Protein 7KDF (pdb70)

Organism: Saccharomyces cerevisiae (strain ATCC 204508 / S288c) (NCBI:txid559292)

InterPro domains:
  IPR005550 Kinetochore protein Ndc80 [PTHR10643] (1-689)
  IPR038273 Ndc80 domain superfamily [G3DSA:1.10.418.30] (112-231)
  IPR040967 Domain of unknown function DUF5595 [PF18077] (269-334)
  IPR055260 Kinetochore protein Ndc80, CH domain [PF03801] (106-229)

CATH classification: 1.10.418.30

Structure (mmCIF, N/CA/C/O backbone):
data_7KDF
#
_entry.id   7KDF
#
_cell.length_a   170.886
_cell.length_b   183.175
_cell.length_c   124.317
_cell.angle_alpha   90.000
_cell.angle_beta   90.000
_cell.angle_gamma   90.000
#
_symmetry.space_group_name_H-M   'C 2 2 21'
#
loop_
_entity.id
_entity.type
_entity.pdbx_description
1 polymer 'NDC80 isoform 1,NDC80 isoform 1'
2 polymer 'NUF2 isoform 1,NUF2 isoform 1'
3 polymer Spc24
4 polymer 'SPC25 isoform 1,SPC25 isoform 1'
5 polymer STU2
6 non-polymer 'SULFATE ION'
7 water water
#
loop_
_atom_site.group_PDB
_atom_site.id
_atom_site.type_symbol
_atom_site.label_atom_id
_atom_site.label_alt_id
_atom_site.label_comp_id
_atom_site.label_asym_id
_atom_site.label_entity_id
_atom_site.label_seq_id
_atom_site.pdbx_PDB_ins_code
_atom_site.Cartn_x
_atom_site.Cartn_y
_atom_site.Cartn_z
_atom_site.occupancy
_atom_site.B_iso_or_equiv
_atom_site.auth_seq_id
_atom_site.auth_comp_id
_atom_site.auth_asym_id
_atom_site.auth_atom_id
_atom_site.pdbx_PDB_model_num
ATOM 1 N N . ALA A 1 3 ? 2.59457 -46.61488 -74.50854 1.000 115.49661 113 ALA A N 1
ATOM 2 C CA . ALA A 1 3 ? 2.60382 -46.97123 -75.92226 1.000 136.04882 113 ALA A CA 1
ATOM 3 C C . ALA A 1 3 ? 4.01220 -47.33065 -76.38301 1.000 140.27321 113 ALA A C 1
ATOM 4 O O . ALA A 1 3 ? 4.18994 -48.14007 -77.29541 1.000 122.43718 113 ALA A O 1
ATOM 6 N N . ARG A 1 4 ? 5.01075 -46.72524 -75.74164 1.000 143.27001 114 ARG A N 1
ATOM 7 C CA . ARG A 1 4 ? 6.40940 -46.94622 -76.07527 1.000 136.43952 114 ARG A CA 1
ATOM 8 C C . ARG A 1 4 ? 7.17473 -47.37408 -74.83135 1.000 125.48152 114 ARG A C 1
ATOM 9 O O . ARG A 1 4 ? 6.82503 -47.00236 -73.70725 1.000 113.75013 114 ARG A O 1
ATOM 17 N N . ASP A 1 5 ? 8.22541 -48.15931 -75.04683 1.000 118.08122 115 ASP A N 1
ATOM 18 C CA . ASP A 1 5 ? 9.04172 -48.65369 -73.94455 1.000 105.32588 115 ASP A CA 1
ATOM 19 C C . ASP A 1 5 ? 9.96669 -47.54886 -73.45064 1.000 100.43882 115 ASP A C 1
ATOM 20 O O . ASP A 1 5 ? 10.83247 -47.09516 -74.20882 1.000 97.22559 115 ASP A O 1
ATOM 25 N N . PRO A 1 6 ? 9.83854 -47.10088 -72.19767 1.000 91.62410 116 PRO A N 1
ATOM 26 C CA . PRO A 1 6 ? 10.70468 -46.01290 -71.71574 1.000 87.67169 116 PRO A CA 1
ATOM 27 C C . PRO A 1 6 ? 12.13932 -46.43899 -71.46432 1.000 87.74278 116 PRO A C 1
ATOM 28 O O . PRO A 1 6 ? 13.01118 -45.57079 -71.33821 1.000 84.67831 116 PRO A O 1
ATOM 32 N N . ARG A 1 7 ? 12.41170 -47.73511 -71.38018 1.000 92.19415 117 ARG A N 1
ATOM 33 C CA . ARG A 1 7 ? 13.76720 -48.18894 -71.11650 1.000 87.99199 117 ARG A CA 1
ATOM 34 C C . ARG A 1 7 ? 14.66665 -47.89991 -72.31798 1.000 87.42028 117 ARG A C 1
ATOM 35 O O . ARG A 1 7 ? 14.23439 -48.02623 -73.46788 1.000 91.34553 117 ARG A O 1
ATOM 43 N N . PRO A 1 8 ? 15.91229 -47.50388 -72.08907 1.000 86.87193 118 PRO A N 1
ATOM 44 C CA . PRO A 1 8 ? 16.84996 -47.26196 -73.20580 1.000 80.33046 118 PRO A CA 1
ATOM 45 C C . PRO A 1 8 ? 17.41369 -48.56949 -73.75569 1.000 88.66058 118 PRO A C 1
ATOM 46 O O . PRO A 1 8 ? 18.56432 -48.95035 -73.52113 1.000 90.08707 118 PRO A O 1
ATOM 50 N N . LEU A 1 9 ? 16.58503 -49.28451 -74.52620 1.000 89.66541 119 LEU A N 1
ATOM 51 C CA . LEU A 1 9 ? 16.96637 -50.62814 -74.94930 1.000 91.87538 119 LEU A CA 1
ATOM 52 C C . LEU A 1 9 ? 18.16049 -50.59263 -75.89593 1.000 91.96695 119 LEU A C 1
ATOM 53 O O . LEU A 1 9 ? 18.97378 -51.52091 -75.89810 1.000 88.29804 119 LEU A O 1
ATOM 58 N N . ARG A 1 10 ? 18.27495 -49.54103 -76.71436 1.000 99.06902 120 ARG A N 1
ATOM 59 C CA . ARG A 1 10 ? 19.35836 -49.46979 -77.69222 1.000 106.65392 120 ARG A CA 1
ATOM 60 C C . ARG A 1 10 ? 20.69745 -49.14775 -77.03886 1.000 105.15679 120 ARG A C 1
ATOM 61 O O . ARG A 1 10 ? 21.74810 -49.50722 -77.58369 1.000 91.77648 120 ARG A O 1
ATOM 69 N N . ASP A 1 11 ? 20.68115 -48.46883 -75.89079 1.000 97.25485 121 ASP A N 1
ATOM 70 C CA . ASP A 1 11 ? 21.90630 -48.11726 -75.18055 1.000 91.66659 121 ASP A CA 1
ATOM 71 C C . ASP A 1 11 ? 22.75950 -49.35205 -74.92371 1.000 96.39325 121 ASP A C 1
ATOM 72 O O . ASP A 1 11 ? 22.29726 -50.32566 -74.32317 1.000 99.78425 121 ASP A O 1
ATOM 77 N N . LYS A 1 12 ? 24.01477 -49.30433 -75.37795 1.000 106.00262 122 LYS A N 1
ATOM 78 C CA . LYS A 1 12 ? 24.88515 -50.47136 -75.26739 1.000 111.28463 122 LYS A CA 1
ATOM 79 C C . LYS A 1 12 ? 25.35161 -50.70144 -73.83527 1.000 98.24808 122 LYS A C 1
ATOM 80 O O . LYS A 1 12 ? 25.60066 -51.84852 -73.44616 1.000 97.30481 122 LYS A O 1
ATOM 86 N N . ASN A 1 13 ? 25.49031 -49.63497 -73.04409 1.000 84.82839 123 ASN A N 1
ATOM 87 C CA . ASN A 1 13 ? 25.79976 -49.80968 -71.62877 1.000 98.62931 123 ASN A CA 1
ATOM 88 C C . ASN A 1 13 ? 24.65294 -50.50616 -70.90986 1.000 101.28213 123 ASN A C 1
ATOM 89 O O . ASN A 1 13 ? 24.87249 -51.43476 -70.12225 1.000 91.94220 123 ASN A O 1
ATOM 94 N N . PHE A 1 14 ? 23.42022 -50.07588 -71.18773 1.000 92.79994 124 PHE A N 1
ATOM 95 C CA . PHE A 1 14 ? 22.24731 -50.72431 -70.61556 1.000 73.56913 124 PHE A CA 1
ATOM 96 C C . PHE A 1 14 ? 22.17756 -52.19027 -71.02297 1.000 82.96156 124 PHE A C 1
ATOM 97 O O . PHE A 1 14 ? 21.88439 -53.05963 -70.19424 1.000 87.38392 124 PHE A O 1
ATOM 105 N N . GLN A 1 15 ? 22.44450 -52.48429 -72.29686 1.000 77.22286 125 GLN A N 1
ATOM 106 C CA . GLN A 1 15 ? 22.45266 -53.87176 -72.74471 1.000 81.02608 125 GLN A CA 1
ATOM 107 C C . GLN A 1 15 ? 23.54759 -54.66401 -72.04591 1.000 84.19245 125 GLN A C 1
ATOM 108 O O . GLN A 1 15 ? 23.34593 -55.82554 -71.67594 1.000 93.64675 125 GLN A O 1
ATOM 114 N N . SER A 1 16 ? 24.71682 -54.05310 -71.85739 1.000 95.34014 126 SER A N 1
ATOM 115 C CA . SER A 1 16 ? 25.78575 -54.73051 -71.13382 1.000 105.34630 126 SER A CA 1
ATOM 116 C C . SER A 1 16 ? 25.37328 -55.01579 -69.69549 1.000 92.62359 126 SER A C 1
ATOM 117 O O . SER A 1 16 ? 25.66858 -56.09047 -69.15843 1.000 80.89644 126 SER A O 1
ATOM 120 N N . ALA A 1 17 ? 24.68882 -54.06326 -69.05603 1.000 78.82189 127 ALA A N 1
ATOM 121 C CA . ALA A 1 17 ? 24.26966 -54.25480 -67.67243 1.000 73.66750 127 ALA A CA 1
ATOM 122 C C . ALA A 1 17 ? 23.25688 -55.38679 -67.55073 1.000 86.11246 127 ALA A C 1
ATOM 123 O O . ALA A 1 17 ? 23.45582 -56.33234 -66.77916 1.000 85.69836 127 ALA A O 1
ATOM 125 N N . ILE A 1 18 ? 22.17103 -55.32255 -68.32557 1.000 75.31430 128 ILE A N 1
ATOM 126 C CA . ILE A 1 18 ? 21.10338 -56.30049 -68.14434 1.000 75.80661 128 ILE A CA 1
ATOM 127 C C . ILE A 1 18 ? 21.54847 -57.67941 -68.60427 1.000 73.50790 128 ILE A C 1
ATOM 128 O O . ILE A 1 18 ? 21.03637 -58.69260 -68.11579 1.000 73.03659 128 ILE A O 1
ATOM 133 N N . GLN A 1 19 ? 22.50678 -57.75253 -69.53284 1.000 77.61668 129 GLN A N 1
ATOM 134 C CA . GLN A 1 19 ? 23.08432 -59.04737 -69.88096 1.000 71.18196 129 GLN A CA 1
ATOM 135 C C . GLN A 1 19 ? 23.74773 -59.68805 -68.66793 1.000 78.10191 129 GLN A C 1
ATOM 136 O O . GLN A 1 19 ? 23.57766 -60.88766 -68.41759 1.000 76.75083 129 GLN A O 1
ATOM 142 N N . GLU A 1 20 ? 24.50103 -58.89913 -67.89696 1.000 67.94647 130 GLU A N 1
ATOM 143 C CA . GLU A 1 20 ? 25.11585 -59.41757 -66.67895 1.000 82.68244 130 GLU A CA 1
ATOM 144 C C . GLU A 1 20 ? 24.05745 -59.85375 -65.67220 1.000 80.89851 130 GLU A C 1
ATOM 145 O O . GLU A 1 20 ? 24.15526 -60.93407 -65.07754 1.000 72.28562 130 GLU A O 1
ATOM 151 N N . GLU A 1 21 ? 23.03051 -59.02285 -65.47400 1.000 68.26381 131 GLU A N 1
ATOM 152 C CA . GLU A 1 21 ? 22.01225 -59.32750 -64.47440 1.000 76.30025 131 GLU A CA 1
ATOM 153 C C . GLU A 1 21 ? 21.21633 -60.57363 -64.84848 1.000 72.63283 131 GLU A C 1
ATOM 154 O O . GLU A 1 21 ? 20.90238 -61.39905 -63.98288 1.000 72.40254 131 GLU A O 1
ATOM 160 N N . ILE A 1 22 ? 20.87629 -60.72769 -66.13009 1.000 66.54978 132 ILE A N 1
ATOM 161 C CA . ILE A 1 22 ? 20.22152 -61.95536 -66.57552 1.000 70.41735 132 ILE A CA 1
ATOM 162 C C . ILE A 1 22 ? 21.15605 -63.14513 -66.39801 1.000 68.37737 132 ILE A C 1
ATOM 163 O O . ILE A 1 22 ? 20.76341 -64.19644 -65.87885 1.000 78.89442 132 ILE A O 1
ATOM 168 N N . TYR A 1 23 ? 22.41032 -62.99460 -66.82708 1.000 77.62741 133 TYR A N 1
ATOM 169 C CA . TYR A 1 23 ? 23.37460 -64.08258 -66.69902 1.000 82.24833 133 TYR A CA 1
ATOM 170 C C . TYR A 1 23 ? 23.57605 -64.46823 -65.23896 1.000 74.32268 133 TYR A C 1
ATOM 171 O O . TYR A 1 23 ? 23.59832 -65.65617 -64.89714 1.000 72.37549 133 TYR A O 1
ATOM 180 N N . ASP A 1 24 ? 23.72366 -63.47138 -64.36145 1.000 70.93704 134 ASP A N 1
ATOM 181 C CA . ASP A 1 24 ? 23.99659 -63.75429 -62.95599 1.000 74.73541 134 ASP A CA 1
ATOM 182 C C . ASP A 1 24 ? 22.86992 -64.56362 -62.33164 1.000 76.52250 134 ASP A C 1
ATOM 183 O O . ASP A 1 24 ? 23.11390 -65.57325 -61.66055 1.000 83.07466 134 ASP A O 1
ATOM 188 N N . TYR A 1 25 ? 21.62309 -64.14259 -62.55919 1.000 75.95708 135 TYR A N 1
ATOM 189 C CA . TYR A 1 25 ? 20.48727 -64.84040 -61.96634 1.000 61.68832 135 TYR A CA 1
ATOM 190 C C . TYR A 1 25 ? 20.36861 -66.26200 -62.49795 1.000 66.93920 135 TYR A C 1
ATOM 191 O O . TYR A 1 25 ? 20.12551 -67.19958 -61.72995 1.000 70.94430 135 TYR A O 1
ATOM 200 N N . LEU A 1 26 ? 20.53850 -66.44184 -63.80972 1.000 63.26530 136 LEU A N 1
ATOM 201 C CA . LEU A 1 26 ? 20.40433 -67.76942 -64.40008 1.000 68.79169 136 LEU A CA 1
ATOM 202 C C . LEU A 1 26 ? 21.48589 -68.71110 -63.88499 1.000 80.23379 136 LEU A C 1
ATOM 203 O O . LEU A 1 26 ? 21.20236 -69.85288 -63.50217 1.000 83.50599 136 LEU A O 1
ATOM 208 N N . LYS A 1 27 ? 22.73633 -68.24352 -63.86337 1.000 73.44529 137 LYS A N 1
ATOM 209 C CA . LYS A 1 27 ? 23.83107 -69.07323 -63.37073 1.000 77.83136 137 LYS A CA 1
ATOM 210 C C . LYS A 1 27 ? 23.63778 -69.41782 -61.90039 1.000 74.38530 137 LYS A C 1
ATOM 211 O O . LYS A 1 27 ? 23.82987 -70.56937 -61.49292 1.000 88.44084 137 LYS A O 1
ATOM 217 N N . LYS A 1 28 ? 23.24080 -68.43202 -61.09330 1.000 72.37906 138 LYS A N 1
ATOM 218 C CA . LYS A 1 28 ? 23.08542 -68.65231 -59.65889 1.000 73.33026 138 LYS A CA 1
ATOM 219 C C . LYS A 1 28 ? 21.99155 -69.67224 -59.36733 1.000 79.09725 138 LYS A C 1
ATOM 220 O O . LYS A 1 28 ? 22.10610 -70.46882 -58.42973 1.000 86.53575 138 LYS A O 1
ATOM 226 N N . ASN A 1 29 ? 20.92075 -69.66177 -60.15645 1.000 80.29101 139 ASN A N 1
ATOM 227 C CA . ASN A 1 29 ? 19.77012 -70.51882 -59.91953 1.000 76.86685 139 ASN A CA 1
ATOM 228 C C . ASN A 1 29 ? 19.80125 -71.78907 -60.75736 1.000 85.10896 139 ASN A C 1
ATOM 229 O O . ASN A 1 29 ? 18.74730 -72.38524 -61.00807 1.000 80.91080 139 ASN A O 1
ATOM 234 N N . LYS A 1 30 ? 20.98876 -72.20374 -61.20133 1.000 81.09886 140 LYS A N 1
ATOM 235 C CA . LYS A 1 30 ? 21.21462 -73.53176 -61.76499 1.000 88.55549 140 LYS A CA 1
ATOM 236 C C . LYS A 1 30 ? 20.49866 -73.72489 -63.09692 1.000 72.79499 140 LYS A C 1
ATOM 237 O O . LYS A 1 30 ? 20.12317 -74.84491 -63.44633 1.000 76.87479 140 LYS A O 1
ATOM 243 N N . PHE A 1 31 ? 20.30865 -72.63990 -63.85139 1.000 76.22019 141 PHE A N 1
ATOM 244 C CA . PHE A 1 31 ? 19.65050 -72.74791 -65.14998 1.000 76.75575 141 PHE A CA 1
ATOM 245 C C . PHE A 1 31 ? 20.42228 -73.67634 -66.07741 1.000 86.01116 141 PHE A C 1
ATOM 246 O O . PHE A 1 31 ? 19.85183 -74.59531 -66.67550 1.000 76.69162 141 PHE A O 1
ATOM 254 N N . ASP A 1 32 ? 21.73174 -73.45663 -66.19729 1.000 97.68342 142 ASP A N 1
ATOM 255 C CA . ASP A 1 32 ? 22.56138 -74.25602 -67.08792 1.000 93.53276 142 ASP A CA 1
ATOM 256 C C . ASP A 1 32 ? 22.70562 -75.69585 -66.61825 1.000 90.43749 142 ASP A C 1
ATOM 257 O O . ASP A 1 32 ? 23.31648 -76.50239 -67.33249 1.000 120.74877 142 ASP A O 1
ATOM 262 N N . ILE A 1 33 ? 22.16940 -76.02925 -65.44572 1.000 83.75651 143 ILE A N 1
ATOM 263 C CA . ILE A 1 33 ? 22.21530 -77.37892 -64.90849 1.000 85.38112 143 ILE A CA 1
ATOM 264 C C . ILE A 1 33 ? 20.86426 -78.07056 -65.00425 1.000 91.41381 143 ILE A C 1
ATOM 265 O O . ILE A 1 33 ? 20.77913 -79.23786 -65.39930 1.000 88.22308 143 ILE A O 1
ATOM 270 N N . GLU A 1 34 ? 19.78407 -77.36183 -64.63796 1.000 94.27723 144 GLU A N 1
ATOM 271 C CA . GLU A 1 34 ? 18.43524 -77.91368 -64.74427 1.000 78.47391 144 GLU A CA 1
ATOM 272 C C . GLU A 1 34 ? 18.08148 -78.22919 -66.19157 1.000 74.52122 144 GLU A C 1
ATOM 273 O O . GLU A 1 34 ? 17.47789 -79.26891 -66.48339 1.000 99.08538 144 GLU A O 1
ATOM 279 N N . THR A 1 35 ? 18.42914 -77.33622 -67.10725 1.000 66.65829 145 THR A N 1
ATOM 280 C CA . THR A 1 35 ? 18.45235 -77.64648 -68.52582 1.000 91.17702 145 THR A CA 1
ATOM 281 C C . THR A 1 35 ? 19.90144 -77.66218 -68.98924 1.000 109.66095 145 THR A C 1
ATOM 282 O O . THR A 1 35 ? 20.72853 -76.88758 -68.49743 1.000 116.54798 145 THR A O 1
ATOM 286 N N . ASN A 1 36 ? 20.21236 -78.56029 -69.92311 1.000 93.56706 146 ASN A N 1
ATOM 287 C CA . ASN A 1 36 ? 21.60048 -78.74963 -70.32262 1.000 112.43511 146 ASN A CA 1
ATOM 288 C C . ASN A 1 36 ? 22.17660 -77.54928 -71.06293 1.000 116.41106 146 ASN A C 1
ATOM 289 O O . ASN A 1 36 ? 23.39400 -77.50065 -71.27084 1.000 128.04422 146 ASN A O 1
ATOM 294 N N . HIS A 1 37 ? 21.34647 -76.59294 -71.45511 1.000 109.90499 147 HIS A N 1
ATOM 295 C CA . HIS A 1 37 ? 21.80809 -75.44050 -72.22117 1.000 110.36871 147 HIS A CA 1
ATOM 296 C C . HIS A 1 37 ? 22.68335 -74.54464 -71.35160 1.000 96.54862 147 HIS A C 1
ATOM 297 O O . HIS A 1 37 ? 22.21340 -74.04867 -70.32026 1.000 101.37373 147 HIS A O 1
ATOM 304 N N . PRO A 1 38 ? 23.94083 -74.30794 -71.71718 1.000 112.63931 148 PRO A N 1
ATOM 305 C CA . PRO A 1 38 ? 24.77731 -73.39537 -70.93268 1.000 108.53633 148 PRO A CA 1
ATOM 306 C C . PRO A 1 38 ? 24.38650 -71.94608 -71.17428 1.000 102.26400 148 PRO A C 1
ATOM 307 O O . PRO A 1 38 ? 23.83780 -71.58333 -72.21684 1.000 106.00064 148 PRO A O 1
ATOM 311 N N . ILE A 1 39 ? 24.68886 -71.10575 -70.18924 1.000 92.71284 149 ILE A N 1
ATOM 312 C CA . ILE A 1 39 ? 24.37832 -69.68432 -70.25603 1.000 83.19181 149 ILE A CA 1
ATOM 313 C C . ILE A 1 39 ? 25.67982 -68.89507 -70.21864 1.000 95.80475 149 ILE A C 1
ATOM 314 O O . ILE A 1 39 ? 26.62801 -69.26508 -69.51609 1.000 93.35511 149 ILE A O 1
ATOM 319 N N . SER A 1 40 ? 25.72909 -67.82030 -71.00138 1.000 85.60642 150 SER A N 1
ATOM 320 C CA . SER A 1 40 ? 26.93865 -67.02581 -71.14178 1.000 87.96238 150 SER A CA 1
ATOM 321 C C . SER A 1 40 ? 26.55847 -65.61187 -71.54960 1.000 94.46597 150 SER A C 1
ATOM 322 O O . SER A 1 40 ? 25.50409 -65.38961 -72.15144 1.000 93.15922 150 SER A O 1
ATOM 325 N N . ILE A 1 41 ? 27.43866 -64.66096 -71.22426 1.000 93.99813 151 ILE A N 1
ATOM 326 C CA . ILE A 1 41 ? 27.23642 -63.28330 -71.66309 1.000 86.42749 151 ILE A CA 1
ATOM 327 C C . ILE A 1 41 ? 27.21953 -63.21554 -73.18328 1.000 93.13608 151 ILE A C 1
ATOM 328 O O . ILE A 1 41 ? 26.44988 -62.45187 -73.77942 1.000 91.15770 151 ILE A O 1
ATOM 333 N N . LYS A 1 42 ? 28.06401 -64.01886 -73.83491 1.000 95.11443 152 LYS A N 1
ATOM 334 C CA . LYS A 1 42 ? 28.09215 -64.02844 -75.29252 1.000 91.12760 152 LYS A CA 1
ATOM 335 C C . LYS A 1 42 ? 26.75944 -64.49056 -75.86763 1.000 92.63375 152 LYS A C 1
ATOM 336 O O . LYS A 1 42 ? 26.27298 -63.92288 -76.85204 1.000 83.85499 152 LYS A O 1
ATOM 342 N N . PHE A 1 43 ? 26.15079 -65.52116 -75.27211 1.000 96.07782 153 PHE A N 1
ATOM 343 C CA . PHE A 1 43 ? 24.87804 -66.00591 -75.79920 1.000 95.25718 153 PHE A CA 1
ATOM 344 C C . PHE A 1 43 ? 23.80156 -64.93365 -75.70960 1.000 91.58438 153 PHE A C 1
ATOM 345 O O . PHE A 1 43 ? 23.03349 -64.73331 -76.65751 1.000 90.13554 153 PHE A O 1
ATOM 353 N N . LEU A 1 44 ? 23.72477 -64.23443 -74.57895 1.000 85.37451 154 LEU A N 1
ATOM 354 C CA . LEU A 1 44 ? 22.78514 -63.12833 -74.48848 1.000 84.87170 154 LEU A CA 1
ATOM 355 C C . LEU A 1 44 ? 23.19478 -61.96092 -75.37471 1.000 95.61248 154 LEU A C 1
ATOM 356 O O . LEU A 1 44 ? 22.36334 -61.08775 -75.64778 1.000 90.25968 154 LEU A O 1
ATOM 361 N N . LYS A 1 45 ? 24.45122 -61.92324 -75.82982 1.000 87.47712 155 LYS A N 1
ATOM 362 C CA . LYS A 1 45 ? 24.84980 -60.88666 -76.77616 1.000 98.11237 155 LYS A CA 1
ATOM 363 C C . LYS A 1 45 ? 24.12872 -61.07357 -78.10379 1.000 99.36629 155 LYS A C 1
ATOM 364 O O . LYS A 1 45 ? 23.43981 -60.16663 -78.58076 1.000 111.57745 155 LYS A O 1
ATOM 370 N N . GLN A 1 46 ? 24.24184 -62.25481 -78.69607 1.000 94.78820 156 GLN A N 1
ATOM 371 C CA . GLN A 1 46 ? 23.40088 -62.62383 -79.84171 1.000 112.92899 156 GLN A CA 1
ATOM 372 C C . GLN A 1 46 ? 22.98512 -64.08735 -79.71215 1.000 112.62985 156 GLN A C 1
ATOM 373 O O . GLN A 1 46 ? 23.82292 -64.99176 -79.81403 1.000 98.71841 156 GLN A O 1
ATOM 379 N N . PRO A 1 47 ? 21.70287 -64.36133 -79.45853 1.000 106.09657 157 PRO A N 1
ATOM 380 C CA . PRO A 1 47 ? 21.28259 -65.73571 -79.14169 1.000 106.13683 157 PRO A CA 1
ATOM 381 C C . PRO A 1 47 ? 20.76163 -66.53382 -80.32886 1.000 97.73549 157 PRO A C 1
ATOM 382 O O . PRO A 1 47 ? 20.55160 -66.00845 -81.42743 1.000 98.04827 157 PRO A O 1
ATOM 386 N N . THR A 1 48 ? 20.51999 -67.81640 -80.08169 1.000 96.82051 158 THR A N 1
ATOM 387 C CA . THR A 1 48 ? 19.76485 -68.67710 -80.97652 1.000 92.38106 158 THR A CA 1
ATOM 388 C C . THR A 1 48 ? 18.29850 -68.68719 -80.56147 1.000 96.55070 158 THR A C 1
ATOM 389 O O . THR A 1 48 ? 17.96859 -68.51132 -79.38592 1.000 96.82228 158 THR A O 1
ATOM 393 N N . GLN A 1 49 ? 17.41373 -68.89681 -81.53936 1.000 102.79479 159 GLN A N 1
ATOM 394 C CA . GLN A 1 49 ? 15.98844 -68.96310 -81.22667 1.000 88.62003 159 GLN A CA 1
ATOM 395 C C . GLN A 1 49 ? 15.68271 -70.11491 -80.27898 1.000 84.13801 159 GLN A C 1
ATOM 396 O O . GLN A 1 49 ? 14.87428 -69.96897 -79.35545 1.000 88.47218 159 GLN A O 1
ATOM 402 N N . LYS A 1 50 ? 16.31571 -71.27022 -80.49502 1.000 91.65490 160 LYS A N 1
ATOM 403 C CA . LYS A 1 50 ? 16.08845 -72.41691 -79.62094 1.000 86.73516 160 LYS A CA 1
ATOM 404 C C . LYS A 1 50 ? 16.45220 -72.08300 -78.17933 1.000 92.19369 160 LYS A C 1
ATOM 405 O O . LYS A 1 50 ? 15.69187 -72.37790 -77.24877 1.000 85.05919 160 LYS A O 1
ATOM 411 N N . GLY A 1 51 ? 17.61146 -71.45056 -77.97885 1.000 87.35652 161 GLY A N 1
ATOM 412 C CA . GLY A 1 51 ? 18.05169 -71.12837 -76.63291 1.000 81.72085 161 GLY A CA 1
ATOM 413 C C . GLY A 1 51 ? 17.24182 -70.03069 -75.97353 1.000 79.63667 161 GLY A C 1
ATOM 414 O O . GLY A 1 51 ? 17.12259 -69.99922 -74.74517 1.000 82.46253 161 GLY A O 1
ATOM 415 N N . PHE A 1 52 ? 16.68991 -69.10875 -76.76578 1.000 76.90724 162 PHE A N 1
ATOM 416 C CA . PHE A 1 52 ? 15.83624 -68.07367 -76.19369 1.000 75.58610 162 PHE A CA 1
ATOM 417 C C . PHE A 1 52 ? 14.57476 -68.68166 -75.59988 1.000 82.69595 162 PHE A C 1
ATOM 418 O O . PHE A 1 52 ? 14.17433 -68.34329 -74.47932 1.000 79.42282 162 PHE A O 1
ATOM 426 N N . ILE A 1 53 ? 13.93200 -69.58034 -76.34730 1.000 80.42419 163 ILE A N 1
ATOM 427 C CA . ILE A 1 53 ? 12.70825 -70.21162 -75.86853 1.000 69.48813 163 ILE A CA 1
ATOM 428 C C . ILE A 1 53 ? 12.98976 -71.02445 -74.61304 1.000 67.35191 163 ILE A C 1
ATOM 429 O O . ILE A 1 53 ? 12.17427 -71.06212 -73.68396 1.000 72.92252 163 ILE A O 1
ATOM 434 N N . ILE A 1 54 ? 14.15502 -71.67259 -74.55623 1.000 63.57416 164 ILE A N 1
ATOM 435 C CA . ILE A 1 54 ? 14.54951 -72.37923 -73.34117 1.000 63.43385 164 ILE A CA 1
ATOM 436 C C . ILE A 1 54 ? 14.61679 -71.41477 -72.16343 1.000 81.96089 164 ILE A C 1
ATOM 437 O O . ILE A 1 54 ? 14.11979 -71.71204 -71.06940 1.000 75.55751 164 ILE A O 1
ATOM 442 N N . ILE A 1 55 ? 15.22261 -70.24243 -72.36706 1.000 69.99574 165 ILE A N 1
ATOM 443 C CA . ILE A 1 55 ? 15.33298 -69.27307 -71.28119 1.000 70.12014 165 ILE A CA 1
ATOM 444 C C . ILE A 1 55 ? 13.95799 -68.73439 -70.90152 1.000 71.85909 165 ILE A C 1
ATOM 445 O O . ILE A 1 55 ? 13.61881 -68.64289 -69.71549 1.000 66.54719 165 ILE A O 1
ATOM 450 N N . PHE A 1 56 ? 13.14257 -68.37521 -71.89787 1.000 63.50728 166 PHE A N 1
ATOM 451 C CA . PHE A 1 56 ? 11.81207 -67.85310 -71.59825 1.000 61.88295 166 PHE A CA 1
ATOM 452 C C . PHE A 1 56 ? 10.97568 -68.88559 -70.85618 1.000 67.93873 166 PHE A C 1
ATOM 453 O O . PHE A 1 56 ? 10.34006 -68.57704 -69.84120 1.000 61.80551 166 PHE A O 1
ATOM 461 N N . LYS A 1 57 ? 10.95669 -70.12009 -71.35730 1.000 70.43604 167 LYS A N 1
ATOM 462 C CA . LYS A 1 57 ? 10.18766 -71.16508 -70.69548 1.000 63.74688 167 LYS A CA 1
ATOM 463 C C . LYS A 1 57 ? 10.69603 -71.39450 -69.28005 1.000 57.04437 167 LYS A C 1
ATOM 464 O O . LYS A 1 57 ? 9.90253 -71.52124 -68.34035 1.000 72.17648 167 LYS A O 1
ATOM 470 N N . TRP A 1 58 ? 12.01845 -71.41553 -69.10323 1.000 62.76385 168 TRP A N 1
ATOM 471 C CA . TRP A 1 58 ? 12.58226 -71.66003 -67.78016 1.000 66.34076 168 TRP A CA 1
ATOM 472 C C . TRP A 1 58 ? 12.19992 -70.55694 -66.80056 1.000 60.26086 168 TRP A C 1
ATOM 473 O O . TRP A 1 58 ? 11.90718 -70.82953 -65.63064 1.000 63.34025 168 TRP A O 1
ATOM 484 N N . LEU A 1 59 ? 12.20331 -69.30423 -67.25438 1.000 54.25202 169 LEU A N 1
ATOM 485 C CA . LEU A 1 59 ? 11.83857 -68.20590 -66.36592 1.000 60.65937 169 LEU A CA 1
ATOM 486 C C . LEU A 1 59 ? 10.35155 -68.23484 -66.04175 1.000 63.05595 169 LEU A C 1
ATOM 487 O O . LEU A 1 59 ? 9.95888 -68.10957 -64.87450 1.000 53.41028 169 LEU A O 1
ATOM 492 N N . TYR A 1 60 ? 9.50459 -68.41223 -67.06026 1.000 55.27090 170 TYR A N 1
ATOM 493 C CA . TYR A 1 60 ? 8.06908 -68.34601 -66.81306 1.000 55.74829 170 TYR A CA 1
ATOM 494 C C . TYR A 1 60 ? 7.61116 -69.46531 -65.89181 1.000 57.69276 170 TYR A C 1
ATOM 495 O O . TYR A 1 60 ? 6.71329 -69.26646 -65.06505 1.000 63.06039 170 TYR A O 1
ATOM 504 N N . LEU A 1 61 ? 8.20140 -70.65419 -66.02765 1.000 51.77737 171 LEU A N 1
ATOM 505 C CA . LEU A 1 61 ? 7.84504 -71.74372 -65.12652 1.000 58.56455 171 LEU A CA 1
ATOM 506 C C . LEU A 1 61 ? 8.20437 -71.41701 -63.68305 1.000 52.26728 171 LEU A C 1
ATOM 507 O O . LEU A 1 61 ? 7.55580 -71.91387 -62.75584 1.000 58.94731 171 LEU A O 1
ATOM 512 N N . ARG A 1 62 ? 9.22690 -70.58806 -63.46541 1.000 47.37966 172 ARG A N 1
ATOM 513 C CA . ARG A 1 62 ? 9.49784 -70.13196 -62.10873 1.000 59.51894 172 ARG A CA 1
ATOM 514 C C . ARG A 1 62 ? 8.43523 -69.15662 -61.61865 1.000 53.90497 172 ARG A C 1
ATOM 515 O O . ARG A 1 62 ? 8.24965 -69.01958 -60.40653 1.000 57.84182 172 ARG A O 1
ATOM 523 N N . LEU A 1 63 ? 7.72884 -68.49023 -62.53047 1.000 48.90628 173 LEU A N 1
ATOM 524 C CA . LEU A 1 63 ? 6.61992 -67.62111 -62.16135 1.000 56.62244 173 LEU A CA 1
ATOM 525 C C . LEU A 1 63 ? 5.29731 -68.36545 -62.05138 1.000 52.93640 173 LEU A C 1
ATOM 526 O O . LEU A 1 63 ? 4.42202 -67.94879 -61.28340 1.000 49.62225 173 LEU A O 1
ATOM 531 N N . ASP A 1 64 ? 5.13392 -69.45459 -62.80458 1.000 48.28960 174 ASP A N 1
ATOM 532 C CA . ASP A 1 64 ? 3.83353 -70.10508 -62.98037 1.000 41.86040 174 ASP A CA 1
ATOM 533 C C . ASP A 1 64 ? 4.06145 -71.59157 -63.20241 1.000 44.68372 174 ASP A C 1
ATOM 534 O O . ASP A 1 64 ? 3.84229 -72.12263 -64.30006 1.000 43.04662 174 ASP A O 1
ATOM 539 N N . PRO A 1 65 ? 4.49292 -72.31042 -62.16459 1.000 40.90934 175 PRO A N 1
ATOM 540 C CA . PRO A 1 65 ? 4.99944 -73.67823 -62.37220 1.000 41.96098 175 PRO A CA 1
ATOM 541 C C . PRO A 1 65 ? 3.99267 -74.64647 -62.97366 1.000 39.01906 175 PRO A C 1
ATOM 542 O O . PRO A 1 65 ? 4.40075 -75.59789 -63.65169 1.000 62.61682 175 PRO A O 1
ATOM 546 N N . GLY A 1 66 ? 2.69897 -74.44038 -62.76362 1.000 38.93748 176 GLY A N 1
ATOM 547 C CA . GLY A 1 66 ? 1.71686 -75.35192 -63.31459 1.000 45.17827 176 GLY A CA 1
ATOM 548 C C . GLY A 1 66 ? 1.36789 -75.14383 -64.77076 1.000 49.00625 176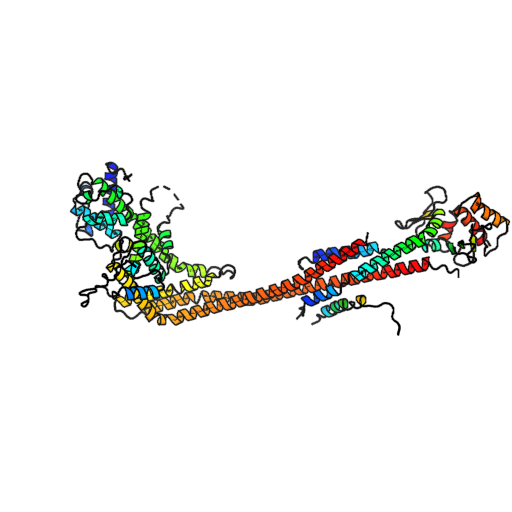 GLY A C 1
ATOM 549 O O . GLY A 1 66 ? 0.54318 -75.88627 -65.31160 1.000 49.68035 176 GLY A O 1
ATOM 550 N N . TYR A 1 67 ? 1.97047 -74.15813 -65.42864 1.000 41.07424 177 TYR A N 1
ATOM 551 C CA . TYR A 1 67 ? 1.60001 -73.84120 -66.80017 1.000 50.94909 177 TYR A CA 1
ATOM 552 C C . TYR A 1 67 ? 2.01189 -74.95491 -67.75467 1.000 60.34875 177 TYR A C 1
ATOM 553 O O . TYR A 1 67 ? 3.11641 -75.50044 -67.66756 1.000 57.22161 177 TYR A O 1
ATOM 562 N N . GLY A 1 68 ? 1.11251 -75.28209 -68.67773 1.000 59.60611 178 GLY A N 1
ATOM 563 C CA . GLY A 1 68 ? 1.38051 -76.29370 -69.67750 1.000 54.25786 178 GLY A CA 1
ATOM 564 C C . GLY A 1 68 ? 1.69946 -75.67837 -71.02063 1.000 55.71007 178 GLY A C 1
ATOM 565 O O . GLY A 1 68 ? 0.80502 -75.17597 -71.71051 1.000 61.35376 178 GLY A O 1
ATOM 566 N N . PHE A 1 69 ? 2.97436 -75.70809 -71.39965 1.000 64.87273 179 PHE A N 1
ATOM 567 C CA . PHE A 1 69 ? 3.40100 -75.06560 -72.63474 1.000 73.22360 179 PHE A CA 1
ATOM 568 C C . PHE A 1 69 ? 2.90447 -75.84056 -73.84538 1.000 71.75350 179 PHE A C 1
ATOM 569 O O . PHE A 1 69 ? 2.88588 -77.07449 -73.85058 1.000 61.42840 179 PHE A O 1
ATOM 577 N N . THR A 1 70 ? 2.50205 -75.10760 -74.87968 1.000 92.48945 180 THR A N 1
ATOM 578 C CA . THR A 1 70 ? 1.98646 -75.75216 -76.07331 1.000 80.04535 180 THR A CA 1
ATOM 579 C C . THR A 1 70 ? 3.14349 -76.31092 -76.89625 1.000 86.27217 180 THR A C 1
ATOM 580 O O . THR A 1 70 ? 4.31952 -76.20762 -76.53375 1.000 82.32645 180 THR A O 1
ATOM 584 N N . LYS A 1 71 ? 2.79221 -76.90678 -78.03208 1.000 102.62677 181 LYS A N 1
ATOM 585 C CA . LYS A 1 71 ? 3.76536 -77.55795 -78.89420 1.000 100.79246 181 LYS A CA 1
ATOM 586 C C . LYS A 1 71 ? 4.68552 -76.55351 -79.58103 1.000 97.03844 181 LYS A C 1
ATOM 587 O O . LYS A 1 71 ? 5.78789 -76.92197 -79.99928 1.000 85.57646 181 LYS A O 1
ATOM 593 N N . SER A 1 72 ? 4.26869 -75.28958 -79.68635 1.000 99.45464 182 SER A N 1
ATOM 594 C CA . SER A 1 72 ? 5.01781 -74.26383 -80.41841 1.000 88.54809 182 SER A CA 1
ATOM 595 C C . SER A 1 72 ? 4.98942 -72.98688 -79.57799 1.000 94.47770 182 SER A C 1
ATOM 596 O O . SER A 1 72 ? 4.10078 -72.14407 -79.74473 1.000 72.04352 182 SER A O 1
ATOM 599 N N . ILE A 1 73 ? 5.99775 -72.83248 -78.71255 1.000 80.88686 183 ILE A N 1
ATOM 600 C CA . ILE A 1 73 ? 5.95465 -71.81219 -77.66556 1.000 77.88489 183 ILE A CA 1
ATOM 601 C C . ILE A 1 73 ? 5.82153 -70.41231 -78.25384 1.000 79.70894 183 ILE A C 1
ATOM 602 O O . ILE A 1 73 ? 5.24184 -69.51716 -77.62397 1.000 78.53866 183 ILE A O 1
ATOM 607 N N . GLU A 1 74 ? 6.31463 -70.20834 -79.47753 1.000 78.99695 184 GLU A N 1
ATOM 608 C CA . GLU A 1 74 ? 6.24563 -68.89263 -80.10716 1.000 75.03570 184 GLU A CA 1
ATOM 609 C C . GLU A 1 74 ? 4.81715 -68.36437 -80.19597 1.000 71.54422 184 GLU A C 1
ATOM 610 O O . GLU A 1 74 ? 4.60478 -67.14744 -80.14952 1.000 82.53336 184 GLU A O 1
ATOM 616 N N . ASN A 1 75 ? 3.82711 -69.24709 -80.30930 1.000 85.23125 185 ASN A N 1
ATOM 617 C CA . ASN A 1 75 ? 2.45424 -68.79523 -80.50760 1.000 98.94353 185 ASN A CA 1
ATOM 618 C C . ASN A 1 75 ? 1.74709 -68.40244 -79.21849 1.000 91.08856 185 ASN A C 1
ATOM 619 O O . ASN A 1 75 ? 0.60796 -67.92658 -79.28548 1.000 89.61236 185 ASN A O 1
ATOM 624 N N . GLU A 1 76 ? 2.37121 -68.58360 -78.05526 1.000 74.38551 186 GLU A N 1
ATOM 625 C CA . GLU A 1 76 ? 1.73032 -68.22513 -76.79900 1.000 74.33856 186 GLU A CA 1
ATOM 626 C C . GLU A 1 76 ? 2.51633 -67.22300 -75.96705 1.000 74.51018 186 GLU A C 1
ATOM 627 O O . GLU A 1 76 ? 2.02374 -66.80525 -74.91361 1.000 77.76352 186 GLU A O 1
ATOM 633 N N . ILE A 1 77 ? 3.70574 -66.80810 -76.40884 1.000 74.81588 187 ILE A N 1
ATOM 634 C CA . ILE A 1 77 ? 4.47822 -65.83438 -75.64066 1.000 62.29097 187 ILE A CA 1
ATOM 635 C C . ILE A 1 77 ? 3.69425 -64.53707 -75.46872 1.000 63.98502 187 ILE A C 1
ATOM 636 O O . ILE A 1 77 ? 3.65991 -63.95808 -74.37509 1.000 64.01660 187 ILE A O 1
ATOM 641 N N . TYR A 1 78 ? 3.04172 -64.06493 -76.53361 1.000 60.37266 188 TYR A N 1
ATOM 642 C CA . TYR A 1 78 ? 2.27583 -62.82649 -76.42524 1.000 65.19224 188 TYR A CA 1
ATOM 643 C C . TYR A 1 78 ? 1.14875 -62.96442 -75.40812 1.000 67.01305 188 TYR A C 1
ATOM 644 O O . TYR A 1 78 ? 0.94293 -62.07947 -74.56962 1.000 69.19859 188 TYR A O 1
ATOM 653 N N . GLN A 1 79 ? 0.40670 -64.07302 -75.46315 1.000 70.16193 189 GLN A N 1
ATOM 654 C CA . GLN A 1 79 ? -0.69494 -64.25517 -74.52394 1.000 66.53542 189 GLN A CA 1
ATOM 655 C C . GLN A 1 79 ? -0.18062 -64.36705 -73.09525 1.000 70.17751 189 GLN A C 1
ATOM 656 O O . GLN A 1 79 ? -0.79825 -63.84071 -72.16002 1.000 58.46608 189 GLN A O 1
ATOM 662 N N . ILE A 1 80 ? 0.95420 -65.04528 -72.91080 1.000 62.48666 190 ILE A N 1
ATOM 663 C CA . ILE A 1 80 ? 1.54890 -65.16504 -71.58321 1.000 51.72588 190 ILE A CA 1
ATOM 664 C C . ILE A 1 80 ? 1.88479 -63.78730 -71.02868 1.000 60.87890 190 ILE A C 1
ATOM 665 O O . ILE A 1 80 ? 1.59356 -63.47625 -69.86727 1.000 55.54379 190 ILE A O 1
ATOM 670 N N . LEU A 1 81 ? 2.49420 -62.93457 -71.85587 1.000 61.15439 191 LEU A N 1
ATOM 671 C CA . LEU A 1 81 ? 2.82765 -61.59197 -71.39477 1.000 60.62563 191 LEU A CA 1
ATOM 672 C C . LEU A 1 81 ? 1.58050 -60.75857 -71.14249 1.000 58.94925 191 LEU A C 1
ATOM 673 O O . LEU A 1 81 ? 1.57545 -59.92017 -70.23484 1.000 63.27006 191 LEU A O 1
ATOM 678 N N . LYS A 1 82 ? 0.52180 -60.96648 -71.92948 1.000 68.49473 192 LYS A N 1
ATOM 679 C CA . LYS A 1 82 ? -0.72665 -60.24929 -71.68863 1.000 63.69032 192 LYS A CA 1
ATOM 680 C C . LYS A 1 82 ? -1.30514 -60.61085 -70.32646 1.000 63.44725 192 LYS A C 1
ATOM 681 O O . LYS A 1 82 ? -1.72749 -59.73324 -69.56476 1.000 55.04193 192 LYS A O 1
ATOM 687 N N . ASN A 1 83 ? -1.32418 -61.90719 -70.00117 1.000 60.13425 193 ASN A N 1
ATOM 688 C CA . ASN A 1 83 ? -1.78269 -62.34164 -68.68527 1.000 51.36259 193 ASN A CA 1
ATOM 689 C C . ASN A 1 83 ? -0.85166 -61.85010 -67.58695 1.000 60.49977 193 ASN A C 1
ATOM 690 O O . ASN A 1 83 ? -1.30989 -61.44081 -66.51424 1.000 64.53484 193 ASN A O 1
ATOM 695 N N . LEU A 1 84 ? 0.45994 -61.88499 -67.83675 1.000 57.78779 194 LEU A N 1
ATOM 696 C CA . LEU A 1 84 ? 1.41991 -61.33404 -66.88853 1.000 54.27855 194 LEU A CA 1
ATOM 697 C C . LEU A 1 84 ? 1.23686 -59.83545 -66.71526 1.000 58.16197 194 LEU A C 1
ATOM 698 O O . LEU A 1 84 ? 1.76606 -59.25823 -65.75827 1.000 60.41583 194 LEU A O 1
ATOM 703 N N . ARG A 1 85 ? 0.49751 -59.20296 -67.62419 1.000 51.80925 195 ARG A N 1
ATOM 704 C CA . ARG A 1 85 ? 0.31819 -57.75403 -67.64928 1.000 64.52206 195 ARG A CA 1
ATOM 705 C C . ARG A 1 85 ? 1.65905 -57.03751 -67.79357 1.000 52.99169 195 ARG A C 1
ATOM 706 O O . ARG A 1 85 ? 1.93348 -56.03508 -67.13094 1.000 58.44162 195 ARG A O 1
ATOM 714 N N . TYR A 1 86 ? 2.49281 -57.57261 -68.68195 1.000 55.87081 196 TYR A N 1
ATOM 715 C CA . TYR A 1 86 ? 3.73412 -56.95938 -69.11810 1.000 61.86266 196 TYR A CA 1
ATOM 716 C C . TYR A 1 86 ? 3.50253 -55.48771 -69.46173 1.000 65.88177 196 TYR A C 1
ATOM 717 O O . TYR A 1 86 ? 2.73001 -55.18861 -70.38441 1.000 64.09663 196 TYR A O 1
ATOM 726 N N . PRO A 1 87 ? 4.13247 -54.55469 -68.74566 1.000 68.21435 197 PRO A N 1
ATOM 727 C CA . PRO A 1 87 ? 3.84414 -53.13021 -68.98555 1.000 74.30990 197 PRO A CA 1
ATOM 728 C C . PRO A 1 87 ? 4.27521 -52.63647 -70.35750 1.000 70.54616 197 PRO A C 1
ATOM 729 O O . PRO A 1 87 ? 3.77128 -51.60186 -70.80892 1.000 77.37511 197 PRO A O 1
ATOM 733 N N . PHE A 1 88 ? 5.17658 -53.33786 -71.03650 1.000 74.72761 198 PHE A N 1
ATOM 734 C CA . PHE A 1 88 ? 5.67680 -52.93559 -72.34610 1.000 77.07144 198 PHE A CA 1
ATOM 735 C C . PHE A 1 88 ? 5.15615 -53.85507 -73.44553 1.000 83.91813 198 PHE A C 1
ATOM 736 O O . PHE A 1 88 ? 5.86585 -54.16414 -74.40395 1.000 84.74185 198 PHE A O 1
ATOM 744 N N . LEU A 1 89 ? 3.90898 -54.31284 -73.30684 1.000 90.10023 199 LEU A N 1
ATOM 745 C CA . LEU A 1 89 ? 3.34083 -55.23123 -74.28965 1.000 80.91710 199 LEU A CA 1
ATOM 746 C C . LEU A 1 89 ? 3.11450 -54.54583 -75.63299 1.000 86.57982 199 LEU A C 1
ATOM 747 O O . LEU A 1 89 ? 3.44387 -55.10883 -76.68466 1.000 80.85822 199 LEU A O 1
ATOM 752 N N . GLU A 1 90 ? 2.56319 -53.32763 -75.61851 1.000 86.75433 200 GLU A N 1
ATOM 753 C CA . GLU A 1 90 ? 2.22731 -52.65136 -76.86825 1.000 89.78156 200 GLU A CA 1
ATOM 754 C C . GLU A 1 90 ? 3.45034 -52.45779 -77.75411 1.000 87.60256 200 GLU A C 1
ATOM 755 O O . GLU A 1 90 ? 3.33427 -52.48698 -78.98385 1.000 93.22038 200 GLU A O 1
ATOM 761 N N . SER A 1 91 ? 4.62860 -52.29379 -77.15527 1.000 97.94704 201 SER A N 1
ATOM 762 C CA . SER A 1 91 ? 5.84770 -52.02326 -77.90898 1.000 91.40625 201 SER A CA 1
ATOM 763 C C . SER A 1 91 ? 6.38917 -53.24202 -78.64305 1.000 81.55152 201 SER A C 1
ATOM 764 O O . SER A 1 91 ? 7.38797 -53.10934 -79.36343 1.000 101.01920 201 SER A O 1
ATOM 767 N N . ILE A 1 92 ? 5.77550 -54.41203 -78.48940 1.000 78.72764 202 ILE A N 1
ATOM 768 C CA . ILE A 1 92 ? 6.27438 -55.64088 -79.09843 1.000 103.98200 202 ILE A CA 1
ATOM 769 C C . ILE A 1 92 ? 5.21125 -56.17133 -80.04245 1.000 100.47882 202 ILE A C 1
ATOM 770 O O . ILE A 1 92 ? 4.07854 -56.43140 -79.62084 1.000 104.22310 202 ILE A O 1
ATOM 775 N N . ASN A 1 93 ? 5.58144 -56.35913 -81.30707 1.000 107.02260 203 ASN A N 1
ATOM 776 C CA . ASN A 1 93 ? 4.65667 -56.85287 -82.31908 1.000 115.98954 203 ASN A CA 1
ATOM 777 C C . ASN A 1 93 ? 4.74043 -58.37065 -82.42372 1.000 110.61384 203 ASN A C 1
ATOM 778 O O . ASN A 1 93 ? 5.82900 -58.95013 -82.38727 1.000 107.63586 203 ASN A O 1
ATOM 783 N N . LYS A 1 94 ? 3.57726 -59.00725 -82.57727 1.000 113.66941 204 LYS A N 1
ATOM 784 C CA . LYS A 1 94 ? 3.49092 -60.46310 -82.53617 1.000 101.48008 204 LYS A CA 1
ATOM 785 C C . LYS A 1 94 ? 4.27308 -61.13101 -83.66147 1.000 111.21326 204 LYS A C 1
ATOM 786 O O . LYS A 1 94 ? 4.61841 -62.31229 -83.54431 1.000 101.72737 204 LYS A O 1
ATOM 792 N N . SER A 1 95 ? 4.56520 -60.40605 -84.74483 1.000 119.08462 205 SER A N 1
ATOM 793 C CA . SER A 1 95 ? 5.25399 -61.02179 -85.87329 1.000 114.01427 205 SER A CA 1
ATOM 794 C C . SER A 1 95 ? 6.72353 -61.29139 -85.57030 1.000 121.81690 205 SER A C 1
ATOM 795 O O . SER A 1 95 ? 7.28189 -62.27127 -86.07385 1.000 123.06150 205 SER A O 1
ATOM 798 N N . GLN A 1 96 ? 7.36906 -60.44833 -84.76115 1.000 116.03576 206 GLN A N 1
ATOM 799 C CA . GLN A 1 96 ? 8.79885 -60.60788 -84.52113 1.000 112.74766 206 GLN A CA 1
ATOM 800 C C . GLN A 1 96 ? 9.14178 -61.64810 -83.46418 1.000 107.23767 206 GLN A C 1
ATOM 801 O O . GLN A 1 96 ? 10.32810 -61.94975 -83.29261 1.000 102.94412 206 GLN A O 1
ATOM 807 N N . ILE A 1 97 ? 8.15665 -62.21247 -82.76157 1.000 104.23258 207 ILE A N 1
ATOM 808 C CA . ILE A 1 97 ? 8.47188 -63.27831 -81.81780 1.000 99.95075 207 ILE A CA 1
ATOM 809 C C . ILE A 1 97 ? 8.97665 -64.52224 -82.53865 1.000 104.68792 207 ILE A C 1
ATOM 810 O O . ILE A 1 97 ? 9.66619 -65.35147 -81.93243 1.000 94.24193 207 ILE A O 1
ATOM 815 N N . SER A 1 98 ? 8.67274 -64.65816 -83.83262 1.000 116.00416 208 SER A N 1
ATOM 816 C CA . SER A 1 98 ? 9.06554 -65.85359 -84.57374 1.000 115.05991 208 SER A CA 1
ATOM 817 C C . SER A 1 98 ? 10.58263 -65.99183 -84.65388 1.000 111.85634 208 SER A C 1
ATOM 818 O O . SER A 1 98 ? 11.12229 -67.09139 -84.48219 1.000 106.63259 208 SER A O 1
ATOM 821 N N . ALA A 1 99 ? 11.28755 -64.88998 -84.91610 1.000 111.53657 209 ALA A N 1
ATOM 822 C CA . ALA A 1 99 ? 12.75030 -64.87175 -85.00327 1.000 109.76902 209 ALA A CA 1
ATOM 823 C C . ALA A 1 99 ? 13.24324 -63.66979 -84.20281 1.000 112.93332 209 ALA A C 1
ATOM 824 O O . ALA A 1 99 ? 13.37245 -62.56338 -84.73481 1.000 106.46835 209 ALA A O 1
ATOM 826 N N . VAL A 1 100 ? 13.52285 -63.89221 -82.91783 1.000 112.18046 210 VAL A N 1
ATOM 827 C CA . VAL A 1 100 ? 13.87545 -62.78376 -82.03851 1.000 111.22130 210 VAL A CA 1
ATOM 828 C C . VAL A 1 100 ? 15.32690 -62.35278 -82.20185 1.000 103.01269 210 VAL A C 1
ATOM 829 O O . VAL A 1 100 ? 15.68203 -61.23757 -81.80027 1.000 98.31859 210 VAL A O 1
ATOM 833 N N . GLY A 1 101 ? 16.17227 -63.19056 -82.79950 1.000 99.24554 211 GLY A N 1
ATOM 834 C CA . GLY A 1 101 ? 17.58337 -62.87559 -82.91498 1.000 98.12958 211 GLY A CA 1
ATOM 835 C C . GLY A 1 101 ? 17.92286 -61.79609 -83.91779 1.000 109.76369 211 GLY A C 1
ATOM 836 O O . GLY A 1 101 ? 19.10060 -61.45314 -84.05822 1.000 97.69284 211 GLY A O 1
ATOM 837 N N . GLY A 1 102 ? 16.92951 -61.24793 -84.61353 1.000 108.38108 212 GLY A N 1
ATOM 838 C CA . GLY A 1 102 ? 17.17506 -60.25204 -85.63594 1.000 117.31366 212 GLY A CA 1
ATOM 839 C C . GLY A 1 102 ? 17.43611 -58.86115 -85.09792 1.000 103.92255 212 GLY A C 1
ATOM 840 O O . GLY A 1 102 ? 18.06223 -58.69729 -84.04640 1.000 90.72211 212 GLY A O 1
ATOM 841 N N . SER A 1 103 ? 16.95991 -57.84697 -85.82506 1.000 111.70529 213 SER A N 1
ATOM 842 C CA . SER A 1 103 ? 17.20257 -56.46443 -85.42719 1.000 115.86569 213 SER A CA 1
ATOM 843 C C . SER A 1 103 ? 16.44426 -56.09483 -84.15917 1.000 107.30764 213 SER A C 1
ATOM 844 O O . SER A 1 103 ? 16.87776 -55.20335 -83.42062 1.000 104.99716 213 SER A O 1
ATOM 847 N N . ASN A 1 104 ? 15.32073 -56.76163 -83.88850 1.000 117.73157 214 ASN A N 1
ATOM 848 C CA . ASN A 1 104 ? 14.46196 -56.43257 -82.75878 1.000 114.89126 214 ASN A CA 1
ATOM 849 C C . ASN A 1 104 ? 14.84621 -57.17124 -81.48027 1.000 100.38046 214 ASN A C 1
ATOM 850 O O . ASN A 1 104 ? 14.03810 -57.22845 -80.54629 1.000 106.37594 214 ASN A O 1
ATOM 855 N N . TRP A 1 105 ? 16.06014 -57.72493 -81.41258 1.000 96.33151 215 TRP A N 1
ATOM 856 C CA . TRP A 1 105 ? 16.45944 -58.49950 -80.24093 1.000 87.44522 215 TRP A CA 1
ATOM 857 C C . TRP A 1 105 ? 16.45853 -57.65928 -78.96955 1.000 96.17728 215 TRP A C 1
ATOM 858 O O . TRP A 1 105 ? 16.24910 -58.19524 -77.87475 1.000 94.71738 215 TRP A O 1
ATOM 869 N N . HIS A 1 106 ? 16.68051 -56.34781 -79.08833 1.000 94.17917 216 HIS A N 1
ATOM 870 C CA . HIS A 1 106 ? 16.74558 -55.50413 -77.89862 1.000 92.25600 216 HIS A CA 1
ATOM 871 C C . HIS A 1 106 ? 15.42771 -55.51982 -77.13179 1.000 89.66993 216 HIS A C 1
ATOM 872 O O . HIS A 1 106 ? 15.42228 -55.49128 -75.89642 1.000 84.99564 216 HIS A O 1
ATOM 879 N N . LYS A 1 107 ? 14.29985 -55.57439 -77.84522 1.000 98.06887 217 LYS A N 1
ATOM 880 C CA . LYS A 1 107 ? 13.00310 -55.63128 -77.17671 1.000 90.75517 217 LYS A CA 1
ATOM 881 C C . LYS A 1 107 ? 12.83976 -56.91556 -76.37544 1.000 82.27569 217 LYS A C 1
ATOM 882 O O . LYS A 1 107 ? 12.16342 -56.92094 -75.33914 1.000 74.99341 217 LYS A O 1
ATOM 888 N N . PHE A 1 108 ? 13.44312 -58.00707 -76.83519 1.000 69.21375 218 PHE A N 1
ATOM 889 C CA . PHE A 1 108 ? 13.31030 -59.28270 -76.14743 1.000 85.83366 218 PHE A CA 1
ATOM 890 C C . PHE A 1 108 ? 14.37351 -59.48170 -75.07831 1.000 83.84238 218 PHE A C 1
ATOM 891 O O . PHE A 1 108 ? 14.11697 -60.17060 -74.08355 1.000 89.10512 218 PHE A O 1
ATOM 899 N N . LEU A 1 109 ? 15.55841 -58.89257 -75.25321 1.000 84.35361 219 LEU A N 1
ATOM 900 C CA . LEU A 1 109 ? 16.50372 -58.82087 -74.14501 1.000 78.09186 219 LEU A CA 1
ATOM 901 C C . LEU A 1 109 ? 15.90851 -58.04604 -72.97954 1.000 68.43990 219 LEU A C 1
ATOM 902 O O . LEU A 1 109 ? 16.03073 -58.45913 -71.82037 1.000 65.88085 219 LEU A O 1
ATOM 907 N N . GLY A 1 110 ? 15.25783 -56.91780 -73.26845 1.000 69.38772 220 GLY A N 1
ATOM 908 C CA . GLY A 1 110 ? 14.60076 -56.16543 -72.21631 1.000 66.95048 220 GLY A CA 1
ATOM 909 C C . GLY A 1 110 ? 13.45003 -56.92341 -71.59463 1.000 75.63264 220 GLY A C 1
ATOM 910 O O . GLY A 1 110 ? 13.19362 -56.79563 -70.39372 1.000 72.49707 220 GLY A O 1
ATOM 911 N N . MET A 1 111 ? 12.73820 -57.71392 -72.39967 1.000 74.45713 221 MET A N 1
ATOM 912 C CA . MET A 1 111 ? 11.67834 -58.55873 -71.86403 1.000 71.36324 221 MET A CA 1
ATOM 913 C C . MET A 1 111 ? 12.23735 -59.61552 -70.91939 1.000 67.85368 221 MET A C 1
ATOM 914 O O . MET A 1 111 ? 11.67096 -59.86236 -69.84759 1.000 67.49550 221 MET A O 1
ATOM 919 N N . LEU A 1 112 ? 13.35345 -60.24554 -71.29555 1.000 65.47264 222 LEU A N 1
ATOM 920 C CA . LEU A 1 112 ? 13.96709 -61.24501 -70.42537 1.000 65.42260 222 LEU A CA 1
ATOM 921 C C . LEU A 1 112 ? 14.43230 -60.62671 -69.11155 1.000 66.87292 222 LEU A C 1
ATOM 922 O O . LEU A 1 112 ? 14.26700 -61.22421 -68.04174 1.000 68.72415 222 LEU A O 1
ATOM 927 N N . HIS A 1 113 ? 15.02221 -59.43201 -69.16891 1.000 66.60520 223 HIS A N 1
ATOM 928 C CA . HIS A 1 113 ? 15.46651 -58.78509 -67.94015 1.000 64.42747 223 HIS A CA 1
ATOM 929 C C . HIS A 1 113 ? 14.28964 -58.47151 -67.02626 1.000 63.31350 223 HIS A C 1
ATOM 930 O O . HIS A 1 113 ? 14.37773 -58.64286 -65.80424 1.000 65.90866 223 HIS A O 1
ATOM 937 N N . TRP A 1 114 ? 13.18211 -57.99896 -67.60071 1.000 55.72129 224 TRP A N 1
ATOM 938 C CA . TRP A 1 114 ? 11.99068 -57.73226 -66.80256 1.000 65.21970 224 TRP A CA 1
ATOM 939 C C . TRP A 1 114 ? 11.47750 -59.00350 -66.13376 1.000 64.17305 224 TRP A C 1
ATOM 940 O O . TRP A 1 114 ? 11.02716 -58.96787 -64.98257 1.000 60.62802 224 TRP A O 1
ATOM 951 N N . MET A 1 115 ? 11.52959 -60.13665 -66.84106 1.000 52.68446 225 MET A N 1
ATOM 952 C CA . MET A 1 115 ? 11.11738 -61.39858 -66.23334 1.000 64.21688 225 MET A CA 1
ATOM 953 C C . MET A 1 115 ? 12.02439 -61.77243 -65.06933 1.000 62.35903 225 MET A C 1
ATOM 954 O O . MET A 1 115 ? 11.54807 -62.23382 -64.02546 1.000 63.35316 225 MET A O 1
ATOM 959 N N . VAL A 1 116 ? 13.33395 -61.57365 -65.22535 1.000 62.53705 226 VAL A N 1
ATOM 960 C CA . VAL A 1 116 ? 14.25941 -61.85551 -64.13174 1.000 53.15911 226 VAL A CA 1
ATOM 961 C C . VAL A 1 116 ? 13.91194 -61.00006 -62.92070 1.000 52.17014 226 VAL A C 1
ATOM 962 O O . VAL A 1 116 ? 13.85978 -61.48866 -61.78664 1.000 64.82019 226 VAL A O 1
ATOM 966 N N . ARG A 1 117 ? 13.64949 -59.71136 -63.14608 1.000 57.83452 227 ARG A N 1
ATOM 967 C CA . ARG A 1 117 ? 13.29722 -58.83070 -62.03714 1.000 50.66181 227 ARG A CA 1
ATOM 968 C C . ARG A 1 117 ? 11.95812 -59.22061 -61.42400 1.000 58.20184 227 ARG A C 1
ATOM 969 O O . ARG A 1 117 ? 11.78615 -59.14755 -60.20167 1.000 57.03475 227 ARG A O 1
ATOM 977 N N . THR A 1 118 ? 10.99189 -59.62406 -62.25383 1.000 56.85802 228 THR A N 1
ATOM 978 C CA . THR A 1 118 ? 9.71873 -60.08814 -61.71455 1.000 46.81400 228 THR A CA 1
ATOM 979 C C . THR A 1 118 ? 9.91708 -61.33984 -60.87212 1.000 59.94117 228 THR A C 1
ATOM 980 O O . THR A 1 118 ? 9.34717 -61.46483 -59.77939 1.000 48.62337 228 THR A O 1
ATOM 984 N N . ASN A 1 119 ? 10.74317 -62.26749 -61.35980 1.000 59.39034 229 ASN A N 1
ATOM 985 C CA . ASN A 1 119 ? 11.03509 -63.48339 -60.61175 1.000 45.30535 229 ASN A CA 1
ATOM 986 C C . ASN A 1 119 ? 11.65455 -63.15236 -59.26080 1.000 55.31341 229 ASN A C 1
ATOM 987 O O . ASN A 1 119 ? 11.22762 -63.67309 -58.22252 1.000 54.48931 229 ASN A O 1
ATOM 992 N N . ILE A 1 120 ? 12.63893 -62.25122 -59.25396 1.000 52.07246 230 ILE A N 1
ATOM 993 C CA . ILE A 1 120 ? 13.28604 -61.85300 -58.00684 1.000 49.70661 230 ILE A CA 1
ATOM 994 C C . ILE A 1 120 ? 12.26542 -61.25726 -57.04840 1.000 59.97049 230 ILE A C 1
ATOM 995 O O . ILE A 1 120 ? 12.24481 -61.57840 -55.85329 1.000 56.95861 230 ILE A O 1
ATOM 1000 N N . LYS A 1 121 ? 11.39760 -60.38214 -57.56072 1.000 52.92309 231 LYS A N 1
ATOM 1001 C CA . LYS A 1 121 ? 10.43660 -59.71770 -56.68946 1.000 55.90928 231 LYS A CA 1
ATOM 1002 C C . LYS A 1 121 ? 9.31666 -60.65663 -56.26025 1.000 56.13873 231 LYS A C 1
ATOM 1003 O O . LYS A 1 121 ? 8.80827 -60.53358 -55.13939 1.000 55.50050 231 LYS A O 1
ATOM 1009 N N . LEU A 1 122 ? 8.91800 -61.59420 -57.12710 1.000 55.90751 232 LEU A N 1
ATOM 1010 C CA . LEU A 1 122 ? 7.85380 -62.52370 -56.75795 1.000 50.32393 232 LEU A CA 1
ATOM 1011 C C . LEU A 1 122 ? 8.26947 -63.38570 -55.57421 1.000 47.81730 232 LEU A C 1
ATOM 1012 O O . LEU A 1 122 ? 7.48414 -63.58980 -54.64180 1.000 52.41638 232 LEU A O 1
ATOM 1017 N N . ASP A 1 123 ? 9.51407 -63.87069 -55.57775 1.000 48.80846 233 ASP A N 1
ATOM 1018 C CA . ASP A 1 123 ? 9.99933 -64.67325 -54.46022 1.000 43.91955 233 ASP A CA 1
ATOM 1019 C C . ASP A 1 123 ? 9.89811 -63.91243 -53.14290 1.000 50.91367 233 ASP A C 1
ATOM 1020 O O . ASP A 1 123 ? 9.51685 -64.48641 -52.11620 1.000 62.72438 233 ASP A O 1
ATOM 1025 N N . MET A 1 124 ? 10.23444 -62.62112 -53.14404 1.000 46.80527 234 MET A N 1
ATOM 1026 C CA . MET A 1 124 ? 10.08723 -61.84602 -51.91603 1.000 51.93062 234 MET A CA 1
ATOM 1027 C C . MET A 1 124 ? 8.61982 -61.69658 -51.52995 1.000 54.54700 234 MET A C 1
ATOM 1028 O O . MET A 1 124 ? 8.27646 -61.76638 -50.34380 1.000 52.82593 234 MET A O 1
ATOM 1033 N N . CYS A 1 125 ? 7.73863 -61.49200 -52.51233 1.000 48.95541 235 CYS A N 1
ATOM 1034 C CA . CYS A 1 125 ? 6.31443 -61.38169 -52.20929 1.000 59.59242 235 CYS A CA 1
ATOM 1035 C C . CYS A 1 125 ? 5.80092 -62.64859 -51.54372 1.000 54.51744 235 CYS A C 1
ATOM 1036 O O . CYS A 1 125 ? 5.17774 -62.60021 -50.47664 1.000 43.18854 235 CYS A O 1
ATOM 1039 N N . LEU A 1 126 ? 6.07764 -63.79875 -52.15879 1.000 53.57921 236 LEU A N 1
ATOM 1040 C CA . LEU A 1 126 ? 5.59380 -65.06721 -51.63069 1.000 51.18241 236 LEU A CA 1
ATOM 1041 C C . LEU A 1 126 ? 6.16506 -65.34740 -50.24706 1.000 52.47151 236 LEU A C 1
ATOM 1042 O O . LEU A 1 126 ? 5.47731 -65.91008 -49.38828 1.000 62.64008 236 LEU A O 1
ATOM 1047 N N . ASN A 1 127 ? 7.41815 -64.95597 -50.00750 1.000 55.09592 237 ASN A N 1
ATOM 1048 C CA . ASN A 1 127 ? 7.98033 -65.09021 -48.66827 1.000 53.69057 237 ASN A CA 1
ATOM 1049 C C . ASN A 1 127 ? 7.18391 -64.27900 -47.65328 1.000 52.59995 237 ASN A C 1
ATOM 1050 O O . ASN A 1 127 ? 6.89410 -64.76294 -46.55389 1.000 51.16965 237 ASN A O 1
ATOM 1055 N N . LYS A 1 128 ? 6.81972 -63.04202 -48.00154 1.000 47.20034 238 LYS A N 1
ATOM 1056 C CA . LYS A 1 128 ? 6.00550 -62.23992 -47.09411 1.000 56.40634 238 LYS A CA 1
ATOM 1057 C C . LYS A 1 128 ? 4.62022 -62.84625 -46.91875 1.000 60.62147 238 LYS A C 1
ATOM 1058 O O . LYS A 1 128 ? 4.04019 -62.77870 -45.82770 1.000 59.21476 238 LYS A O 1
ATOM 1064 N N . VAL A 1 129 ? 4.06954 -63.43078 -47.98579 1.000 56.05726 239 VAL A N 1
ATOM 1065 C CA . VAL A 1 129 ? 2.77593 -64.10080 -47.88210 1.000 54.16133 239 VAL A CA 1
ATOM 1066 C C . VAL A 1 129 ? 2.87314 -65.28348 -46.92745 1.000 57.44041 239 VAL A C 1
ATOM 1067 O O . VAL A 1 129 ? 2.01810 -65.46961 -46.05355 1.000 60.80793 239 VAL A O 1
ATOM 1071 N N . ASP A 1 130 ? 3.93004 -66.09001 -47.07172 1.000 54.76604 240 ASP A N 1
ATOM 1072 C CA . ASP A 1 130 ? 4.14270 -67.22283 -46.17531 1.000 55.55146 240 ASP A CA 1
ATOM 1073 C C . ASP A 1 130 ? 4.15778 -66.77191 -44.72162 1.000 59.68220 240 ASP A C 1
ATOM 1074 O O . ASP A 1 130 ? 3.45717 -67.33346 -43.87094 1.000 67.58299 240 ASP A O 1
ATOM 1079 N N . ARG A 1 131 ? 4.94182 -65.73842 -44.42660 1.000 52.63002 241 ARG A N 1
ATOM 1080 C CA . ARG A 1 131 ? 5.01728 -65.23342 -43.06407 1.000 48.19263 241 ARG A CA 1
ATOM 1081 C C . ARG A 1 131 ? 3.66217 -64.72258 -42.58894 1.000 54.13112 241 ARG A C 1
ATOM 1082 O O . ARG A 1 131 ? 3.29994 -64.89998 -41.41977 1.000 60.73833 241 ARG A O 1
ATOM 1090 N N . SER A 1 132 ? 2.89166 -64.09604 -43.48126 1.000 52.86164 242 SER A N 1
ATOM 1091 C CA . SER A 1 132 ? 1.56619 -63.62320 -43.09255 1.000 55.08671 242 SER A CA 1
ATOM 1092 C C . SER A 1 132 ? 0.65528 -64.78288 -42.69893 1.000 68.05216 242 SER A C 1
ATOM 1093 O O . SER A 1 132 ? -0.11541 -64.67721 -41.73668 1.000 51.58653 242 SER A O 1
ATOM 1096 N N . LEU A 1 133 ? 0.72405 -65.89673 -43.43352 1.000 58.87434 243 LEU A N 1
ATOM 1097 C CA . LEU A 1 133 ? -0.09541 -67.05639 -43.09422 1.000 55.24943 243 LEU A CA 1
ATOM 1098 C C . LEU A 1 133 ? 0.21396 -67.55124 -41.68819 1.000 51.71855 243 LEU A C 1
ATOM 1099 O O . LEU A 1 133 ? -0.69731 -67.81527 -40.89574 1.000 67.69933 243 LEU A O 1
ATOM 1104 N N . ILE A 1 134 ? 1.50150 -67.66668 -41.35768 1.000 49.71680 244 ILE A N 1
ATOM 1105 C CA . ILE A 1 134 ? 1.89667 -68.05270 -40.00672 1.000 57.18063 244 ILE A CA 1
ATOM 1106 C C . ILE A 1 134 ? 1.34548 -67.06328 -38.99045 1.000 60.61097 244 ILE A C 1
ATOM 1107 O O . ILE A 1 134 ? 0.81350 -67.45178 -37.94398 1.000 71.20431 244 ILE A O 1
ATOM 1112 N N . ASN A 1 135 ? 1.46107 -65.76936 -39.28588 1.000 58.84042 245 ASN A N 1
ATOM 1113 C CA . ASN A 1 135 ? 0.98624 -64.74964 -38.36084 1.000 55.28537 245 ASN A CA 1
ATOM 1114 C C . ASN A 1 135 ? -0.52519 -64.82213 -38.17964 1.000 68.18905 245 ASN A C 1
ATOM 1115 O O . ASN A 1 135 ? -1.03040 -64.68761 -37.05816 1.000 82.66450 245 ASN A O 1
ATOM 1120 N N . GLN A 1 136 ? -1.26506 -65.02429 -39.27420 1.000 72.51750 246 GLN A N 1
ATOM 1121 C CA . GLN A 1 136 ? -2.72068 -65.08193 -39.19344 1.000 76.80270 246 GLN A CA 1
ATOM 1122 C C . GLN A 1 136 ? -3.21224 -66.30981 -38.44239 1.000 77.00888 246 GLN A C 1
ATOM 1123 O O . GLN A 1 136 ? -4.33648 -66.29944 -37.93512 1.000 61.83903 246 GLN A O 1
ATOM 1129 N N . ASN A 1 137 ? -2.39427 -67.35661 -38.34370 1.000 77.78039 247 ASN A N 1
ATOM 1130 C CA . ASN A 1 137 ? -2.80756 -68.55210 -37.62680 1.000 78.62167 247 ASN A CA 1
ATOM 1131 C C . ASN A 1 137 ? -2.88197 -68.32330 -36.12487 1.000 79.75836 247 ASN A C 1
ATOM 1132 O O . ASN A 1 137 ? -3.42173 -69.16497 -35.40900 1.000 65.16155 247 ASN A O 1
ATOM 1137 N N . THR A 1 138 ? -2.35856 -67.21091 -35.61754 1.000 81.97002 248 THR A N 1
ATOM 1138 C CA . THR A 1 138 ? -2.30707 -66.97662 -34.17060 1.000 78.87361 248 THR A CA 1
ATOM 1139 C C . THR A 1 138 ? -3.04290 -65.73007 -33.71095 1.000 81.45706 248 THR A C 1
ATOM 1140 O O . THR A 1 138 ? -2.95721 -65.36703 -32.50868 1.000 93.22224 248 THR A O 1
ATOM 1144 N N . GLN A 1 139 ? -3.71958 -65.03961 -34.63329 1.000 84.71142 249 GLN A N 1
ATOM 1145 C CA . GLN A 1 139 ? -4.21334 -63.70531 -34.31225 1.000 90.84127 249 GLN A CA 1
ATOM 1146 C C . GLN A 1 139 ? -5.25857 -63.78572 -33.18747 1.000 76.71573 249 GLN A C 1
ATOM 1147 O O . GLN A 1 139 ? -5.22029 -63.04869 -32.18377 1.000 92.05674 249 GLN A O 1
ATOM 1153 N N . GLU A 1 140 ? -6.15894 -64.75731 -33.33252 1.000 68.73886 250 GLU A N 1
ATOM 1154 C CA . GLU A 1 140 ? -7.30069 -64.91872 -32.45360 1.000 82.90500 250 GLU A CA 1
ATOM 1155 C C . GLU A 1 140 ? -6.86905 -65.22253 -31.03520 1.000 81.62137 250 GLU A C 1
ATOM 1156 O O . GLU A 1 140 ? -7.28143 -64.53560 -30.09577 1.000 76.79228 250 GLU A O 1
ATOM 1162 N N . ILE A 1 141 ? -6.02687 -66.24262 -30.85630 1.000 73.96492 251 ILE A N 1
ATOM 1163 C CA . ILE A 1 141 ? -5.62120 -66.56604 -29.49812 1.000 66.87634 251 ILE A CA 1
ATOM 1164 C C . ILE A 1 141 ? -4.84119 -65.40750 -28.91334 1.000 73.70068 251 ILE A C 1
ATOM 1165 O O . ILE A 1 141 ? -4.88035 -65.17624 -27.70150 1.000 73.83326 251 ILE A O 1
ATOM 1170 N N . THR A 1 142 ? -4.15231 -64.63754 -29.75947 1.000 71.12251 252 THR A N 1
ATOM 1171 C CA . THR A 1 142 ? -3.43210 -63.47177 -29.26311 1.000 71.08203 252 THR A CA 1
ATOM 1172 C C . THR A 1 142 ? -4.39611 -62.35733 -28.86789 1.000 73.52746 252 THR A C 1
ATOM 1173 O O . THR A 1 142 ? -4.23975 -61.74489 -27.80686 1.000 79.54584 252 THR A O 1
ATOM 1177 N N . ILE A 1 143 ? -5.40484 -62.08727 -29.69970 1.000 65.58986 253 ILE A N 1
ATOM 1178 C CA . ILE A 1 143 ? -6.39698 -61.07324 -29.35511 1.000 71.09671 253 ILE A CA 1
ATOM 1179 C C . ILE A 1 143 ? -7.28232 -61.54642 -28.20774 1.000 82.76173 253 ILE A C 1
ATOM 1180 O O . ILE A 1 143 ? -7.58192 -60.78211 -27.28226 1.000 88.36323 253 ILE A O 1
ATOM 1185 N N . LEU A 1 144 ? -7.73753 -62.80047 -28.25486 1.000 74.50668 254 LEU A N 1
ATOM 1186 C CA . LEU A 1 144 ? -8.65677 -63.27129 -27.22657 1.000 62.44334 254 LEU A CA 1
ATOM 1187 C C . LEU A 1 144 ? -7.99415 -63.38468 -25.85803 1.000 71.97889 254 LEU A C 1
ATOM 1188 O O . LEU A 1 144 ? -8.69605 -63.33254 -24.84172 1.000 65.83152 254 LEU A O 1
ATOM 1193 N N . SER A 1 145 ? -6.66984 -63.52101 -25.80172 1.000 58.33814 255 SER A N 1
ATOM 1194 C CA . SER A 1 145 ? -5.96088 -63.59168 -24.53163 1.000 63.40263 255 SER A CA 1
ATOM 1195 C C . SER A 1 145 ? -5.44411 -62.23429 -24.06571 1.000 67.20081 255 SER A C 1
ATOM 1196 O O . SER A 1 145 ? -4.71061 -62.17173 -23.07372 1.000 61.63658 255 SER A O 1
ATOM 1199 N N . GLN A 1 146 ? -5.79503 -61.15338 -24.75901 1.000 70.71462 256 GLN A N 1
ATOM 1200 C CA . GLN A 1 146 ? -5.50482 -59.82339 -24.25335 1.000 67.89938 256 GLN A CA 1
ATOM 1201 C C . GLN A 1 146 ? -6.36702 -59.55164 -23.02434 1.000 67.88554 256 GLN A C 1
ATOM 1202 O O . GLN A 1 146 ? -7.38512 -60.21723 -22.81582 1.000 64.88281 256 GLN A O 1
ATOM 1208 N N . PRO A 1 147 ? -5.96363 -58.58598 -22.17635 1.000 73.26940 257 PRO A N 1
ATOM 1209 C CA . PRO A 1 147 ? -6.82955 -58.16494 -21.06316 1.000 72.72681 257 PRO A CA 1
ATOM 1210 C C . PRO A 1 147 ? -8.26424 -57.90013 -21.49677 1.000 81.76280 257 PRO A C 1
ATOM 1211 O O . PRO A 1 147 ? -8.51121 -57.10310 -22.40741 1.000 87.92016 257 PRO A O 1
ATOM 1215 N N . LEU A 1 148 ? -9.21098 -58.57090 -20.84092 1.000 91.29357 258 LEU A N 1
ATOM 1216 C CA . LEU A 1 148 ? -10.58997 -58.61145 -21.31162 1.000 89.62341 258 LEU A CA 1
ATOM 1217 C C . LEU A 1 148 ? -11.30533 -57.29716 -21.01274 1.000 107.64648 258 LEU A C 1
ATOM 1218 O O . LEU A 1 148 ? -11.14793 -56.71318 -19.93629 1.000 111.50090 258 LEU A O 1
ATOM 1223 N N . LYS A 1 149 ? -12.09361 -56.83353 -21.97878 1.000 123.80535 259 LYS A N 1
ATOM 1224 C CA . LYS A 1 149 ? -12.89518 -55.62564 -21.85729 1.000 125.38856 259 LYS A CA 1
ATOM 1225 C C . LYS A 1 149 ? -14.36833 -55.99323 -21.71857 1.000 118.48731 259 LYS A C 1
ATOM 1226 O O . LYS A 1 149 ? -14.78144 -57.11554 -22.02160 1.000 112.97877 259 LYS A O 1
ATOM 1232 N N . THR A 1 150 ? -15.16484 -55.02918 -21.26166 1.000 136.91633 260 THR A N 1
ATOM 1233 C CA . THR A 1 150 ? -16.59125 -55.26681 -21.08702 1.000 142.49256 260 THR A CA 1
ATOM 1234 C C . THR A 1 150 ? -17.28334 -55.42184 -22.44199 1.000 131.42696 260 THR A C 1
ATOM 1235 O O . THR A 1 150 ? -16.78597 -54.97748 -23.48125 1.000 129.06115 260 THR A O 1
ATOM 1239 N N . LEU A 1 151 ? -18.45699 -56.06393 -22.41518 1.000 119.50971 261 LEU A N 1
ATOM 1240 C CA . LEU A 1 151 ? -19.16828 -56.39984 -23.64646 1.000 129.58285 261 LEU A CA 1
ATOM 1241 C C . LEU A 1 151 ? -19.50889 -55.17187 -24.47997 1.000 142.87327 261 LEU A C 1
ATOM 1242 O O . LEU A 1 151 ? -19.70317 -55.29358 -25.69504 1.000 139.68796 261 LEU A O 1
ATOM 1247 N N . ASP A 1 152 ? -19.57240 -53.99264 -23.86056 1.000 156.50394 262 ASP A N 1
ATOM 1248 C CA . ASP A 1 152 ? -19.91380 -52.78171 -24.59478 1.000 163.97874 262 ASP A CA 1
ATOM 1249 C C . ASP A 1 152 ? -18.86795 -52.42201 -25.64346 1.000 154.55283 262 ASP A C 1
ATOM 1250 O O . ASP A 1 152 ? -19.16734 -51.64370 -26.55530 1.000 159.36734 262 ASP A O 1
ATOM 1255 N N . GLU A 1 153 ? -17.65135 -52.96637 -25.54182 1.000 147.84810 263 GLU A N 1
ATOM 1256 C CA . GLU A 1 153 ? -16.61607 -52.69985 -26.53010 1.000 155.21804 263 GLU A CA 1
ATOM 1257 C C . GLU A 1 153 ? -16.00361 -53.95266 -27.14745 1.000 152.35073 263 GLU A C 1
ATOM 1258 O O . GLU A 1 153 ? -15.04738 -53.83008 -27.92168 1.000 136.73049 263 GLU A O 1
ATOM 1264 N N . GLN A 1 154 ? -16.50656 -55.14755 -26.82451 1.000 142.43649 264 GLN A N 1
ATOM 1265 C CA . GLN A 1 154 ? -16.12467 -56.35487 -27.55974 1.000 130.92541 264 GLN A CA 1
ATOM 1266 C C . GLN A 1 154 ? -17.27993 -57.35096 -27.47885 1.000 137.14316 264 GLN A C 1
ATOM 1267 O O . GLN A 1 154 ? -17.38859 -58.10532 -26.50639 1.000 121.17846 264 GLN A O 1
ATOM 1273 N N . ASP A 1 155 ? -18.12533 -57.35364 -28.50994 1.000 145.48235 265 ASP A N 1
ATOM 1274 C CA . ASP A 1 155 ? -19.16210 -58.36290 -28.68540 1.000 142.90973 265 ASP A CA 1
ATOM 1275 C C . ASP A 1 155 ? -18.88284 -59.30485 -29.84562 1.000 135.00116 265 ASP A C 1
ATOM 1276 O O . ASP A 1 155 ? -19.34841 -60.44791 -29.82699 1.000 102.87491 265 ASP A O 1
ATOM 1281 N N . GLN A 1 156 ? -18.12244 -58.84844 -30.84679 1.000 132.18784 266 GLN A N 1
ATOM 1282 C CA . GLN A 1 156 ? -17.60472 -59.67889 -31.92841 1.000 97.70275 266 GLN A CA 1
ATOM 1283 C C . GLN A 1 156 ? -16.61992 -60.72558 -31.43298 1.000 92.29543 266 GLN A C 1
ATOM 1284 O O . GLN A 1 156 ? -16.07548 -61.48357 -32.24347 1.000 94.01410 266 GLN A O 1
ATOM 1290 N N . ARG A 1 157 ? -16.37217 -60.75706 -30.12323 1.000 98.59938 267 ARG A N 1
ATOM 1291 C CA . ARG A 1 157 ? -15.53830 -61.78678 -29.52019 1.000 63.42101 267 ARG A CA 1
ATOM 1292 C C . ARG A 1 157 ? -16.02629 -63.18478 -29.88669 1.000 68.35220 267 ARG A C 1
ATOM 1293 O O . ARG A 1 157 ? -15.21898 -64.08943 -30.13024 1.000 75.76025 267 ARG A O 1
ATOM 1301 N N . GLN A 1 158 ? -17.34647 -63.37963 -29.94263 1.000 59.36758 268 GLN A N 1
ATOM 1302 C CA . GLN A 1 158 ? -17.87923 -64.70118 -30.25747 1.000 61.19640 268 GLN A CA 1
ATOM 1303 C C . GLN A 1 158 ? -17.46307 -65.15112 -31.65031 1.000 63.84365 268 GLN A C 1
ATOM 1304 O O . GLN A 1 158 ? -17.07563 -66.30769 -31.84781 1.000 76.02639 268 GLN A O 1
ATOM 1310 N N . GLU A 1 159 ? -17.53867 -64.25501 -32.63112 1.000 67.02712 269 GLU A N 1
ATOM 1311 C CA . GLU A 1 159 ? -17.13129 -64.62547 -33.97985 1.000 70.64910 269 GLU A CA 1
ATOM 1312 C C . GLU A 1 159 ? -15.63991 -64.92505 -34.04395 1.000 66.50809 269 GLU A C 1
ATOM 1313 O O . GLU A 1 159 ? -15.20930 -65.75656 -34.85203 1.000 61.59242 269 GLU A O 1
ATOM 1319 N N . ARG A 1 160 ? -14.84288 -64.27859 -33.19162 1.000 56.73476 270 ARG A N 1
ATOM 1320 C CA . ARG A 1 160 ? -13.42300 -64.60090 -33.13046 1.000 63.48885 270 ARG A CA 1
ATOM 1321 C C . ARG A 1 160 ? -13.20283 -66.01198 -32.59930 1.000 68.45863 270 ARG A C 1
ATOM 1322 O O . ARG A 1 160 ? -12.35425 -66.75079 -33.11272 1.000 58.27076 270 ARG A O 1
ATOM 1330 N N . TYR A 1 161 ? -13.95515 -66.40396 -31.57029 1.000 59.39246 271 TYR A N 1
ATOM 1331 C CA . TYR A 1 161 ? -13.85655 -67.77063 -31.07399 1.000 49.70772 271 TYR A CA 1
ATOM 1332 C C . TYR A 1 161 ? -14.25811 -68.76953 -32.14718 1.000 60.69713 271 TYR A C 1
ATOM 1333 O O . TYR A 1 161 ? -13.57855 -69.78361 -32.35155 1.000 55.17057 271 TYR A O 1
ATOM 1342 N N . GLU A 1 162 ? -15.36173 -68.49457 -32.84634 1.000 63.05026 272 GLU A N 1
ATOM 1343 C CA . GLU A 1 162 ? -15.84912 -69.42419 -33.85755 1.000 59.20334 272 GLU A CA 1
ATOM 1344 C C . GLU A 1 162 ? -14.85961 -69.54888 -35.00546 1.000 52.18635 272 GLU A C 1
ATOM 1345 O O . GLU A 1 162 ? -14.67680 -70.63886 -35.55983 1.000 52.17670 272 GLU A O 1
ATOM 1351 N N . LEU A 1 163 ? -14.20028 -68.44600 -35.36837 1.000 53.13766 273 LEU A N 1
ATOM 1352 C CA . LEU A 1 163 ? -13.18459 -68.51617 -36.41255 1.000 50.46822 273 LEU A CA 1
ATOM 1353 C C . LEU A 1 163 ? -12.01263 -69.38520 -35.97181 1.000 55.31495 273 LEU A C 1
ATOM 1354 O O . LEU A 1 163 ? -11.47874 -70.16738 -36.76643 1.000 64.06419 273 LEU A O 1
ATOM 1359 N N . MET A 1 164 ? -11.60180 -69.26819 -34.70619 1.000 52.90910 274 MET A N 1
ATOM 1360 C CA . MET A 1 164 ? -10.49838 -70.08848 -34.21301 1.000 58.25013 274 MET A CA 1
ATOM 1361 C C . MET A 1 164 ? -10.83426 -71.57343 -34.27469 1.000 55.01937 274 MET A C 1
ATOM 1362 O O . MET A 1 164 ? -10.00661 -72.38206 -34.70871 1.000 55.42815 274 MET A O 1
ATOM 1367 N N . VAL A 1 165 ? -12.05784 -71.94617 -33.89672 1.000 52.68793 275 VAL A N 1
ATOM 1368 C CA . VAL A 1 165 ? -12.45753 -73.34727 -33.97231 1.000 49.17709 275 VAL A CA 1
ATOM 1369 C C . VAL A 1 165 ? -12.59301 -73.78415 -35.42723 1.000 52.62698 275 VAL A C 1
ATOM 1370 O O . VAL A 1 165 ? -12.24559 -74.91628 -35.78364 1.000 58.97005 275 VAL A O 1
ATOM 1374 N N . GLU A 1 166 ? -13.08400 -72.89597 -36.29454 1.000 46.78658 276 GLU A N 1
ATOM 1375 C CA A GLU A 1 166 ? -13.20057 -73.22282 -37.71321 0.463 49.34543 276 GLU A CA 1
ATOM 1376 C CA B GLU A 1 166 ? -13.20218 -73.25903 -37.70113 0.537 49.22215 276 GLU A CA 1
ATOM 1377 C C . GLU A 1 166 ? -11.83258 -73.48461 -38.33147 1.000 53.56179 276 GLU A C 1
ATOM 1378 O O . GLU A 1 166 ? -11.67455 -74.38523 -39.16365 1.000 51.06742 276 GLU A O 1
ATOM 1389 N N . LYS A 1 167 ? -10.82922 -72.69214 -37.94562 1.000 46.27290 277 LYS A N 1
ATOM 1390 C CA . LYS A 1 167 ? -9.48459 -72.91235 -38.47330 1.000 60.03510 277 LYS A CA 1
ATOM 1391 C C . LYS A 1 167 ? -8.90633 -74.24419 -38.01006 1.000 56.10326 277 LYS A C 1
ATOM 1392 O O . LYS A 1 167 ? -8.08126 -74.83872 -38.71377 1.000 39.12290 277 LYS A O 1
ATOM 1398 N N . LEU A 1 168 ? -9.30394 -74.71710 -36.82838 1.000 42.31150 278 LEU A N 1
ATOM 1399 C CA . LEU A 1 168 ? -8.84331 -76.02297 -36.37431 1.000 46.89194 278 LEU A CA 1
ATOM 1400 C C . LEU A 1 168 ? -9.43701 -77.12906 -37.23355 1.000 58.87829 278 LEU A C 1
ATOM 1401 O O . LEU A 1 168 ? -8.73049 -78.05394 -37.65452 1.000 57.33563 278 LEU A O 1
ATOM 1406 N N . LEU A 1 169 ? -10.74079 -77.04286 -37.50777 1.000 50.31521 279 LEU A N 1
ATOM 1407 C CA . LEU A 1 169 ? -11.38621 -78.03216 -38.36065 1.000 42.63503 279 LEU A CA 1
ATOM 1408 C C . LEU A 1 169 ? -10.84083 -77.97173 -39.78265 1.000 54.77199 279 LEU A C 1
ATOM 1409 O O . LEU A 1 169 ? -10.64203 -79.01137 -40.42395 1.000 48.49897 279 LEU A O 1
ATOM 1414 N N . ILE A 1 170 ? -10.57831 -76.76288 -40.28734 1.000 49.51144 280 ILE A N 1
ATOM 1415 C CA . ILE A 1 170 ? -9.98911 -76.62719 -41.61640 1.000 45.27183 280 ILE A CA 1
ATOM 1416 C C . ILE A 1 170 ? -8.65046 -77.35092 -41.67724 1.000 52.62504 280 ILE A C 1
ATOM 1417 O O . ILE A 1 170 ? -8.33406 -78.02120 -42.66686 1.000 47.98399 280 ILE A O 1
ATOM 1422 N N . ASP A 1 171 ? -7.84749 -77.23776 -40.61765 1.000 51.42303 281 ASP A N 1
ATOM 1423 C CA . ASP A 1 171 ? -6.59197 -77.97746 -40.56831 1.000 47.35576 281 ASP A CA 1
ATOM 1424 C C . ASP A 1 171 ? -6.83679 -79.47658 -40.60184 1.000 47.95220 281 ASP A C 1
ATOM 1425 O O . ASP A 1 171 ? -6.14934 -80.21081 -41.32126 1.000 42.37508 281 ASP A O 1
ATOM 1430 N N . TYR A 1 172 ? -7.80932 -79.94909 -39.82250 1.000 44.50999 282 TYR A N 1
ATOM 1431 C CA . TYR A 1 172 ? -8.05480 -81.38187 -39.73823 1.000 48.87792 282 TYR A CA 1
ATOM 1432 C C . TYR A 1 172 ? -8.44424 -81.95252 -41.09380 1.000 51.25381 282 TYR A C 1
ATOM 1433 O O . TYR A 1 172 ? -7.83500 -82.91114 -41.57851 1.000 49.99095 282 TYR A O 1
ATOM 1442 N N . PHE A 1 173 ? -9.44264 -81.35437 -41.73476 1.000 45.16965 283 PHE A N 1
ATOM 1443 C CA . PHE A 1 173 ? -9.97850 -81.91654 -42.96721 1.000 57.02813 283 PHE A CA 1
ATOM 1444 C C . PHE A 1 173 ? -9.04310 -81.69781 -44.14461 1.000 49.06113 283 PHE A C 1
ATOM 1445 O O . PHE A 1 173 ? -8.98825 -82.54390 -45.04455 1.000 57.86997 283 PHE A O 1
ATOM 1453 N N . THR A 1 174 ? -8.27096 -80.60948 -44.13753 1.000 50.40350 284 THR A N 1
ATOM 1454 C CA . THR A 1 174 ? -7.28828 -80.40395 -45.19798 1.000 49.73841 284 THR A CA 1
ATOM 1455 C C . THR A 1 174 ? -6.24576 -81.51654 -45.19703 1.000 48.13449 284 THR A C 1
ATOM 1456 O O . THR A 1 174 ? -5.91061 -82.07535 -46.24863 1.000 41.87919 284 THR A O 1
ATOM 1460 N N . GLU A 1 175 ? -5.73174 -81.86325 -44.01784 1.000 46.69436 285 GLU A N 1
ATOM 1461 C CA . GLU A 1 175 ? -4.74079 -82.92977 -43.93009 1.000 50.43221 285 GLU A CA 1
ATOM 1462 C C . GLU A 1 175 ? -5.36906 -84.29295 -44.21214 1.000 52.47164 285 GLU A C 1
ATOM 1463 O O . GLU A 1 175 ? -4.82725 -85.08343 -44.99512 1.000 52.23887 285 GLU A O 1
ATOM 1469 N N . SER A 1 176 ? -6.51804 -84.58363 -43.58713 1.000 40.89526 286 SER A N 1
ATOM 1470 C CA . SER A 1 176 ? -7.20535 -85.84974 -43.83865 1.000 45.53913 286 SER A CA 1
ATOM 1471 C C . SER A 1 176 ? -7.47692 -86.05857 -45.32154 1.000 48.76560 286 SER A C 1
ATOM 1472 O O . SER A 1 176 ? -7.36305 -87.18046 -45.82980 1.000 41.91297 286 SER A O 1
ATOM 1475 N N . TYR A 1 177 ? -7.85658 -84.99396 -46.03067 1.000 43.16999 287 TYR A N 1
ATOM 1476 C CA . TYR A 1 177 ? -8.16118 -85.14721 -47.44722 1.000 47.67096 287 TYR A CA 1
ATOM 1477 C C . TYR A 1 177 ? -6.91156 -85.49559 -48.24568 1.000 47.00897 287 TYR A C 1
ATOM 1478 O O . TYR A 1 177 ? -6.97634 -86.29366 -49.18853 1.000 56.20363 287 TYR A O 1
ATOM 1487 N N . LYS A 1 178 ? -5.76910 -84.90136 -47.89192 1.000 44.49306 288 LYS A N 1
ATOM 1488 C CA . LYS A 1 178 ? -4.50973 -85.29234 -48.51715 1.000 43.88895 288 LYS A CA 1
ATOM 1489 C C . LYS A 1 178 ? -4.27603 -86.78706 -48.35921 1.000 47.54780 288 LYS A C 1
ATOM 1490 O O . LYS A 1 178 ? -3.91361 -87.47931 -49.31823 1.000 42.54468 288 LYS A O 1
ATOM 1496 N N . SER A 1 179 ? -4.47631 -87.29996 -47.14382 1.000 36.30232 289 SER A N 1
ATOM 1497 C CA . SER A 1 179 ? -4.31746 -88.72911 -46.90802 1.000 55.24522 289 SER A CA 1
ATOM 1498 C C . SER A 1 179 ? -5.35479 -89.52791 -47.68211 1.000 54.18959 289 SER A C 1
ATOM 1499 O O . SER A 1 179 ? -5.05229 -90.60404 -48.21035 1.000 54.40290 289 SER A O 1
ATOM 1502 N N . PHE A 1 180 ? -6.58255 -89.01145 -47.76080 1.000 49.95321 290 PHE A N 1
ATOM 1503 C CA . PHE A 1 180 ? -7.64308 -89.71472 -48.47052 1.000 48.52582 290 PHE A CA 1
ATOM 1504 C C . PHE A 1 180 ? -7.28839 -89.90161 -49.93946 1.000 51.70367 290 PHE A C 1
ATOM 1505 O O . PHE A 1 180 ? -7.48305 -90.98636 -50.49849 1.000 51.27366 290 PHE A O 1
ATOM 1513 N N . LEU A 1 181 ? -6.74091 -88.86548 -50.57630 1.000 42.34952 291 LEU A N 1
ATOM 1514 C CA . LEU A 1 181 ? -6.34224 -88.99339 -51.97318 1.000 42.32413 291 LEU A CA 1
ATOM 1515 C C . LEU A 1 181 ? -5.12998 -89.89830 -52.14934 1.000 52.56791 291 LEU A C 1
ATOM 1516 O O . LEU A 1 181 ? -4.86336 -90.33691 -53.27297 1.000 64.67948 291 LEU A O 1
ATOM 1521 N N . LYS A 1 182 ? -4.38594 -90.17527 -51.07595 1.000 51.13419 292 LYS A N 1
ATOM 1522 C CA . LYS A 1 182 ? -3.29751 -91.14453 -51.09376 1.000 51.78085 292 LYS A CA 1
ATOM 1523 C C . LYS A 1 182 ? -3.76094 -92.54604 -50.71259 1.000 58.12076 292 LYS A C 1
ATOM 1524 O O . LYS A 1 182 ? -2.92984 -93.38311 -50.34408 1.000 63.21219 292 LYS A O 1
ATOM 1530 N N . LEU A 1 183 ? -5.06508 -92.80717 -50.76132 1.000 56.29578 293 LEU A N 1
ATOM 1531 C CA . LEU A 1 183 ? -5.66698 -94.08576 -50.38902 1.000 65.04222 293 LEU A CA 1
ATOM 1532 C C . LEU A 1 183 ? -5.47420 -94.43117 -48.91539 1.000 62.52155 293 LEU A C 1
ATOM 1533 O O . LEU A 1 183 ? -5.72910 -95.57320 -48.51631 1.000 70.81526 293 LEU A O 1
ATOM 1538 N N . GLU A 1 184 ? -5.04185 -93.47684 -48.09410 1.000 65.36493 294 GLU A N 1
ATOM 1539 C CA . GLU A 1 184 ? -4.91049 -93.68048 -46.65847 1.000 55.17712 294 GLU A CA 1
ATOM 1540 C C . GLU A 1 184 ? -6.22773 -93.38179 -45.94677 1.000 64.24320 294 GLU A C 1
ATOM 1541 O O . GLU A 1 184 ? -7.03812 -92.56997 -46.40292 1.000 70.09044 294 GLU A O 1
ATOM 1547 N N . ASP A 1 185 ? -6.43535 -94.04730 -44.81168 1.000 62.58005 295 ASP A N 1
ATOM 1548 C CA . ASP A 1 185 ? -7.68602 -93.92225 -44.07840 1.000 62.84265 295 ASP A CA 1
ATOM 1549 C C . ASP A 1 185 ? -7.52554 -93.56484 -42.60737 1.000 65.48067 295 ASP A C 1
ATOM 1550 O O . ASP A 1 185 ? -8.52730 -93.21758 -41.96952 1.000 60.22088 295 ASP A O 1
ATOM 1555 N N . ASN A 1 186 ? -6.32059 -93.63776 -42.04778 1.000 67.74986 296 ASN A N 1
ATOM 1556 C CA . ASN A 1 186 ? -6.10368 -93.32643 -40.64091 1.000 66.32297 296 ASN A CA 1
ATOM 1557 C C . ASN A 1 186 ? -5.81296 -91.83789 -40.49956 1.000 66.29347 296 ASN A C 1
ATOM 1558 O O . ASN A 1 186 ? -4.84564 -91.32859 -41.07725 1.000 59.25297 296 ASN A O 1
ATOM 1563 N N . TYR A 1 187 ? -6.65811 -91.14243 -39.74232 1.000 54.97564 297 TYR A N 1
ATOM 1564 C CA . TYR A 1 187 ? -6.50438 -89.71300 -39.51360 1.000 54.01467 297 TYR A CA 1
ATOM 1565 C C . TYR A 1 187 ? -6.24441 -89.40236 -38.04636 1.000 67.50452 297 TYR A C 1
ATOM 1566 O O . TYR A 1 187 ? -6.31445 -88.23468 -37.64552 1.000 60.91032 297 TYR A O 1
ATOM 1575 N N . GLU A 1 188 ? -5.96768 -90.42208 -37.23860 1.000 67.87571 298 GLU A N 1
ATOM 1576 C CA . GLU A 1 188 ? -5.68954 -90.21060 -35.81346 1.000 72.35325 298 GLU A CA 1
ATOM 1577 C C . GLU A 1 188 ? -4.60736 -89.18033 -35.56475 1.000 61.17887 298 GLU A C 1
ATOM 1578 O O . GLU A 1 188 ? -4.80212 -88.32848 -34.66522 1.000 67.91145 298 GLU A O 1
ATOM 1584 N N . PRO A 1 189 ? -3.46855 -89.15666 -36.26452 1.000 62.16691 299 PRO A N 1
ATOM 1585 C CA . PRO A 1 189 ? -2.54160 -88.02394 -36.12446 1.000 62.90714 299 PRO A CA 1
ATOM 1586 C C . PRO A 1 189 ? -3.22713 -86.66857 -36.22913 1.000 52.05260 299 PRO A C 1
ATOM 1587 O O . PRO A 1 189 ? -3.08570 -85.83836 -35.32366 1.000 65.39017 299 PRO A O 1
ATOM 1591 N N . SER A 1 190 ? -3.98170 -86.42756 -37.30539 1.000 57.69451 300 SER A N 1
ATOM 1592 C CA . SER A 1 190 ? -4.67061 -85.14653 -37.44729 1.000 50.05122 300 SER A CA 1
ATOM 1593 C C . SER A 1 190 ? -5.69772 -84.94330 -36.34250 1.000 50.24246 300 SER A C 1
ATOM 1594 O O . SER A 1 190 ? -5.85795 -83.82720 -35.83476 1.000 48.54411 300 SER A O 1
ATOM 1597 N N . MET A 1 191 ? -6.41097 -86.00719 -35.96114 1.000 48.98887 301 MET A N 1
ATOM 1598 C CA . MET A 1 191 ? -7.41745 -85.87446 -34.91255 1.000 40.07314 301 MET A CA 1
ATOM 1599 C C . MET A 1 191 ? -6.77124 -85.53830 -33.57671 1.000 54.93022 301 MET A C 1
ATOM 1600 O O . MET A 1 191 ? -7.29890 -84.72149 -32.81262 1.000 58.42847 301 MET A O 1
ATOM 1605 N N . GLN A 1 192 ? -5.63159 -86.16383 -33.27354 1.000 58.10799 302 GLN A N 1
ATOM 1606 C CA . GLN A 1 192 ? -4.92702 -85.83932 -32.03887 1.000 64.27393 302 GLN A CA 1
ATOM 1607 C C . GLN A 1 192 ? -4.43543 -84.40074 -32.06444 1.000 57.33419 302 GLN A C 1
ATOM 1608 O O . GLN A 1 192 ? -4.46812 -83.70325 -31.04328 1.000 58.61369 302 GLN A O 1
ATOM 1614 N N . GLU A 1 193 ? -3.98425 -83.94266 -33.22987 1.000 47.23837 303 GLU A N 1
ATOM 1615 C CA . GLU A 1 193 ? -3.58461 -82.55064 -33.38160 1.000 48.45451 303 GLU A CA 1
ATOM 1616 C C . GLU A 1 193 ? -4.76662 -81.61395 -33.16087 1.000 56.42337 303 GLU A C 1
ATOM 1617 O O . GLU A 1 193 ? -4.62844 -80.56789 -32.51641 1.000 58.04742 303 GLU A O 1
ATOM 1623 N N . LEU A 1 194 ? -5.94097 -81.97852 -33.68336 1.000 58.72696 304 LEU A N 1
ATOM 1624 C CA . LEU A 1 194 ? -7.13559 -81.16370 -33.48181 1.000 42.54274 304 LEU A CA 1
ATOM 1625 C C . LEU A 1 194 ? -7.56085 -81.15092 -32.01923 1.000 54.30368 304 LEU A C 1
ATOM 1626 O O . LEU A 1 194 ? -7.98888 -80.11207 -31.50219 1.000 51.58644 304 LEU A O 1
ATOM 1631 N N . LYS A 1 195 ? -7.45723 -82.29507 -31.33711 1.000 57.98391 305 LYS A N 1
ATOM 1632 C CA . LYS A 1 195 ? -7.82355 -82.34522 -29.92473 1.000 50.47019 305 LYS A CA 1
ATOM 1633 C C . LYS A 1 195 ? -6.95001 -81.41212 -29.09708 1.000 62.29067 305 LYS A C 1
ATOM 1634 O O . LYS A 1 195 ? -7.44176 -80.72633 -28.19298 1.000 58.78361 305 LYS A O 1
ATOM 1640 N N . LEU A 1 196 ? -5.64831 -81.38011 -29.38923 1.000 54.58794 306 LEU A N 1
ATOM 1641 C CA . LEU A 1 196 ? -4.73113 -80.53915 -28.62905 1.000 57.24193 306 LEU A CA 1
ATOM 1642 C C . LEU A 1 196 ? -5.02199 -79.06059 -28.85362 1.000 57.70799 306 LEU A C 1
ATOM 1643 O O . LEU A 1 196 ? -5.09008 -78.27891 -27.89833 1.000 55.54349 306 LEU A O 1
ATOM 1648 N N . GLY A 1 197 ? -5.20267 -78.65850 -30.11061 1.000 53.18445 307 GLY A N 1
ATOM 1649 C CA . GLY A 1 197 ? -5.55242 -77.27525 -30.38310 1.000 52.42039 307 GLY A CA 1
ATOM 1650 C C . GLY A 1 197 ? -6.87510 -76.87781 -29.75776 1.000 58.74233 307 GLY A C 1
ATOM 1651 O O . GLY A 1 197 ? -7.02724 -75.75990 -29.25711 1.000 54.98186 307 GLY A O 1
ATOM 1652 N N . PHE A 1 198 ? -7.84973 -77.78893 -29.77348 1.000 51.10629 308 PHE A N 1
ATOM 1653 C CA . PHE A 1 198 ? -9.14340 -77.48155 -29.17862 1.000 52.87976 308 PHE A CA 1
ATOM 1654 C C . PHE A 1 198 ? -9.03899 -77.30942 -27.67028 1.000 49.31306 308 PHE A C 1
ATOM 1655 O O . PHE A 1 198 ? -9.80037 -76.53378 -27.08391 1.000 50.57894 308 PHE A O 1
ATOM 1663 N N . GLU A 1 199 ? -8.11276 -78.02176 -27.02569 1.000 65.79168 309 GLU A N 1
ATOM 1664 C CA . GLU A 1 199 ? -7.90172 -77.82944 -25.59465 1.000 51.96289 309 GLU A CA 1
ATOM 1665 C C . GLU A 1 199 ? -7.43064 -76.41040 -25.29866 1.000 62.06375 309 GLU A C 1
ATOM 1666 O O . GLU A 1 199 ? -7.81774 -75.81963 -24.28246 1.000 58.82773 309 GLU A O 1
ATOM 1672 N N . LYS A 1 200 ? -6.58784 -75.84990 -26.17292 1.000 47.34948 310 LYS A N 1
ATOM 1673 C CA . LYS A 1 200 ? -6.23491 -74.43860 -26.06122 1.000 42.91765 310 LYS A CA 1
ATOM 1674 C C . LYS A 1 200 ? -7.48588 -73.56284 -26.07686 1.000 55.01570 310 LYS A C 1
ATOM 1675 O O . LYS A 1 200 ? -7.64121 -72.66606 -25.23964 1.000 46.97648 310 LYS A O 1
ATOM 1681 N N . PHE A 1 201 ? -8.39707 -73.81664 -27.02165 1.000 48.33850 311 PHE A N 1
ATOM 1682 C CA . PHE A 1 201 ? -9.62987 -73.03875 -27.08910 1.000 47.15654 311 PHE A CA 1
ATOM 1683 C C . PHE A 1 201 ? -10.40741 -73.13530 -25.78508 1.000 49.99123 311 PHE A C 1
ATOM 1684 O O . PHE A 1 201 ? -10.84491 -72.12116 -25.22976 1.000 55.63189 311 PHE A O 1
ATOM 1692 N N . VAL A 1 202 ? -10.59090 -74.35466 -25.28110 1.000 52.61705 312 VAL A N 1
ATOM 1693 C CA . VAL A 1 202 ? -11.36473 -74.53446 -24.05918 1.000 49.92219 312 VAL A CA 1
ATOM 1694 C C . VAL A 1 202 ? -10.74544 -73.73557 -22.92422 1.000 51.54372 312 VAL A C 1
ATOM 1695 O O . VAL A 1 202 ? -11.45112 -73.04815 -22.17681 1.000 59.89246 312 VAL A O 1
ATOM 1699 N N . HIS A 1 203 ? -9.41461 -73.77803 -22.80162 1.000 50.83689 313 HIS A N 1
ATOM 1700 C CA A HIS A 1 203 ? -8.74036 -73.05830 -21.72648 0.497 51.10970 313 HIS A CA 1
ATOM 1701 C CA B HIS A 1 203 ? -8.75127 -73.05850 -21.71996 0.503 48.34174 313 HIS A CA 1
ATOM 1702 C C . HIS A 1 203 ? -9.03260 -71.56056 -21.79106 1.000 59.32415 313 HIS A C 1
ATOM 1703 O O . HIS A 1 203 ? -9.42907 -70.94895 -20.79336 0.782 52.94564 313 HIS A O 1
ATOM 1716 N N . ILE A 1 204 ? -8.84066 -70.95258 -22.96332 1.000 48.96438 314 ILE A N 1
ATOM 1717 C CA . ILE A 1 204 ? -8.95836 -69.49882 -23.03494 1.000 51.01139 314 ILE A CA 1
ATOM 1718 C C . ILE A 1 204 ? -10.40031 -69.05357 -22.80047 1.000 55.28414 314 ILE A C 1
ATOM 1719 O O . ILE A 1 204 ? -10.64839 -68.08930 -22.06870 1.000 60.38755 314 ILE A O 1
ATOM 1724 N N . ILE A 1 205 ? -11.37566 -69.74405 -23.39293 1.000 49.73398 315 ILE A N 1
ATOM 1725 C CA . ILE A 1 205 ? -12.75823 -69.34019 -23.15631 1.000 54.03521 315 ILE A CA 1
ATOM 1726 C C . ILE A 1 205 ? -13.16995 -69.64692 -21.72092 1.000 60.58086 315 ILE A C 1
ATOM 1727 O O . ILE A 1 205 ? -14.03419 -68.96409 -21.15775 1.000 54.86102 315 ILE A O 1
ATOM 1732 N N . ASN A 1 206 ? -12.56535 -70.66547 -21.10130 1.000 56.45539 316 ASN A N 1
ATOM 1733 C CA . ASN A 1 206 ? -12.82830 -70.92146 -19.68916 1.000 54.53634 316 ASN A CA 1
ATOM 1734 C C . ASN A 1 206 ? -12.43467 -69.71680 -18.84518 1.000 59.66649 316 ASN A C 1
ATOM 1735 O O . ASN A 1 206 ? -13.08488 -69.40312 -17.84001 1.000 63.10666 316 ASN A O 1
ATOM 1740 N N . THR A 1 207 ? -11.36652 -69.03103 -19.24956 1.000 56.34026 317 THR A N 1
ATOM 1741 C CA . THR A 1 207 ? -10.96061 -67.79782 -18.59143 1.000 56.14392 317 THR A CA 1
ATOM 1742 C C . THR A 1 207 ? -12.02632 -66.71462 -18.73685 1.000 58.91173 317 THR A C 1
ATOM 1743 O O . THR A 1 207 ? -12.27018 -65.94737 -17.79831 1.000 51.91194 317 THR A O 1
ATOM 1747 N N . ASP A 1 208 ? -12.67362 -66.63638 -19.90503 1.000 53.19363 318 ASP A N 1
ATOM 1748 C CA . ASP A 1 208 ? -13.76690 -65.68155 -20.08151 1.000 57.72060 318 ASP A CA 1
ATOM 1749 C C . ASP A 1 208 ? -14.96442 -66.02758 -19.20477 1.000 57.28250 318 ASP A C 1
ATOM 1750 O O . ASP A 1 208 ? -15.60441 -65.12856 -18.64699 1.000 62.28070 318 ASP A O 1
ATOM 1755 N N . VAL A 1 209 ? -15.30457 -67.31633 -19.09037 1.000 56.80055 621 VAL A N 1
ATOM 1756 C CA . VAL A 1 209 ? -16.44191 -67.69897 -18.25427 1.000 63.48919 621 VAL A CA 1
ATOM 1757 C C . VAL A 1 209 ? -16.18425 -67.28679 -16.81371 1.000 60.69062 621 VAL A C 1
ATOM 1758 O O . VAL A 1 209 ? -17.02907 -66.65976 -16.16500 1.000 60.62803 621 VAL A O 1
ATOM 1762 N N . THR A 1 210 ? -14.99722 -67.61687 -16.30139 1.000 63.28365 622 THR A N 1
ATOM 1763 C CA . THR A 1 210 ? -14.66517 -67.27619 -14.92402 1.000 64.26752 622 THR A CA 1
ATOM 1764 C C . THR A 1 210 ? -14.63496 -65.76789 -14.72903 1.000 61.40322 622 THR A C 1
ATOM 1765 O O . THR A 1 210 ? -15.15341 -65.25223 -13.73248 1.000 57.03581 622 THR A O 1
ATOM 1769 N N . SER A 1 211 ? -14.04464 -65.04400 -15.68047 1.000 55.09473 623 SER A N 1
ATOM 1770 C CA . SER A 1 211 ? -14.02283 -63.58969 -15.59800 1.000 47.08729 623 SER A CA 1
ATOM 1771 C C . SER A 1 211 ? -15.43725 -63.02803 -15.55666 1.000 61.26202 623 SER A C 1
ATOM 1772 O O . SER A 1 211 ? -15.76712 -62.20997 -14.68924 1.000 63.31458 623 SER A O 1
ATOM 1775 N N . THR A 1 212 ? -16.29562 -63.47823 -16.47882 1.000 53.79051 624 THR A N 1
ATOM 1776 C CA . THR A 1 212 ? -17.66155 -62.96698 -16.53669 1.000 55.45278 624 THR A CA 1
ATOM 1777 C C . THR A 1 212 ? -18.44391 -63.33655 -15.28254 1.000 61.02112 624 THR A C 1
ATOM 1778 O O . THR A 1 212 ? -19.20865 -62.51888 -14.75853 1.000 59.24923 624 THR A O 1
ATOM 1782 N N . GLU A 1 213 ? -18.26125 -64.56225 -14.78279 1.000 57.16253 625 GLU A N 1
ATOM 1783 C CA . GLU A 1 213 ? -18.92701 -64.96884 -13.54863 1.000 50.06366 625 GLU A CA 1
ATOM 1784 C C . GLU A 1 213 ? -18.53729 -64.05575 -12.39411 1.000 58.22798 625 GLU A C 1
ATOM 1785 O O . GLU A 1 213 ? -19.39673 -63.59030 -11.63605 1.000 65.51529 625 GLU A O 1
ATOM 1791 N N . LEU A 1 214 ? -17.23709 -63.78382 -12.25258 1.000 61.08513 626 LEU A N 1
ATOM 1792 C CA . LEU A 1 214 ? -16.76361 -62.92933 -11.16869 1.000 56.95457 626 LEU A CA 1
ATOM 1793 C C . LEU A 1 214 ? -17.31645 -61.51738 -11.30360 1.000 63.11622 626 LEU A C 1
ATOM 1794 O O . LEU A 1 214 ? -17.67931 -60.88410 -10.30528 1.000 54.81502 626 LEU A O 1
ATOM 1799 N N . LYS A 1 215 ? -17.38201 -61.00880 -12.53505 1.000 51.73047 627 LYS A N 1
ATOM 1800 C CA . LYS A 1 215 ? -17.94373 -59.68465 -12.77311 1.000 62.16867 627 LYS A CA 1
ATOM 1801 C C . LYS A 1 215 ? -19.41615 -59.63266 -12.38126 1.000 72.05337 627 LYS A C 1
ATOM 1802 O O . LYS A 1 215 ? -19.88577 -58.62994 -11.82894 1.000 56.50503 627 LYS A O 1
ATOM 1808 N N . LEU A 1 216 ? -20.15900 -60.70781 -12.65869 1.000 71.14460 628 LEU A N 1
ATOM 1809 C CA . LEU A 1 216 ? -21.58596 -60.72771 -12.35705 1.000 59.54497 628 LEU A CA 1
ATOM 1810 C C . LEU A 1 216 ? -21.83328 -60.73068 -10.85490 1.000 65.21659 628 LEU A C 1
ATOM 1811 O O . LEU A 1 216 ? -22.67078 -59.97215 -10.35305 1.000 68.38004 628 LEU A O 1
ATOM 1816 N N . GLU A 1 217 ? -21.11259 -61.57516 -10.11538 1.000 58.06633 629 GLU A N 1
ATOM 1817 C CA . GLU A 1 217 ? -21.29872 -61.59617 -8.66850 1.000 70.80521 629 GLU A CA 1
ATOM 1818 C C . GLU A 1 217 ? -20.84404 -60.29194 -8.03352 1.000 69.65388 629 GLU A C 1
ATOM 1819 O O . GLU A 1 217 ? -21.34160 -59.91706 -6.96525 1.000 74.22113 629 GLU A O 1
ATOM 1825 N N . GLU A 1 218 ? -19.91410 -59.58472 -8.67607 1.000 60.65836 630 GLU A N 1
ATOM 1826 C CA . GLU A 1 218 ? -19.44273 -58.32374 -8.12331 1.000 56.05495 630 GLU A CA 1
ATOM 1827 C C . GLU A 1 218 ? -20.37291 -57.16753 -8.46610 1.000 66.19504 630 GLU A C 1
ATOM 1828 O O . GLU A 1 218 ? -20.50811 -56.23025 -7.67087 1.000 65.09076 630 GLU A O 1
ATOM 1834 N N . LEU A 1 219 ? -21.02890 -57.21431 -9.62630 1.000 66.07717 631 LEU A N 1
ATOM 1835 C CA . LEU A 1 219 ? -22.01716 -56.18820 -9.93655 1.000 63.79813 631 LEU A CA 1
ATOM 1836 C C . LEU A 1 219 ? -23.19765 -56.25902 -8.97878 1.000 71.58227 631 LEU A C 1
ATOM 1837 O O . LEU A 1 219 ? -23.77968 -55.22470 -8.63287 1.000 61.84375 631 LEU A O 1
ATOM 1842 N N . LYS A 1 220 ? -23.55557 -57.46403 -8.52822 1.000 72.95521 632 LYS A N 1
ATOM 1843 C CA . LYS A 1 220 ? -24.62159 -57.59192 -7.54144 1.000 58.90603 632 LYS A CA 1
ATOM 1844 C C . LYS A 1 220 ? -24.28652 -56.81019 -6.27857 1.000 62.79823 632 LYS A C 1
ATOM 1845 O O . LYS A 1 220 ? -25.12074 -56.05785 -5.76139 1.000 70.06264 632 LYS A O 1
ATOM 1851 N N . VAL A 1 221 ? -23.05883 -56.96528 -5.77576 1.000 59.71917 633 VAL A N 1
ATOM 1852 C CA . VAL A 1 221 ? -22.64578 -56.23288 -4.58124 1.000 61.93833 633 VAL A CA 1
ATOM 1853 C C . VAL A 1 221 ? -22.69363 -54.73209 -4.83874 1.000 66.33283 633 VAL A C 1
ATOM 1854 O O . VAL A 1 221 ? -23.20544 -53.95740 -4.02045 1.000 67.61043 633 VAL A O 1
ATOM 1858 N N . ASP A 1 222 ? -22.16924 -54.30215 -5.98939 1.000 57.51324 634 ASP A N 1
ATOM 1859 C CA . ASP A 1 222 ? -22.09604 -52.87460 -6.28413 1.000 61.25426 634 ASP A CA 1
ATOM 1860 C C . ASP A 1 222 ? -23.48536 -52.25787 -6.40715 1.000 72.88581 634 ASP A C 1
ATOM 1861 O O . ASP A 1 222 ? -23.72906 -51.15772 -5.89963 1.000 67.14951 634 ASP A O 1
ATOM 1866 N N . LEU A 1 223 ? -24.41107 -52.95305 -7.07358 1.000 73.50363 635 LEU A N 1
ATOM 1867 C CA . LEU A 1 223 ? -25.77885 -52.45219 -7.17983 1.000 62.20936 635 LEU A CA 1
ATOM 1868 C C . LEU A 1 223 ? -26.44051 -52.35781 -5.81117 1.000 71.34074 635 LEU A C 1
ATOM 1869 O O . LEU A 1 223 ? -27.18205 -51.40545 -5.53788 1.000 73.24827 635 LEU A O 1
ATOM 1874 N N . ASN A 1 224 ? -26.18924 -53.33975 -4.93863 1.000 62.03331 636 ASN A N 1
ATOM 1875 C CA . ASN A 1 224 ? -26.75977 -53.29540 -3.59558 1.000 56.10108 636 ASN A CA 1
ATOM 1876 C C . ASN A 1 224 ? -26.29296 -52.05658 -2.84523 1.000 65.60900 636 ASN A C 1
ATOM 1877 O O . ASN A 1 224 ? -27.08973 -51.38799 -2.17706 1.000 80.71301 636 ASN A O 1
ATOM 1882 N N . ARG A 1 225 ? -25.00273 -51.73361 -2.94685 1.000 66.30288 637 ARG A N 1
ATOM 1883 C CA . ARG A 1 225 ? -24.48017 -50.55334 -2.26931 1.000 62.59603 637 ARG A CA 1
ATOM 1884 C C . ARG A 1 225 ? -25.04891 -49.27272 -2.86763 1.000 65.10788 637 ARG A C 1
ATOM 1885 O O . ARG A 1 225 ? -25.43004 -48.35419 -2.13238 1.000 74.03828 637 ARG A O 1
ATOM 1893 N N . LYS A 1 226 ? -25.10997 -49.19337 -4.19959 1.000 54.81461 638 LYS A N 1
ATOM 1894 C CA . LYS A 1 226 ? -25.62267 -47.99241 -4.84905 1.000 67.58879 638 LYS A CA 1
ATOM 1895 C C . LYS A 1 226 ? -27.07934 -47.74904 -4.47666 1.000 76.18198 638 LYS A C 1
ATOM 1896 O O . LYS A 1 226 ? -27.47555 -46.61031 -4.19979 1.000 65.54243 638 LYS A O 1
ATOM 1902 N N . ARG A 1 227 ? -27.89113 -48.81062 -4.46595 1.000 70.20950 639 ARG A N 1
ATOM 1903 C CA . ARG A 1 227 ? -29.30150 -48.66486 -4.12145 1.000 65.89377 639 ARG A CA 1
ATOM 1904 C C . ARG A 1 227 ? -29.47373 -48.19121 -2.68598 1.000 67.00657 639 ARG A C 1
ATOM 1905 O O . ARG A 1 227 ? -30.30037 -47.31495 -2.40851 1.000 75.63814 639 ARG A O 1
ATOM 1913 N N . TYR A 1 228 ? -28.70374 -48.76054 -1.75802 1.000 68.27427 640 TYR A N 1
ATOM 1914 C CA . TYR A 1 228 ? -28.78460 -48.31986 -0.37119 1.000 69.14092 640 TYR A CA 1
ATOM 1915 C C . TYR A 1 228 ? -28.43073 -46.84481 -0.24976 1.000 69.26113 640 TYR A C 1
ATOM 1916 O O . TYR A 1 228 ? -29.11467 -46.09127 0.45230 1.000 80.30719 640 TYR A O 1
ATOM 1925 N N . LYS A 1 229 ? -27.37242 -46.41180 -0.93750 1.000 65.59992 641 LYS A N 1
ATOM 1926 C CA . LYS A 1 229 ? -26.99229 -45.00524 -0.89142 1.000 70.45575 641 LYS A CA 1
ATOM 1927 C C . LYS A 1 229 ? -28.10005 -44.12551 -1.45196 1.000 72.22872 641 LYS A C 1
ATOM 1928 O O . LYS A 1 229 ? -28.40508 -43.06552 -0.89311 1.000 74.18749 641 LYS A O 1
ATOM 1934 N N . LEU A 1 230 ? -28.71904 -44.55757 -2.55320 1.000 72.22685 642 LEU A N 1
ATOM 1935 C CA . LEU A 1 230 ? -29.80230 -43.78794 -3.15525 1.000 64.89379 642 LEU A CA 1
ATOM 1936 C C . LEU A 1 230 ? -30.99299 -43.67530 -2.21289 1.000 71.94501 642 LEU A C 1
ATOM 1937 O O . LEU A 1 230 ? -31.59027 -42.60116 -2.08344 1.000 73.21888 642 LEU A O 1
ATOM 1942 N N . HIS A 1 231 ? -31.35664 -44.77382 -1.54740 1.000 70.55719 643 HIS A N 1
ATOM 1943 C CA . HIS A 1 231 ? -32.47096 -44.72148 -0.60687 1.000 76.35704 643 HIS A CA 1
ATOM 1944 C C . HIS A 1 231 ? -32.18034 -43.76124 0.54057 1.000 72.16959 643 HIS A C 1
ATOM 1945 O O . HIS A 1 231 ? -33.04976 -42.97701 0.93345 1.000 76.62567 643 HIS A O 1
ATOM 1952 N N . GLN A 1 232 ? -30.95896 -43.79805 1.08099 1.000 73.61913 644 GLN A N 1
ATOM 1953 C CA . GLN A 1 232 ? -30.57501 -42.83500 2.10965 1.000 73.74853 644 GLN A CA 1
ATOM 1954 C C . GLN A 1 232 ? -30.71431 -41.40572 1.60228 1.000 68.98799 644 GLN A C 1
ATOM 1955 O O . GLN A 1 232 ? -31.11816 -40.50830 2.35144 1.000 75.53539 644 GLN A O 1
ATOM 1961 N N . GLN A 1 233 ? -30.37835 -41.17575 0.33073 1.000 57.07585 645 GLN A N 1
ATOM 1962 C CA . GLN A 1 233 ? -30.57773 -39.85919 -0.26298 1.000 71.40184 645 GLN A CA 1
ATOM 1963 C C . GLN A 1 233 ? -32.05252 -39.47917 -0.24878 1.000 73.98507 645 GLN A C 1
ATOM 1964 O O . GLN A 1 233 ? -32.41055 -38.34222 0.08616 1.000 65.60812 645 GLN A O 1
ATOM 1970 N N . VAL A 1 234 ? -32.92373 -40.42942 -0.60006 1.000 64.24232 646 VAL A N 1
ATOM 1971 C CA . VAL A 1 234 ? -34.36270 -40.18519 -0.55282 1.000 68.84506 646 VAL A CA 1
ATOM 1972 C C . VAL A 1 234 ? -34.80488 -39.89329 0.87570 1.000 71.48333 646 VAL A C 1
ATOM 1973 O O . VAL A 1 234 ? -35.62120 -38.99686 1.11598 1.000 67.67969 646 VAL A O 1
ATOM 1977 N N . ILE A 1 235 ? -34.26691 -40.63405 1.84830 1.000 64.94375 647 ILE A N 1
ATOM 1978 C CA . ILE A 1 235 ? -34.62346 -40.39194 3.24438 1.000 59.77283 647 ILE A CA 1
ATOM 1979 C C . ILE A 1 235 ? -34.29217 -38.95592 3.62154 1.000 71.27260 647 ILE A C 1
ATOM 1980 O O . ILE A 1 235 ? -35.09670 -38.25611 4.24952 1.000 71.93878 647 ILE A O 1
ATOM 1985 N N . HIS A 1 236 ? -33.10193 -38.49617 3.22689 1.000 73.46147 648 HIS A N 1
ATOM 1986 C CA . HIS A 1 236 ? -32.65611 -37.14574 3.55119 1.000 71.31263 648 HIS A CA 1
ATOM 1987 C C . HIS A 1 236 ? -33.57401 -36.09016 2.94355 1.000 62.77485 648 HIS A C 1
ATOM 1988 O O . HIS A 1 236 ? -33.89850 -35.08655 3.59218 1.000 69.35899 648 HIS A O 1
ATOM 1995 N N . VAL A 1 237 ? -33.98745 -36.29246 1.69095 1.000 63.92771 649 VAL A N 1
ATOM 1996 C CA . VAL A 1 237 ? -34.87985 -35.34264 1.03357 1.00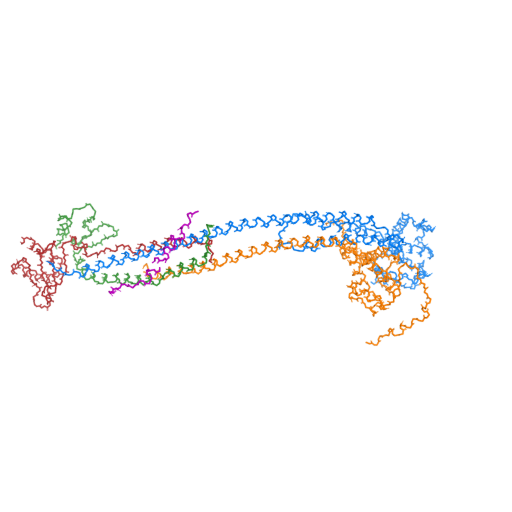0 64.73381 649 VAL A CA 1
ATOM 1997 C C . VAL A 1 237 ? -36.20162 -35.26454 1.78303 1.000 70.86133 649 VAL A C 1
ATOM 1998 O O . VAL A 1 237 ? -36.70326 -34.17894 2.09160 1.000 60.83987 649 VAL A O 1
ATOM 2002 N N . ILE A 1 238 ? -36.77025 -36.42368 2.10781 1.000 73.91528 650 ILE A N 1
ATOM 2003 C CA . ILE A 1 238 ? -38.04720 -36.46660 2.80684 1.000 68.48620 650 ILE A CA 1
ATOM 2004 C C . ILE A 1 238 ? -37.90972 -35.93160 4.22438 1.000 75.97481 650 ILE A C 1
ATOM 2005 O O . ILE A 1 238 ? -38.81509 -35.26426 4.73907 1.000 78.71289 650 ILE A O 1
ATOM 2010 N N . ASP A 1 239 ? -36.78156 -36.21197 4.87950 1.000 75.71060 651 ASP A N 1
ATOM 2011 C CA . ASP A 1 239 ? -36.61304 -35.77429 6.26057 1.000 73.36827 651 ASP A CA 1
ATOM 2012 C C . ASP A 1 239 ? -36.61651 -34.25750 6.37204 1.000 81.52633 651 ASP A C 1
ATOM 2013 O O . ASP A 1 239 ? -37.26321 -33.69897 7.26714 1.000 84.14600 651 ASP A O 1
ATOM 2018 N N . ILE A 1 240 ? -35.90919 -33.56371 5.48067 1.000 65.90246 652 ILE A N 1
ATOM 2019 C CA . ILE A 1 240 ? -35.79012 -32.12369 5.65293 1.000 79.23088 652 ILE A CA 1
ATOM 2020 C C . ILE A 1 240 ? -36.84246 -31.35264 4.86270 1.000 79.68802 652 ILE A C 1
ATOM 2021 O O . ILE A 1 240 ? -37.11472 -30.19207 5.19718 1.000 74.89372 652 ILE A O 1
ATOM 2026 N N . THR A 1 241 ? -37.42927 -31.95063 3.82181 1.000 74.32988 653 THR A N 1
ATOM 2027 C CA . THR A 1 241 ? -38.57887 -31.31504 3.18468 1.000 63.66504 653 THR A CA 1
ATOM 2028 C C . THR A 1 241 ? -39.74037 -31.21812 4.16217 1.000 68.83735 653 THR A C 1
ATOM 2029 O O . THR A 1 241 ? -40.36612 -30.16072 4.30238 1.000 75.42794 653 THR A O 1
ATOM 2033 N N . SER A 1 242 ? -40.03187 -32.31533 4.86237 1.000 65.77436 654 SER A N 1
ATOM 2034 C CA . SER A 1 242 ? -41.10007 -32.29385 5.85355 1.000 70.31924 654 SER A CA 1
ATOM 2035 C C . SER A 1 242 ? -40.76310 -31.35721 7.00668 1.000 71.61979 654 SER A C 1
ATOM 2036 O O . SER A 1 242 ? -41.62110 -30.59297 7.46463 1.000 72.84409 654 SER A O 1
ATOM 2039 N N . LYS A 1 243 ? -39.51772 -31.39958 7.49024 1.000 65.85389 655 LYS A N 1
ATOM 2040 C CA . LYS A 1 243 ? -39.12388 -30.49906 8.56970 1.000 79.68678 655 LYS A CA 1
ATOM 2041 C C . LYS A 1 243 ? -39.21540 -29.04620 8.12259 1.000 68.57941 655 LYS A C 1
ATOM 2042 O O . LYS A 1 243 ? -39.62772 -28.17367 8.89464 1.000 71.68258 655 LYS A O 1
ATOM 2048 N N . PHE A 1 244 ? -38.83552 -28.77445 6.87434 1.000 67.22368 656 PHE A N 1
ATOM 2049 C CA . PHE A 1 244 ? -38.97966 -27.43864 6.30488 1.000 71.81589 656 PHE A CA 1
ATOM 2050 C C . PHE A 1 244 ? -40.43037 -26.96703 6.36018 1.000 75.58752 656 PHE A C 1
ATOM 2051 O O . PHE A 1 244 ? -40.72517 -25.88944 6.89158 1.000 67.49608 656 PHE A O 1
ATOM 2059 N N . LYS A 1 245 ? -41.35657 -27.78213 5.84621 1.000 61.99237 657 LYS A N 1
ATOM 2060 C CA . LYS A 1 245 ? -42.74488 -27.34839 5.72693 1.000 57.93914 657 LYS A CA 1
ATOM 2061 C C . LYS A 1 245 ? -43.38583 -27.14657 7.09118 1.000 68.17645 657 LYS A C 1
ATOM 2062 O O . LYS A 1 245 ? -44.08379 -26.14694 7.31660 1.000 72.02439 657 LYS A O 1
ATOM 2068 N N . ILE A 1 246 ? -43.14754 -28.07883 8.01593 1.000 66.60268 658 ILE A N 1
ATOM 2069 C CA . ILE A 1 246 ? -43.73521 -27.96782 9.34588 1.000 66.31354 658 ILE A CA 1
ATOM 2070 C C . ILE A 1 246 ? -43.17358 -26.76089 10.08651 1.000 70.21545 658 ILE A C 1
ATOM 2071 O O . ILE A 1 246 ? -43.88947 -26.09173 10.84272 1.000 67.76864 658 ILE A O 1
ATOM 2076 N N . ASN A 1 247 ? -41.88691 -26.46532 9.89409 1.000 67.16767 659 ASN A N 1
ATOM 2077 C CA . ASN A 1 247 ? -41.27936 -25.35249 10.61794 1.000 62.16818 659 ASN A CA 1
ATOM 2078 C C . ASN A 1 247 ? -41.86295 -24.01620 10.17746 1.000 72.04851 659 ASN A C 1
ATOM 2079 O O . ASN A 1 247 ? -42.15963 -23.15599 11.01788 1.000 69.90599 659 ASN A O 1
ATOM 2084 N N . ILE A 1 248 ? -42.03944 -23.82497 8.86632 1.000 69.88937 660 ILE A N 1
ATOM 2085 C CA . ILE A 1 248 ? -42.65151 -22.59232 8.37940 1.000 66.91781 660 ILE A CA 1
ATOM 2086 C C . ILE A 1 248 ? -44.12515 -22.53948 8.74602 1.000 68.41370 660 ILE A C 1
ATOM 2087 O O . ILE A 1 248 ? -44.67066 -21.46228 9.01617 1.000 62.54780 660 ILE A O 1
ATOM 2092 N N . GLN A 1 249 ? -44.80151 -23.68974 8.73957 1.000 63.91434 661 GLN A N 1
ATOM 2093 C CA . GLN A 1 249 ? -46.17635 -23.71348 9.22215 1.000 59.84877 661 GLN A CA 1
ATOM 2094 C C . GLN A 1 249 ? -46.25420 -23.19947 10.65190 1.000 69.72526 661 GLN A C 1
ATOM 2095 O O . GLN A 1 249 ? -47.18465 -22.46612 11.00700 1.000 81.89028 661 GLN A O 1
ATOM 2101 N N . SER A 1 250 ? -45.27248 -23.56036 11.48078 1.000 72.78326 662 SER A N 1
ATOM 2102 C CA . SER A 1 250 ? -45.20657 -23.02755 12.83667 1.000 75.74598 662 SER A CA 1
ATOM 2103 C C . SER A 1 250 ? -44.99505 -21.51703 12.83187 1.000 70.93336 662 SER A C 1
ATOM 2104 O O . SER A 1 250 ? -45.63406 -20.79029 13.60332 1.000 65.03255 662 SER A O 1
ATOM 2107 N N . SER A 1 251 ? -44.10037 -21.02389 11.97281 1.000 58.87934 663 SER A N 1
ATOM 2108 C CA . SER A 1 251 ? -43.85038 -19.58675 11.92561 1.000 68.17722 663 SER A CA 1
ATOM 2109 C C . SER A 1 251 ? -45.10165 -18.82600 11.51207 1.000 77.77342 663 SER A C 1
ATOM 2110 O O . SER A 1 251 ? -45.43426 -17.79128 12.10375 1.000 81.28760 663 SER A O 1
ATOM 2113 N N . LEU A 1 252 ? -45.81104 -19.33301 10.50059 1.000 78.40661 664 LEU A N 1
ATOM 2114 C CA . LEU A 1 252 ? -47.03782 -18.69031 10.04695 1.000 59.96210 664 LEU A CA 1
ATOM 2115 C C . LEU A 1 252 ? -48.09315 -18.68557 11.14546 1.000 71.94163 664 LEU A C 1
ATOM 2116 O O . LEU A 1 252 ? -48.78497 -17.68077 11.35153 1.000 64.09501 664 LEU A O 1
ATOM 2121 N N . GLU A 1 253 ? -48.22864 -19.80518 11.85966 1.000 68.52477 665 GLU A N 1
ATOM 2122 C CA . GLU A 1 253 ? -49.22519 -19.91151 12.92119 1.000 62.60980 665 GLU A CA 1
ATOM 2123 C C . GLU A 1 253 ? -48.92479 -18.95797 14.07146 1.000 73.06970 665 GLU A C 1
ATOM 2124 O O . GLU A 1 253 ? -49.83457 -18.30988 14.60031 1.000 84.28878 665 GLU A O 1
ATOM 2130 N N . ASN A 1 254 ? -47.65711 -18.86124 14.47618 1.000 74.92890 666 ASN A N 1
ATOM 2131 C CA . ASN A 1 254 ? -47.30467 -17.98289 15.58615 1.000 73.60946 666 ASN A CA 1
ATOM 2132 C C . ASN A 1 254 ? -47.54900 -16.52075 15.23753 1.000 75.65161 666 ASN A C 1
ATOM 2133 O O . ASN A 1 254 ? -48.05720 -15.75643 16.06558 1.000 73.25504 666 ASN A O 1
ATOM 2138 N N . SER A 1 255 ? -47.19842 -16.11423 14.01625 1.000 81.33070 667 SER A N 1
ATOM 2139 C CA . SER A 1 255 ? -47.36915 -14.71840 13.62710 1.000 74.97648 667 SER A CA 1
ATOM 2140 C C . SER A 1 255 ? -48.83927 -14.31703 13.63797 1.000 76.58524 667 SER A C 1
ATOM 2141 O O . SER A 1 255 ? -49.18883 -13.21762 14.08562 1.000 73.74336 667 SER A O 1
ATOM 2144 N N . GLU A 1 256 ? -49.71326 -15.19883 13.14498 1.000 73.13112 668 GLU A N 1
ATOM 2145 C CA . GLU A 1 256 ? -51.12855 -14.86640 13.02491 1.000 65.17085 668 GLU A CA 1
ATOM 2146 C C . GLU A 1 256 ? -51.78997 -14.68768 14.38952 1.000 70.05014 668 GLU A C 1
ATOM 2147 O O . GLU A 1 256 ? -52.53853 -13.71761 14.59022 1.000 69.87625 668 GLU A O 1
ATOM 2153 N N . ASN A 1 257 ? -51.52274 -15.60639 15.33883 1.000 61.43315 669 ASN A N 1
ATOM 2154 C CA . ASN A 1 257 ? -51.94971 -15.38657 16.71907 1.000 81.66709 669 ASN A CA 1
ATOM 2155 C C . ASN A 1 257 ? -51.30900 -14.14942 17.33485 1.000 83.56272 669 ASN A C 1
ATOM 2156 O O . ASN A 1 257 ? -51.96857 -13.44518 18.10772 1.000 78.92944 669 ASN A O 1
ATOM 2161 N N . GLU A 1 258 ? -50.03746 -13.86614 17.03264 1.000 71.43375 670 GLU A N 1
ATOM 2162 C CA . GLU A 1 258 ? -49.44024 -12.64467 17.55353 1.000 71.14516 670 GLU A CA 1
ATOM 2163 C C . GLU A 1 258 ? -50.24788 -11.43489 17.11890 1.000 69.66537 670 GLU A C 1
ATOM 2164 O O . GLU A 1 258 ? -50.65911 -10.61761 17.94906 1.000 71.68961 670 GLU A O 1
ATOM 2170 N N . LEU A 1 259 ? -50.50434 -11.31847 15.81591 1.000 68.43924 671 LEU A N 1
ATOM 2171 C CA . LEU A 1 259 ? -51.13964 -10.11543 15.29767 1.000 74.73481 671 LEU A CA 1
ATOM 2172 C C . LEU A 1 259 ? -52.61537 -10.05611 15.66346 1.000 74.92780 671 LEU A C 1
ATOM 2173 O O . LEU A 1 259 ? -53.16894 -8.96169 15.81356 1.000 64.22853 671 LEU A O 1
ATOM 2178 N N . GLY A 1 260 ? -53.26279 -11.21206 15.82245 1.000 72.97506 672 GLY A N 1
ATOM 2179 C CA . GLY A 1 260 ? -54.63114 -11.21490 16.30953 1.000 63.37205 672 GLY A CA 1
ATOM 2180 C C . GLY A 1 260 ? -54.75278 -10.59801 17.68879 1.000 71.65626 672 GLY A C 1
ATOM 2181 O O . GLY A 1 260 ? -55.69152 -9.84639 17.96412 1.000 87.97608 672 GLY A O 1
ATOM 2182 N N . ASN A 1 261 ? -53.80367 -10.90701 18.57552 1.000 72.54793 673 ASN A N 1
ATOM 2183 C CA . ASN A 1 261 ? -53.82407 -10.32872 19.91456 1.000 69.87613 673 ASN A CA 1
ATOM 2184 C C . ASN A 1 261 ? -53.58559 -8.82467 19.87161 1.000 78.15923 673 ASN A C 1
ATOM 2185 O O . ASN A 1 261 ? -54.15656 -8.07668 20.67546 1.000 68.84856 673 ASN A O 1
ATOM 2190 N N . VAL A 1 262 ? -52.74294 -8.36225 18.94544 1.000 65.71049 674 VAL A N 1
ATOM 2191 C CA . VAL A 1 262 ? -52.54649 -6.92494 18.78554 1.000 80.40569 674 VAL A CA 1
ATOM 2192 C C . VAL A 1 262 ? -53.85181 -6.26010 18.37068 1.000 75.94115 674 VAL A C 1
ATOM 2193 O O . VAL A 1 262 ? -54.22919 -5.20823 18.89955 1.000 79.44630 674 VAL A O 1
ATOM 2197 N N . ILE A 1 263 ? -54.57264 -6.87814 17.43493 1.000 72.99359 675 ILE A N 1
ATOM 2198 C CA . ILE A 1 263 ? -55.80208 -6.28645 16.92064 1.000 66.80648 675 ILE A CA 1
ATOM 2199 C C . ILE A 1 263 ? -56.87727 -6.23945 18.00374 1.000 72.76993 675 ILE A C 1
ATOM 2200 O O . ILE A 1 263 ? -57.67105 -5.29195 18.06216 1.000 76.45946 675 ILE A O 1
ATOM 2205 N N . GLU A 1 264 ? -56.91914 -7.24459 18.88559 1.000 65.95397 676 GLU A N 1
ATOM 2206 C CA . GLU A 1 264 ? -57.84941 -7.18030 20.01156 1.000 67.72224 676 GLU A CA 1
ATOM 2207 C C . GLU A 1 264 ? -57.55972 -5.97852 20.90217 1.000 73.14826 676 GLU A C 1
ATOM 2208 O O . GLU A 1 264 ? -58.48456 -5.27210 21.32351 1.000 84.54115 676 GLU A O 1
ATOM 2214 N N . GLU A 1 265 ? -56.28107 -5.73375 21.20409 1.000 69.71299 677 GLU A N 1
ATOM 2215 C CA . GLU A 1 265 ? -55.92327 -4.59200 22.04191 1.000 78.72807 677 GLU A CA 1
ATOM 2216 C C . GLU A 1 265 ? -56.29640 -3.27405 21.37297 1.000 76.79489 677 GLU A C 1
ATOM 2217 O O . GLU A 1 265 ? -56.84726 -2.37594 22.02174 1.000 84.76684 677 GLU A O 1
ATOM 2223 N N . LEU A 1 266 ? -56.01498 -3.14419 20.07273 1.000 68.37674 678 LEU A N 1
ATOM 2224 C CA . LEU A 1 266 ? -56.42932 -1.95373 19.33572 1.000 87.89719 678 LEU A CA 1
ATOM 2225 C C . LEU A 1 266 ? -57.93571 -1.74445 19.37749 1.000 76.86149 678 LEU A C 1
ATOM 2226 O O . LEU A 1 266 ? -58.40100 -0.60064 19.32045 1.000 77.99418 678 LEU A O 1
ATOM 2231 N N . ARG A 1 267 ? -58.71106 -2.82216 19.46431 1.000 68.24172 679 ARG A N 1
ATOM 2232 C CA . ARG A 1 267 ? -60.16238 -2.72333 19.44662 1.000 72.96385 679 ARG A CA 1
ATOM 2233 C C . ARG A 1 267 ? -60.79797 -2.83239 20.82662 1.000 76.89626 679 ARG A C 1
ATOM 2234 O O . ARG A 1 267 ? -62.02587 -2.75164 20.93181 1.000 85.34449 679 ARG A O 1
ATOM 2242 N N . ASN A 1 268 ? -60.00681 -3.00895 21.88335 1.000 77.54702 680 ASN A N 1
ATOM 2243 C CA . ASN A 1 268 ? -60.55191 -3.11805 23.23582 1.000 69.39199 680 ASN A CA 1
ATOM 2244 C C . ASN A 1 268 ? -60.69044 -1.70945 23.79820 1.000 77.21999 680 ASN A C 1
ATOM 2245 O O . ASN A 1 268 ? -59.75334 -1.13842 24.35863 1.000 70.76260 680 ASN A O 1
ATOM 2250 N N . LEU A 1 269 ? -61.88700 -1.14619 23.65004 1.000 86.98894 681 LEU A N 1
ATOM 2251 C CA . LEU A 1 269 ? -62.17758 0.21562 24.07246 1.000 81.75280 681 LEU A CA 1
ATOM 2252 C C . LEU A 1 269 ? -62.94587 0.27255 25.38735 1.000 84.51043 681 LEU A C 1
ATOM 2253 O O . LEU A 1 269 ? -63.46410 1.33541 25.74387 1.000 82.62803 681 LEU A O 1
ATOM 2258 N N . GLU A 1 270 ? -63.03391 -0.84365 26.10962 1.000 90.83609 682 GLU A N 1
ATOM 2259 C CA . GLU A 1 270 ? -63.71224 -0.85649 27.39914 1.000 88.14961 682 GLU A CA 1
ATOM 2260 C C . GLU A 1 270 ? -63.04440 0.10881 28.37025 1.000 98.26788 682 GLU A C 1
ATOM 2261 O O . GLU A 1 270 ? -61.82146 0.09783 28.53883 1.000 90.80013 682 GLU A O 1
ATOM 2267 N N . PHE A 1 271 ? -63.85884 0.94860 29.01109 1.000 106.88491 683 PHE A N 1
ATOM 2268 C CA . PHE A 1 271 ? -63.32695 1.88518 29.99373 1.000 97.82842 683 PHE A CA 1
ATOM 2269 C C . PHE A 1 271 ? -62.96589 1.17840 31.29623 1.000 118.14042 683 PHE A C 1
ATOM 2270 O O . PHE A 1 271 ? -61.92898 1.47590 31.90244 1.000 117.78403 683 PHE A O 1
ATOM 2278 N N . GLU A 1 272 ? -63.80628 0.24196 31.73473 1.000 117.52113 684 GLU A N 1
ATOM 2279 C CA . GLU A 1 272 ? -63.61167 -0.50136 32.98191 1.000 120.99528 684 GLU A CA 1
ATOM 2280 C C . GLU A 1 272 ? -63.52647 0.42185 34.19505 1.000 127.71919 684 GLU A C 1
ATOM 2281 O O . GLU A 1 272 ? -64.05983 0.11151 35.26209 1.000 120.68961 684 GLU A O 1
ATOM 2287 N N . ALA B 2 3 ? -33.01237 -65.82874 -73.02292 1.000 160.93438 -15 ALA B N 1
ATOM 2288 C CA . ALA B 2 3 ? -33.01987 -66.80444 -74.10690 1.000 164.65304 -15 ALA B CA 1
ATOM 2289 C C . ALA B 2 3 ? -31.89207 -66.52900 -75.09922 1.000 175.50131 -15 ALA B C 1
ATOM 2290 O O . ALA B 2 3 ? -30.90820 -65.86665 -74.76387 1.000 172.65515 -15 ALA B O 1
ATOM 2292 N N . SER B 2 4 ? -32.03824 -67.05811 -76.31451 1.000 172.68291 -14 SER B N 1
ATOM 2293 C CA . SER B 2 4 ? -31.10267 -66.88422 -77.42422 1.000 166.49012 -14 SER B CA 1
ATOM 2294 C C . SER B 2 4 ? -29.71577 -67.45076 -77.13307 1.000 159.08760 -14 SER B C 1
ATOM 2295 O O . SER B 2 4 ? -28.79007 -67.24951 -77.92977 1.000 143.77826 -14 SER B O 1
ATOM 2298 N N . ILE B 2 5 ? -29.54685 -68.15711 -76.01760 1.000 161.26981 -13 ILE B N 1
ATOM 2299 C CA . ILE B 2 5 ? -28.29057 -68.80495 -75.65733 1.000 152.36583 -13 ILE B CA 1
ATOM 2300 C C . ILE B 2 5 ? -28.45460 -70.29767 -75.89517 1.000 153.90386 -13 ILE B C 1
ATOM 2301 O O . ILE B 2 5 ? -29.48118 -70.88187 -75.52527 1.000 141.10789 -13 ILE B O 1
ATOM 2306 N N . PHE B 2 6 ? -27.45708 -70.91117 -76.52697 1.000 159.85987 -12 PHE B N 1
ATOM 2307 C CA . PHE B 2 6 ? -27.55083 -72.30204 -76.96095 1.000 144.03440 -12 PHE B CA 1
ATOM 2308 C C . PHE B 2 6 ? -26.51371 -73.14621 -76.22893 1.000 140.62918 -12 PHE B C 1
ATOM 2309 O O . PHE B 2 6 ? -25.39529 -73.35001 -76.70921 1.000 114.16249 -12 PHE B O 1
ATOM 2317 N N . LYS B 2 7 ? -26.89637 -73.61683 -75.04343 1.000 141.64272 -11 LYS B N 1
ATOM 2318 C CA . LYS B 2 7 ? -26.32166 -74.82889 -74.48462 1.000 129.37934 -11 LYS B CA 1
ATOM 2319 C C . LYS B 2 7 ? -27.01431 -76.06931 -75.02614 1.000 122.50447 -11 LYS B C 1
ATOM 2320 O O . LYS B 2 7 ? -26.58430 -77.18654 -74.72076 1.000 125.92873 -11 LYS B O 1
ATOM 2326 N N . ASP B 2 8 ? -28.07424 -75.88519 -75.82122 1.000 113.58984 -10 ASP B N 1
ATOM 2327 C CA . ASP B 2 8 ? -28.80427 -77.01375 -76.38804 1.000 123.56456 -10 ASP B CA 1
ATOM 2328 C C . ASP B 2 8 ? -27.90516 -77.86282 -77.27570 1.000 115.54570 -10 ASP B C 1
ATOM 2329 O O . ASP B 2 8 ? -27.93666 -79.09726 -77.20637 1.000 114.89610 -10 ASP B O 1
ATOM 2334 N N . LEU B 2 9 ? -27.10712 -77.22258 -78.12643 1.000 109.12554 -9 LEU B N 1
ATOM 2335 C CA . LEU B 2 9 ? -26.13643 -77.94563 -78.93189 1.000 109.15618 -9 LEU B CA 1
ATOM 2336 C C . LEU B 2 9 ? -24.81453 -78.15218 -78.20753 1.000 94.87637 -9 LEU B C 1
ATOM 2337 O O . LEU B 2 9 ? -23.97362 -78.91795 -78.68908 1.000 106.83119 -9 LEU B O 1
ATOM 2342 N N . GLU B 2 10 ? -24.61584 -77.49924 -77.06187 1.000 99.14968 -8 GLU B N 1
ATOM 2343 C CA . GLU B 2 10 ? -23.52547 -77.89367 -76.17869 1.000 108.00627 -8 GLU B CA 1
ATOM 2344 C C . GLU B 2 10 ? -23.84638 -79.20126 -75.46772 1.000 111.84389 -8 GLU B C 1
ATOM 2345 O O . GLU B 2 10 ? -22.93654 -79.97478 -75.14514 1.000 112.10742 -8 GLU B O 1
ATOM 2351 N N . ALA B 2 11 ? -25.13364 -79.46729 -75.23161 1.000 117.16351 -7 ALA B N 1
ATOM 2352 C CA . ALA B 2 11 ? -25.57521 -80.69099 -74.57531 1.000 109.24654 -7 ALA B CA 1
ATOM 2353 C C . ALA B 2 11 ? -25.45824 -81.91555 -75.47078 1.000 113.42827 -7 ALA B C 1
ATOM 2354 O O . ALA B 2 11 ? -25.67736 -83.03354 -74.99197 1.000 120.94095 -7 ALA B O 1
ATOM 2356 N N . LEU B 2 12 ? -25.13057 -81.73678 -76.74952 1.000 114.54343 -6 LEU B N 1
ATOM 2357 C CA . LEU B 2 12 ? -24.88031 -82.86915 -77.63039 1.000 121.02918 -6 LEU B CA 1
ATOM 2358 C C . LEU B 2 12 ? -23.53193 -83.49044 -77.29281 1.000 127.68692 -6 LEU B C 1
ATOM 2359 O O . LEU B 2 12 ? -22.55932 -83.33010 -78.03848 1.000 136.63224 -6 LEU B O 1
ATOM 2364 N N . SER B 2 13 ? -23.46403 -84.19128 -76.16121 1.000 116.51298 -5 SER B N 1
ATOM 2365 C CA . SER B 2 13 ? -22.22542 -84.83043 -75.71881 1.000 132.99903 -5 SER B CA 1
ATOM 2366 C C . SER B 2 13 ? -22.12299 -86.21339 -76.36417 1.000 125.97992 -5 SER B C 1
ATOM 2367 O O . SER B 2 13 ? -22.32036 -87.25827 -75.74090 1.000 109.71824 -5 SER B O 1
ATOM 2370 N N . PHE B 2 14 ? -21.81743 -86.19268 -77.65752 1.000 122.22465 -4 PHE B N 1
ATOM 2371 C CA . PHE B 2 14 ? -21.69684 -87.42059 -78.42595 1.000 111.43383 -4 PHE B CA 1
ATOM 2372 C C . PHE B 2 14 ? -20.49548 -88.23352 -77.96035 1.000 102.49654 -4 PHE B C 1
ATOM 2373 O O . PHE B 2 14 ? -19.50691 -87.69116 -77.45611 1.000 91.67030 -4 PHE B O 1
ATOM 2381 N N . GLN B 2 15 ? -20.60650 -89.55450 -78.12116 1.000 101.55839 -3 GLN B N 1
ATOM 2382 C CA . GLN B 2 15 ? -19.51219 -90.49112 -77.85734 1.000 89.09038 -3 GLN B CA 1
ATOM 2383 C C . GLN B 2 15 ? -18.93526 -90.30193 -76.45615 1.000 75.22797 -3 GLN B C 1
ATOM 2384 O O . GLN B 2 15 ? -17.72227 -90.34289 -76.24601 1.000 59.39594 -3 GLN B O 1
ATOM 2390 N N . SER B 2 16 ? -19.81628 -90.09360 -75.48554 1.000 75.02572 -2 SER B N 1
ATOM 2391 C CA . SER B 2 16 ? -19.40319 -89.86498 -74.10959 1.000 80.83414 -2 SER B CA 1
ATOM 2392 C C . SER B 2 16 ? -19.40361 -91.12812 -73.25806 1.000 63.05078 -2 SER B C 1
ATOM 2393 O O . SER B 2 16 ? -19.02157 -91.05660 -72.08493 1.000 60.32179 -2 SER B O 1
ATOM 2396 N N . ASN B 2 17 ? -19.82524 -92.27374 -73.80607 1.000 64.52760 -1 ASN B N 1
ATOM 2397 C CA . ASN B 2 17 ? -20.12082 -93.42754 -72.95788 1.000 56.74177 -1 ASN B CA 1
ATOM 2398 C C . ASN B 2 17 ? -18.85539 -94.00705 -72.33605 1.000 56.55342 -1 ASN B C 1
ATOM 2399 O O . ASN B 2 17 ? -18.80066 -94.23386 -71.12244 1.000 55.92319 -1 ASN B O 1
ATOM 2404 N N . ALA B 2 18 ? -17.82425 -94.24795 -73.14107 1.000 57.12973 0 ALA B N 1
ATOM 2405 C CA . ALA B 2 18 ? -16.53985 -94.61917 -72.56662 1.000 50.93819 0 ALA B CA 1
ATOM 2406 C C . ALA B 2 18 ? -15.91525 -93.39848 -71.90777 1.000 50.16105 0 ALA B C 1
ATOM 2407 O O . ALA B 2 18 ? -16.04552 -92.27211 -72.39362 1.000 58.03241 0 ALA B O 1
ATOM 2409 N N . SER B 2 19 ? -15.23909 -93.61778 -70.79320 1.000 51.83430 1 SER B N 1
ATOM 2410 C CA . SER B 2 19 ? -14.75096 -92.51564 -69.98739 1.000 42.86217 1 SER B CA 1
ATOM 2411 C C . SER B 2 19 ? -13.26508 -92.69160 -69.73158 1.000 41.05785 1 SER B C 1
ATOM 2412 O O . SER B 2 19 ? -12.74761 -93.80932 -69.71690 1.000 42.57267 1 SER B O 1
ATOM 2415 N N . ARG B 2 20 ? -12.58256 -91.56646 -69.55296 1.000 43.82518 2 ARG B N 1
ATOM 2416 C CA . ARG B 2 20 ? -11.18368 -91.55118 -69.15879 1.000 37.79540 2 ARG B CA 1
ATOM 2417 C C . ARG B 2 20 ? -11.00054 -90.35486 -68.24756 1.000 50.89707 2 ARG B C 1
ATOM 2418 O O . ARG B 2 20 ? -11.57236 -89.28967 -68.49443 1.000 62.29528 2 ARG B O 1
ATOM 2426 N N . ASN B 2 21 ? -10.23195 -90.54336 -67.18121 1.000 44.40726 3 ASN B N 1
ATOM 2427 C CA . ASN B 2 21 ? -10.03971 -89.47726 -66.20770 1.000 35.66165 3 ASN B CA 1
ATOM 2428 C C . ASN B 2 21 ? -8.78411 -89.81480 -65.42125 1.000 43.69825 3 ASN B C 1
ATOM 2429 O O . ASN B 2 21 ? -8.77916 -90.77896 -64.64961 1.000 42.48597 3 ASN B O 1
ATOM 2434 N N . GLN B 2 22 ? -7.73030 -89.02586 -65.61807 1.000 47.83545 4 GLN B N 1
ATOM 2435 C CA . GLN B 2 22 ? -6.47564 -89.27942 -64.92803 1.000 49.66886 4 GLN B CA 1
ATOM 2436 C C . GLN B 2 22 ? -6.43265 -88.66547 -63.53820 1.000 44.78256 4 GLN B C 1
ATOM 2437 O O . GLN B 2 22 ? -5.53870 -89.00715 -62.75736 1.000 52.90669 4 GLN B O 1
ATOM 2443 N N . ASP B 2 23 ? -7.38592 -87.80364 -63.20235 1.000 35.40048 5 ASP B N 1
ATOM 2444 C CA . ASP B 2 23 ? -7.47967 -87.26757 -61.85657 1.000 39.66172 5 ASP B CA 1
ATOM 2445 C C . ASP B 2 23 ? -8.13824 -88.27488 -60.91512 1.000 41.34905 5 ASP B C 1
ATOM 2446 O O . ASP B 2 23 ? -8.93729 -89.11861 -61.33020 1.000 44.23452 5 ASP B O 1
ATOM 2451 N N . VAL B 2 24 ? -7.78004 -88.18226 -59.63198 1.000 39.74452 6 VAL B N 1
ATOM 2452 C CA . VAL B 2 24 ? -8.31408 -89.09567 -58.62555 1.000 36.21211 6 VAL B CA 1
ATOM 2453 C C . VAL B 2 24 ? -9.77191 -88.77919 -58.31673 1.000 36.78739 6 VAL B C 1
ATOM 2454 O O . VAL B 2 24 ? -10.55510 -89.67951 -57.98513 1.000 48.72239 6 VAL B O 1
ATOM 2458 N N . PHE B 2 25 ? -10.15883 -87.50816 -58.39718 1.000 38.94587 7 PHE B N 1
ATOM 2459 C CA . PHE B 2 25 ? -11.52493 -87.08709 -58.13058 1.000 38.63449 7 PHE B CA 1
ATOM 2460 C C . PHE B 2 25 ? -12.36219 -87.21558 -59.39521 1.000 38.82963 7 PHE B C 1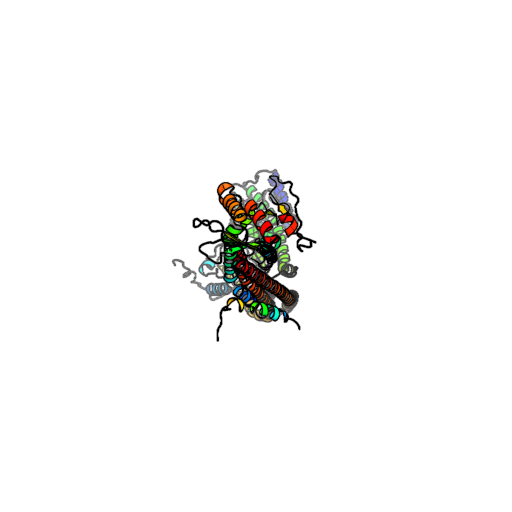
ATOM 2461 O O . PHE B 2 25 ? -11.83049 -87.17137 -60.50745 1.000 38.11801 7 PHE B O 1
ATOM 2469 N N . PRO B 2 26 ? -13.67780 -87.37857 -59.26532 1.000 35.58366 8 PRO B N 1
ATOM 2470 C CA . PRO B 2 26 ? -14.52152 -87.53050 -60.45608 1.000 37.54774 8 PRO B CA 1
ATOM 2471 C C . PRO B 2 26 ? -14.81923 -86.19534 -61.11658 1.000 35.93326 8 PRO B C 1
ATOM 2472 O O . PRO B 2 26 ? -15.01325 -85.17783 -60.44861 1.000 43.60706 8 PRO B O 1
ATOM 2476 N N . ILE B 2 27 ? -14.85991 -86.20997 -62.44440 1.000 38.76321 9 ILE B N 1
ATOM 2477 C CA . ILE B 2 27 ? -15.31991 -85.05583 -63.20944 1.000 41.31657 9 ILE B CA 1
ATOM 2478 C C . ILE B 2 27 ? -16.84039 -85.06458 -63.22388 1.000 44.76507 9 ILE B C 1
ATOM 2479 O O . ILE B 2 27 ? -17.46165 -86.05914 -63.61648 1.000 56.57299 9 ILE B O 1
ATOM 2484 N N . LEU B 2 28 ? -17.44614 -83.96249 -62.79738 1.000 44.80999 10 LEU B N 1
ATOM 2485 C CA . LEU B 2 28 ? -18.89217 -83.89193 -62.64609 1.000 47.76309 10 LEU B CA 1
ATOM 2486 C C . LEU B 2 28 ? -19.52861 -83.21238 -63.84918 1.000 43.64053 10 LEU B C 1
ATOM 2487 O O . LEU B 2 28 ? -18.96566 -82.27517 -64.42264 1.000 53.18241 10 LEU B O 1
ATOM 2492 N N . ASP B 2 29 ? -20.70224 -83.69986 -64.23171 1.000 43.20361 11 ASP B N 1
ATOM 2493 C CA . ASP B 2 29 ? -21.47174 -83.04300 -65.27385 1.000 43.76312 11 ASP B CA 1
ATOM 2494 C C . ASP B 2 29 ? -21.91212 -81.66618 -64.79532 1.000 45.87359 11 ASP B C 1
ATOM 2495 O O . ASP B 2 29 ? -22.11426 -81.43357 -63.59938 1.000 49.79188 11 ASP B O 1
ATOM 2500 N N . LEU B 2 30 ? -22.07256 -80.75193 -65.75228 1.000 47.86276 12 LEU B N 1
ATOM 2501 C CA . LEU B 2 30 ? -22.21158 -79.33798 -65.42278 1.000 42.18736 12 LEU B CA 1
ATOM 2502 C C . LEU B 2 30 ? -23.35668 -79.08365 -64.45022 1.000 48.24153 12 LEU B C 1
ATOM 2503 O O . LEU B 2 30 ? -23.20233 -78.33792 -63.47505 1.000 52.30322 12 LEU B O 1
ATOM 2508 N N . GLN B 2 31 ? -24.51655 -79.69682 -64.69186 1.000 51.16106 13 GLN B N 1
ATOM 2509 C CA . GLN B 2 31 ? -25.66779 -79.39540 -63.84773 1.000 49.65058 13 GLN B CA 1
ATOM 2510 C C . GLN B 2 31 ? -25.45051 -79.86899 -62.41472 1.000 53.84946 13 GLN B C 1
ATOM 2511 O O . GLN B 2 31 ? -25.72548 -79.12980 -61.46048 1.000 51.47391 13 GLN B O 1
ATOM 2517 N N . GLU B 2 32 ? -24.95262 -81.09670 -62.23772 1.000 48.20764 14 GLU B N 1
ATOM 2518 C CA . GLU B 2 32 ? -24.64858 -81.55765 -60.88649 1.000 41.80630 14 GLU B CA 1
ATOM 2519 C C . GLU B 2 32 ? -23.52923 -80.72842 -60.26583 1.000 45.29412 14 GLU B C 1
ATOM 2520 O O . GLU B 2 32 ? -23.56579 -80.41283 -59.07056 1.000 39.69557 14 GLU B O 1
ATOM 2526 N N . LEU B 2 33 ? -22.53611 -80.34698 -61.06772 1.000 38.26707 15 LEU B N 1
ATOM 2527 C CA . LEU B 2 33 ? -21.45346 -79.52213 -60.54730 1.000 43.08990 15 LEU B CA 1
ATOM 2528 C C . LEU B 2 33 ? -21.98830 -78.21154 -59.98795 1.000 50.12424 15 LEU B C 1
ATOM 2529 O O . LEU B 2 33 ? -21.58271 -77.77760 -58.90143 1.000 47.00369 15 LEU B O 1
ATOM 2534 N N . VAL B 2 34 ? -22.91811 -77.57899 -60.70853 1.000 58.50494 16 VAL B N 1
ATOM 2535 C CA . VAL B 2 34 ? -23.46212 -76.29795 -60.27080 1.000 43.36632 16 VAL B CA 1
ATOM 2536 C C . VAL B 2 34 ? -24.35348 -76.47923 -59.04900 1.000 47.50760 16 VAL B C 1
ATOM 2537 O O . VAL B 2 34 ? -24.31825 -75.67020 -58.11266 1.000 39.22207 16 VAL B O 1
ATOM 2541 N N . ILE B 2 35 ? -25.16368 -77.54040 -59.03336 1.000 42.14194 17 ILE B N 1
ATOM 2542 C CA . ILE B 2 35 ? -26.01893 -77.79803 -57.87795 1.000 49.56197 17 ILE B CA 1
ATOM 2543 C C . ILE B 2 35 ? -25.17315 -77.92128 -56.61595 1.000 54.18410 17 ILE B C 1
ATOM 2544 O O . ILE B 2 35 ? -25.47706 -77.31484 -55.57980 1.000 45.58614 17 ILE B O 1
ATOM 2549 N N . CYS B 2 36 ? -24.08201 -78.69162 -56.69392 1.000 51.25930 18 CYS B N 1
ATOM 2550 C CA . CYS B 2 36 ? -23.20311 -78.85616 -55.53933 1.000 43.69014 18 CYS B CA 1
ATOM 2551 C C . CYS B 2 36 ? -22.52346 -77.54481 -55.15927 1.000 48.21388 18 CYS B C 1
ATOM 2552 O O . CYS B 2 36 ? -22.43822 -77.20491 -53.97293 1.000 42.89874 18 CYS B O 1
ATOM 2555 N N . LEU B 2 37 ? -22.03363 -76.79384 -56.14788 1.000 42.01146 19 LEU B N 1
ATOM 2556 C CA . LEU B 2 37 ? -21.39436 -75.51714 -55.84646 1.000 42.97086 19 LEU B CA 1
ATOM 2557 C C . LEU B 2 37 ? -22.37515 -74.54822 -55.19566 1.000 48.73588 19 LEU B C 1
ATOM 2558 O O . LEU B 2 37 ? -22.02521 -73.84330 -54.24040 1.000 47.59500 19 LEU B O 1
ATOM 2563 N N . GLN B 2 38 ? -23.60818 -74.49240 -55.70074 1.000 45.32700 20 GLN B N 1
ATOM 2564 C CA . GLN B 2 38 ? -24.60366 -73.62149 -55.08533 1.000 50.81237 20 GLN B CA 1
ATOM 2565 C C . GLN B 2 38 ? -24.92045 -74.07837 -53.66820 1.000 48.70551 20 GLN B C 1
ATOM 2566 O O . GLN B 2 38 ? -25.01317 -73.25799 -52.74798 1.000 51.64013 20 GLN B O 1
ATOM 2572 N N . SER B 2 39 ? -25.06213 -75.39055 -53.46794 1.000 48.27593 21 SER B N 1
ATOM 2573 C CA . SER B 2 39 ? -25.37126 -75.91341 -52.14290 1.000 45.76175 21 SER B CA 1
ATOM 2574 C C . SER B 2 39 ? -24.23010 -75.70806 -51.15719 1.000 45.38305 21 SER B C 1
ATOM 2575 O O . SER B 2 39 ? -24.46153 -75.75926 -49.94503 1.000 50.24352 21 SER B O 1
ATOM 2578 N N . CYS B 2 40 ? -23.00966 -75.48000 -51.64506 1.000 45.95872 22 CYS B N 1
ATOM 2579 C CA . CYS B 2 40 ? -21.89252 -75.07070 -50.80110 1.000 41.20452 22 CYS B CA 1
ATOM 2580 C C . CYS B 2 40 ? -21.92303 -73.58591 -50.49426 1.000 58.07535 22 CYS B C 1
ATOM 2581 O O . CYS B 2 40 ? -20.94502 -73.06045 -49.95166 1.000 55.38578 22 CYS B O 1
ATOM 2584 N N . ASP B 2 41 ? -23.01822 -72.91406 -50.86257 1.000 57.51034 23 ASP B N 1
ATOM 2585 C CA . ASP B 2 41 ? -23.23401 -71.48848 -50.63886 1.000 55.82186 23 ASP B CA 1
ATOM 2586 C C . ASP B 2 41 ? -22.30516 -70.62029 -51.48534 1.000 60.92406 23 ASP B C 1
ATOM 2587 O O . ASP B 2 41 ? -21.88802 -69.54002 -51.06362 1.000 62.31232 23 ASP B O 1
ATOM 2592 N N . PHE B 2 42 ? -21.96899 -71.08226 -52.68614 1.000 56.58710 24 PHE B N 1
ATOM 2593 C CA . PHE B 2 42 ? -21.40507 -70.21297 -53.71381 1.000 53.57648 24 PHE B CA 1
ATOM 2594 C C . PHE B 2 42 ? -22.54326 -69.87239 -54.67137 1.000 52.69524 24 PHE B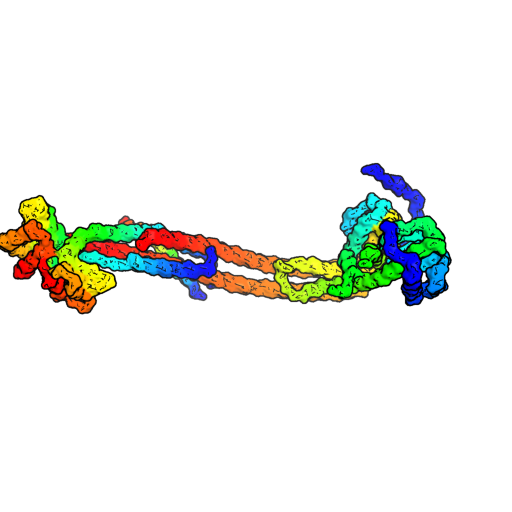 C 1
ATOM 2595 O O . PHE B 2 42 ? -22.63392 -70.38602 -55.78645 1.000 45.20598 24 PHE B O 1
ATOM 2603 N N . ALA B 2 43 ? -23.42637 -68.97563 -54.21487 1.000 71.27857 25 ALA B N 1
ATOM 2604 C CA . ALA B 2 43 ? -24.63642 -68.66122 -54.97349 1.000 54.35921 25 ALA B CA 1
ATOM 2605 C C . ALA B 2 43 ? -24.30223 -68.18158 -56.37168 1.000 51.53334 25 ALA B C 1
ATOM 2606 O O . ALA B 2 43 ? -25.11451 -68.32202 -57.29368 1.000 47.23133 25 ALA B O 1
ATOM 2608 N N . LEU B 2 44 ? -23.10073 -67.63407 -56.53989 1.000 66.18801 26 LEU B N 1
ATOM 2609 C CA . LEU B 2 44 ? -22.70018 -66.98636 -57.77453 1.000 58.85507 26 LEU B CA 1
ATOM 2610 C C . LEU B 2 44 ? -22.49580 -68.00826 -58.89546 1.000 66.92317 26 LEU B C 1
ATOM 2611 O O . LEU B 2 44 ? -22.54810 -67.64885 -60.07565 1.000 61.91504 26 LEU B O 1
ATOM 2616 N N . ALA B 2 45 ? -22.27225 -69.27552 -58.54319 1.000 56.94461 27 ALA B N 1
ATOM 2617 C CA . ALA B 2 45 ? -22.02873 -70.32759 -59.52389 1.000 46.36605 27 ALA B CA 1
ATOM 2618 C C . ALA B 2 45 ? -23.29155 -70.64851 -60.31374 1.000 51.21130 27 ALA B C 1
ATOM 2619 O O . ALA B 2 45 ? -24.34587 -70.92690 -59.73305 1.000 58.70319 27 ALA B O 1
ATOM 2621 N N . THR B 2 46 ? -23.18769 -70.61639 -61.64282 1.000 49.63338 28 THR B N 1
ATOM 2622 C CA . THR B 2 46 ? -24.31036 -70.94991 -62.51055 1.000 59.16537 28 THR B CA 1
ATOM 2623 C C . THR B 2 46 ? -23.81108 -71.74170 -63.70755 1.000 49.96576 28 THR B C 1
ATOM 2624 O O . THR B 2 46 ? -22.64820 -71.63675 -64.10407 1.000 57.73491 28 THR B O 1
ATOM 2628 N N . GLN B 2 47 ? -24.72037 -72.52201 -64.29022 1.000 50.73440 29 GLN B N 1
ATOM 2629 C CA . GLN B 2 47 ? -24.40099 -73.27820 -65.49530 1.000 46.95238 29 GLN B CA 1
ATOM 2630 C C . GLN B 2 47 ? -23.97070 -72.35630 -66.63417 1.000 61.35774 29 GLN B C 1
ATOM 2631 O O . GLN B 2 47 ? -23.02400 -72.66136 -67.36887 1.000 64.41287 29 GLN B O 1
ATOM 2637 N N . GLU B 2 48 ? -24.65059 -71.22044 -66.79444 1.000 61.08543 30 GLU B N 1
ATOM 2638 C CA . GLU B 2 48 ? -24.36511 -70.33976 -67.92392 1.000 67.99890 30 GLU B CA 1
ATOM 2639 C C . GLU B 2 48 ? -22.95028 -69.77770 -67.84346 1.000 64.05139 30 GLU B C 1
ATOM 2640 O O . GLU B 2 48 ? -22.18743 -69.83948 -68.81402 1.000 71.19434 30 GLU B O 1
ATOM 2646 N N . ASN B 2 49 ? -22.57563 -69.24055 -66.68303 1.000 59.39387 31 ASN B N 1
ATOM 2647 C CA . ASN B 2 49 ? -21.25205 -68.64472 -66.53747 1.000 56.98632 31 ASN B CA 1
ATOM 2648 C C . ASN B 2 49 ? -20.14899 -69.69594 -66.56908 1.000 64.33585 31 ASN B C 1
ATOM 2649 O O . ASN B 2 49 ? -19.06787 -69.44931 -67.11459 1.000 65.41871 31 ASN B O 1
ATOM 2654 N N . ILE B 2 50 ? -20.39251 -70.86638 -65.97866 1.000 63.88032 32 ILE B N 1
ATOM 2655 C CA . ILE B 2 50 ? -19.34522 -71.88085 -65.89317 1.000 60.99594 32 ILE B CA 1
ATOM 2656 C C . ILE B 2 50 ? -19.14198 -72.59064 -67.23851 1.000 58.20978 32 ILE B C 1
ATOM 2657 O O . ILE B 2 50 ? -18.05114 -73.10209 -67.51434 1.000 54.97558 32 ILE B O 1
ATOM 2662 N N . SER B 2 51 ? -20.16033 -72.62075 -68.10476 1.000 56.14013 33 SER B N 1
ATOM 2663 C CA . SER B 2 51 ? -19.98861 -73.24896 -69.41531 1.000 58.22127 33 SER B CA 1
ATOM 2664 C C . SER B 2 51 ? -19.16998 -72.36980 -70.35553 1.000 68.01301 33 SER B C 1
ATOM 2665 O O . SER B 2 51 ? -18.34949 -72.87506 -71.13387 1.000 65.58162 33 SER B O 1
ATOM 2668 N N . ARG B 2 52 ? -19.37803 -71.05226 -70.30261 1.000 58.32675 34 ARG B N 1
ATOM 2669 C CA . ARG B 2 52 ? -18.51686 -70.08521 -70.97951 1.000 58.47876 34 ARG B CA 1
ATOM 2670 C C . ARG B 2 52 ? -17.78736 -69.26627 -69.92609 1.000 55.38171 34 ARG B C 1
ATOM 2671 O O . ARG B 2 52 ? -18.13749 -68.10362 -69.67439 1.000 67.78321 34 ARG B O 1
ATOM 2679 N N . PRO B 2 53 ? -16.76216 -69.83376 -69.30467 1.000 53.89658 35 PRO B N 1
ATOM 2680 C CA . PRO B 2 53 ? -16.06030 -69.10105 -68.24941 1.000 52.90356 35 PRO B CA 1
ATOM 2681 C C . PRO B 2 53 ? -15.38309 -67.86685 -68.81939 1.000 53.07870 35 PRO B C 1
ATOM 2682 O O . PRO B 2 53 ? -14.72494 -67.91928 -69.86004 1.000 62.33718 35 PRO B O 1
ATOM 2686 N N . THR B 2 54 ? -15.55517 -66.74990 -68.13298 1.000 43.79596 36 THR B N 1
ATOM 2687 C CA . THR B 2 54 ? -14.78571 -65.55314 -68.41382 1.000 51.13413 36 THR B CA 1
ATOM 2688 C C . THR B 2 54 ? -13.89892 -65.24992 -67.22033 1.000 50.48974 36 THR B C 1
ATOM 2689 O O . THR B 2 54 ? -14.23252 -65.57892 -66.07753 1.000 56.33932 36 THR B O 1
ATOM 2693 N N . SER B 2 55 ? -12.75976 -64.62533 -67.49401 1.000 54.86445 37 SER B N 1
ATOM 2694 C CA . SER B 2 55 ? -11.98987 -64.06048 -66.40377 1.000 48.70267 37 SER B CA 1
ATOM 2695 C C . SER B 2 55 ? -12.83874 -63.00811 -65.69417 1.000 69.11551 37 SER B C 1
ATOM 2696 O O . SER B 2 55 ? -13.81843 -62.48915 -66.24069 1.000 89.91647 37 SER B O 1
ATOM 2699 N N . ASP B 2 56 ? -12.46938 -62.72907 -64.44744 1.000 59.07214 38 ASP B N 1
ATOM 2700 C CA . ASP B 2 56 ? -13.17153 -61.83573 -63.52188 1.000 79.84531 38 ASP B CA 1
ATOM 2701 C C . ASP B 2 56 ? -14.43190 -62.48659 -62.97876 1.000 60.47346 38 ASP B C 1
ATOM 2702 O O . ASP B 2 56 ? -14.90248 -62.11954 -61.89843 1.000 70.72420 38 ASP B O 1
ATOM 2707 N N . TYR B 2 57 ? -14.92887 -63.51531 -63.65813 1.000 65.66866 39 TYR B N 1
ATOM 2708 C CA . TYR B 2 57 ? -15.94031 -64.35713 -63.04335 1.000 47.27357 39 TYR B CA 1
ATOM 2709 C C . TYR B 2 57 ? -15.25565 -65.49069 -62.30523 1.000 61.69923 39 TYR B C 1
ATOM 2710 O O . TYR B 2 57 ? -15.57360 -65.76899 -61.14448 1.000 61.44151 39 TYR B O 1
ATOM 2719 N N . MET B 2 58 ? -14.29112 -66.12673 -62.97346 1.000 43.17123 40 MET B N 1
ATOM 2720 C CA . MET B 2 58 ? -13.51416 -67.17536 -62.33380 1.000 48.12821 40 MET B CA 1
ATOM 2721 C C . MET B 2 58 ? -12.63949 -66.60694 -61.22484 1.000 49.81193 40 MET B C 1
ATOM 2722 O O . MET B 2 58 ? -12.47385 -67.23599 -60.17070 1.000 45.27262 40 MET B O 1
ATOM 2727 N N . VAL B 2 59 ? -12.08863 -65.40943 -61.43928 1.000 49.42001 41 VAL B N 1
ATOM 2728 C CA . VAL B 2 59 ? -11.29454 -64.75635 -60.40367 1.000 47.78770 41 VAL B CA 1
ATOM 2729 C C . VAL B 2 59 ? -12.13330 -64.55079 -59.15153 1.000 48.53221 41 VAL B C 1
ATOM 2730 O O . VAL B 2 59 ? -11.70864 -64.87080 -58.03565 1.000 53.94269 41 VAL B O 1
ATOM 2734 N N . THR B 2 60 ? -13.34783 -64.02912 -59.32402 1.000 50.09878 42 THR B N 1
ATOM 2735 C CA . THR B 2 60 ? -14.24328 -63.83863 -58.19010 1.000 53.24406 42 THR B CA 1
ATOM 2736 C C . THR B 2 60 ? -14.60542 -65.17352 -57.55346 1.000 47.83428 42 THR B C 1
ATOM 2737 O O . THR B 2 60 ? -14.49126 -65.34586 -56.33267 1.000 48.49103 42 THR B O 1
ATOM 2741 N N . LEU B 2 61 ? -15.02867 -66.13882 -58.37542 1.000 45.35070 43 LEU B N 1
ATOM 2742 C CA . LEU B 2 61 ? -15.48414 -67.42098 -57.84727 1.000 49.01804 43 LEU B CA 1
ATOM 2743 C C . LEU B 2 61 ? -14.35875 -68.16593 -57.13815 1.000 53.79125 43 LEU B C 1
ATOM 2744 O O . LEU B 2 61 ? -14.55901 -68.69967 -56.04003 1.000 45.57134 43 LEU B O 1
ATOM 2749 N N . TYR B 2 62 ? -13.16316 -68.20227 -57.73857 1.000 39.85177 44 TYR B N 1
ATOM 2750 C CA . TYR B 2 62 ? -12.04015 -68.86493 -57.07887 1.000 45.61850 44 TYR B CA 1
ATOM 2751 C C . TYR B 2 62 ? -11.69664 -68.18721 -55.76172 1.000 53.70796 44 TYR B C 1
ATOM 2752 O O . TYR B 2 62 ? -11.40275 -68.86526 -54.76897 1.000 48.49155 44 TYR B O 1
ATOM 2761 N N . LYS B 2 63 ? -11.72343 -66.84861 -55.73278 1.000 45.48069 45 LYS B N 1
ATOM 2762 C CA . LYS B 2 63 ? -11.45754 -66.13923 -54.48518 1.000 39.99431 45 LYS B CA 1
ATOM 2763 C C . LYS B 2 63 ? -12.48288 -66.50833 -53.42326 1.000 43.46304 45 LYS B C 1
ATOM 2764 O O . LYS B 2 63 ? -12.13620 -66.71209 -52.25310 1.000 44.88781 45 LYS B O 1
ATOM 2770 N N . GLN B 2 64 ? -13.75004 -66.61914 -53.81398 1.000 39.71138 46 GLN B N 1
ATOM 2771 C CA . GLN B 2 64 ? -14.77013 -67.00249 -52.84683 1.000 53.72216 46 GLN B CA 1
ATOM 2772 C C . GLN B 2 64 ? -14.54332 -68.42118 -52.33187 1.000 52.00347 46 GLN B C 1
ATOM 2773 O O . GLN B 2 64 ? -14.67167 -68.67699 -51.12898 1.000 53.07323 46 GLN B O 1
ATOM 2779 N N . ILE B 2 65 ? -14.19343 -69.35211 -53.22326 1.000 51.39086 47 ILE B N 1
ATOM 2780 C CA . ILE B 2 65 ? -13.98830 -70.74129 -52.81679 1.000 46.78230 47 ILE B CA 1
ATOM 2781 C C . ILE B 2 65 ? -12.80030 -70.85055 -51.87069 1.000 53.40493 47 ILE B C 1
ATOM 2782 O O . ILE B 2 65 ? -12.88251 -71.47950 -50.80837 1.000 40.73678 47 ILE B O 1
ATOM 2787 N N . ILE B 2 66 ? -11.67694 -70.23816 -52.24494 1.000 39.93030 48 ILE B N 1
ATOM 2788 C CA . ILE B 2 66 ? -10.46938 -70.33536 -51.43218 1.000 55.68663 48 ILE B CA 1
ATOM 2789 C C . ILE B 2 66 ? -10.68368 -69.69352 -50.06713 1.000 44.11746 48 ILE B C 1
ATOM 2790 O O . ILE B 2 66 ? -10.26203 -70.23489 -49.03784 1.000 47.43430 48 ILE B O 1
ATOM 2795 N N . GLU B 2 67 ? -11.34759 -68.53849 -50.02810 1.000 52.63258 49 GLU B N 1
ATOM 2796 C CA . GLU B 2 67 ? -11.56609 -67.89234 -48.73973 1.000 52.28050 49 GLU B CA 1
ATOM 2797 C C . GLU B 2 67 ? -12.47067 -68.72519 -47.84131 1.000 48.01253 49 GLU B C 1
ATOM 2798 O O . GLU B 2 67 ? -12.30249 -68.71150 -46.61818 1.000 54.35107 49 GLU B O 1
ATOM 2804 N N . ASN B 2 68 ? -13.40938 -69.47527 -48.42152 1.000 50.01920 50 ASN B N 1
ATOM 2805 C CA . ASN B 2 68 ? -14.29925 -70.29749 -47.60815 1.000 48.47402 50 ASN B CA 1
ATOM 2806 C C . ASN B 2 68 ? -13.57696 -71.51816 -47.05075 1.000 52.30266 50 ASN B C 1
ATOM 2807 O O . ASN B 2 68 ? -13.62941 -71.78559 -45.84496 1.000 62.44073 50 ASN B O 1
ATOM 2812 N N . PHE B 2 69 ? -12.89894 -72.27425 -47.91495 1.000 43.94801 51 PHE B N 1
ATOM 2813 C CA . PHE B 2 69 ? -12.34541 -73.55832 -47.50851 1.000 53.17369 51 PHE B CA 1
ATOM 2814 C C . PHE B 2 69 ? -11.05476 -73.41901 -46.71696 1.000 52.59487 51 PHE B C 1
ATOM 2815 O O . PHE B 2 69 ? -10.71902 -74.32025 -45.94225 1.000 63.02228 51 PHE B O 1
ATOM 2823 N N . MET B 2 70 ? -10.33388 -72.31359 -46.87824 1.000 55.57765 52 MET B N 1
ATOM 2824 C CA . MET B 2 70 ? -9.11885 -72.07661 -46.11345 1.000 47.50742 52 MET B CA 1
ATOM 2825 C C . MET B 2 70 ? -9.30035 -71.10325 -44.96269 1.000 56.73679 52 MET B C 1
ATOM 2826 O O . MET B 2 70 ? -8.41865 -71.01808 -44.10272 1.000 51.86239 52 MET B O 1
ATOM 2831 N N . GLY B 2 71 ? -10.39602 -70.35600 -44.93754 1.000 62.76901 53 GLY B N 1
ATOM 2832 C CA . GLY B 2 71 ? -10.62632 -69.44315 -43.83806 1.000 54.95135 53 GLY B CA 1
ATOM 2833 C C . GLY B 2 71 ? -9.63411 -68.30486 -43.74051 1.000 59.31074 53 GLY B C 1
ATOM 2834 O O . GLY B 2 71 ? -9.29374 -67.88278 -42.63088 1.000 58.78426 53 GLY B O 1
ATOM 2835 N N . ILE B 2 72 ? -9.16532 -67.78684 -44.87421 1.000 48.76001 54 ILE B N 1
ATOM 2836 C CA . ILE B 2 72 ? -8.25055 -66.65554 -44.88123 1.000 63.94582 54 ILE B CA 1
ATOM 2837 C C . ILE B 2 72 ? -8.80269 -65.60261 -45.82698 1.000 62.23718 54 ILE B C 1
ATOM 2838 O O . ILE B 2 72 ? -9.64944 -65.87623 -46.68018 1.000 72.00960 54 ILE B O 1
ATOM 2843 N N . SER B 2 73 ? -8.28020 -64.39167 -45.68617 1.000 69.04602 55 SER B N 1
ATOM 2844 C CA . SER B 2 73 ? -8.59677 -63.30330 -46.59629 1.000 68.23778 55 SER B CA 1
ATOM 2845 C C . SER B 2 73 ? -7.54146 -63.25279 -47.69086 1.000 67.12436 55 SER B C 1
ATOM 2846 O O . SER B 2 73 ? -6.35427 -63.04645 -47.40935 1.000 57.07732 55 SER B O 1
ATOM 2849 N N . VAL B 2 74 ? -7.97420 -63.43527 -48.93701 1.000 55.61049 56 VAL B N 1
ATOM 2850 C CA . VAL B 2 74 ? -7.06132 -63.24730 -50.05763 1.000 60.51707 56 VAL B CA 1
ATOM 2851 C C . VAL B 2 74 ? -6.54179 -61.81433 -50.07213 1.000 65.19293 56 VAL B C 1
ATOM 2852 O O . VAL B 2 74 ? -5.34378 -61.57471 -50.26756 1.000 60.93623 56 VAL B O 1
ATOM 2856 N N . GLU B 2 75 ? -7.42337 -60.84471 -49.80803 1.000 70.76317 57 GLU B N 1
ATOM 2857 C CA . GLU B 2 75 ? -7.01525 -59.44228 -49.80401 1.000 65.51657 57 GLU B CA 1
ATOM 2858 C C . GLU B 2 75 ? -5.89633 -59.19170 -48.79907 1.000 66.50878 57 GLU B C 1
ATOM 2859 O O . GLU B 2 75 ? -4.90724 -58.51794 -49.11086 1.000 70.93115 57 GLU B O 1
ATOM 2865 N N . SER B 2 76 ? -6.02901 -59.73346 -47.58605 1.000 48.46188 58 SER B N 1
ATOM 2866 C CA . SER B 2 76 ? -4.98149 -59.53861 -46.58863 1.000 64.69985 58 SER B CA 1
ATOM 2867 C C . SER B 2 76 ? -3.65685 -60.12424 -47.05327 1.000 60.92013 58 SER B C 1
ATOM 2868 O O . SER B 2 76 ? -2.59020 -59.59357 -46.72167 1.000 64.00685 58 SER B O 1
ATOM 2871 N N . LEU B 2 77 ? -3.70098 -61.21392 -47.81834 1.000 62.85329 59 LEU B N 1
ATOM 2872 C CA . LEU B 2 77 ? -2.46650 -61.80279 -48.31939 1.000 51.35428 59 LEU B CA 1
ATOM 2873 C C . LEU B 2 77 ? -1.81033 -60.90062 -49.35425 1.000 61.08747 59 LEU B C 1
ATOM 2874 O O . LEU B 2 77 ? -0.59238 -60.68062 -49.31513 1.000 54.80397 59 LEU B O 1
ATOM 2879 N N . LEU B 2 78 ? -2.60162 -60.35950 -50.28814 1.000 56.06659 60 LEU B N 1
ATOM 2880 C CA . LEU B 2 78 ? -2.03331 -59.43009 -51.26045 1.000 62.41490 60 LEU B CA 1
ATOM 2881 C C . LEU B 2 78 ? -1.43882 -58.21610 -50.55728 1.000 68.63729 60 LEU B C 1
ATOM 2882 O O . LEU B 2 78 ? -0.40520 -57.68592 -50.98062 1.000 70.14581 60 LEU B O 1
ATOM 2887 N N . ASN B 2 79 ? -2.07958 -57.76590 -49.47529 1.000 55.85032 61 ASN B N 1
ATOM 2888 C CA . ASN B 2 79 ? -1.59511 -56.59360 -48.75820 1.000 54.91605 61 ASN B CA 1
ATOM 2889 C C . ASN B 2 79 ? -0.21235 -56.84256 -48.17512 1.000 64.69178 61 ASN B C 1
ATOM 2890 O O . ASN B 2 79 ? 0.72194 -56.06697 -48.40768 1.000 82.01343 61 ASN B O 1
ATOM 2895 N N . SER B 2 80 ? -0.05754 -57.93391 -47.42516 1.000 62.51979 62 SER B N 1
ATOM 2896 C CA . SER B 2 80 ? 1.24940 -58.26567 -46.87367 1.000 73.41318 62 SER B CA 1
ATOM 2897 C C . SER B 2 80 ? 2.26454 -58.55785 -47.96839 1.000 66.14929 62 SER B C 1
ATOM 2898 O O . SER B 2 80 ? 3.47291 -58.47086 -47.72416 1.000 64.63843 62 SER B O 1
ATOM 2901 N N . SER B 2 81 ? 1.79527 -58.90070 -49.16889 1.000 75.10186 63 SER B N 1
ATOM 2902 C CA . SER B 2 81 ? 2.69477 -59.11673 -50.29287 1.000 60.27489 63 SER B CA 1
ATOM 2903 C C . SER B 2 81 ? 3.37065 -57.82359 -50.73073 1.000 72.89592 63 SER B C 1
ATOM 2904 O O . SER B 2 81 ? 4.48592 -57.85834 -51.26366 1.000 79.02243 63 SER B O 1
ATOM 2907 N N . ASN B 2 82 ? 2.72388 -56.67852 -50.50668 1.000 74.25469 64 ASN B N 1
ATOM 2908 C CA . ASN B 2 82 ? 3.22076 -55.40229 -51.00373 1.000 73.37492 64 ASN B CA 1
ATOM 2909 C C . ASN B 2 82 ? 3.89044 -54.54515 -49.94007 1.000 83.79794 64 ASN B C 1
ATOM 2910 O O . ASN B 2 82 ? 4.65279 -53.63995 -50.29559 1.000 107.47147 64 ASN B O 1
ATOM 2915 N N . GLN B 2 83 ? 3.62352 -54.79462 -48.65889 1.000 87.21555 65 GLN B N 1
ATOM 2916 C CA . GLN B 2 83 ? 4.24629 -54.01040 -47.59990 1.000 100.30220 65 GLN B CA 1
ATOM 2917 C C . GLN B 2 83 ? 5.75750 -54.19767 -47.62396 1.000 105.97752 65 GLN B C 1
ATOM 2918 O O . GLN B 2 83 ? 6.25324 -55.32145 -47.75080 1.000 93.71406 65 GLN B O 1
ATOM 2924 N N . GLU B 2 84 ? 6.48969 -53.09400 -47.50286 1.000 110.67015 66 GLU B N 1
ATOM 2925 C CA . GLU B 2 84 ? 7.94036 -53.10866 -47.61896 1.000 134.90022 66 GLU B CA 1
ATOM 2926 C C . GLU B 2 84 ? 8.59721 -52.86173 -46.26543 1.000 152.92376 66 GLU B C 1
ATOM 2927 O O . GLU B 2 84 ? 7.95862 -52.44153 -45.29592 1.000 146.00403 66 GLU B O 1
ATOM 2933 N N . THR B 2 85 ? 9.90417 -53.13917 -46.22093 1.000 163.69032 67 THR B N 1
ATOM 2934 C CA . THR B 2 85 ? 10.64606 -53.09400 -44.96374 1.000 172.59337 67 THR B CA 1
ATOM 2935 C C . THR B 2 85 ? 10.73641 -51.67647 -44.40805 1.000 175.45367 67 THR B C 1
ATOM 2936 O O . THR B 2 85 ? 10.58560 -51.46941 -43.19809 1.000 167.77564 67 THR B O 1
ATOM 2940 N N . GLY B 2 86 ? 10.98274 -50.69124 -45.26984 1.000 180.43090 68 GLY B N 1
ATOM 2941 C CA . GLY B 2 86 ? 11.19692 -49.33837 -44.80093 1.000 181.68671 68 GLY B CA 1
ATOM 2942 C C . GLY B 2 86 ? 9.93388 -48.68904 -44.26790 1.000 190.37916 68 GLY B C 1
ATOM 2943 O O . GLY B 2 86 ? 8.80882 -49.06344 -44.60142 1.000 185.83800 68 GLY B O 1
ATOM 2944 N N . ASP B 2 87 ? 10.13729 -47.68861 -43.41408 1.000 199.35419 69 ASP B N 1
ATOM 2945 C CA . ASP B 2 87 ? 9.03601 -46.92483 -42.83352 1.000 197.37118 69 ASP B CA 1
ATOM 2946 C C . ASP B 2 87 ? 9.25746 -45.42513 -43.00947 1.000 182.69579 69 ASP B C 1
ATOM 2947 O O . ASP B 2 87 ? 9.25450 -44.91266 -44.12863 1.000 175.66172 69 ASP B O 1
ATOM 2952 N N . ASN B 2 94 ? 8.83732 -45.88146 -59.40142 1.000 168.35652 76 ASN B N 1
ATOM 2953 C CA . ASN B 2 94 ? 9.16988 -46.77812 -60.50177 1.000 170.53959 76 ASN B CA 1
ATOM 2954 C C . ASN B 2 94 ? 8.84601 -48.22939 -60.15922 1.000 158.86317 76 ASN B C 1
ATOM 2955 O O . ASN B 2 94 ? 9.51865 -49.14783 -60.63784 1.000 130.96886 76 ASN B O 1
ATOM 2960 N N . GLU B 2 95 ? 7.82309 -48.44862 -59.32919 1.000 158.44923 77 GLU B N 1
ATOM 2961 C CA . GLU B 2 95 ? 7.51147 -49.80065 -58.90016 1.000 151.05842 77 GLU B CA 1
ATOM 2962 C C . GLU B 2 95 ? 6.18079 -50.28489 -59.46416 1.000 134.22053 77 GLU B C 1
ATOM 2963 O O . GLU B 2 95 ? 5.89411 -51.48373 -59.39422 1.000 133.28891 77 GLU B O 1
ATOM 2969 N N . ASN B 2 96 ? 5.37618 -49.38916 -60.04501 1.000 134.53240 78 ASN B N 1
ATOM 2970 C CA . ASN B 2 96 ? 4.15790 -49.77436 -60.75035 1.000 130.52773 78 ASN B CA 1
ATOM 2971 C C . ASN B 2 96 ? 4.45016 -50.56260 -62.02012 1.000 128.58693 78 ASN B C 1
ATOM 2972 O O . ASN B 2 96 ? 3.51647 -51.08321 -62.64157 1.000 129.74647 78 ASN B O 1
ATOM 2977 N N . ILE B 2 97 ? 5.71815 -50.62723 -62.43003 1.000 100.52195 79 ILE B N 1
ATOM 2978 C CA . ILE B 2 97 ? 6.14274 -51.52520 -63.49726 1.000 78.11140 79 ILE B CA 1
ATOM 2979 C C . ILE B 2 97 ? 5.84582 -52.97765 -63.14008 1.000 77.68732 79 ILE B C 1
ATOM 2980 O O . ILE B 2 97 ? 5.58966 -53.80538 -64.02437 1.000 76.14780 79 ILE B O 1
ATOM 2985 N N . TYR B 2 98 ? 5.86797 -53.31411 -61.84754 1.000 57.48280 80 TYR B N 1
ATOM 2986 C CA . TYR B 2 98 ? 5.75441 -54.69536 -61.40717 1.000 74.30005 80 TYR B CA 1
ATOM 2987 C C . TYR B 2 98 ? 4.51692 -54.99582 -60.57400 1.000 70.87423 80 TYR B C 1
ATOM 2988 O O . TYR B 2 98 ? 4.15963 -56.17189 -60.44882 1.000 66.05125 80 TYR B O 1
ATOM 2997 N N . LEU B 2 99 ? 3.84958 -53.98126 -60.01996 1.000 63.58623 81 LEU B N 1
ATOM 2998 C CA . LEU B 2 99 ? 2.81046 -54.22175 -59.02222 1.000 60.49063 81 LEU B CA 1
ATOM 2999 C C . LEU B 2 99 ? 1.66270 -55.04995 -59.59219 1.000 64.96781 81 LEU B C 1
ATOM 3000 O O . LEU B 2 99 ? 1.19467 -56.00541 -58.96036 1.000 56.23874 81 LEU B O 1
ATOM 3005 N N . ASP B 2 100 ? 1.19659 -54.69788 -60.78962 1.000 63.66922 82 ASP B N 1
ATOM 3006 C CA . ASP B 2 100 ? 0.09394 -55.43242 -61.39711 1.000 45.79403 82 ASP B CA 1
ATOM 3007 C C . ASP B 2 100 ? 0.49550 -56.86794 -61.70466 1.000 57.02124 82 ASP B C 1
ATOM 3008 O O . ASP B 2 100 ? -0.29858 -57.79602 -61.51483 1.000 58.00738 82 ASP B O 1
ATOM 3013 N N . THR B 2 101 ? 1.72242 -57.06580 -62.19000 1.000 58.44167 83 THR B N 1
ATOM 3014 C CA . THR B 2 101 ? 2.21786 -58.41288 -62.44803 1.000 48.24085 83 THR B CA 1
ATOM 3015 C C . THR B 2 101 ? 2.37014 -59.20875 -61.15639 1.000 60.01689 83 THR B C 1
ATOM 3016 O O . THR B 2 101 ? 2.04267 -60.40014 -61.10795 1.000 52.28210 83 THR B O 1
ATOM 3020 N N . LEU B 2 102 ? 2.88706 -58.58015 -60.10299 1.000 55.85225 84 LEU B N 1
ATOM 3021 C CA . LEU B 2 102 ? 3.06589 -59.30774 -58.85369 1.000 48.77783 84 LEU B CA 1
ATOM 3022 C C . LEU B 2 102 ? 1.72675 -59.68682 -58.23036 1.000 55.03910 84 LEU B C 1
ATOM 3023 O O . LEU B 2 102 ? 1.56177 -60.81056 -57.73887 1.000 52.04194 84 LEU B O 1
ATOM 3028 N N . ASN B 2 103 ? 0.75232 -58.77620 -58.25368 1.000 49.98796 85 ASN B N 1
ATOM 3029 C CA . ASN B 2 103 ? -0.54426 -59.08884 -57.65977 1.000 56.86765 85 ASN B CA 1
ATOM 3030 C C . ASN B 2 103 ? -1.21526 -60.23569 -58.39983 1.000 52.65987 85 ASN B C 1
ATOM 3031 O O . ASN B 2 103 ? -1.85312 -61.10175 -57.78872 1.000 48.89395 85 ASN B O 1
ATOM 3036 N N . VAL B 2 104 ? -1.08462 -60.25268 -59.72251 1.000 56.10414 86 VAL B N 1
ATOM 3037 C CA . VAL B 2 104 ? -1.72771 -61.28951 -60.51378 1.000 41.61347 86 VAL B CA 1
ATOM 3038 C C . VAL B 2 104 ? -1.03848 -62.63341 -60.26867 1.000 52.67116 86 VAL B C 1
ATOM 3039 O O . VAL B 2 104 ? -1.69129 -63.67926 -60.17399 1.000 54.37915 86 VAL B O 1
ATOM 3043 N N . LEU B 2 105 ? 0.28766 -62.61999 -60.11123 1.000 53.74470 87 LEU B N 1
ATOM 3044 C CA . LEU B 2 105 ? 1.03763 -63.84687 -59.87185 1.000 47.27869 87 LEU B CA 1
ATOM 3045 C C . LEU B 2 105 ? 0.89316 -64.34757 -58.43808 1.000 51.05791 87 LEU B C 1
ATOM 3046 O O . LEU B 2 105 ? 0.99624 -65.55626 -58.19666 1.000 44.28333 87 LEU B O 1
ATOM 3051 N N . VAL B 2 106 ? 0.68607 -63.44613 -57.47520 1.000 49.51381 88 VAL B N 1
ATOM 3052 C CA . VAL B 2 106 ? 0.49670 -63.87585 -56.09293 1.000 40.26808 88 VAL B CA 1
ATOM 3053 C C . VAL B 2 106 ? -0.85256 -64.56079 -55.93319 1.000 47.00063 88 VAL B C 1
ATOM 3054 O O . VAL B 2 106 ? -0.96825 -65.58871 -55.25342 1.000 46.83873 88 VAL B O 1
ATOM 3058 N N . LEU B 2 107 ? -1.89569 -64.01033 -56.55978 1.000 47.90392 89 LEU B N 1
ATOM 3059 C CA . LEU B 2 107 ? -3.18326 -64.69165 -56.54946 1.000 48.53753 89 LEU B CA 1
ATOM 3060 C C . LEU B 2 107 ? -3.06633 -66.06445 -57.19685 1.000 46.81130 89 LEU B C 1
ATOM 3061 O O . LEU B 2 107 ? -3.62572 -67.04650 -56.69384 1.000 50.53920 89 LEU B O 1
ATOM 3066 N N . ASN B 2 108 ? -2.31619 -66.15408 -58.29873 1.000 43.00602 90 ASN B N 1
ATOM 3067 C CA . ASN B 2 108 ? -2.11038 -67.43844 -58.96058 1.000 52.47944 90 ASN B CA 1
ATOM 3068 C C . ASN B 2 108 ? -1.47292 -68.45028 -58.01639 1.000 53.51642 90 ASN B C 1
ATOM 3069 O O . ASN B 2 108 ? -1.90279 -69.61065 -57.95483 1.000 44.09813 90 ASN B O 1
ATOM 3074 N N . LYS B 2 109 ? -0.45579 -68.02492 -57.26098 1.000 44.98790 91 LYS B N 1
ATOM 3075 C CA . LYS B 2 109 ? 0.20379 -68.93748 -56.33159 1.000 42.71729 91 LYS B CA 1
ATOM 3076 C C . LYS B 2 109 ? -0.74987 -69.40676 -55.24054 1.000 46.82021 91 LYS B C 1
ATOM 3077 O O . LYS B 2 109 ? -0.75369 -70.58983 -54.87768 1.000 48.31080 91 LYS B O 1
ATOM 3083 N N . ILE B 2 110 ? -1.56499 -68.49667 -54.70312 1.000 43.23389 92 ILE B N 1
ATOM 3084 C CA . ILE B 2 110 ? -2.52121 -68.88345 -53.66785 1.000 46.47447 92 ILE B CA 1
ATOM 3085 C C . ILE B 2 110 ? -3.44345 -69.97954 -54.18604 1.000 52.98951 92 ILE B C 1
ATOM 3086 O O . ILE B 2 110 ? -3.65120 -71.00606 -53.52552 1.000 43.56177 92 ILE B O 1
ATOM 3091 N N . CYS B 2 111 ? -4.00074 -69.78272 -55.38545 1.000 41.38975 93 CYS B N 1
ATOM 3092 C CA . CYS B 2 111 ? -4.82968 -70.82118 -55.98700 1.000 43.68128 93 CYS B CA 1
ATOM 3093 C C . CYS B 2 111 ? -4.02225 -72.08633 -56.22490 1.000 49.71161 93 CYS B C 1
ATOM 3094 O O . CYS B 2 111 ? -4.49758 -73.19490 -55.95604 1.000 53.43787 93 CYS B O 1
ATOM 3097 N N . PHE B 2 112 ? -2.79272 -71.93405 -56.72183 1.000 45.67886 94 PHE B N 1
ATOM 3098 C CA . PHE B 2 112 ? -1.93405 -73.08223 -56.99158 1.000 39.83542 94 PHE B CA 1
ATOM 3099 C C . PHE B 2 112 ? -1.73874 -73.94399 -55.74749 1.000 46.24090 94 PHE B C 1
ATOM 3100 O O . PHE B 2 112 ? -1.91933 -75.16593 -55.79152 1.000 45.82165 94 PHE B O 1
ATOM 3108 N N . LYS B 2 113 ? -1.36404 -73.32159 -54.62479 1.000 47.00149 95 LYS B N 1
ATOM 3109 C CA . LYS B 2 113 ? -1.16754 -74.08263 -53.39517 1.000 40.64828 95 LYS B CA 1
ATOM 3110 C C . LYS B 2 113 ? -2.46399 -74.75056 -52.96072 1.000 51.22164 95 LYS B C 1
ATOM 3111 O O . LYS B 2 113 ? -2.46488 -75.91347 -52.54111 1.000 51.21713 95 LYS B O 1
ATOM 3117 N N . PHE B 2 114 ? -3.58214 -74.03182 -53.06836 1.000 44.24653 96 PHE B N 1
ATOM 3118 C CA . PHE B 2 114 ? -4.86118 -74.58482 -52.64026 1.000 41.15175 96 PHE B CA 1
ATOM 3119 C C . PHE B 2 114 ? -5.22274 -75.82950 -53.43849 1.000 49.06112 96 PHE B C 1
ATOM 3120 O O . PHE B 2 114 ? -5.66927 -76.83360 -52.87009 1.000 44.83620 96 PHE B O 1
ATOM 3128 N N . PHE B 2 115 ? -5.03562 -75.78357 -54.75713 1.000 39.20417 97 PHE B N 1
ATOM 3129 C CA . PHE B 2 115 ? -5.44609 -76.89635 -55.59842 1.000 43.04755 97 PHE B CA 1
ATOM 3130 C C . PHE B 2 115 ? -4.49443 -78.08080 -55.49528 1.000 47.65038 97 PHE B C 1
ATOM 3131 O O . PHE B 2 115 ? -4.92527 -79.22675 -55.67515 1.000 44.19222 97 PHE B O 1
ATOM 3139 N N . GLU B 2 116 ? -3.21359 -77.83945 -55.19863 1.000 46.12332 98 GLU B N 1
ATOM 3140 C CA . GLU B 2 116 ? -2.31504 -78.95594 -54.92372 1.000 42.36582 98 GLU B CA 1
ATOM 3141 C C . GLU B 2 116 ? -2.86782 -79.82593 -53.80517 1.000 43.26582 98 GLU B C 1
ATOM 3142 O O . GLU B 2 116 ? -2.75924 -81.05559 -53.85009 1.000 62.84187 98 GLU B O 1
ATOM 3148 N N . ASN B 2 117 ? -3.47710 -79.19946 -52.79828 1.000 35.94094 99 ASN B N 1
ATOM 3149 C CA . ASN B 2 117 ? -4.01196 -79.93067 -51.66060 1.000 40.25076 99 ASN B CA 1
ATOM 3150 C C . ASN B 2 117 ? -5.20268 -80.80024 -52.02816 1.000 42.37181 99 ASN B C 1
ATOM 3151 O O . ASN B 2 117 ? -5.54055 -81.70841 -51.26469 1.000 42.45355 99 ASN B O 1
ATOM 3156 N N . ILE B 2 118 ? -5.86110 -80.54023 -53.15553 1.000 37.80516 100 ILE B N 1
ATOM 3157 C CA . ILE B 2 118 ? -7.08717 -81.25917 -53.47031 1.000 45.73440 100 ILE B CA 1
ATOM 3158 C C . ILE B 2 118 ? -6.97895 -82.01639 -54.79356 1.000 43.38792 100 ILE B C 1
ATOM 3159 O O . ILE B 2 118 ? -7.98554 -82.29012 -55.43368 1.000 40.99701 100 ILE B O 1
ATOM 3164 N N . GLY B 2 119 ? -5.76461 -82.37007 -55.20305 1.000 40.66942 101 GLY B N 1
ATOM 3165 C CA . GLY B 2 119 ? -5.58070 -83.27119 -56.31850 1.000 39.64261 101 GLY B CA 1
ATOM 3166 C C . GLY B 2 119 ? -5.41784 -82.62058 -57.66919 1.000 39.29535 101 GLY B C 1
ATOM 3167 O O . GLY B 2 119 ? -5.54674 -83.30927 -58.68822 1.000 57.75211 101 GLY B O 1
ATOM 3168 N N . VAL B 2 120 ? -5.16080 -81.32009 -57.71595 1.000 47.49020 102 VAL B N 1
ATOM 3169 C CA . VAL B 2 120 ? -4.87666 -80.60961 -58.95425 1.000 42.98168 102 VAL B CA 1
ATOM 3170 C C . VAL B 2 120 ? -3.48479 -80.01770 -58.82515 1.000 43.76810 102 VAL B C 1
ATOM 3171 O O . VAL B 2 120 ? -3.23629 -79.19435 -57.93614 1.000 42.14818 102 VAL B O 1
ATOM 3175 N N . GLN B 2 121 ? -2.58306 -80.42008 -59.71219 1.000 37.17336 103 GLN B N 1
ATOM 3176 C CA . GLN B 2 121 ? -1.18242 -80.04791 -59.59059 1.000 43.49205 103 GLN B CA 1
ATOM 3177 C C . GLN B 2 121 ? -0.74325 -78.98195 -60.58030 1.000 47.27983 103 GLN B C 1
ATOM 3178 O O . GLN B 2 121 ? 0.42144 -78.57124 -60.53791 1.000 54.72770 103 GLN B O 1
ATOM 3184 N N . ASP B 2 122 ? -1.62888 -78.50931 -61.45642 1.000 40.25546 104 ASP B N 1
ATOM 3185 C CA . ASP B 2 122 ? -1.20225 -77.65915 -62.56066 1.000 44.24677 104 ASP B CA 1
ATOM 3186 C C . ASP B 2 122 ? -2.11621 -76.45429 -62.73288 1.000 49.00165 104 ASP B C 1
ATOM 3187 O O . ASP B 2 122 ? -2.35964 -75.99678 -63.85507 1.000 46.77130 104 ASP B O 1
ATOM 3192 N N . PHE B 2 123 ? -2.63399 -75.90583 -61.63647 1.000 39.33111 105 PHE B N 1
ATOM 3193 C CA . PHE B 2 123 ? -3.29927 -74.61561 -61.74141 1.000 40.92786 105 PHE B CA 1
ATOM 3194 C C . PHE B 2 123 ? -2.31173 -73.58311 -62.26938 1.000 51.11420 105 PHE B C 1
ATOM 3195 O O . PHE B 2 123 ? -1.14434 -73.55432 -61.86477 1.000 48.07851 105 PHE B O 1
ATOM 3203 N N . ASN B 2 124 ? -2.77617 -72.73753 -63.18734 1.000 37.66431 106 ASN B N 1
ATOM 3204 C CA . ASN B 2 124 ? -1.88351 -71.76554 -63.80013 1.000 57.55038 106 ASN B CA 1
ATOM 3205 C C . ASN B 2 124 ? -2.67968 -70.56158 -64.28916 1.000 47.47529 106 ASN B C 1
ATOM 3206 O O . ASN B 2 124 ? -3.91270 -70.54421 -64.25534 1.000 45.55392 106 ASN B O 1
ATOM 3211 N N . MET B 2 125 ? -1.94130 -69.55169 -64.76227 1.000 47.58109 107 MET B N 1
ATOM 3212 C CA . MET B 2 125 ? -2.53095 -68.25760 -65.10053 1.000 50.57585 107 MET B CA 1
ATOM 3213 C C . MET B 2 125 ? -3.66566 -68.36249 -66.10597 1.000 47.72723 107 MET B C 1
ATOM 3214 O O . MET B 2 125 ? -4.59150 -67.54362 -66.07854 1.000 58.66916 107 MET B O 1
ATOM 3219 N N . THR B 2 126 ? -3.62005 -69.35263 -66.99606 1.000 46.89462 108 THR B N 1
ATOM 3220 C CA . THR B 2 126 ? -4.70686 -69.51865 -67.95321 1.000 47.48496 108 THR B CA 1
ATOM 3221 C C . THR B 2 126 ? -6.02985 -69.75448 -67.23722 1.000 57.34146 108 THR B C 1
ATOM 3222 O O . THR B 2 126 ? -7.06556 -69.19749 -67.62315 1.000 55.74924 108 THR B O 1
ATOM 3226 N N . ASP B 2 127 ? -6.00811 -70.56096 -66.17450 1.000 48.84893 109 ASP B N 1
ATOM 3227 C CA . ASP B 2 127 ? -7.22985 -70.87741 -65.44869 1.000 51.18721 109 ASP B CA 1
ATOM 3228 C C . ASP B 2 127 ? -7.86497 -69.64760 -64.81662 1.000 49.57909 109 ASP B C 1
ATOM 3229 O O . ASP B 2 127 ? -9.07437 -69.64968 -64.56446 1.000 50.22672 109 ASP B O 1
ATOM 3234 N N . LEU B 2 128 ? -7.08115 -68.60308 -64.55370 1.000 51.78660 110 LEU B N 1
ATOM 3235 C CA . LEU B 2 128 ? -7.61303 -67.36156 -64.00758 1.000 50.14715 110 LEU B CA 1
ATOM 3236 C C . LEU B 2 128 ? -7.92796 -66.33070 -65.08454 1.000 57.17078 110 LEU B C 1
ATOM 3237 O O . LEU B 2 128 ? -8.93985 -65.62701 -64.98857 1.000 53.95837 110 LEU B O 1
ATOM 3242 N N . TYR B 2 129 ? -7.08231 -66.21713 -66.10980 1.000 42.13456 111 TYR B N 1
ATOM 3243 C CA . TYR B 2 129 ? -7.10272 -65.04293 -66.96600 1.000 53.22525 111 TYR B CA 1
ATOM 3244 C C . TYR B 2 129 ? -7.47889 -65.31022 -68.40505 1.000 43.64244 111 TYR B C 1
ATOM 3245 O O . TYR B 2 129 ? -7.63675 -64.35303 -69.17317 1.000 66.54947 111 TYR B O 1
ATOM 3254 N N . LYS B 2 130 ? -7.62579 -66.56921 -68.79680 1.000 51.98903 112 LYS B N 1
ATOM 3255 C CA . LYS B 2 130 ? -8.30895 -66.91756 -70.03771 1.000 58.73068 112 LYS B CA 1
ATOM 3256 C C . LYS B 2 130 ? -8.92916 -68.29060 -69.84924 1.000 53.81120 112 LYS B C 1
ATOM 3257 O O . LYS B 2 130 ? -8.51127 -69.27942 -70.46181 1.000 55.86647 112 LYS B O 1
ATOM 3263 N N . PRO B 2 131 ? -9.92972 -68.39329 -68.97543 1.000 55.77884 113 PRO B N 1
ATOM 3264 C CA . PRO B 2 131 ? -10.43061 -69.71061 -68.58390 1.000 48.84304 113 PRO B CA 1
ATOM 3265 C C . PRO B 2 131 ? -11.05516 -70.44490 -69.75660 1.000 44.59397 113 PRO B C 1
ATOM 3266 O O . PRO B 2 131 ? -11.61007 -69.84265 -70.67645 1.000 62.48945 113 PRO B O 1
ATOM 3270 N N . GLU B 2 132 ? -10.95873 -71.76604 -69.71224 1.000 59.52216 114 GLU B N 1
ATOM 3271 C CA . GLU B 2 132 ? -11.56922 -72.61610 -70.71753 1.000 54.19314 114 GLU B CA 1
ATOM 3272 C C . GLU B 2 132 ? -12.44412 -73.66220 -70.03694 1.000 54.87754 114 GLU B C 1
ATOM 3273 O O . GLU B 2 132 ? -12.23952 -74.00702 -68.86762 1.000 52.84973 114 GLU B O 1
ATOM 3279 N N . ALA B 2 133 ? -13.45052 -74.13433 -70.77899 1.000 58.46038 115 ALA B N 1
ATOM 3280 C CA . ALA B 2 133 ? -14.58909 -74.81512 -70.16212 1.000 55.48857 115 ALA B CA 1
ATOM 3281 C C . ALA B 2 133 ? -14.17941 -76.10324 -69.45222 1.000 50.28692 115 ALA B C 1
ATOM 3282 O O . ALA B 2 133 ? -14.52722 -76.31170 -68.28535 1.000 57.34074 115 ALA B O 1
ATOM 3284 N N . GLN B 2 134 ? -13.45263 -76.99060 -70.14056 1.000 50.19938 116 GLN B N 1
ATOM 3285 C CA . GLN B 2 134 ? -13.15146 -78.29358 -69.54716 1.000 52.50523 116 GLN B CA 1
ATOM 3286 C C . GLN B 2 134 ? -12.23887 -78.16705 -68.33255 1.000 51.16169 116 GLN B C 1
ATOM 3287 O O . GLN B 2 134 ? -12.47548 -78.81597 -67.30696 1.000 54.37175 116 GLN B O 1
ATOM 3293 N N . ARG B 2 135 ? -11.19798 -77.33629 -68.41485 1.000 43.61772 117 ARG B N 1
ATOM 3294 C CA . ARG B 2 135 ? -10.34430 -77.15329 -67.24636 1.000 45.55917 117 ARG B CA 1
ATOM 3295 C C . ARG B 2 135 ? -11.13799 -76.57424 -66.08239 1.000 49.08804 117 ARG B C 1
ATOM 3296 O O . ARG B 2 135 ? -10.93885 -76.97090 -64.92728 1.000 46.18485 117 ARG B O 1
ATOM 3304 N N . THR B 2 136 ? -12.05509 -75.64478 -66.37019 1.000 39.13763 118 THR B N 1
ATOM 3305 C CA . THR B 2 136 ? -12.84485 -75.03794 -65.30785 1.000 37.32071 118 THR B CA 1
ATOM 3306 C C . THR B 2 136 ? -13.71192 -76.06917 -64.60024 1.000 42.50170 118 THR B C 1
ATOM 3307 O O . THR B 2 136 ? -13.77794 -76.08646 -63.36466 1.000 47.36500 118 THR B O 1
ATOM 3311 N N . GLN B 2 137 ? -14.38385 -76.94553 -65.35580 1.000 37.24730 119 GLN B N 1
ATOM 3312 C CA . GLN B 2 137 ? -15.19980 -77.94603 -64.68095 1.000 46.46719 119 GLN B CA 1
ATOM 3313 C C . GLN B 2 137 ? -14.32677 -78.94391 -63.94265 1.000 44.46924 119 GLN B C 1
ATOM 3314 O O . GLN B 2 137 ? -14.71555 -79.42921 -62.87492 1.000 48.54835 119 GLN B O 1
ATOM 3320 N N . ARG B 2 138 ? -13.13854 -79.23627 -64.47694 1.000 37.53500 120 ARG B N 1
ATOM 3321 C CA . ARG B 2 138 ? -12.22620 -80.14615 -63.79557 1.000 37.96625 120 ARG B CA 1
ATOM 3322 C C . ARG B 2 138 ? -11.82505 -79.58664 -62.43908 1.000 40.08446 120 ARG B C 1
ATOM 3323 O O . ARG B 2 138 ? -11.97494 -80.25688 -61.40855 1.000 37.18116 120 ARG B O 1
ATOM 3331 N N . LEU B 2 139 ? -11.34632 -78.33685 -62.42215 1.000 41.49032 121 LEU B N 1
ATOM 3332 C CA . LEU B 2 139 ? -10.94510 -77.69736 -61.17470 1.000 35.65251 121 LEU B CA 1
ATOM 3333 C C . LEU B 2 139 ? -12.10774 -77.63052 -60.19250 1.000 41.11425 121 LEU B C 1
ATOM 3334 O O . LEU B 2 139 ? -11.97942 -78.03594 -59.02992 1.000 45.38977 121 LEU B O 1
ATOM 3339 N N . LEU B 2 140 ? -13.26564 -77.14977 -60.65069 1.000 37.65219 122 LEU B N 1
ATOM 3340 C CA . LEU B 2 140 ? -14.42130 -77.06650 -59.76215 1.000 46.60721 122 LEU B CA 1
ATOM 3341 C C . LEU B 2 140 ? -14.88897 -78.44677 -59.31062 1.000 46.77112 122 LEU B C 1
ATOM 3342 O O . LEU B 2 140 ? -15.42831 -78.58826 -58.20552 1.000 41.19909 122 LEU B O 1
ATOM 3347 N N . SER B 2 141 ? -14.69509 -79.47427 -60.14230 1.000 44.01422 123 SER B N 1
ATOM 3348 C CA . SER B 2 141 ? -15.03146 -80.82984 -59.71710 1.000 40.30681 123 SER B CA 1
ATOM 3349 C C . SER B 2 141 ? -14.15513 -81.26713 -58.55100 1.000 43.36704 123 SER B C 1
ATOM 3350 O O . SER B 2 141 ? -14.61656 -81.97465 -57.64484 1.000 35.42422 123 SER B O 1
ATOM 3353 N N . ALA B 2 142 ? -12.88489 -80.85365 -58.55458 1.000 36.37017 124 ALA B N 1
ATOM 3354 C CA . ALA B 2 142 ? -12.02528 -81.14177 -57.41119 1.000 42.60375 124 ALA B CA 1
ATOM 3355 C C . ALA B 2 142 ? -12.54258 -80.45418 -56.15244 1.000 40.58421 124 ALA B C 1
ATOM 3356 O O . ALA B 2 142 ? -12.50587 -81.03217 -55.05942 1.000 43.21035 124 ALA B O 1
ATOM 3358 N N . VAL B 2 143 ? -13.04035 -79.22269 -56.28944 1.000 39.36741 125 VAL B N 1
ATOM 3359 C CA . VAL B 2 143 ? -13.58662 -78.50609 -55.13997 1.000 37.58143 125 VAL B CA 1
ATOM 3360 C C . VAL B 2 143 ? -14.74836 -79.28387 -54.53160 1.000 42.70063 125 VAL B C 1
ATOM 3361 O O . VAL B 2 143 ? -14.81739 -79.48367 -53.31180 1.000 41.76544 125 VAL B O 1
ATOM 3365 N N . VAL B 2 144 ? -15.66860 -79.75448 -55.37500 1.000 39.44545 126 VAL B N 1
ATOM 3366 C CA . VAL B 2 144 ? -16.84781 -80.44682 -54.86115 1.000 45.21457 126 VAL B CA 1
ATOM 3367 C C . VAL B 2 144 ? -16.45130 -81.72762 -54.13450 1.000 44.79699 126 VAL B C 1
ATOM 3368 O O . VAL B 2 144 ? -16.96518 -82.02560 -53.04739 1.000 42.32741 126 VAL B O 1
ATOM 3372 N N . ASN B 2 145 ? -15.52235 -82.49830 -54.70648 1.000 36.89224 127 ASN B N 1
ATOM 3373 C CA . ASN B 2 145 ? -15.11326 -83.73710 -54.05054 1.000 35.41511 127 ASN B CA 1
ATOM 3374 C C . ASN B 2 145 ? -14.54769 -83.46702 -52.66331 1.000 36.29911 127 ASN B C 1
ATOM 3375 O O . ASN B 2 145 ? -14.84772 -84.19831 -51.71391 1.000 40.95468 127 ASN B O 1
ATOM 3380 N N . TYR B 2 146 ? -13.74435 -82.41010 -52.51648 1.000 44.07083 128 TYR B N 1
ATOM 3381 C CA . TYR B 2 146 ? -13.26318 -82.04642 -51.18621 1.000 40.84735 128 TYR B CA 1
ATOM 3382 C C . TYR B 2 146 ? -14.42087 -81.68989 -50.25469 1.000 47.76985 128 TYR B C 1
ATOM 3383 O O . TYR B 2 146 ? -14.43380 -82.09394 -49.08471 1.000 40.95315 128 TYR B O 1
ATOM 3392 N N . ALA B 2 147 ? -15.40547 -80.93676 -50.75142 1.000 36.50036 129 ALA B N 1
ATOM 3393 C CA . ALA B 2 147 ? -16.52936 -80.55957 -49.89806 1.000 36.92242 129 ALA B CA 1
ATOM 3394 C C . ALA B 2 147 ? -17.29839 -81.78566 -49.44684 1.000 40.86322 129 ALA B C 1
ATOM 3395 O O . ALA B 2 147 ? -17.70390 -81.88371 -48.28185 1.000 38.82229 129 ALA B O 1
ATOM 3397 N N . ARG B 2 148 ? -17.51309 -82.73340 -50.35999 1.000 43.65464 130 ARG B N 1
ATOM 3398 C CA . ARG B 2 148 ? -18.23305 -83.94522 -49.99458 1.000 42.24317 130 ARG B CA 1
ATOM 3399 C C . ARG B 2 148 ? -17.46635 -84.72430 -48.93877 1.000 50.50367 130 ARG B C 1
ATOM 3400 O O . ARG B 2 148 ? -18.05992 -85.25133 -47.99034 1.000 47.60238 130 ARG B O 1
ATOM 3408 N N . PHE B 2 149 ? -16.13963 -84.79043 -49.08170 1.000 45.06465 131 PHE B N 1
ATOM 3409 C CA . PHE B 2 149 ? -15.30618 -85.42646 -48.06849 1.000 49.33833 131 PHE B CA 1
ATOM 3410 C C . PHE B 2 149 ? -15.49158 -84.75896 -46.71090 1.000 51.45864 131 PHE B C 1
ATOM 3411 O O . PHE B 2 149 ? -15.62244 -85.43560 -45.68369 1.000 48.10619 131 PHE B O 1
ATOM 3419 N N . ARG B 2 150 ? -15.50914 -83.42464 -46.68842 1.000 41.91630 132 ARG B N 1
ATOM 3420 C CA . ARG B 2 150 ? -15.67327 -82.71501 -45.42434 1.000 46.87396 132 ARG B CA 1
ATOM 3421 C C . ARG B 2 150 ? -17.03677 -82.99529 -44.80156 1.000 50.58932 132 ARG B C 1
ATOM 3422 O O . ARG B 2 150 ? -17.14285 -83.21169 -43.58859 1.000 63.31832 132 ARG B O 1
ATOM 3430 N N . GLU B 2 151 ? -18.09205 -83.00311 -45.61935 1.000 52.69850 133 GLU B N 1
ATOM 3431 C CA . GLU B 2 151 ? -19.43491 -83.23008 -45.09263 1.000 55.39248 133 GLU B CA 1
ATOM 3432 C C . GLU B 2 151 ? -19.55644 -84.60450 -44.45621 1.000 57.77780 133 GLU B C 1
ATOM 3433 O O . GLU B 2 151 ? -20.13974 -84.74320 -43.37557 1.000 68.52584 133 GLU B O 1
ATOM 3439 N N . GLU B 2 152 ? -19.00982 -85.63282 -45.11298 1.000 67.24808 134 GLU B N 1
ATOM 3440 C CA . GLU B 2 152 ? -19.17487 -86.99993 -44.62674 1.000 59.82659 134 GLU B CA 1
ATOM 3441 C C . GLU B 2 152 ? -18.50874 -87.18693 -43.27635 1.000 75.03664 134 GLU B C 1
ATOM 3442 O O . GLU B 2 152 ? -19.06367 -87.83952 -42.38373 1.000 98.01772 134 GLU B O 1
ATOM 3448 N N . ARG B 2 153 ? -17.31731 -86.62992 -43.10423 1.000 55.49445 135 ARG B N 1
ATOM 3449 C CA . ARG B 2 153 ? -16.59587 -86.83843 -41.86384 1.000 71.68410 135 ARG B CA 1
ATOM 3450 C C . ARG B 2 153 ? -16.84648 -85.71860 -40.86324 1.000 66.30319 135 ARG B C 1
ATOM 3451 O O . ARG B 2 153 ? -16.20256 -85.69187 -39.81109 1.000 81.54958 135 ARG B O 1
ATOM 3459 N N . MET B 2 154 ? -17.75983 -84.78977 -41.15881 1.000 73.65521 136 MET B N 1
ATOM 3460 C CA . MET B 2 154 ? -18.02790 -83.72550 -40.19422 1.000 75.09712 136 MET B CA 1
ATOM 3461 C C . MET B 2 154 ? -18.62512 -84.24917 -38.89249 1.000 68.48241 136 MET B C 1
ATOM 3462 O O . MET B 2 154 ? -18.52471 -83.56412 -37.86883 1.000 67.87781 136 MET B O 1
ATOM 3467 N N . PHE B 2 155 ? -19.18516 -85.45779 -38.86703 1.000 59.77619 137 PHE B N 1
ATOM 3468 C CA . PHE B 2 155 ? -19.63820 -85.92502 -37.56711 1.000 60.30045 137 PHE B CA 1
ATOM 3469 C C . PHE B 2 155 ? -18.47659 -86.34203 -36.67510 1.000 61.29334 137 PHE B C 1
ATOM 3470 O O . PHE B 2 155 ? -18.67143 -86.47798 -35.46343 1.000 72.63963 137 PHE B O 1
ATOM 3478 N N . ASP B 2 156 ? -17.27468 -86.51154 -37.23739 1.000 63.96948 138 ASP B N 1
ATOM 3479 C CA . ASP B 2 156 ? -16.08174 -86.69558 -36.41795 1.000 56.39829 138 ASP B CA 1
ATOM 3480 C C . ASP B 2 156 ? -15.81205 -85.50033 -35.51675 1.000 60.93793 138 ASP B C 1
ATOM 3481 O O . ASP B 2 156 ? -15.12106 -85.65023 -34.50506 1.000 70.80311 138 ASP B O 1
ATOM 3486 N N . CYS B 2 157 ? -16.32104 -84.31883 -35.86710 1.000 52.49388 139 CYS B N 1
ATOM 3487 C CA . CYS B 2 157 ? -16.00888 -83.08684 -35.15742 1.000 50.67748 139 CYS B CA 1
ATOM 3488 C C . CYS B 2 157 ? -17.21552 -82.48111 -34.45595 1.000 58.87314 139 CYS B C 1
ATOM 3489 O O . CYS B 2 157 ? -17.13496 -81.34390 -33.98120 1.000 62.98290 139 CYS B O 1
ATOM 3492 N N . ASN B 2 158 ? -18.32962 -83.20711 -34.37281 1.000 61.90010 140 ASN B N 1
ATOM 3493 C CA . ASN B 2 158 ? -19.54381 -82.61023 -33.82731 1.000 56.25871 140 ASN B CA 1
ATOM 3494 C C . ASN B 2 158 ? -19.39208 -82.29677 -32.34440 1.000 56.36439 140 ASN B C 1
ATOM 3495 O O . ASN B 2 158 ? -19.91790 -81.28553 -31.86130 1.000 68.51551 140 ASN B O 1
ATOM 3500 N N . SER B 2 159 ? -18.66682 -83.14303 -31.61046 1.000 58.36624 141 SER B N 1
ATOM 3501 C CA . SER B 2 159 ? -18.45270 -82.89384 -30.18880 1.000 59.17098 141 SER B CA 1
ATOM 3502 C C . SER B 2 159 ? -17.74192 -81.56451 -29.95760 1.000 62.94696 141 SER B C 1
ATOM 3503 O O . SER B 2 159 ? -18.08219 -80.82724 -29.02374 1.000 68.73069 141 SER B O 1
ATOM 3506 N N . PHE B 2 160 ? -16.74716 -81.24335 -30.79172 1.000 55.98896 142 PHE B N 1
ATOM 3507 C CA . PHE B 2 160 ? -16.04122 -79.97273 -30.64392 1.000 55.17797 142 PHE B CA 1
ATOM 3508 C C . PHE B 2 160 ? -16.98304 -78.79781 -30.86090 1.000 60.23835 142 PHE B C 1
ATOM 3509 O O . PHE B 2 160 ? -16.99821 -77.84452 -30.07195 1.000 56.31875 142 PHE B O 1
ATOM 3517 N N . ILE B 2 161 ? -17.78975 -78.85819 -31.92401 1.000 60.37391 143 ILE B N 1
ATOM 3518 C CA . ILE B 2 161 ? -18.73693 -77.78332 -32.20290 1.000 52.72914 143 ILE B CA 1
ATOM 3519 C C . ILE B 2 161 ? -19.71291 -77.62505 -31.04558 1.000 60.89623 143 ILE B C 1
ATOM 3520 O O . ILE B 2 161 ? -20.02326 -76.50475 -30.62295 1.000 57.98351 143 ILE B O 1
ATOM 3525 N N . LEU B 2 162 ? -20.21242 -78.73977 -30.51157 1.000 51.20398 144 LEU B N 1
ATOM 3526 C CA . LEU B 2 162 ? -21.20538 -78.63913 -29.44953 1.000 62.46189 144 LEU B CA 1
ATOM 3527 C C . LEU B 2 162 ? -20.59445 -78.07343 -28.17719 1.000 59.98037 144 LEU B C 1
ATOM 3528 O O . LEU B 2 162 ? -21.20740 -77.23257 -27.50813 1.000 63.89254 144 LEU B O 1
ATOM 3533 N N . GLN B 2 163 ? -19.38107 -78.50454 -27.83626 1.000 60.78920 145 GLN B N 1
ATOM 3534 C CA . GLN B 2 163 ? -18.70578 -77.93081 -26.67939 1.000 65.01650 145 GLN B CA 1
ATOM 3535 C C . GLN B 2 163 ? -18.49598 -76.43364 -26.86621 1.000 55.52268 145 GLN B C 1
ATOM 3536 O O . GLN B 2 163 ? -18.76884 -75.63769 -25.96090 1.000 64.22946 145 GLN B O 1
ATOM 3542 N N . MET B 2 164 ? -18.04440 -76.03084 -28.05514 1.000 54.39048 146 MET B N 1
ATOM 3543 C CA . MET B 2 164 ? -17.84360 -74.61372 -28.32907 1.000 57.60458 146 MET B CA 1
ATOM 3544 C C . MET B 2 164 ? -19.14295 -73.83056 -28.18952 1.000 53.93770 146 MET B C 1
ATOM 3545 O O . MET B 2 164 ? -19.15152 -72.72753 -27.63233 1.000 61.56513 146 MET B O 1
ATOM 3550 N N . GLU B 2 165 ? -20.25180 -74.37928 -28.69150 1.000 54.80510 147 GLU B N 1
ATOM 3551 C CA . GLU B 2 165 ? -21.52374 -73.66463 -28.60612 1.000 59.25008 147 GLU B CA 1
ATOM 3552 C C . GLU B 2 165 ? -22.01860 -73.58405 -27.16851 1.000 64.91351 147 GLU B C 1
ATOM 3553 O O . GLU B 2 165 ? -22.61435 -72.57655 -26.76654 1.000 62.46324 147 GLU B O 1
ATOM 3559 N N . SER B 2 166 ? -21.79463 -74.63697 -26.38221 1.000 61.14205 148 SER B N 1
ATOM 3560 C CA . SER B 2 166 ? -22.13376 -74.57169 -24.96693 1.000 54.96130 148 SER B CA 1
ATOM 3561 C C . SER B 2 166 ? -21.35921 -73.45732 -24.27408 1.000 75.68691 148 SER B C 1
ATOM 3562 O O . SER B 2 166 ? -21.94767 -72.60668 -23.59499 1.000 72.41298 148 SER B O 1
ATOM 3565 N N . LEU B 2 167 ? -20.03364 -73.43611 -24.45394 1.000 63.57223 149 LEU B N 1
ATOM 3566 C CA . LEU B 2 167 ? -19.20551 -72.43899 -23.78243 1.000 58.75376 149 LEU B CA 1
ATOM 3567 C C . LEU B 2 167 ? -19.58096 -71.02802 -24.21673 1.000 63.57178 149 LEU B C 1
ATOM 3568 O O . LEU B 2 167 ? -19.71472 -70.12455 -23.38305 1.000 68.12782 149 LEU B O 1
ATOM 3573 N N . LEU B 2 168 ? -19.76715 -70.82039 -25.52189 1.000 59.21617 150 LEU B N 1
ATOM 3574 C CA . LEU B 2 168 ? -20.26609 -69.53138 -25.98538 1.000 59.93841 150 LEU B CA 1
ATOM 3575 C C . LEU B 2 168 ? -21.64100 -69.23719 -25.40796 1.000 62.18806 150 LEU B C 1
ATOM 3576 O O . LEU B 2 168 ? -21.96735 -68.07520 -25.14263 1.000 60.11774 150 LEU B O 1
ATOM 3581 N N . GLY B 2 169 ? -22.45380 -70.27498 -25.19981 1.000 67.54455 151 GLY B N 1
ATOM 3582 C CA . GLY B 2 169 ? -23.75375 -70.07172 -24.58377 1.000 62.31668 151 GLY B CA 1
ATOM 3583 C C . GLY B 2 169 ? -23.65282 -69.56240 -23.15913 1.000 65.64535 151 GLY B C 1
ATOM 3584 O O . GLY B 2 169 ? -24.40752 -68.67442 -22.75346 1.000 68.58988 151 GLY B O 1
ATOM 3585 N N . GLN B 2 170 ? -22.71490 -70.11168 -22.38126 1.000 63.55681 152 GLN B N 1
ATOM 3586 C CA . GLN B 2 170 ? -22.55113 -69.66809 -21.00003 1.000 58.54805 152 GLN B CA 1
ATOM 3587 C C . GLN B 2 170 ? -22.12860 -68.20642 -20.92969 1.000 60.39614 152 GLN B C 1
ATOM 3588 O O . GLN B 2 170 ? -22.60370 -67.46044 -20.06589 1.000 67.67812 152 GLN B O 1
ATOM 3594 N N . ILE B 2 171 ? -21.22215 -67.78357 -21.81591 1.000 57.27079 406 ILE B N 1
ATOM 3595 C CA . ILE B 2 171 ? -20.84091 -66.37333 -21.87489 1.000 64.37635 406 ILE B CA 1
ATOM 3596 C C . ILE B 2 171 ? -22.06951 -65.50608 -22.10836 1.000 66.07123 406 ILE B C 1
ATOM 3597 O O . ILE B 2 171 ? -22.30118 -64.51540 -21.40526 1.000 73.42166 406 ILE B O 1
ATOM 3602 N N . ASN B 2 172 ? -22.87725 -65.87495 -23.10279 1.000 64.54253 407 ASN B N 1
ATOM 3603 C CA . ASN B 2 172 ? -24.00379 -65.04288 -23.50428 1.000 65.51550 407 ASN B CA 1
ATOM 3604 C C . ASN B 2 172 ? -25.06266 -64.97375 -22.41099 1.000 68.02531 407 ASN B C 1
ATOM 3605 O O . ASN B 2 172 ? -25.58964 -63.89412 -22.12015 1.000 60.88990 407 ASN B O 1
ATOM 3610 N N . LYS B 2 173 ? -25.37445 -66.11031 -21.78320 1.000 61.42674 408 LYS B N 1
ATOM 3611 C CA . LYS B 2 173 ? -26.35747 -66.11193 -20.70422 1.000 64.12494 408 LYS B CA 1
ATOM 3612 C C . LYS B 2 173 ? -25.89570 -65.25165 -19.53288 1.000 72.42376 408 LYS B C 1
ATOM 3613 O O . LYS B 2 173 ? -26.68633 -64.49057 -18.96206 1.000 78.29783 408 LYS B O 1
ATOM 3619 N N . LEU B 2 174 ? -24.61743 -65.35410 -19.16271 1.000 63.44744 409 LEU B N 1
ATOM 3620 C CA . LEU B 2 174 ? -24.09808 -64.52899 -18.07716 1.000 66.71325 409 LEU B CA 1
ATOM 3621 C C . LEU B 2 174 ? -24.13015 -63.05006 -18.44342 1.000 67.27514 409 LEU B C 1
ATOM 3622 O O . LEU B 2 174 ? -24.46149 -62.20221 -17.60796 1.000 70.00171 409 LEU B O 1
ATOM 3627 N N . ASN B 2 175 ? -23.78135 -62.71811 -19.68672 1.000 64.76082 410 ASN B N 1
ATOM 3628 C CA . ASN B 2 175 ? -23.79716 -61.31957 -20.09692 1.000 68.20492 410 ASN B CA 1
ATOM 3629 C C . ASN B 2 175 ? -25.22095 -60.78802 -20.20278 1.000 80.31725 410 ASN B C 1
ATOM 3630 O O . ASN B 2 175 ? -25.45002 -59.58715 -20.01226 1.000 69.89941 410 ASN B O 1
ATOM 3635 N N . ASP B 2 176 ? -26.18323 -61.66007 -20.51699 1.000 76.33946 411 ASP B N 1
ATOM 3636 C CA . ASP B 2 176 ? -27.58644 -61.26756 -20.45022 1.000 68.40668 411 ASP B CA 1
ATOM 3637 C C . ASP B 2 176 ? -27.99475 -60.95785 -19.01710 1.000 72.22430 411 ASP B C 1
ATOM 3638 O O . ASP B 2 176 ? -28.67702 -59.95886 -18.76106 1.000 69.15508 411 ASP B O 1
ATOM 3643 N N . GLU B 2 177 ? -27.57614 -61.80017 -18.06906 1.000 67.71266 412 GLU B N 1
ATOM 3644 C CA . GLU B 2 177 ? -27.86030 -61.53200 -16.66450 1.000 69.07462 412 GLU B CA 1
ATOM 3645 C C . GLU B 2 177 ? -27.28251 -60.19187 -16.23907 1.000 74.99138 412 GLU B C 1
ATOM 3646 O O . GLU B 2 177 ? -27.93961 -59.41822 -15.53229 1.000 72.13560 412 GLU B O 1
ATOM 3652 N N . ILE B 2 178 ? -26.05043 -59.90225 -16.65844 1.000 71.82183 413 ILE B N 1
ATOM 3653 C CA . ILE B 2 178 ? -25.40932 -58.65463 -16.26159 1.000 66.34054 413 ILE B CA 1
ATOM 3654 C C . ILE B 2 178 ? -26.21769 -57.46662 -16.76319 1.000 63.88440 413 ILE B C 1
ATOM 3655 O O . ILE B 2 178 ? -26.49650 -56.52372 -16.01256 1.000 74.63983 413 ILE B O 1
ATOM 3660 N N . LYS B 2 179 ? -26.63105 -57.50402 -18.03433 1.000 66.02746 414 LYS B N 1
ATOM 3661 C CA . LYS B 2 179 ? -27.37648 -56.36999 -18.57429 1.000 76.77394 414 LYS B CA 1
ATOM 3662 C C . LYS B 2 179 ? -28.78436 -56.27912 -18.00682 1.000 71.86878 414 LYS B C 1
ATOM 3663 O O . LYS B 2 179 ? -29.33141 -55.17694 -17.92359 1.000 71.28128 414 LYS B O 1
ATOM 3669 N N . GLN B 2 180 ? -29.38965 -57.40071 -17.61203 1.000 70.37256 415 GLN B N 1
ATOM 3670 C CA . GLN B 2 180 ? -30.70560 -57.32353 -16.98723 1.000 60.75100 415 GLN B CA 1
ATOM 3671 C C . GLN B 2 180 ? -30.62859 -56.62028 -15.63667 1.000 76.50653 415 GLN B C 1
ATOM 3672 O O . GLN B 2 180 ? -31.39882 -55.69188 -15.36857 1.000 85.43875 415 GLN B O 1
ATOM 3678 N N . LEU B 2 181 ? -29.69505 -57.04050 -14.77685 1.000 71.37635 416 LEU B N 1
ATOM 3679 C CA . LEU B 2 181 ? -29.54403 -56.39591 -13.47562 1.000 71.86919 416 LEU B CA 1
ATOM 3680 C C . LEU B 2 181 ? -29.20848 -54.91989 -13.63119 1.000 73.22785 416 LEU B C 1
ATOM 3681 O O . LEU B 2 181 ? -29.77099 -54.06942 -12.93250 1.000 80.11697 416 LEU B O 1
ATOM 3686 N N . GLN B 2 182 ? -28.29548 -54.59593 -14.54714 1.000 67.65353 417 GLN B N 1
ATOM 3687 C CA . GLN B 2 182 ? -27.87747 -53.21157 -14.72320 1.000 74.12724 417 GLN B CA 1
ATOM 3688 C C . GLN B 2 182 ? -28.95023 -52.37087 -15.40330 1.000 81.29749 417 GLN B C 1
ATOM 3689 O O . GLN B 2 182 ? -28.99129 -51.15504 -15.19093 1.000 85.54577 417 GLN B O 1
ATOM 3695 N N . LYS B 2 183 ? -29.82771 -52.98464 -16.20105 1.000 81.85275 418 LYS B N 1
ATOM 3696 C CA . LYS B 2 183 ? -30.93723 -52.22765 -16.77083 1.000 68.24887 418 LYS B CA 1
ATOM 3697 C C . LYS B 2 183 ? -32.01471 -51.95882 -15.72826 1.000 86.33741 418 LYS B C 1
ATOM 3698 O O . LYS B 2 183 ? -32.54613 -50.84500 -15.65120 1.000 82.03824 418 LYS B O 1
ATOM 3704 N N . ASP B 2 184 ? -32.34486 -52.96871 -14.91906 1.000 81.37465 419 ASP B N 1
ATOM 3705 C CA . ASP B 2 184 ? -33.41058 -52.81861 -13.93384 1.000 68.68771 419 ASP B CA 1
ATOM 3706 C C . ASP B 2 184 ? -33.07496 -51.73882 -12.91490 1.000 72.58377 419 ASP B C 1
ATOM 3707 O O . ASP B 2 184 ? -33.94364 -50.95054 -12.52357 1.000 83.35296 419 ASP B O 1
ATOM 3712 N N . PHE B 2 185 ? -31.81971 -51.69265 -12.46897 1.000 69.53456 420 PHE B N 1
ATOM 3713 C CA . PHE B 2 185 ? -31.40822 -50.65826 -11.52910 1.000 70.53391 420 PHE B CA 1
ATOM 3714 C C . PHE B 2 185 ? -31.52256 -49.27520 -12.15043 1.000 76.91505 420 PHE B C 1
ATOM 3715 O O . PHE B 2 185 ? -31.87077 -48.30592 -11.46636 1.000 80.39610 420 PHE B O 1
ATOM 3723 N N . GLU B 2 186 ? -31.22985 -49.16322 -13.44663 1.000 76.56292 421 GLU B N 1
ATOM 3724 C CA . GLU B 2 186 ? -31.38365 -47.88253 -14.12524 1.000 86.96364 421 GLU B CA 1
ATOM 3725 C C . GLU B 2 186 ? -32.84242 -47.44086 -14.13241 1.000 78.97121 421 GLU B C 1
ATOM 3726 O O . GLU B 2 186 ? -33.13951 -46.24649 -14.01456 1.000 68.78291 421 GLU B O 1
ATOM 3732 N N . VAL B 2 187 ? -33.76625 -48.39237 -14.27694 1.000 70.78387 422 VAL B N 1
ATOM 3733 C CA . VAL B 2 187 ? -35.18587 -48.07705 -14.15571 1.000 76.84318 422 VAL B CA 1
ATOM 3734 C C . VAL B 2 187 ? -35.50378 -47.59945 -12.74412 1.000 88.68147 422 VAL B C 1
ATOM 3735 O O . VAL B 2 187 ? -36.22381 -46.60972 -12.55382 1.000 82.49609 422 VAL B O 1
ATOM 3739 N N . GLU B 2 188 ? -34.96725 -48.29049 -11.73224 1.000 79.99938 423 GLU B N 1
ATOM 3740 C CA . GLU B 2 188 ? -35.18591 -47.86927 -10.35201 1.000 75.18326 423 GLU B CA 1
ATOM 3741 C C . GLU B 2 188 ? -34.69431 -46.44801 -10.13233 1.000 73.39653 423 GLU B C 1
ATOM 3742 O O . GLU B 2 188 ? -35.38766 -45.63078 -9.51737 1.000 73.26010 423 GLU B O 1
ATOM 3748 N N . VAL B 2 189 ? -33.50536 -46.13040 -10.64565 1.000 64.05033 424 VAL B N 1
ATOM 3749 C CA . VAL B 2 189 ? -32.92659 -44.81025 -10.41512 1.000 67.15699 424 VAL B CA 1
ATOM 3750 C C . VAL B 2 189 ? -33.81717 -43.71772 -10.99838 1.000 71.74073 424 VAL B C 1
ATOM 3751 O O . VAL B 2 189 ? -34.05002 -42.68618 -10.35594 1.000 92.47575 424 VAL B O 1
ATOM 3755 N N . LYS B 2 190 ? -34.34679 -43.93676 -12.21184 1.000 73.59072 425 LYS B N 1
ATOM 3756 C CA . LYS B 2 190 ? -35.07268 -42.88760 -12.92350 1.000 88.53111 425 LYS B CA 1
ATOM 3757 C C . LYS B 2 190 ? -36.42641 -42.62113 -12.27624 1.000 84.26701 425 LYS B C 1
ATOM 3758 O O . LYS B 2 190 ? -36.78060 -41.46323 -12.03006 1.000 86.08444 425 LYS B O 1
ATOM 3764 N N . GLU B 2 191 ? -37.15717 -43.67794 -11.92001 1.000 69.93959 426 GLU B N 1
ATOM 3765 C CA . GLU B 2 191 ? -38.46954 -43.47979 -11.31918 1.000 68.64291 426 GLU B CA 1
ATOM 3766 C C . GLU B 2 191 ? -38.35255 -42.65577 -10.04752 1.000 81.86669 426 GLU B C 1
ATOM 3767 O O . GLU B 2 191 ? -39.19003 -41.78698 -9.77980 1.000 93.60106 426 GLU B O 1
ATOM 3773 N N . ILE B 2 192 ? -37.29171 -42.88637 -9.27605 1.000 63.67198 427 ILE B N 1
ATOM 3774 C CA . ILE B 2 192 ? -36.97053 -41.99800 -8.16914 1.000 69.98632 427 ILE B CA 1
ATOM 3775 C C . ILE B 2 192 ? -36.60074 -40.61134 -8.68325 1.000 76.74108 427 ILE B C 1
ATOM 3776 O O . ILE B 2 192 ? -37.04645 -39.59538 -8.13717 1.000 87.08453 427 ILE B O 1
ATOM 3781 N N . GLU B 2 193 ? -35.79049 -40.54243 -9.74314 1.000 73.02622 428 GLU B N 1
ATOM 3782 C CA . GLU B 2 193 ? -35.38169 -39.24455 -10.27703 1.000 83.62032 428 GLU B CA 1
ATOM 3783 C C . GLU B 2 193 ? -36.56979 -38.47014 -10.83837 1.000 75.79567 428 GLU B C 1
ATOM 3784 O O . GLU B 2 193 ? -36.64024 -37.24407 -10.69664 1.000 76.23711 428 GLU B O 1
ATOM 3790 N N . ILE B 2 194 ? -37.50276 -39.16280 -11.49323 1.000 80.23865 429 ILE B N 1
ATOM 3791 C CA . ILE B 2 194 ? -38.70152 -38.49878 -11.99811 1.000 74.65194 429 ILE B CA 1
ATOM 3792 C C . ILE B 2 194 ? -39.49266 -37.89742 -10.84412 1.000 83.95719 429 ILE B C 1
ATOM 3793 O O . ILE B 2 194 ? -39.85942 -36.71566 -10.86449 1.000 79.19643 429 ILE B O 1
ATOM 3798 N N . GLU B 2 195 ? -39.74923 -38.70232 -9.80961 1.000 77.29416 430 GLU B N 1
ATOM 3799 C CA . GLU B 2 195 ? -40.54969 -38.23331 -8.68441 1.000 69.80062 430 GLU B CA 1
ATOM 3800 C C . GLU B 2 195 ? -39.84894 -37.10625 -7.93865 1.000 67.99438 430 GLU B C 1
ATOM 3801 O O . GLU B 2 195 ? -40.49446 -36.14268 -7.50889 1.000 82.98166 430 GLU B O 1
ATOM 3807 N N . TYR B 2 196 ? -38.52799 -37.20355 -7.77662 1.000 66.62248 431 TYR B N 1
ATOM 3808 C CA . TYR B 2 196 ? -37.80293 -36.12873 -7.11041 1.000 70.77271 431 TYR B CA 1
ATOM 3809 C C . TYR B 2 196 ? -37.92700 -34.82314 -7.88226 1.000 76.38942 431 TYR B C 1
ATOM 3810 O O . TYR B 2 196 ? -38.03637 -33.74739 -7.28126 1.000 80.04143 431 TYR B O 1
ATOM 3819 N N . SER B 2 197 ? -37.88336 -34.89298 -9.21518 1.000 71.30153 432 SER B N 1
ATOM 3820 C CA . SER B 2 197 ? -37.99266 -33.67781 -10.01568 1.000 86.40201 432 SER B CA 1
ATOM 3821 C C . SER B 2 197 ? -39.33612 -32.99579 -9.79791 1.000 78.52221 432 SER B C 1
ATOM 3822 O O . SER B 2 197 ? -39.40830 -31.76367 -9.72538 1.000 64.33282 432 SER B O 1
ATOM 3825 N N . LEU B 2 198 ? -40.41034 -33.78146 -9.68892 1.000 68.42005 433 LEU B N 1
ATOM 3826 C CA . LEU B 2 198 ? -41.71171 -33.21490 -9.35557 1.000 66.96359 433 LEU B CA 1
ATOM 3827 C C . LEU B 2 198 ? -41.66108 -32.49461 -8.01503 1.000 75.64329 433 LEU B C 1
ATOM 3828 O O . LEU B 2 198 ? -42.13650 -31.36043 -7.88415 1.000 77.60941 433 LEU B O 1
ATOM 3833 N N . LEU B 2 199 ? -41.06715 -33.13611 -7.00869 1.000 73.19475 434 LEU B N 1
ATOM 3834 C CA . LEU B 2 199 ? -40.98194 -32.52244 -5.68932 1.000 69.19841 434 LEU B CA 1
ATOM 3835 C C . LEU B 2 199 ? -40.08661 -31.28986 -5.70783 1.000 65.82511 434 LEU B C 1
ATOM 3836 O O . LEU B 2 199 ? -40.37325 -30.30074 -5.02468 1.000 75.07745 434 LEU B O 1
ATOM 3841 N N . SER B 2 200 ? -38.99580 -31.33008 -6.47826 1.000 74.57719 435 SER B N 1
ATOM 3842 C CA . SER B 2 200 ? -38.11802 -30.16703 -6.57108 1.000 73.33284 435 SER B CA 1
ATOM 3843 C C . SER B 2 200 ? -38.84363 -28.97916 -7.18569 1.000 77.69789 435 SER B C 1
ATOM 3844 O O . SER B 2 200 ? -38.70896 -27.84480 -6.71007 1.000 75.04660 435 SER B O 1
ATOM 3847 N N . GLY B 2 201 ? -39.61520 -29.21939 -8.24732 1.000 75.07045 436 GLY B N 1
ATOM 3848 C CA . GLY B 2 201 ? -40.40978 -28.14941 -8.82486 1.000 73.63143 436 GLY B CA 1
ATOM 3849 C C . GLY B 2 201 ? -41.48405 -27.65570 -7.87672 1.000 74.97806 436 GLY B C 1
ATOM 3850 O O . GLY B 2 201 ? -41.78353 -26.45887 -7.83188 1.000 67.48822 436 GLY B O 1
ATOM 3851 N N . HIS B 2 202 ? -42.07217 -28.57186 -7.10261 1.000 72.17603 437 HIS B N 1
ATOM 3852 C CA . HIS B 2 202 ? -43.09947 -28.19878 -6.13498 1.000 69.68945 437 HIS B CA 1
ATOM 3853 C C . HIS B 2 202 ? -42.54828 -27.25796 -5.06799 1.000 72.87413 437 HIS B C 1
ATOM 3854 O O . HIS B 2 202 ? -43.20163 -26.27539 -4.70227 1.000 72.75153 437 HIS B O 1
ATOM 3861 N N . ILE B 2 203 ? -41.35045 -27.54476 -4.55250 1.000 67.85491 438 ILE B N 1
ATOM 3862 C CA . ILE B 2 203 ? -40.76231 -26.70017 -3.51677 1.000 64.23194 438 ILE B CA 1
ATOM 3863 C C . ILE B 2 203 ? -40.37053 -25.33792 -4.08215 1.000 67.93768 438 ILE B C 1
ATOM 3864 O O . ILE B 2 203 ? -40.57893 -24.30270 -3.43419 1.000 76.34278 438 ILE B O 1
ATOM 3869 N N . ASN B 2 204 ? -39.77832 -25.31681 -5.28545 1.000 77.40050 439 ASN B N 1
ATOM 3870 C CA . ASN B 2 204 ? -39.48666 -24.05036 -5.95446 1.000 80.92095 439 ASN B CA 1
ATOM 3871 C C . ASN B 2 204 ? -40.74985 -23.27042 -6.27932 1.000 80.09558 439 ASN B C 1
ATOM 3872 O O . ASN B 2 204 ? -40.77451 -22.04485 -6.12551 1.000 68.97957 439 ASN B O 1
ATOM 3877 N N . LYS B 2 205 ? -41.79944 -23.94751 -6.74481 1.000 72.96837 440 LYS B N 1
ATOM 3878 C CA . LYS B 2 205 ? -43.06277 -23.25722 -6.97323 1.000 68.28944 440 LYS B CA 1
ATOM 3879 C C . LYS B 2 205 ? -43.56861 -22.62930 -5.67649 1.000 80.96689 440 LYS B C 1
ATOM 3880 O O . LYS B 2 205 ? -43.93144 -21.44720 -5.64556 1.000 74.87566 440 LYS B O 1
ATOM 3886 N N . TYR B 2 206 ? -43.53007 -23.39599 -4.58109 1.000 76.00541 441 TYR B N 1
ATOM 3887 C CA . TYR B 2 206 ? -43.95361 -22.91740 -3.26428 1.000 68.35158 441 TYR B CA 1
ATOM 3888 C C . TYR B 2 206 ? -43.21230 -21.65016 -2.83694 1.000 74.13379 441 TYR B C 1
ATOM 3889 O O . TYR B 2 206 ? -43.82837 -20.66973 -2.40425 1.000 77.87096 441 TYR B O 1
ATOM 3898 N N . MET B 2 207 ? -41.88324 -21.65512 -2.94156 1.000 68.37871 442 MET B N 1
ATOM 3899 C CA . MET B 2 207 ? -41.11466 -20.48060 -2.54124 1.000 81.40716 442 MET B CA 1
ATOM 3900 C C . MET B 2 207 ? -41.44667 -19.28047 -3.41740 1.000 85.58225 442 MET B C 1
ATOM 3901 O O . MET B 2 207 ? -41.53736 -18.15061 -2.92603 1.000 86.20670 442 MET B O 1
ATOM 3906 N N . ASN B 2 208 ? -41.64242 -19.50668 -4.71810 1.000 78.65302 443 ASN B N 1
ATOM 3907 C CA . ASN B 2 208 ? -41.91118 -18.39342 -5.62172 1.000 78.78535 443 ASN B CA 1
ATOM 3908 C C . ASN B 2 208 ? -43.21194 -17.68622 -5.25873 1.000 89.01971 443 ASN B C 1
ATOM 3909 O O . ASN B 2 208 ? -43.27184 -16.45067 -5.25123 1.000 79.72077 443 ASN B O 1
ATOM 3914 N N . GLU B 2 209 ? -44.26262 -18.45058 -4.94618 1.000 78.81129 444 GLU B N 1
ATOM 3915 C CA . GLU B 2 209 ? -45.51940 -17.83487 -4.53140 1.000 76.03223 444 GLU B CA 1
ATOM 3916 C C . GLU B 2 209 ? -45.37583 -17.12647 -3.18736 1.000 84.38868 444 GLU B C 1
ATOM 3917 O O . GLU B 2 209 ? -45.92368 -16.03406 -2.99448 1.000 83.38792 444 GLU B O 1
ATOM 3923 N N . MET B 2 210 ? -44.64225 -17.72918 -2.24633 1.000 75.94784 445 MET B N 1
ATOM 3924 C CA . MET B 2 210 ? -44.47111 -17.11233 -0.93316 1.000 78.32759 445 MET B CA 1
ATOM 3925 C C . MET B 2 210 ? -43.65441 -15.82604 -1.00786 1.000 82.75021 445 MET B C 1
ATOM 3926 O O . MET B 2 210 ? -43.89945 -14.89710 -0.23017 1.000 89.09215 445 MET B O 1
ATOM 3931 N N . LEU B 2 211 ? -42.67836 -15.75332 -1.91984 1.000 81.84760 446 LEU B N 1
ATOM 3932 C CA . LEU B 2 211 ? -41.91952 -14.51541 -2.09536 1.000 95.21773 446 LEU B CA 1
ATOM 3933 C C . LEU B 2 211 ? -42.79564 -13.34995 -2.53466 1.000 92.42050 446 LEU B C 1
ATOM 3934 O O . LEU B 2 211 ? -42.47952 -12.19564 -2.22433 1.000 89.19759 446 LEU B O 1
ATOM 3939 N N . GLU B 2 212 ? -43.88833 -13.61999 -3.25520 1.000 81.01708 447 GLU B N 1
ATOM 3940 C CA . GLU B 2 212 ? -44.75928 -12.53549 -3.69743 1.000 89.10500 447 GLU B CA 1
ATOM 3941 C C . GLU B 2 212 ? -45.27548 -11.71598 -2.52235 1.000 92.57657 447 GLU B C 1
ATOM 3942 O O . GLU B 2 212 ? -45.50828 -10.51019 -2.66148 1.000 99.18792 447 GLU B O 1
ATOM 3948 N N . TYR B 2 213 ? -45.43992 -12.34436 -1.35908 1.000 95.53098 448 TYR B N 1
ATOM 3949 C CA . TYR B 2 213 ? -45.99431 -11.69742 -0.17849 1.000 94.19060 448 TYR B CA 1
ATOM 3950 C C . TYR B 2 213 ? -44.93472 -11.37425 0.86828 1.000 95.44796 448 TYR B C 1
ATOM 3951 O O . TYR B 2 213 ? -45.28255 -11.04590 2.00601 1.000 115.22297 448 TYR B O 1
ATOM 3960 N N . MET B 2 214 ? -43.65734 -11.45138 0.51558 1.000 97.89421 449 MET B N 1
ATOM 3961 C CA . MET B 2 214 ? -42.56910 -11.10144 1.41642 1.000 114.90982 449 MET B CA 1
ATOM 3962 C C . MET B 2 214 ? -41.85121 -9.85928 0.90185 1.000 135.83729 449 MET B C 1
ATOM 3963 O O . MET B 2 214 ? -42.14004 -9.35336 -0.18712 1.000 135.85850 449 MET B O 1
ATOM 3968 N N . GLN B 2 215 ? -40.91763 -9.36540 1.71600 1.000 143.51445 450 GLN B N 1
ATOM 3969 C CA . GLN B 2 215 ? -40.14245 -8.15389 1.42144 1.000 173.28899 450 GLN B CA 1
ATOM 3970 C C . GLN B 2 215 ? -41.03173 -6.90751 1.33007 1.000 166.45556 450 GLN B C 1
ATOM 3971 O O . GLN B 2 215 ? -42.25738 -6.98142 1.22628 1.000 143.32272 450 GLN B O 1
ATOM 3978 N N . ASP C 3 5 ? -34.89958 -54.42203 6.03408 1.000 134.09069 5 ASP C N 1
ATOM 3979 C CA . ASP C 3 5 ? -34.01154 -54.38916 4.87847 1.000 139.04815 5 ASP C CA 1
ATOM 3980 C C . ASP C 3 5 ? -33.16097 -53.12617 4.86864 1.000 133.26910 5 ASP C C 1
ATOM 3981 O O . ASP C 3 5 ? -32.23317 -53.00448 4.06671 1.000 130.01915 5 ASP C O 1
ATOM 3986 N N . ASN C 3 6 ? -33.48873 -52.19044 5.76312 1.000 130.45025 6 ASN C N 1
ATOM 3987 C CA . ASN C 3 6 ? -32.89309 -50.85403 5.80069 1.000 128.42121 6 ASN C CA 1
ATOM 3988 C C . ASN C 3 6 ? -33.07573 -50.11248 4.48192 1.000 117.73778 6 ASN C C 1
ATOM 3989 O O . ASN C 3 6 ? -32.35517 -49.15031 4.19376 1.000 105.26873 6 ASN C O 1
ATOM 3994 N N . LEU C 3 7 ? -34.03285 -50.55367 3.67943 1.000 99.45616 7 LEU C N 1
ATOM 3995 C CA . LEU C 3 7 ? -34.37250 -49.95618 2.40460 1.000 96.88300 7 LEU C CA 1
ATOM 3996 C C . LEU C 3 7 ? -35.75030 -49.31371 2.50247 1.000 105.45359 7 LEU C C 1
ATOM 3997 O O . LEU C 3 7 ? -36.34311 -49.20862 3.58273 1.000 103.34525 7 LEU C O 1
ATOM 4002 N N . LEU C 3 8 ? -36.26109 -48.86975 1.36388 1.000 82.20333 8 LEU C N 1
ATOM 4003 C CA . LEU C 3 8 ? -37.60130 -48.32460 1.27810 1.000 80.06828 8 LEU C CA 1
ATOM 4004 C C . LEU C 3 8 ? -38.49553 -49.28431 0.51233 1.000 85.10368 8 LEU C C 1
ATOM 4005 O O . LEU C 3 8 ? -38.20978 -49.64630 -0.63265 1.000 89.13648 8 LEU C O 1
ATOM 4010 N N . ASP C 3 9 ? -39.58948 -49.66138 1.15808 1.000 75.03822 9 ASP C N 1
ATOM 4011 C CA . ASP C 3 9 ? -40.65775 -50.42182 0.52776 1.000 84.09369 9 ASP C CA 1
ATOM 4012 C C . ASP C 3 9 ? -41.09425 -49.83645 -0.79720 1.000 92.20509 9 ASP C C 1
ATOM 4013 O O . ASP C 3 9 ? -41.19187 -50.53213 -1.80619 1.000 95.11748 9 ASP C O 1
ATOM 4018 N N . ASN C 3 10 ? -41.33099 -48.50546 -0.83849 1.000 97.95922 10 ASN C N 1
ATOM 4019 C CA . ASN C 3 10 ? -41.65483 -47.84100 -2.08826 1.000 97.50083 10 ASN C CA 1
ATOM 4020 C C . ASN C 3 10 ? -41.18050 -46.38012 -2.01059 1.000 91.45049 10 ASN C C 1
ATOM 4021 O O . ASN C 3 10 ? -41.92657 -45.50268 -1.59392 1.000 95.67407 10 ASN C O 1
ATOM 4026 N N . PRO C 3 11 ? -39.93338 -46.14407 -2.41517 1.000 91.75197 11 PRO C N 1
ATOM 4027 C CA . PRO C 3 11 ? -39.43571 -44.74886 -2.37251 1.000 84.77670 11 PRO C CA 1
ATOM 4028 C C . PRO C 3 11 ? -40.15765 -43.80999 -3.31789 1.000 79.55296 11 PRO C C 1
ATOM 4029 O O . PRO C 3 11 ? -40.17889 -42.59963 -3.05908 1.000 83.82248 11 PRO C O 1
ATOM 4033 N N . VAL C 3 12 ? -40.74625 -44.31743 -4.40199 1.000 84.05910 12 VAL C N 1
ATOM 4034 C CA . VAL C 3 12 ? -41.44981 -43.44745 -5.33974 1.000 80.97245 12 VAL C CA 1
ATOM 4035 C C . VAL C 3 12 ? -42.72141 -42.89726 -4.70704 1.000 81.25882 12 VAL C C 1
ATOM 4036 O O . VAL C 3 12 ? -42.98558 -41.69143 -4.75669 1.000 83.02452 12 VAL C O 1
ATOM 4040 N N . GLU C 3 13 ? -43.53075 -43.77128 -4.10482 1.000 76.41870 13 GLU C N 1
ATOM 4041 C CA . GLU C 3 13 ? -44.69982 -43.29225 -3.38180 1.000 86.84233 13 GLU C CA 1
ATOM 4042 C C . GLU C 3 13 ? -44.29170 -42.45867 -2.18596 1.000 85.93574 13 GLU C C 1
ATOM 4043 O O . GLU C 3 13 ? -44.98272 -41.49614 -1.84051 1.000 95.45271 13 GLU C O 1
ATOM 4049 N N . PHE C 3 14 ? -43.18596 -42.81571 -1.52615 1.000 71.68862 14 PHE C N 1
ATOM 4050 C CA . PHE C 3 14 ? -42.83893 -42.09890 -0.30768 1.000 75.60288 14 PHE C CA 1
ATOM 4051 C C . PHE C 3 14 ? -42.71557 -40.61798 -0.64742 1.000 79.71528 14 PHE C C 1
ATOM 4052 O O . PHE C 3 14 ? -43.36292 -39.75935 -0.03721 1.000 75.61458 14 PHE C O 1
ATOM 4060 N N . LEU C 3 15 ? -41.90798 -40.32439 -1.67797 1.000 74.95760 15 LEU C N 1
ATOM 4061 C CA . LEU C 3 15 ? -41.68008 -38.95788 -2.14317 1.000 73.83574 15 LEU C CA 1
ATOM 4062 C C . LEU C 3 15 ? -42.96339 -38.31558 -2.64105 1.000 71.97276 15 LEU C C 1
ATOM 4063 O O . LEU C 3 15 ? -43.22354 -37.13480 -2.37960 1.000 80.46251 15 LEU C O 1
ATOM 4068 N N . LYS C 3 16 ? -43.75824 -39.07286 -3.39298 1.000 69.89263 16 LYS C N 1
ATOM 4069 C CA . LYS C 3 16 ? -45.01783 -38.56066 -3.91513 1.000 78.28914 16 LYS C CA 1
ATOM 4070 C C . LYS C 3 16 ? -45.92788 -38.08320 -2.78413 1.000 78.77589 16 LYS C C 1
ATOM 4071 O O . LYS C 3 16 ? -46.48286 -36.97795 -2.84110 1.000 73.76836 16 LYS C O 1
ATOM 4077 N N . GLU C 3 17 ? -46.05214 -38.88910 -1.72274 1.000 67.74529 17 GLU C N 1
ATOM 4078 C CA . GLU C 3 17 ? -46.87700 -38.50835 -0.57604 1.000 73.57298 17 GLU C CA 1
ATOM 4079 C C . GLU C 3 17 ? -46.42043 -37.18937 0.04288 1.000 77.58986 17 GLU C C 1
ATOM 4080 O O . GLU C 3 17 ? -47.24996 -36.36352 0.44883 1.000 78.19230 17 GLU C O 1
ATOM 4086 N N . VAL C 3 18 ? -45.10651 -36.97732 0.13598 1.000 71.80797 18 VAL C N 1
ATOM 4087 C CA . VAL C 3 18 ? -44.60452 -35.74745 0.73873 1.000 72.10028 18 VAL C CA 1
ATOM 4088 C C . VAL C 3 18 ? -45.00087 -34.54969 -0.11546 1.000 71.85767 18 VAL C C 1
ATOM 4089 O O . VAL C 3 18 ? -45.42068 -33.50584 0.40022 1.000 71.73141 18 VAL C O 1
ATOM 4093 N N . ARG C 3 19 ? -44.87241 -34.68385 -1.43769 1.000 69.22720 19 ARG C N 1
ATOM 4094 C CA . ARG C 3 19 ? -45.28237 -33.61292 -2.34097 1.000 81.12218 19 ARG C CA 1
ATOM 4095 C C . ARG C 3 19 ? -46.77778 -33.34507 -2.23808 1.000 74.06282 19 ARG C C 1
ATOM 4096 O O . ARG C 3 19 ? -47.21409 -32.18781 -2.27248 1.000 81.29673 19 ARG C O 1
ATOM 4104 N N . GLU C 3 20 ? -47.58148 -34.40355 -2.11899 1.000 67.00601 20 GLU C N 1
ATOM 4105 C CA . GLU C 3 20 ? -49.02685 -34.22948 -2.05297 1.000 72.56673 20 GLU C CA 1
ATOM 4106 C C . GLU C 3 20 ? -49.48492 -33.69782 -0.69995 1.000 74.71400 20 GLU C C 1
ATOM 4107 O O . GLU C 3 20 ? -50.59225 -33.15858 -0.60227 1.000 77.49496 20 GLU C O 1
ATOM 4113 N N . SER C 3 21 ? -48.65882 -33.82970 0.33613 1.000 71.87667 21 SER C N 1
ATOM 4114 C CA . SER C 3 21 ? -48.91250 -33.21141 1.62893 1.000 58.44366 21 SER C CA 1
ATOM 4115 C C . SER C 3 21 ? -48.31522 -31.81707 1.73674 1.000 67.55971 21 SER C C 1
ATOM 4116 O O . SER C 3 21 ? -48.52306 -31.14176 2.75139 1.000 72.07557 21 SER C O 1
ATOM 4119 N N . PHE C 3 22 ? -47.57295 -31.38297 0.72017 1.000 62.34351 22 PHE C N 1
ATOM 4120 C CA . PHE C 3 22 ? -46.90950 -30.08256 0.71388 1.000 61.76826 22 PHE C CA 1
ATOM 4121 C C . PHE C 3 22 ? -47.91469 -29.04988 0.21361 1.000 69.59132 22 PHE C C 1
ATOM 4122 O O . PHE C 3 22 ? -47.88421 -28.60367 -0.93550 1.000 69.28874 22 PHE C O 1
ATOM 4130 N N . ASP C 3 23 ? -48.83225 -28.67646 1.10502 1.000 64.52214 23 ASP C N 1
ATOM 4131 C CA . ASP C 3 23 ? -49.92671 -27.77647 0.75691 1.000 61.18104 23 ASP C CA 1
ATOM 4132 C C . ASP C 3 23 ? -49.38462 -26.36881 0.54201 1.000 64.16107 23 ASP C C 1
ATOM 4133 O O . ASP C 3 23 ? -48.95954 -25.70727 1.49380 1.000 66.79579 23 ASP C O 1
ATOM 4138 N N . ILE C 3 24 ? -49.40444 -25.90213 -0.70595 1.000 58.74734 24 ILE C N 1
ATOM 4139 C CA . ILE C 3 24 ? -48.89428 -24.56759 -1.00104 1.000 66.26377 24 ILE C CA 1
ATOM 4140 C C . ILE C 3 24 ? -49.94354 -23.50389 -0.69342 1.000 65.59281 24 ILE C C 1
ATOM 4141 O O . ILE C 3 24 ? -49.64449 -22.47940 -0.06881 1.000 70.30877 24 ILE C O 1
ATOM 4146 N N . GLN C 3 25 ? -51.18858 -23.73113 -1.12100 1.000 60.22773 25 GLN C N 1
ATOM 4147 C CA . GLN C 3 25 ? -52.21565 -22.70141 -0.98961 1.000 63.42546 25 GLN C CA 1
ATOM 4148 C C . GLN C 3 25 ? -52.46831 -22.34567 0.46916 1.000 64.96614 25 GLN C C 1
ATOM 4149 O O . GLN C 3 25 ? -52.66264 -21.16991 0.80277 1.000 60.15048 25 GLN C O 1
ATOM 4155 N N . GLN C 3 26 ? -52.47192 -23.34849 1.35023 1.000 57.05382 26 GLN C N 1
ATOM 4156 C CA . GLN C 3 26 ? -52.66859 -23.09754 2.77431 1.000 55.00348 26 GLN C CA 1
ATOM 4157 C C . GLN C 3 26 ? -51.69420 -22.04648 3.29545 1.000 56.62735 26 GLN C C 1
ATOM 4158 O O . GLN C 3 26 ? -52.10141 -21.06319 3.92458 1.000 73.86750 26 GLN C O 1
ATOM 4164 N N . ASP C 3 27 ? -50.40109 -22.22157 3.01429 1.000 61.14036 27 ASP C N 1
ATOM 4165 C CA . ASP C 3 27 ? -49.40707 -21.27434 3.51019 1.000 59.71535 27 ASP C CA 1
ATOM 4166 C C . ASP C 3 27 ? -49.50249 -19.92891 2.79342 1.000 64.28657 27 ASP C C 1
ATOM 4167 O O . ASP C 3 27 ? -49.29142 -18.87544 3.40995 1.000 57.76392 27 ASP C O 1
ATOM 4172 N N . VAL C 3 28 ? -49.81563 -19.93552 1.49512 1.000 55.58501 28 VAL C N 1
ATOM 4173 C CA . VAL C 3 28 ? -49.98810 -18.67047 0.78451 1.000 56.00348 28 VAL C CA 1
ATOM 4174 C C . VAL C 3 28 ? -51.18250 -17.91079 1.34509 1.000 65.20044 28 VAL C C 1
ATOM 4175 O O . VAL C 3 28 ? -51.11242 -16.69790 1.58819 1.000 62.29488 28 VAL C O 1
ATOM 4179 N N . ASP C 3 29 ? -52.29378 -18.61670 1.57203 1.000 61.00974 29 ASP C N 1
ATOM 4180 C CA . ASP C 3 29 ? -53.46272 -17.98935 2.17672 1.000 56.85704 29 ASP C CA 1
ATOM 4181 C C . ASP C 3 29 ? -53.12503 -17.41279 3.54155 1.000 58.04473 29 ASP C C 1
ATOM 4182 O O . ASP C 3 29 ? -53.53632 -16.29385 3.87132 1.000 58.05702 29 ASP C O 1
ATOM 4187 N N . ALA C 3 30 ? -52.36806 -18.16119 4.34680 1.000 57.39134 30 ALA C N 1
ATOM 4188 C CA . ALA C 3 30 ? -51.91334 -17.63245 5.62499 1.000 57.53041 30 ALA C CA 1
ATOM 4189 C C . ALA C 3 30 ? -51.18041 -16.31089 5.43442 1.000 62.26793 30 ALA C C 1
ATOM 4190 O O . ALA C 3 30 ? -51.42709 -15.34789 6.16755 1.000 58.79874 30 ALA C O 1
ATOM 4192 N N . MET C 3 31 ? -50.31186 -16.22869 4.42032 1.000 57.78871 31 MET C N 1
ATOM 4193 C CA . MET C 3 31 ? -49.55993 -14.99589 4.18885 1.000 59.01973 31 MET C CA 1
ATOM 4194 C C . MET C 3 31 ? -50.48629 -13.84054 3.84437 1.000 63.45097 31 MET C C 1
ATOM 4195 O O . MET C 3 31 ? -50.24441 -12.69341 4.24147 1.000 65.56400 31 MET C O 1
ATOM 4200 N N . LYS C 3 32 ? -51.54802 -14.12823 3.09451 1.000 58.82052 32 LYS C N 1
ATOM 4201 C CA . LYS C 3 32 ? -52.53579 -13.11264 2.75358 1.000 59.10121 32 LYS C CA 1
ATOM 4202 C C . LYS C 3 32 ? -53.21316 -12.55902 4.00051 1.000 63.58261 32 LYS C C 1
ATOM 4203 O O . LYS C 3 32 ? -53.37721 -11.33883 4.14381 1.000 65.18256 32 LYS C O 1
ATOM 4209 N N . ARG C 3 33 ? -53.58219 -13.44829 4.92511 1.000 59.33534 33 ARG C N 1
ATOM 4210 C CA . ARG C 3 33 ? -54.20188 -13.04102 6.17929 1.000 59.89631 33 ARG C CA 1
ATOM 4211 C C . ARG C 3 33 ? -53.23187 -12.24250 7.04098 1.000 64.87876 33 ARG C C 1
ATOM 4212 O O . ARG C 3 33 ? -53.62121 -11.25055 7.66988 1.000 60.90739 33 ARG C O 1
ATOM 4220 N N . ILE C 3 34 ? -51.96147 -12.65099 7.07267 1.000 60.05591 34 ILE C N 1
ATOM 4221 C CA . ILE C 3 34 ? -50.96403 -11.89523 7.82550 1.000 60.59890 34 ILE C CA 1
ATOM 4222 C C . ILE C 3 34 ? -50.80332 -10.49763 7.23981 1.000 61.19191 34 ILE C C 1
ATOM 4223 O O . ILE C 3 34 ? -50.81234 -9.49758 7.96616 1.000 63.13442 34 ILE C O 1
ATOM 4228 N N . ARG C 3 35 ? -50.68743 -10.40357 5.91350 1.000 62.70865 35 ARG C N 1
ATOM 4229 C CA . ARG C 3 35 ? -50.61159 -9.09105 5.28091 1.000 61.61613 35 ARG C CA 1
ATOM 4230 C C . ARG C 3 35 ? -51.86492 -8.28168 5.56718 1.000 66.46531 35 ARG C C 1
ATOM 4231 O O . ARG C 3 35 ? -51.79289 -7.06863 5.80301 1.000 71.86532 35 ARG C O 1
ATOM 4239 N N . HIS C 3 36 ? -53.02612 -8.93935 5.54966 1.000 79.49214 36 HIS C N 1
ATOM 4240 C CA . HIS C 3 36 ? -54.27215 -8.25770 5.88152 1.000 74.59101 36 HIS C CA 1
ATOM 4241 C C . HIS C 3 36 ? -54.23960 -7.73306 7.31110 1.000 62.71755 36 HIS C C 1
ATOM 4242 O O . HIS C 3 36 ? -54.60327 -6.58035 7.57226 1.000 63.42427 36 HIS C O 1
ATOM 4249 N N . ASP C 3 37 ? -53.77579 -8.56433 8.24859 1.000 62.40887 37 ASP C N 1
ATOM 4250 C CA . ASP C 3 37 ? -53.71946 -8.15187 9.64636 1.000 62.90599 37 ASP C CA 1
ATOM 4251 C C . ASP C 3 37 ? -52.78483 -6.96483 9.83161 1.000 63.60863 37 ASP C C 1
ATOM 4252 O O . ASP C 3 37 ? -53.06824 -6.06364 10.63006 1.000 69.83393 37 ASP C O 1
ATOM 4257 N N . LEU C 3 38 ? -51.66759 -6.94151 9.09822 1.000 71.86625 38 LEU C N 1
ATOM 4258 C CA . LEU C 3 38 ? -50.76260 -5.79749 9.16702 1.000 64.26371 38 LEU C CA 1
ATOM 4259 C C . LEU C 3 38 ? -51.44601 -4.52394 8.68787 1.000 71.05679 38 LEU C C 1
ATOM 4260 O O . LEU C 3 38 ? -51.29389 -3.45946 9.30054 1.000 76.06299 38 LEU C O 1
ATOM 4265 N N . ASP C 3 39 ? -52.20462 -4.61091 7.59352 1.000 64.63319 39 ASP C N 1
ATOM 4266 C CA . ASP C 3 39 ? -52.94783 -3.44612 7.12942 1.000 65.29508 39 ASP C CA 1
ATOM 4267 C C . ASP C 3 39 ? -53.94888 -2.99080 8.18097 1.000 69.16122 39 ASP C C 1
ATOM 4268 O O . ASP C 3 39 ? -54.12694 -1.78735 8.40441 1.000 75.80051 39 ASP C O 1
ATOM 4273 N N . VAL C 3 40 ? -54.60817 -3.94329 8.84070 1.000 66.23530 40 VAL C N 1
ATOM 4274 C CA . VAL C 3 40 ? -55.58802 -3.60208 9.86650 1.000 65.55629 40 VAL C CA 1
ATOM 4275 C C . VAL C 3 40 ? -54.90974 -2.89279 11.03326 1.000 70.62663 40 VAL C C 1
ATOM 4276 O O . VAL C 3 40 ? -55.40082 -1.87272 11.53495 1.000 66.89874 40 VAL C O 1
ATOM 4280 N N . ILE C 3 41 ? -53.76666 -3.42006 11.48205 1.000 65.98604 41 ILE C N 1
ATOM 4281 C CA . ILE C 3 41 ? -53.04080 -2.76679 12.56752 1.000 70.03580 41 ILE C CA 1
ATOM 4282 C C . ILE C 3 41 ? -52.60242 -1.37378 12.14158 1.000 76.87246 41 ILE C C 1
ATOM 4283 O O . ILE C 3 41 ? -52.75945 -0.40186 12.88920 1.000 77.17830 41 ILE C O 1
ATOM 4288 N N . LYS C 3 42 ? -52.06983 -1.25028 10.92442 1.000 68.57837 42 LYS C N 1
ATOM 4289 C CA . LYS C 3 42 ? -51.61205 0.04896 10.44353 1.000 69.11494 42 LYS C CA 1
ATOM 4290 C C . LYS C 3 42 ? -52.76117 1.04864 10.36533 1.000 72.67801 42 LYS C C 1
ATOM 4291 O O . LYS C 3 42 ? -52.66857 2.15758 10.90474 1.000 84.34152 42 LYS C O 1
ATOM 4297 N N . GLU C 3 43 ? -53.86655 0.66556 9.71609 1.000 74.12934 43 GLU C N 1
ATOM 4298 C CA . GLU C 3 43 ? -54.94911 1.62143 9.49010 1.000 74.25970 43 GLU C CA 1
ATOM 4299 C C . GLU C 3 43 ? -55.65928 1.98483 10.78935 1.000 71.83744 43 GLU C C 1
ATOM 4300 O O . GLU C 3 43 ? -56.05144 3.14129 10.98185 1.000 79.35773 43 GLU C O 1
ATOM 4306 N N . GLU C 3 44 ? -55.82724 1.02225 11.69636 1.000 72.67643 44 GLU C N 1
ATOM 4307 C CA . GLU C 3 44 ? -56.54327 1.28732 12.93741 1.000 74.46005 44 GLU C CA 1
ATOM 4308 C C . GLU C 3 44 ? -55.65726 1.88235 14.02259 1.000 79.29916 44 GLU C C 1
ATOM 4309 O O . GLU C 3 44 ? -56.18407 2.32835 15.04816 1.000 83.38989 44 GLU C O 1
ATOM 4315 N N . SER C 3 45 ? -54.33730 1.89076 13.83118 1.000 80.59388 45 SER C N 1
ATOM 4316 C CA . SER C 3 45 ? -53.42731 2.57507 14.73932 1.000 78.54013 45 SER C CA 1
ATOM 4317 C C . SER C 3 45 ? -53.09065 3.98713 14.28703 1.000 81.67613 45 SER C C 1
ATOM 4318 O O . SER C 3 45 ? -52.55794 4.76299 15.08783 1.000 82.62712 45 SER C O 1
ATOM 4321 N N . GLU C 3 46 ? -53.39550 4.33720 13.03482 1.000 75.69713 46 GLU C N 1
ATOM 4322 C CA . GLU C 3 46 ? -52.84858 5.55703 12.44708 1.000 87.28443 46 GLU C CA 1
ATOM 4323 C C . GLU C 3 46 ? -53.28131 6.79916 13.21562 1.000 86.68382 46 GLU C C 1
ATOM 4324 O O . GLU C 3 46 ? -52.44136 7.61015 13.62152 1.000 95.33228 46 GLU C O 1
ATOM 4330 N N . ALA C 3 47 ? -54.59029 6.96119 13.43364 1.000 89.50638 47 ALA C N 1
ATOM 4331 C CA . ALA C 3 47 ? -55.09120 8.19669 14.03228 1.000 93.35408 47 ALA C CA 1
ATOM 4332 C C . ALA C 3 47 ? -54.56241 8.38591 15.44754 1.000 91.95393 47 ALA C C 1
ATOM 4333 O O . ALA C 3 47 ? -54.16052 9.49399 15.82429 1.000 94.62813 47 ALA C O 1
ATOM 4335 N N . ARG C 3 48 ? -54.55168 7.31764 16.24742 1.000 87.72503 48 ARG C N 1
ATOM 4336 C CA . ARG C 3 48 ? -53.98940 7.42419 17.58871 1.000 86.54412 48 ARG C CA 1
ATOM 4337 C C . ARG C 3 48 ? -52.50387 7.75725 17.53069 1.000 86.97785 48 ARG C C 1
ATOM 4338 O O . ARG C 3 48 ? -52.02128 8.60393 18.29036 1.000 99.50842 48 ARG C O 1
ATOM 4346 N N . LEU C 3 49 ? -51.77203 7.13188 16.60339 1.000 93.81048 162 LEU C N 1
ATOM 4347 C CA . LEU C 3 49 ? -50.32037 7.28721 16.56351 1.000 89.56395 162 LEU C CA 1
ATOM 4348 C C . LEU C 3 49 ? -49.90304 8.70945 16.20910 1.000 97.16935 162 LEU C C 1
ATOM 4349 O O . LEU C 3 49 ? -48.83794 9.16566 16.64140 1.000 112.86932 162 LEU C O 1
ATOM 4354 N N . LYS C 3 50 ? -50.72417 9.42595 15.43860 1.000 93.25302 163 LYS C N 1
ATOM 4355 C CA . LYS C 3 50 ? -50.41919 10.81362 15.12172 1.000 105.45463 163 LYS C CA 1
ATOM 4356 C C . LYS C 3 50 ? -50.70968 11.73615 16.29518 1.000 114.29276 163 LYS C C 1
ATOM 4357 O O . LYS C 3 50 ? -49.98787 12.71921 16.49969 1.000 120.17580 163 LYS C O 1
ATOM 4363 N N . LEU C 3 51 ? -51.76246 11.44787 17.06341 1.000 107.40431 164 LEU C N 1
ATOM 4364 C CA . LEU C 3 51 ? -52.00970 12.21333 18.27895 1.000 114.00621 164 LEU C CA 1
ATOM 4365 C C . LEU C 3 51 ? -50.83781 12.07994 19.23975 1.000 109.71398 164 LEU C C 1
ATOM 4366 O O . LEU C 3 51 ? -50.35452 13.07360 19.79189 1.000 120.92337 164 LEU C O 1
ATOM 4371 N N . TYR C 3 52 ? -50.35094 10.85472 19.43395 1.000 97.46514 165 TYR C N 1
ATOM 4372 C CA . TYR C 3 52 ? -49.13839 10.67024 20.21895 1.000 112.96236 165 TYR C CA 1
ATOM 4373 C C . TYR C 3 52 ? -47.92936 11.29359 19.53312 1.000 123.00869 165 TYR C C 1
ATOM 4374 O O . TYR C 3 52 ? -46.96355 11.67418 20.20412 1.000 132.29595 165 TYR C O 1
ATOM 4383 N N . ARG C 3 53 ? -47.95625 11.39453 18.20145 1.000 121.49223 166 ARG C N 1
ATOM 4384 C CA . ARG C 3 53 ? -46.85017 12.02216 17.48521 1.000 124.60597 166 ARG C CA 1
ATOM 4385 C C . ARG C 3 53 ? -46.83923 13.53171 17.69384 1.000 122.23929 166 ARG C C 1
ATOM 4386 O O . ARG C 3 53 ? -45.76965 14.13497 17.84024 1.000 125.26702 166 ARG C O 1
ATOM 4394 N N . SER C 3 54 ? -48.01819 14.16043 17.71089 1.000 119.21376 167 SER C N 1
ATOM 4395 C CA . SER C 3 54 ? -48.08766 15.60234 17.92025 1.000 123.57777 167 SER C CA 1
ATOM 4396 C C . SER C 3 54 ? -47.62753 16.00165 19.31517 1.000 130.78001 167 SER C C 1
ATOM 4397 O O . SER C 3 54 ? -47.31151 17.17528 19.53838 1.000 129.61923 167 SER C O 1
ATOM 4400 N N . LEU C 3 55 ? -47.58404 15.05397 20.25488 1.000 129.05310 168 LEU C N 1
ATOM 4401 C CA . LEU C 3 55 ? -47.00358 15.31899 21.56469 1.000 131.57364 168 LEU C CA 1
ATOM 4402 C C . LEU C 3 55 ? -45.50367 15.55908 21.49258 1.000 137.38562 168 LEU C C 1
ATOM 4403 O O . LEU C 3 55 ? -44.92199 16.06720 22.45661 1.000 157.82295 168 LEU C O 1
ATOM 4408 N N . GLY C 3 56 ? -44.86895 15.20867 20.37748 1.000 128.58368 169 GLY C N 1
ATOM 4409 C CA . GLY C 3 56 ? -43.43338 15.27713 20.25484 1.000 141.46174 169 GLY C CA 1
ATOM 4410 C C . GLY C 3 56 ? -42.71050 14.00461 20.63167 1.000 146.45924 169 GLY C C 1
ATOM 4411 O O . GLY C 3 56 ? -41.51101 13.88547 20.35132 1.000 157.88723 169 GLY C O 1
ATOM 4412 N N . VAL C 3 57 ? -43.40010 13.04468 21.24435 1.000 137.05579 170 VAL C N 1
ATOM 4413 C CA . VAL C 3 57 ? -42.79301 11.77022 21.61873 1.000 140.98422 170 VAL C CA 1
ATOM 4414 C C . VAL C 3 57 ? -42.67849 10.93323 20.34643 1.000 138.24543 170 VAL C C 1
ATOM 4415 O O . VAL C 3 57 ? -43.65131 10.32519 19.89591 1.000 142.69396 170 VAL C O 1
ATOM 4419 N N . ILE C 3 58 ? -41.48432 10.91574 19.75582 1.000 135.38318 171 ILE C N 1
ATOM 4420 C CA . ILE C 3 58 ? -41.17159 10.11752 18.57601 1.000 129.20567 171 ILE C CA 1
ATOM 4421 C C . ILE C 3 58 ? -40.42064 8.88158 19.04394 1.000 138.73283 171 ILE C C 1
ATOM 4422 O O . ILE C 3 58 ? -39.68504 8.92658 20.03729 1.000 146.84918 171 ILE C O 1
ATOM 4427 N N . LEU C 3 59 ? -40.60966 7.75868 18.35163 1.000 143.67563 172 LEU C N 1
ATOM 4428 C CA . LEU C 3 59 ? -40.07691 6.49373 18.83287 1.000 149.58053 172 LEU C CA 1
ATOM 4429 C C . LEU C 3 59 ? -39.18925 5.80200 17.80797 1.000 148.03711 172 LEU C C 1
ATOM 4430 O O . LEU C 3 59 ? -39.58237 5.59122 16.65458 1.000 128.53095 172 LEU C O 1
ATOM 4435 N N . ASP C 3 60 ? -37.99484 5.45131 18.27117 1.000 159.90507 173 ASP C N 1
ATOM 4436 C CA . ASP C 3 60 ? -37.02940 4.60234 17.59040 1.000 162.36169 173 ASP C CA 1
ATOM 4437 C C . ASP C 3 60 ? -37.07872 3.23936 18.27189 1.000 162.55652 173 ASP C C 1
ATOM 4438 O O . ASP C 3 60 ? -36.71024 3.11650 19.44284 1.000 168.33979 173 ASP C O 1
ATOM 4443 N N . LEU C 3 61 ? -37.53436 2.21456 17.55803 1.000 165.75987 174 LEU C N 1
ATOM 4444 C CA . LEU C 3 61 ? -37.26607 0.85782 18.01400 1.000 172.91242 174 LEU C CA 1
ATOM 4445 C C . LEU C 3 61 ? -36.14363 0.20322 17.22516 1.000 173.58509 174 LEU C C 1
ATOM 4446 O O . LEU C 3 61 ? -35.74373 -0.92123 17.54638 1.000 160.00232 174 LEU C O 1
ATOM 4451 N N . GLU C 3 62 ? -35.61775 0.89031 16.21107 1.000 173.13369 175 GLU C N 1
ATOM 4452 C CA . GLU C 3 62 ? -34.38706 0.43828 15.57871 1.000 170.49851 175 GLU C CA 1
ATOM 4453 C C . GLU C 3 62 ? -33.23634 0.43670 16.57858 1.000 174.88089 175 GLU C C 1
ATOM 4454 O O . GLU C 3 62 ? -32.36876 -0.44438 16.53586 1.000 175.03276 175 GLU C O 1
ATOM 4460 N N . ASN C 3 63 ? -33.21972 1.40466 17.49888 1.000 178.14439 176 ASN C N 1
ATOM 4461 C CA . ASN C 3 63 ? -32.09545 1.58547 18.40838 1.000 181.01187 176 ASN C CA 1
ATOM 4462 C C . ASN C 3 63 ? -32.54535 1.80790 19.84440 1.000 181.29796 176 ASN C C 1
ATOM 4463 O O . ASN C 3 63 ? -31.97721 2.65853 20.54237 1.000 178.27174 176 ASN C O 1
ATOM 4468 N N . ASP C 3 64 ? -33.57412 1.08582 20.31924 1.000 178.77056 177 ASP C N 1
ATOM 4469 C CA . ASP C 3 64 ? -33.67761 0.81192 21.75853 1.000 177.49785 177 ASP C CA 1
ATOM 4470 C C . ASP C 3 64 ? -33.81009 2.04977 22.64436 1.000 175.52488 177 ASP C C 1
ATOM 4471 O O . ASP C 3 64 ? -33.49809 1.98976 23.84042 1.000 177.63457 177 ASP C O 1
ATOM 4476 N N . GLN C 3 65 ? -34.28924 3.16534 22.09254 1.000 173.22863 178 GLN C N 1
ATOM 4477 C CA . GLN C 3 65 ? -34.44148 4.40898 22.83737 1.000 173.06351 178 GLN C CA 1
ATOM 4478 C C . GLN C 3 65 ? -35.76660 5.06444 22.47085 1.000 165.03916 178 GLN C C 1
ATOM 4479 O O . GLN C 3 65 ? -36.42030 4.69046 21.49612 1.000 158.59150 178 GLN C O 1
ATOM 4485 N N . VAL C 3 66 ? -36.16139 6.05510 23.27146 1.000 170.52289 179 VAL C N 1
ATOM 4486 C CA . VAL C 3 66 ? -37.35241 6.86575 23.02709 1.000 161.61303 179 VAL C CA 1
ATOM 4487 C C . VAL C 3 66 ? -36.93538 8.33051 22.97388 1.000 161.55405 179 VAL C C 1
ATOM 4488 O O . VAL C 3 66 ? -36.17770 8.79583 23.83336 1.000 168.06009 179 VAL C O 1
ATOM 4492 N N . LEU C 3 67 ? -37.43520 9.05446 21.97494 1.000 155.61902 180 LEU C N 1
ATOM 4493 C CA . LEU C 3 67 ? -37.10250 10.45767 21.77377 1.000 148.37890 180 LEU C CA 1
ATOM 4494 C C . LEU C 3 67 ? -38.21194 11.36152 22.30019 1.000 155.64475 180 LEU C C 1
ATOM 4495 O O . LEU C 3 67 ? -39.39022 10.99657 22.30065 1.000 162.58078 180 LEU C O 1
ATOM 4500 N N . ILE C 3 68 ? -37.81692 12.55002 22.75381 1.000 160.66578 181 ILE C N 1
ATOM 4501 C CA . ILE C 3 68 ? -38.74107 13.59802 23.17085 1.000 166.15069 181 ILE C CA 1
ATOM 4502 C C . ILE C 3 68 ? -38.40804 14.85710 22.38241 1.000 176.06524 181 ILE C C 1
ATOM 4503 O O . ILE C 3 68 ? -37.23291 15.20490 22.22257 1.000 179.75780 181 ILE C O 1
ATOM 4508 N N . ASN C 3 69 ? -39.43875 15.52485 21.86783 1.000 181.07810 182 ASN C N 1
ATOM 4509 C CA . ASN C 3 69 ? -39.26405 16.66064 20.96449 1.000 188.63461 182 ASN C CA 1
ATOM 4510 C C . ASN C 3 69 ? -40.19964 17.80426 21.35024 1.000 188.78228 182 ASN C C 1
ATOM 4511 O O . ASN C 3 69 ? -40.89601 18.37860 20.51247 1.000 188.10180 182 ASN C O 1
ATOM 4516 N N . ARG C 3 70 ? -40.22775 18.14972 22.63523 1.000 202.69306 183 ARG C N 1
ATOM 4517 C CA . ARG C 3 70 ? -41.06696 19.23361 23.13487 1.000 224.46951 183 ARG C CA 1
ATOM 4518 C C . ARG C 3 70 ? -40.22553 20.34076 23.76527 1.000 228.79500 183 ARG C C 1
ATOM 4519 O O . ARG C 3 70 ? -40.59741 20.93024 24.78283 1.000 221.01917 183 ARG C O 1
ATOM 4527 N N . LYS C 3 71 ? -39.06808 20.63602 23.16133 1.000 227.65049 184 LYS C N 1
ATOM 4528 C CA . LYS C 3 71 ? -38.26014 21.77565 23.58250 1.000 231.76101 184 LYS C CA 1
ATOM 4529 C C . LYS C 3 71 ? -37.70252 22.54740 22.38897 1.000 231.69970 184 LYS C C 1
ATOM 4530 O O . LYS C 3 71 ? -36.74508 23.31446 22.55326 1.000 224.17528 184 LYS C O 1
ATOM 4536 N N . ASN C 3 72 ? -38.27406 22.35492 21.19670 1.000 230.69219 185 ASN C N 1
ATOM 4537 C CA . ASN C 3 72 ? -37.85236 23.04211 19.97292 1.000 223.77648 185 ASN C CA 1
ATOM 4538 C C . ASN C 3 72 ? -36.39889 22.74004 19.61476 1.000 219.77093 185 ASN C C 1
ATOM 4539 O O . ASN C 3 72 ? -35.70882 23.57300 19.02129 1.000 210.42361 185 ASN C O 1
ATOM 4544 N N . ASP C 3 73 ? -35.92552 21.54735 19.96861 1.000 221.51477 186 ASP C N 1
ATOM 4545 C CA . ASP C 3 73 ? -34.58739 21.10923 19.59695 1.000 210.56468 186 ASP C CA 1
ATOM 4546 C C . ASP C 3 73 ? -34.53108 19.59140 19.68246 1.000 208.92412 186 ASP C C 1
ATOM 4547 O O . ASP C 3 73 ? -35.36438 18.95592 20.33369 1.000 210.51643 186 ASP C O 1
ATOM 4552 N N . GLY C 3 74 ? -33.53338 19.01945 19.01414 1.000 209.70042 187 GLY C N 1
ATOM 4553 C CA . GLY C 3 74 ? -33.35823 17.58051 19.00334 1.000 211.42940 187 GLY C CA 1
ATOM 4554 C C . GLY C 3 74 ? -32.35617 17.10189 20.03229 1.000 215.91591 187 GLY C C 1
ATOM 4555 O O . GLY C 3 74 ? -31.83217 15.98837 19.93091 1.000 206.09079 187 GLY C O 1
ATOM 4556 N N . ASN C 3 75 ? -32.07974 17.94122 21.02866 1.000 224.94365 188 ASN C N 1
ATOM 4557 C CA . ASN C 3 75 ? -31.08528 17.65104 22.05161 1.000 233.13656 188 ASN C CA 1
ATOM 4558 C C . ASN C 3 75 ? -31.69039 17.07440 23.32682 1.000 232.19249 188 ASN C C 1
ATOM 4559 O O . ASN C 3 75 ? -30.96581 16.88444 24.30911 1.000 232.55370 188 ASN C O 1
ATOM 4564 N N . ILE C 3 76 ? -32.99622 16.79803 23.34175 1.000 222.08545 189 ILE C N 1
ATOM 4565 C CA . ILE C 3 76 ? -33.62059 16.23769 24.53400 1.000 218.74523 189 ILE C CA 1
ATOM 4566 C C . ILE C 3 76 ? -33.13129 14.81121 24.74438 1.000 220.77764 189 ILE C C 1
ATOM 4567 O O . ILE C 3 76 ? -33.06196 14.00906 23.80207 1.000 202.72950 189 ILE C O 1
ATOM 4572 N N . ASP C 3 77 ? -32.78843 14.49073 25.98992 1.000 227.83955 190 ASP C N 1
ATOM 4573 C CA . ASP C 3 77 ? -32.16023 13.21367 26.30021 1.000 219.61518 190 ASP C CA 1
ATOM 4574 C C . ASP C 3 77 ? -33.11807 12.04943 26.07272 1.000 202.53104 190 ASP C C 1
ATOM 4575 O O . ASP C 3 77 ? -34.32204 12.15037 26.32297 1.000 197.21102 190 ASP C O 1
ATOM 4580 N N . ILE C 3 78 ? -32.56482 10.93676 25.59257 1.000 194.81222 191 ILE C N 1
ATOM 4581 C CA . ILE C 3 78 ? -33.31752 9.72428 25.28826 1.000 188.41381 191 ILE C CA 1
ATOM 4582 C C . ILE C 3 78 ? -33.42852 8.84452 26.52884 1.000 186.50590 191 ILE C C 1
ATOM 4583 O O . ILE C 3 78 ? -32.71785 9.05458 27.51766 1.000 188.61669 191 ILE C O 1
ATOM 4588 N N . LEU C 3 79 ? -34.32361 7.85846 26.48675 1.000 179.08557 192 LEU C N 1
ATOM 4589 C CA . LEU C 3 79 ? -34.48765 6.88536 27.56963 1.000 179.22966 192 LEU C CA 1
ATOM 4590 C C . LEU C 3 79 ? -34.40061 5.46984 27.04627 1.000 180.28438 192 LEU C C 1
ATOM 4591 O O . LEU C 3 79 ? -35.20946 5.06617 26.18130 1.000 172.21493 192 LEU C O 1
ATOM 4596 N N . PRO C 3 80 ? -33.45498 4.66347 27.53342 1.000 188.30912 193 PRO C N 1
ATOM 4597 C CA . PRO C 3 80 ? -33.42863 3.24110 27.19154 1.000 193.86682 193 PRO C CA 1
ATOM 4598 C C . PRO C 3 80 ? -34.59932 2.49402 27.81300 1.000 192.59780 193 PRO C C 1
ATOM 4599 O O . PRO C 3 80 ? -35.16800 2.89715 28.82964 1.000 193.36783 193 PRO C O 1
ATOM 4603 N N . LEU C 3 81 ? -34.95046 1.37727 27.18101 1.000 192.76369 194 LEU C N 1
ATOM 4604 C CA . LEU C 3 81 ? -36.08163 0.56011 27.59981 1.000 195.20202 194 LEU C CA 1
ATOM 4605 C C . LEU C 3 81 ? -35.69392 -0.57309 28.54139 1.000 202.06732 194 LEU C C 1
ATOM 4606 O O . LEU C 3 81 ? -36.57556 -1.31835 28.98120 1.000 198.49965 194 LEU C O 1
ATOM 4611 N N . ASP C 3 82 ? -34.41325 -0.71903 28.86888 1.000 206.32162 195 ASP C N 1
ATOM 4612 C CA . ASP C 3 82 ? -33.92535 -1.85783 29.63303 1.000 204.15074 195 ASP C CA 1
ATOM 4613 C C . ASP C 3 82 ? -33.40163 -1.41234 30.99157 1.000 202.03460 195 ASP C C 1
ATOM 4614 O O . ASP C 3 82 ? -32.81805 -0.33069 31.12022 1.000 196.68459 195 ASP C O 1
ATOM 4619 N N . ASN C 3 83 ? -33.61870 -2.26045 31.99958 1.000 202.35223 196 ASN C N 1
ATOM 4620 C CA . ASN C 3 83 ? -33.13205 -2.04225 33.36173 1.000 197.77013 196 ASN C CA 1
ATOM 4621 C C . ASN C 3 83 ? -33.64962 -0.71661 33.92422 1.000 203.32054 196 ASN C C 1
ATOM 4622 O O . ASN C 3 83 ? -32.88924 0.20371 34.23168 1.000 203.24362 196 ASN C O 1
ATOM 4627 N N . ASN C 3 84 ? -34.97304 -0.63729 34.05345 1.000 212.08362 197 ASN C N 1
ATOM 4628 C CA . ASN C 3 84 ? -35.63352 0.57054 34.52446 1.000 214.34784 197 ASN C CA 1
ATOM 4629 C C . ASN C 3 84 ? -36.82734 0.19577 35.39294 1.000 209.88212 197 ASN C C 1
ATOM 4630 O O . ASN C 3 84 ? -37.38377 -0.89986 35.28437 1.000 211.00797 197 ASN C O 1
ATOM 4635 N N . LEU C 3 85 ? -37.21679 1.13203 36.26140 1.000 201.74407 198 LEU C N 1
ATOM 4636 C CA . LEU C 3 85 ? -38.29817 0.87831 37.20970 1.000 207.40062 198 LEU C CA 1
ATOM 4637 C C . LEU C 3 85 ? -39.65895 0.91419 36.52297 1.000 212.14431 198 LEU C C 1
ATOM 4638 O O . LEU C 3 85 ? -40.42689 -0.05332 36.58774 1.000 214.12393 198 LEU C O 1
ATOM 4643 N N . SER C 3 86 ? -39.97538 2.04041 35.87483 1.000 206.06980 199 SER C N 1
ATOM 4644 C CA . SER C 3 86 ? -41.27843 2.34089 35.28162 1.000 200.42327 199 SER C CA 1
ATOM 4645 C C . SER C 3 86 ? -42.35857 2.50043 36.34744 1.000 205.98493 199 SER C C 1
ATOM 4646 O O . SER C 3 86 ? -43.51928 2.76946 36.02063 1.000 201.00125 199 SER C O 1
ATOM 4649 N N . ASP C 3 87 ? -41.98922 2.35203 37.62019 1.000 216.74339 200 ASP C N 1
ATOM 4650 C CA . ASP C 3 87 ? -42.90758 2.57612 38.73701 1.000 218.35668 200 ASP C CA 1
ATOM 4651 C C . ASP C 3 87 ? -42.95721 4.07544 38.98887 1.000 215.17774 200 ASP C C 1
ATOM 4652 O O . ASP C 3 87 ? -42.21278 4.61462 39.80973 1.000 223.61654 200 ASP C O 1
ATOM 4657 N N . PHE C 3 88 ? -43.84734 4.75635 38.26299 1.000 209.29282 201 PHE C N 1
ATOM 4658 C CA . PHE C 3 88 ? -43.87737 6.21868 38.20970 1.000 208.34003 201 PHE C CA 1
ATOM 4659 C C . PHE C 3 88 ? -42.53027 6.78146 37.76661 1.000 197.91430 201 PHE C C 1
ATOM 4660 O O . PHE C 3 88 ? -42.16070 7.89754 38.13868 1.000 196.95486 201 PHE C O 1
ATOM 4668 N N . TYR C 3 89 ? -41.78242 6.01368 36.97251 1.000 188.33875 202 TYR C N 1
ATOM 4669 C CA . TYR C 3 89 ? -40.42256 6.37799 36.59724 1.000 188.27853 202 TYR C CA 1
ATOM 4670 C C . TYR C 3 89 ? -40.30765 6.74054 35.12281 1.000 175.89015 202 TYR C C 1
ATOM 4671 O O . TYR C 3 89 ? -39.90381 7.85914 34.79069 1.000 164.62041 202 TYR C O 1
ATOM 4680 N N . LYS C 3 90 ? -40.65966 5.81857 34.22399 1.000 174.12671 203 LYS C N 1
ATOM 4681 C CA . LYS C 3 90 ? -40.66769 6.14675 32.80331 1.000 163.49094 203 LYS C CA 1
ATOM 4682 C C . LYS C 3 90 ? -41.72787 7.19251 32.49916 1.000 153.78452 203 LYS C C 1
ATOM 4683 O O . LYS C 3 90 ? -41.51292 8.08845 31.67536 1.000 148.78123 203 LYS C O 1
ATOM 4689 N N . THR C 3 91 ? -42.87969 7.08973 33.15931 1.000 153.59116 204 THR C N 1
ATOM 4690 C CA . THR C 3 91 ? -43.96321 8.03074 32.91606 1.000 142.55061 204 THR C CA 1
ATOM 4691 C C . THR C 3 91 ? -43.57904 9.42852 33.39121 1.000 156.88008 204 THR C C 1
ATOM 4692 O O . THR C 3 91 ? -43.94235 10.43076 32.76369 1.000 161.05001 204 THR C O 1
ATOM 4696 N N . LYS C 3 92 ? -42.82831 9.50823 34.49686 1.000 165.35566 205 LYS C N 1
ATOM 4697 C CA . LYS C 3 92 ? -42.43924 10.79793 35.06917 1.000 158.74552 205 LYS C CA 1
ATOM 4698 C C . LYS C 3 92 ? -41.51125 11.57616 34.14118 1.000 157.64348 205 LYS C C 1
ATOM 4699 O O . LYS C 3 92 ? -41.67525 12.79028 33.95926 1.000 143.51485 205 LYS C O 1
ATOM 4705 N N . TYR C 3 93 ? -40.51869 10.89758 33.55772 1.000 155.68125 206 TYR C N 1
ATOM 4706 C CA . TYR C 3 93 ? -39.61843 11.56643 32.62385 1.000 162.15352 206 TYR C CA 1
ATOM 4707 C C . TYR C 3 93 ? -40.37088 12.03891 31.38993 1.000 161.07306 206 TYR C C 1
ATOM 4708 O O . TYR C 3 93 ? -40.10835 13.12940 30.86882 1.000 161.36657 206 TYR C O 1
ATOM 4717 N N . ILE C 3 94 ? -41.33542 11.25073 30.93223 1.000 155.04746 207 ILE C N 1
ATOM 4718 C CA . ILE C 3 94 ? -42.10312 11.58162 29.74729 1.000 155.97881 207 ILE C CA 1
ATOM 4719 C C . ILE C 3 94 ? -43.36652 12.35990 30.12469 1.000 163.31829 207 ILE C C 1
ATOM 4720 O O . ILE C 3 94 ? -44.36873 12.31632 29.41495 1.000 170.31581 207 ILE C O 1
ATOM 4725 N N . TRP C 3 95 ? -43.33559 13.04907 31.26310 1.000 161.52273 208 TRP C N 1
ATOM 4726 C CA . TRP C 3 95 ? -44.31020 14.08069 31.57325 1.000 162.96223 208 TRP C CA 1
ATOM 4727 C C . TRP C 3 95 ? -43.69389 15.35322 32.13554 1.000 174.28467 208 TRP C C 1
ATOM 4728 O O . TRP C 3 95 ? -44.32078 16.41386 32.02613 1.000 166.71814 208 TRP C O 1
ATOM 4739 N N . GLU C 3 96 ? -42.49706 15.29269 32.71965 1.000 190.89781 209 GLU C N 1
ATOM 4740 C CA . GLU C 3 96 ? -41.82064 16.47314 33.23734 1.000 194.58063 209 GLU C CA 1
ATOM 4741 C C . GLU C 3 96 ? -40.92954 17.15567 32.20884 1.000 185.95989 209 GLU C C 1
ATOM 4742 O O . GLU C 3 96 ? -40.50718 18.29258 32.44085 1.000 191.22580 209 GLU C O 1
ATOM 4748 N N . ARG C 3 97 ? -40.62901 16.49612 31.09029 1.000 170.46980 210 ARG C N 1
ATOM 4749 C CA . ARG C 3 97 ? -39.84354 17.08258 30.01345 1.000 176.68649 210 ARG C CA 1
ATOM 4750 C C . ARG C 3 97 ? -40.72504 17.61168 28.89204 1.000 166.00325 210 ARG C C 1
ATOM 4751 O O . ARG C 3 97 ? -40.25140 17.78681 27.76356 1.000 177.57337 210 ARG C O 1
ATOM 4759 N N . LEU C 3 98 ? -42.00171 17.85116 29.18058 1.000 149.78946 211 LEU C N 1
ATOM 4760 C CA . LEU C 3 98 ? -43.02046 18.06959 28.16557 1.000 147.18709 211 LEU C CA 1
ATOM 4761 C C . LEU C 3 98 ? -43.75963 19.36729 28.46240 1.000 152.43317 211 LEU C C 1
ATOM 4762 O O . LEU C 3 98 ? -44.34048 19.51942 29.54326 1.000 148.90256 211 LEU C O 1
ATOM 4767 N N . GLY C 3 99 ? -43.75071 20.28659 27.49944 1.000 164.99066 212 GLY C N 1
ATOM 4768 C CA . GLY C 3 99 ? -44.35832 21.59330 27.67347 1.000 172.91753 212 GLY C CA 1
ATOM 4769 C C . GLY C 3 99 ? -45.83929 21.52056 27.98296 1.000 157.70013 212 GLY C C 1
ATOM 4770 O O . GLY C 3 99 ? -46.65686 21.33830 27.08341 1.000 150.85372 212 GLY C O 1
ATOM 4771 N N . ALA D 4 2 ? -32.77155 -31.40000 -12.84152 1.000 123.26145 2 ALA D N 1
ATOM 4772 C CA . ALA D 4 2 ? -33.11896 -31.67287 -11.45140 1.000 115.55330 2 ALA D CA 1
ATOM 4773 C C . ALA D 4 2 ? -32.72028 -33.09203 -11.05214 1.000 104.52083 2 ALA D C 1
ATOM 4774 O O . ALA D 4 2 ? -33.50243 -34.03508 -11.19389 1.000 90.42637 2 ALA D O 1
ATOM 4776 N N . SER D 4 3 ? -31.49581 -33.23940 -10.55652 1.000 93.63550 3 SER D N 1
ATOM 4777 C CA . SER D 4 3 ? -30.99348 -34.51543 -10.07146 1.000 89.48612 3 SER D CA 1
ATOM 4778 C C . SER D 4 3 ? -30.94994 -34.50737 -8.55142 1.000 83.16941 3 SER D C 1
ATOM 4779 O O . SER D 4 3 ? -30.53147 -33.52005 -7.93801 1.000 80.33875 3 SER D O 1
ATOM 4782 N N . ILE D 4 4 ? -31.38190 -35.61890 -7.94982 1.000 74.32770 4 ILE D N 1
ATOM 4783 C CA . ILE D 4 4 ? -31.39459 -35.73539 -6.49667 1.000 74.95678 4 ILE D CA 1
ATOM 4784 C C . ILE D 4 4 ? -29.99640 -35.60130 -5.90588 1.000 80.85295 4 ILE D C 1
ATOM 4785 O O . ILE D 4 4 ? -29.85293 -35.24454 -4.73146 1.000 84.02627 4 ILE D O 1
ATOM 4790 N N . ASP D 4 5 ? -28.95018 -35.86327 -6.69332 1.000 88.99100 5 ASP D N 1
ATOM 4791 C CA . ASP D 4 5 ? -27.60059 -35.57536 -6.22080 1.000 87.09811 5 ASP D CA 1
ATOM 4792 C C . ASP D 4 5 ? -27.38549 -34.08366 -6.01348 1.000 87.68512 5 ASP D C 1
ATOM 4793 O O . ASP D 4 5 ? -26.52353 -33.69554 -5.21754 1.000 90.42005 5 ASP D O 1
ATOM 4798 N N . ALA D 4 6 ? -28.16151 -33.24235 -6.69840 1.000 83.39285 6 ALA D N 1
ATOM 4799 C CA . ALA D 4 6 ? -28.08749 -31.79608 -6.55555 1.000 91.76417 6 ALA D CA 1
ATOM 4800 C C . ALA D 4 6 ? -29.03350 -31.26530 -5.48473 1.000 94.88546 6 ALA D C 1
ATOM 4801 O O . ALA D 4 6 ? -29.31420 -30.06120 -5.45756 1.000 94.27749 6 ALA D O 1
ATOM 4803 N N . PHE D 4 7 ? -29.52539 -32.13805 -4.60280 1.000 89.06898 7 PHE D N 1
ATOM 4804 C CA . PHE D 4 7 ? -30.48395 -31.71588 -3.58808 1.000 87.27674 7 PHE D CA 1
ATOM 4805 C C . PHE D 4 7 ? -29.88236 -30.71109 -2.61459 1.000 83.95559 7 PHE D C 1
ATOM 4806 O O . PHE D 4 7 ? -30.61077 -29.89610 -2.03757 1.000 93.55043 7 PHE D O 1
ATOM 4814 N N . SER D 4 8 ? -28.56486 -30.75190 -2.41374 1.000 90.73665 8 SER D N 1
ATOM 4815 C CA . SER D 4 8 ? -27.92658 -29.80577 -1.50742 1.000 91.47941 8 SER D CA 1
ATOM 4816 C C . SER D 4 8 ? -28.04215 -28.36857 -1.99703 1.000 91.26194 8 SER D C 1
ATOM 4817 O O . SER D 4 8 ? -27.98114 -27.44401 -1.17996 1.000 91.17892 8 SER D O 1
ATOM 4820 N N . ASP D 4 9 ? -28.20431 -28.15943 -3.30551 1.000 88.35506 9 ASP D N 1
ATOM 4821 C CA . ASP D 4 9 ? -28.42056 -26.80991 -3.81795 1.000 101.42826 9 ASP D CA 1
ATOM 4822 C C . ASP D 4 9 ? -29.77490 -26.27342 -3.37275 1.000 102.67901 9 ASP D C 1
ATOM 4823 O O . ASP D 4 9 ? -29.87877 -25.14701 -2.87266 1.000 97.16936 9 ASP D O 1
ATOM 4828 N N . LEU D 4 10 ? -30.82637 -27.07394 -3.55439 1.000 96.75928 10 LEU D N 1
ATOM 4829 C CA . LEU D 4 10 ? -32.15245 -26.71327 -3.06799 1.000 85.52577 10 LEU D CA 1
ATOM 4830 C C . LEU D 4 10 ? -32.21937 -26.68999 -1.54419 1.000 86.80502 10 LEU D C 1
ATOM 4831 O O . LEU D 4 10 ? -32.93639 -25.86026 -0.97317 1.000 88.60119 10 LEU D O 1
ATOM 4836 N N . GLU D 4 11 ? -31.47612 -27.56995 -0.86974 1.000 81.67287 11 GLU D N 1
ATOM 4837 C CA . GLU D 4 11 ? -31.42228 -27.52122 0.58775 1.000 76.84615 11 GLU D CA 1
ATOM 4838 C C . GLU D 4 11 ? -30.89120 -26.17771 1.07038 1.000 87.76472 11 GLU D C 1
ATOM 4839 O O . GLU D 4 11 ? -31.38718 -25.62518 2.05858 1.000 91.92207 11 GLU D O 1
ATOM 4845 N N . ARG D 4 12 ? -29.87668 -25.63938 0.38814 1.000 95.78544 12 ARG D N 1
ATOM 4846 C CA . ARG D 4 12 ? -29.35194 -24.32696 0.75305 1.000 96.48203 12 ARG D CA 1
ATOM 4847 C C . ARG D 4 12 ? -30.40391 -23.24068 0.57245 1.000 86.86622 12 ARG D C 1
ATOM 4848 O O . ARG D 4 12 ? -30.54408 -22.35571 1.42440 1.000 88.84073 12 ARG D O 1
ATOM 4856 N N . ARG D 4 13 ? -31.14819 -23.28672 -0.53581 1.000 81.48395 13 ARG D N 1
ATOM 4857 C CA . ARG D 4 13 ? -32.20608 -22.30633 -0.75689 1.000 87.69766 13 ARG D CA 1
ATOM 4858 C C . ARG D 4 13 ? -33.28251 -22.41531 0.31364 1.000 91.42929 13 ARG D C 1
ATOM 4859 O O . ARG D 4 13 ? -33.82846 -21.40105 0.76428 1.000 85.97060 13 ARG D O 1
ATOM 4867 N N . MET D 4 14 ? -33.59860 -23.64217 0.73274 1.000 93.69356 14 MET D N 1
ATOM 4868 C CA . MET D 4 14 ? -34.60843 -23.84163 1.76538 1.000 80.60064 14 MET D CA 1
ATOM 4869 C C . MET D 4 14 ? -34.17550 -23.23565 3.09277 1.000 88.90027 14 MET D C 1
ATOM 4870 O O . MET D 4 14 ? -34.95714 -22.53947 3.74890 1.000 84.81101 14 MET D O 1
ATOM 4875 N N . ASP D 4 15 ? -32.93081 -23.48638 3.50355 1.000 87.57141 15 ASP D N 1
ATOM 4876 C CA . ASP D 4 15 ? -32.43022 -22.89905 4.74227 1.000 94.92384 15 ASP D CA 1
ATOM 4877 C C . ASP D 4 15 ? -32.45614 -21.37659 4.68275 1.000 96.19629 15 ASP D C 1
ATOM 4878 O O . ASP D 4 15 ? -32.69740 -20.71284 5.69776 1.000 88.22436 15 ASP D O 1
ATOM 4883 N N . GLY D 4 16 ? -32.21146 -20.80375 3.50311 1.000 89.83382 16 GLY D N 1
ATOM 4884 C CA . GLY D 4 16 ? -32.26024 -19.35490 3.37796 1.000 88.18105 16 GLY D CA 1
ATOM 4885 C C . GLY D 4 16 ? -33.67469 -18.81035 3.44589 1.000 93.84103 16 GLY D C 1
ATOM 4886 O O . GLY D 4 16 ? -33.96054 -17.87959 4.20549 1.000 104.76804 16 GLY D O 1
ATOM 4887 N N . PHE D 4 17 ? -34.58034 -19.39013 2.65421 1.000 94.44861 17 PHE D N 1
ATOM 4888 C CA . PHE D 4 17 ? -35.96957 -18.93880 2.64139 1.000 92.26306 17 PHE D CA 1
ATOM 4889 C C . PHE D 4 17 ? -36.63179 -19.15511 3.99490 1.000 87.49412 17 PHE D C 1
ATOM 4890 O O . PHE D 4 17 ? -37.42360 -18.32120 4.44917 1.000 90.69333 17 PHE D O 1
ATOM 4898 N N . GLN D 4 18 ? -36.32462 -20.27806 4.64617 1.000 84.68709 18 GLN D N 1
ATOM 4899 C CA . GLN D 4 18 ? -36.84760 -20.55260 5.97802 1.000 73.94358 18 GLN D CA 1
ATOM 4900 C C . GLN D 4 18 ? -36.53666 -19.42911 6.95519 1.000 89.82392 18 GLN D C 1
ATOM 4901 O O . GLN D 4 18 ? -37.33765 -19.14456 7.85339 1.000 102.44147 18 GLN D O 1
ATOM 4907 N N . LYS D 4 19 ? -35.38424 -18.78127 6.79994 1.000 97.90608 19 LYS D N 1
ATOM 4908 C CA . LYS D 4 19 ? -35.01215 -17.68033 7.67331 1.000 97.89486 19 LYS D CA 1
ATOM 4909 C C . LYS D 4 19 ? -35.46017 -16.32943 7.13641 1.000 101.19439 19 LYS D C 1
ATOM 4910 O O . LYS D 4 19 ? -35.54946 -15.37032 7.91120 1.000 104.79325 19 LYS D O 1
ATOM 4916 N N . ASP D 4 20 ? -35.74642 -16.23134 5.83578 1.000 91.88850 20 ASP D N 1
ATOM 4917 C CA . ASP D 4 20 ? -36.40333 -15.03527 5.31948 1.000 102.30732 20 ASP D CA 1
ATOM 4918 C C . ASP D 4 20 ? -37.79364 -14.87808 5.92276 1.000 99.91106 20 ASP D C 1
ATOM 4919 O O . ASP D 4 20 ? -38.22793 -13.75821 6.21503 1.000 107.54739 20 ASP D O 1
ATOM 4924 N N . VAL D 4 21 ? -38.50854 -15.99211 6.10712 1.000 100.48117 21 VAL D N 1
ATOM 4925 C CA . VAL D 4 21 ? -39.79168 -15.96124 6.80796 1.000 87.36314 21 VAL D CA 1
ATOM 4926 C C . VAL D 4 21 ? -39.63404 -15.36894 8.20188 1.000 94.19657 21 VAL D C 1
ATOM 4927 O O . VAL D 4 21 ? -40.41366 -14.50204 8.61494 1.000 97.45060 21 VAL D O 1
ATOM 4931 N N . ALA D 4 22 ? -38.62074 -15.82004 8.94576 1.000 95.42574 22 ALA D N 1
ATOM 4932 C CA . ALA D 4 22 ? -38.43007 -15.31597 10.30251 1.000 99.71227 22 ALA D CA 1
ATOM 4933 C C . ALA D 4 22 ? -38.22837 -13.80435 10.30771 1.000 105.83013 22 ALA D C 1
ATOM 4934 O O . ALA D 4 22 ? -38.71743 -13.10823 11.20555 1.000 102.96038 22 ALA D O 1
ATOM 4936 N N . GLN D 4 23 ? -37.52022 -13.27828 9.30537 1.000 106.86319 23 GLN D N 1
ATOM 4937 C CA . GLN D 4 23 ? -37.31401 -11.83589 9.21282 1.000 120.39062 23 GLN D CA 1
ATOM 4938 C C . GLN D 4 23 ? -38.62781 -11.10485 8.97247 1.000 118.08528 23 GLN D C 1
ATOM 4939 O O . GLN D 4 23 ? -38.93054 -10.10982 9.64058 1.000 131.95808 23 GLN D O 1
ATOM 4945 N N . VAL D 4 24 ? -39.42358 -11.58814 8.01764 1.000 94.33245 24 VAL D N 1
ATOM 4946 C CA . VAL D 4 24 ? -40.66579 -10.90643 7.66929 1.000 95.26356 24 VAL D CA 1
ATOM 4947 C C . VAL D 4 24 ? -41.64623 -10.95043 8.83398 1.000 92.23158 24 VAL D C 1
ATOM 4948 O O . VAL D 4 24 ? -42.41935 -10.00925 9.04977 1.000 100.56613 24 VAL D O 1
ATOM 4952 N N . LEU D 4 25 ? -41.63355 -12.03538 9.60570 1.000 98.73919 25 LEU D N 1
ATOM 4953 C CA . LEU D 4 25 ? -42.60012 -12.20454 10.67684 1.000 75.38060 25 LEU D CA 1
ATOM 4954 C C . LEU D 4 25 ? -42.05639 -11.72579 12.02184 1.000 93.76042 25 LEU D C 1
ATOM 4955 O O . LEU D 4 25 ? -42.58957 -12.11452 13.06799 1.000 93.70754 25 LEU D O 1
ATOM 4960 N N . ALA D 4 26 ? -41.00492 -10.89989 12.01014 1.000 110.13514 26 ALA D N 1
ATOM 4961 C CA . ALA D 4 26 ? -40.44621 -10.35294 13.24201 1.000 108.97787 26 ALA D CA 1
ATOM 4962 C C . ALA D 4 26 ? -41.52402 -9.60197 14.00484 1.000 119.27230 26 ALA D C 1
ATOM 4963 O O . ALA D 4 26 ? -42.30608 -8.84894 13.41777 1.000 136.89579 26 ALA D O 1
ATOM 4965 N N . ARG D 4 27 ? -41.56647 -9.80834 15.32008 1.000 127.35095 27 ARG D N 1
ATOM 4966 C CA . ARG D 4 27 ? -42.81308 -9.57686 16.04011 1.000 125.64567 27 ARG D CA 1
ATOM 4967 C C . ARG D 4 27 ? -43.02534 -8.07065 16.07636 1.000 143.13038 27 ARG D C 1
ATOM 4968 O O . ARG D 4 27 ? -42.38962 -7.36328 16.86156 1.000 134.23745 27 ARG D O 1
ATOM 4976 N N . GLN D 4 28 ? -43.89164 -7.56457 15.20386 1.000 157.68315 28 GLN D N 1
ATOM 4977 C CA . GLN D 4 28 ? -44.14582 -6.13219 15.17598 1.000 159.74144 28 GLN D CA 1
ATOM 4978 C C . GLN D 4 28 ? -44.72468 -5.68352 16.51111 1.000 160.58703 28 GLN D C 1
ATOM 4979 O O . GLN D 4 28 ? -45.69664 -6.26131 17.00653 1.000 147.21692 28 GLN D O 1
ATOM 4985 N N . GLN D 4 29 ? -44.10967 -4.66366 17.10336 1.000 175.49994 29 GLN D N 1
ATOM 4986 C CA . GLN D 4 29 ? -44.59454 -4.14126 18.36994 1.000 169.04067 29 GLN D CA 1
ATOM 4987 C C . GLN D 4 29 ? -45.91144 -3.39738 18.16677 1.000 157.93741 29 GLN D C 1
ATOM 4988 O O . GLN D 4 29 ? -46.23550 -2.93285 17.06982 1.000 155.96962 29 GLN D O 1
ATOM 4994 N N . ASN D 4 30 ? -46.68152 -3.29763 19.25037 1.000 126.88220 30 ASN D N 1
ATOM 4995 C CA . ASN D 4 30 ? -48.00504 -2.69109 19.16119 1.000 127.98458 30 ASN D CA 1
ATOM 4996 C C . ASN D 4 30 ? -47.92552 -1.21049 18.79918 1.000 131.81666 30 ASN D C 1
ATOM 4997 O O . ASN D 4 30 ? -48.75428 -0.71394 18.02569 1.000 135.80700 30 ASN D O 1
ATOM 5002 N N . HIS D 4 31 ? -46.96220 -0.48809 19.37902 1.000 116.78694 31 HIS D N 1
ATOM 5003 C CA . HIS D 4 31 ? -46.73686 0.94202 19.16254 1.000 118.13610 31 HIS D CA 1
ATOM 5004 C C . HIS D 4 31 ? -47.82982 1.78314 19.81099 1.000 116.99548 31 HIS D C 1
ATOM 5005 O O . HIS D 4 31 ? -47.70935 3.00953 19.89289 1.000 124.20968 31 HIS D O 1
ATOM 5012 N N . VAL D 4 32 ? -48.89140 1.13661 20.29138 1.000 107.64602 138 VAL D N 1
ATOM 5013 C CA . VAL D 4 32 ? -49.97262 1.81182 20.98968 1.000 108.05820 138 VAL D CA 1
ATOM 5014 C C . VAL D 4 32 ? -50.12887 1.28807 22.40854 1.000 120.38760 138 VAL D C 1
ATOM 5015 O O . VAL D 4 32 ? -50.31915 2.06940 23.34908 1.000 110.31340 138 VAL D O 1
ATOM 5019 N N . ALA D 4 33 ? -50.03140 -0.03209 22.59124 1.000 108.31033 139 ALA D N 1
ATOM 5020 C CA . ALA D 4 33 ? -49.93465 -0.57994 23.93840 1.000 115.96155 139 ALA D CA 1
ATOM 5021 C C . ALA D 4 33 ? -48.70017 -0.04267 24.64826 1.000 120.58678 139 ALA D C 1
ATOM 5022 O O . ALA D 4 33 ? -48.72784 0.20807 25.85860 1.000 120.27969 139 ALA D O 1
ATOM 5024 N N . LEU D 4 34 ? -47.60744 0.14395 23.90483 1.000 109.09768 140 LEU D N 1
ATOM 5025 C CA . LEU D 4 34 ? -46.39078 0.70020 24.48571 1.000 111.61755 140 LEU D CA 1
ATOM 5026 C C . LEU D 4 34 ? -46.58673 2.15196 24.90727 1.000 119.02191 140 LEU D C 1
ATOM 5027 O O . LEU D 4 34 ? -46.22695 2.53970 26.02564 1.000 116.22042 140 LEU D O 1
ATOM 5032 N N . TYR D 4 35 ? -47.15958 2.97205 24.02228 1.000 115.76106 141 TYR D N 1
ATOM 5033 C CA . TYR D 4 35 ? -47.37591 4.37720 24.35514 1.000 109.76700 141 TYR D CA 1
ATOM 5034 C C . TYR D 4 35 ? -48.32491 4.52170 25.53775 1.000 107.13397 141 TYR D C 1
ATOM 5035 O O . TYR D 4 35 ? -48.12416 5.38037 26.40441 1.000 123.10166 141 TYR D O 1
ATOM 5044 N N . GLU D 4 36 ? -49.37359 3.69800 25.58364 1.000 108.71528 142 GLU D N 1
ATOM 5045 C CA . GLU D 4 36 ? -50.25839 3.69771 26.74329 1.000 119.28715 142 GLU D CA 1
ATOM 5046 C C . GLU D 4 36 ? -49.54017 3.17725 27.98225 1.000 121.65415 142 GLU D C 1
ATOM 5047 O O . GLU D 4 36 ? -49.76656 3.67458 29.09117 1.000 122.06367 142 GLU D O 1
ATOM 5053 N N . ARG D 4 37 ? -48.67941 2.16845 27.81641 1.000 125.89993 143 ARG D N 1
ATOM 5054 C CA . ARG D 4 37 ? -47.89131 1.67676 28.94320 1.000 132.83222 143 ARG D CA 1
ATOM 5055 C C . ARG D 4 37 ? -46.92942 2.74422 29.44895 1.000 133.59299 143 ARG D C 1
ATOM 5056 O O . ARG D 4 37 ? -46.79759 2.94936 30.66169 1.000 131.60118 143 ARG D O 1
ATOM 5064 N N . LEU D 4 38 ? -46.25195 3.43822 28.53204 1.000 124.62831 144 LEU D N 1
ATOM 5065 C CA . LEU D 4 38 ? -45.29536 4.46379 28.93333 1.000 118.10237 144 LEU D CA 1
ATOM 5066 C C . LEU D 4 38 ? -45.99595 5.66163 29.56096 1.000 116.66396 144 LEU D C 1
ATOM 5067 O O . LEU D 4 38 ? -45.60592 6.12586 30.63795 1.000 134.38656 144 LEU D O 1
ATOM 5072 N N . LEU D 4 39 ? -47.03941 6.17104 28.90633 1.000 116.96224 145 LEU D N 1
ATOM 5073 C CA . LEU D 4 39 ? -47.64242 7.43623 29.30584 1.000 116.02276 145 LEU D CA 1
ATOM 5074 C C . LEU D 4 39 ? -48.79889 7.28148 30.27882 1.000 115.98526 145 LEU D C 1
ATOM 5075 O O . LEU D 4 39 ? -49.20414 8.27801 30.88857 1.000 123.86084 145 LEU D O 1
ATOM 5080 N N . GLN D 4 40 ? -49.33425 6.06995 30.44002 1.000 116.42623 146 GLN D N 1
ATOM 5081 C CA . GLN D 4 40 ? -50.55723 5.85371 31.21437 1.000 129.83448 146 GLN D CA 1
ATOM 5082 C C . GLN D 4 40 ? -51.67797 6.74328 30.68624 1.000 125.59357 146 GLN D C 1
ATOM 5083 O O . GLN D 4 40 ? -52.44958 7.33254 31.44673 1.000 107.17340 146 GLN D O 1
ATOM 5089 N N . LEU D 4 41 ? -51.74452 6.84732 29.36000 1.000 123.89623 147 LEU D N 1
ATOM 5090 C CA . LEU D 4 41 ? -52.70099 7.69298 28.65966 1.000 117.16645 147 LEU D CA 1
ATOM 5091 C C . LEU D 4 41 ? -53.36769 6.86677 27.57086 1.000 120.24811 147 LEU D C 1
ATOM 5092 O O . LEU D 4 41 ? -52.68080 6.28253 26.72577 1.000 99.79652 147 LEU D O 1
ATOM 5097 N N . ARG D 4 42 ? -54.69760 6.81778 27.58960 1.000 112.55047 148 ARG D N 1
ATOM 5098 C CA . ARG D 4 42 ? -55.46723 6.11241 26.57689 1.000 105.76469 148 ARG D CA 1
ATOM 5099 C C . ARG D 4 42 ? -56.44651 7.07087 25.91466 1.000 102.94278 148 ARG D C 1
ATOM 5100 O O . ARG D 4 42 ? -56.93690 8.01770 26.53920 1.000 93.46186 148 ARG D O 1
ATOM 5108 N N . VAL D 4 43 ? -56.72132 6.81730 24.63952 1.000 101.24715 149 VAL D N 1
ATOM 5109 C CA . VAL D 4 43 ? -57.69865 7.57552 23.86866 1.000 99.19114 149 VAL D CA 1
ATOM 5110 C C . VAL D 4 43 ? -58.86752 6.64105 23.58091 1.000 86.29807 149 VAL D C 1
ATOM 5111 O O . VAL D 4 43 ? -58.71636 5.64609 22.86203 1.000 89.39506 149 VAL D O 1
ATOM 5115 N N . LEU D 4 44 ? -60.02696 6.95726 24.13334 1.000 86.55388 150 LEU D N 1
ATOM 5116 C CA . LEU D 4 44 ? -61.21651 6.12072 24.02859 1.000 92.12339 150 LEU D CA 1
ATOM 5117 C C . LEU D 4 44 ? -62.39610 6.96600 23.58132 1.000 93.46039 150 LEU D C 1
ATOM 5118 O O . LEU D 4 44 ? -62.37871 8.19339 23.71147 1.000 98.75174 150 LEU D O 1
ATOM 5123 N N . PRO D 4 45 ? -63.43216 6.33768 23.02411 1.000 89.99826 151 PRO D N 1
ATOM 5124 C CA . PRO D 4 45 ? -64.66211 7.08077 22.73187 1.000 89.63800 151 PRO D CA 1
ATOM 5125 C C . PRO D 4 45 ? -65.34233 7.54197 24.01084 1.000 93.68295 151 PRO D C 1
ATOM 5126 O O . PRO D 4 45 ? -65.21920 6.92199 25.07018 1.000 96.63388 151 PRO D O 1
ATOM 5130 N N . GLY D 4 46 ? -66.06377 8.65384 23.90258 1.000 95.97014 152 GLY D N 1
ATOM 5131 C CA . GLY D 4 46 ? -66.74765 9.19546 25.05393 1.000 97.55942 152 GLY D CA 1
ATOM 5132 C C . GLY D 4 46 ? -67.93779 8.35506 25.46944 1.000 117.85876 152 GLY D C 1
ATOM 5133 O O . GLY D 4 46 ? -68.50051 7.58217 24.69202 1.000 109.35681 152 GLY D O 1
ATOM 5134 N N . ALA D 4 47 ? -68.31356 8.50635 26.74242 1.000 114.32808 153 ALA D N 1
ATOM 5135 C CA . ALA D 4 47 ? -69.50841 7.83631 27.24378 1.000 102.85897 153 ALA D CA 1
ATOM 5136 C C . ALA D 4 47 ? -70.76101 8.36449 26.55645 1.000 116.66045 153 ALA D C 1
ATOM 5137 O O . ALA D 4 47 ? -71.64951 7.58771 26.18595 1.000 112.55166 153 ALA D O 1
ATOM 5139 N N . SER D 4 48 ? -70.84859 9.68103 26.37944 1.000 124.23961 154 SER D N 1
ATOM 5140 C CA . SER D 4 48 ? -71.91606 10.31154 25.60561 1.000 125.15893 154 SER D CA 1
ATOM 5141 C C . SER D 4 48 ? -71.34433 10.55371 24.21352 1.000 136.71597 154 SER D C 1
ATOM 5142 O O . SER D 4 48 ? -70.71258 11.57742 23.95155 1.000 143.28175 154 SER D O 1
ATOM 5145 N N . ASP D 4 49 ? -71.58112 9.59960 23.30914 1.000 141.53131 155 ASP D N 1
ATOM 5146 C CA . ASP D 4 49 ? -70.84805 9.54120 22.04841 1.000 140.07599 155 ASP D CA 1
ATOM 5147 C C . ASP D 4 49 ? -71.11461 10.73056 21.13416 1.000 145.24068 155 ASP D C 1
ATOM 5148 O O . ASP D 4 49 ? -70.46676 10.83455 20.08782 1.000 145.98303 155 ASP D O 1
ATOM 5153 N N . VAL D 4 50 ? -72.05010 11.61613 21.48301 1.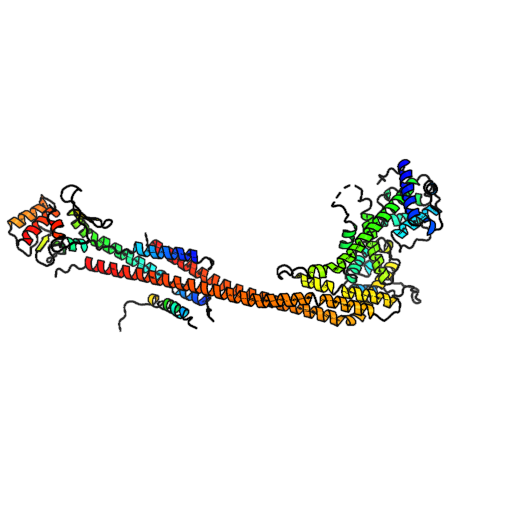000 144.05036 156 VAL D N 1
ATOM 5154 C CA . VAL D 4 50 ? -72.12680 12.90054 20.79240 1.000 166.72874 156 VAL D CA 1
ATOM 5155 C C . VAL D 4 50 ? -70.84176 13.68921 21.01933 1.000 168.55984 156 VAL D C 1
ATOM 5156 O O . VAL D 4 50 ? -70.29071 14.29171 20.08990 1.000 168.14724 156 VAL D O 1
ATOM 5160 N N . HIS D 4 51 ? -70.34582 13.69586 22.25697 1.000 183.69366 157 HIS D N 1
ATOM 5161 C CA . HIS D 4 51 ? -69.00836 14.19016 22.57388 1.000 169.29997 157 HIS D CA 1
ATOM 5162 C C . HIS D 4 51 ? -68.04621 13.01025 22.46817 1.000 175.31518 157 HIS D C 1
ATOM 5163 O O . HIS D 4 51 ? -68.06084 12.11219 23.31486 1.000 202.67785 157 HIS D O 1
ATOM 5170 N N . ASP D 4 52 ? -67.20156 13.01686 21.43594 1.000 136.76003 158 ASP D N 1
ATOM 5171 C CA . ASP D 4 52 ? -66.58244 11.77919 20.96797 1.000 121.13018 158 ASP D CA 1
ATOM 5172 C C . ASP D 4 52 ? -65.41309 11.31841 21.83726 1.000 118.39482 158 ASP D C 1
ATOM 5173 O O . ASP D 4 52 ? -65.44324 10.21439 22.38841 1.000 123.91557 158 ASP D O 1
ATOM 5178 N N . VAL D 4 53 ? -64.36504 12.13114 21.95849 1.000 96.99871 159 VAL D N 1
ATOM 5179 C CA . VAL D 4 53 ? -63.05581 11.65183 22.40075 1.000 96.58566 159 VAL D CA 1
ATOM 5180 C C . VAL D 4 53 ? -62.89347 11.87892 23.90201 1.000 96.64322 159 VAL D C 1
ATOM 5181 O O . VAL D 4 53 ? -63.12945 12.98558 24.40014 1.000 104.39412 159 VAL D O 1
ATOM 5185 N N . ARG D 4 54 ? -62.48020 10.83052 24.61799 1.000 88.77649 160 ARG D N 1
ATOM 5186 C CA . ARG D 4 54 ? -62.20887 10.86108 26.05129 1.000 100.75038 160 ARG D CA 1
ATOM 5187 C C . ARG D 4 54 ? -60.74808 10.51743 26.27751 1.000 95.60454 160 ARG D C 1
ATOM 5188 O O . ARG D 4 54 ? -60.24559 9.54420 25.70136 1.000 97.74088 160 ARG D O 1
ATOM 5196 N N . PHE D 4 55 ? -60.04468 11.29237 27.10655 1.000 97.48332 161 PHE D N 1
ATOM 5197 C CA . PHE D 4 55 ? -58.62875 10.97675 27.28748 1.000 109.38363 161 PHE D CA 1
ATOM 5198 C C . PHE D 4 55 ? -58.46955 10.56078 28.74510 1.000 109.23181 161 PHE D C 1
ATOM 5199 O O . PHE D 4 55 ? -58.90864 11.27804 29.65162 1.000 112.68454 161 PHE D O 1
ATOM 5207 N N . VAL D 4 56 ? -57.86101 9.40184 28.96770 1.000 110.51262 162 VAL D N 1
ATOM 5208 C CA . VAL D 4 56 ? -57.79706 8.77585 30.28411 1.000 115.43045 162 VAL D CA 1
ATOM 5209 C C . VAL D 4 56 ? -56.34508 8.73559 30.73846 1.000 113.65470 162 VAL D C 1
ATOM 5210 O O . VAL D 4 56 ? -55.46570 8.31391 29.97956 1.000 101.50720 162 VAL D O 1
ATOM 5214 N N . PHE D 4 57 ? -56.09712 9.17074 31.97307 1.000 121.53027 163 PHE D N 1
ATOM 5215 C CA . PHE D 4 57 ? -54.75857 9.19681 32.54680 1.000 123.40290 163 PHE D CA 1
ATOM 5216 C C . PHE D 4 57 ? -54.64023 8.19999 33.69075 1.000 120.54683 163 PHE D C 1
ATOM 5217 O O . PHE D 4 57 ? -55.58345 8.00974 34.46598 1.000 121.18182 163 PHE D O 1
ATOM 5225 N N . GLY D 4 58 ? -53.46952 7.57780 33.79439 1.000 123.06225 164 GLY D N 1
ATOM 5226 C CA . GLY D 4 58 ? -53.14973 6.71620 34.91041 1.000 145.75063 164 GLY D CA 1
ATOM 5227 C C . GLY D 4 58 ? -53.53111 5.26622 34.67720 1.000 152.02061 164 GLY D C 1
ATOM 5228 O O . GLY D 4 58 ? -54.15601 4.89497 33.68108 1.000 145.86422 164 GLY D O 1
ATOM 5229 N N . ASP D 4 59 ? -53.13624 4.42810 35.63884 1.000 166.67477 165 ASP D N 1
ATOM 5230 C CA . ASP D 4 59 ? -53.41996 2.99991 35.54309 1.000 177.15451 165 ASP D CA 1
ATOM 5231 C C . ASP D 4 59 ? -54.89728 2.70750 35.77914 1.000 176.90901 165 ASP D C 1
ATOM 5232 O O . ASP D 4 59 ? -55.46243 1.79892 35.15923 1.000 179.37986 165 ASP D O 1
ATOM 5237 N N . ASP D 4 60 ? -55.53678 3.46001 36.66678 1.000 167.82704 166 ASP D N 1
ATOM 5238 C CA . ASP D 4 60 ? -56.93793 3.26908 37.00858 1.000 166.80683 166 ASP D CA 1
ATOM 5239 C C . ASP D 4 60 ? -57.76777 4.43298 36.47383 1.000 166.38115 166 ASP D C 1
ATOM 5240 O O . ASP D 4 60 ? -57.26955 5.31887 35.77325 1.000 160.23345 166 ASP D O 1
ATOM 5245 N N . SER D 4 61 ? -59.05640 4.42117 36.81226 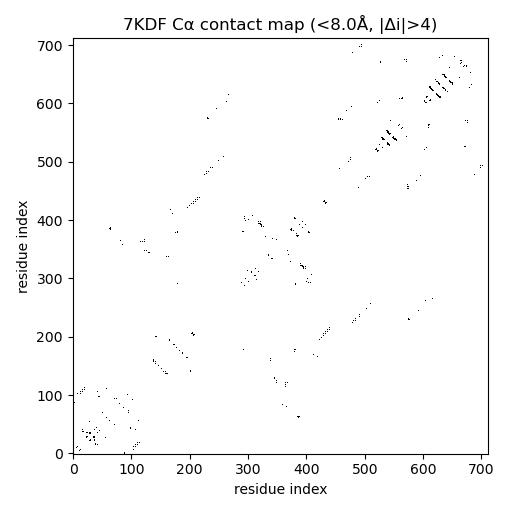1.000 171.26352 167 SER D N 1
ATOM 5246 C CA . SER D 4 61 ? -59.96564 5.48000 36.39197 1.000 175.72297 167 SER D CA 1
ATOM 5247 C C . SER D 4 61 ? -59.86876 6.68388 37.32019 1.000 176.67002 167 SER D C 1
ATOM 5248 O O . SER D 4 61 ? -60.88595 7.16128 37.83394 1.000 170.11699 167 SER D O 1
ATOM 5251 N N . ARG D 4 62 ? -58.65229 7.18665 37.53880 1.000 167.59293 168 ARG D N 1
ATOM 5252 C CA . ARG D 4 62 ? -58.48873 8.33428 38.42253 1.000 168.44669 168 ARG D CA 1
ATOM 5253 C C . ARG D 4 62 ? -58.75297 9.64613 37.69405 1.000 164.05281 168 ARG D C 1
ATOM 5254 O O . ARG D 4 62 ? -59.43835 10.52535 38.22755 1.000 168.31273 168 ARG D O 1
ATOM 5262 N N . CYS D 4 63 ? -58.23256 9.79492 36.47748 1.000 144.77021 169 CYS D N 1
ATOM 5263 C CA . CYS D 4 63 ? -58.33141 11.04647 35.73893 1.000 138.70087 169 CYS D C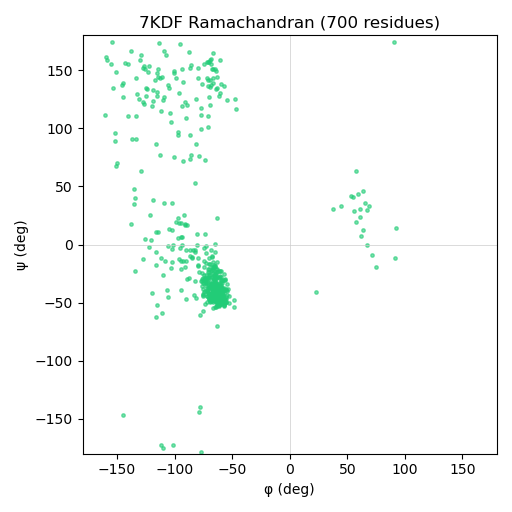A 1
ATOM 5264 C C . CYS D 4 63 ? -58.77925 10.77824 34.31088 1.000 122.52684 169 CYS D C 1
ATOM 5265 O O . CYS D 4 63 ? -58.19105 9.93830 33.62093 1.000 109.73885 169 CYS D O 1
ATOM 5268 N N . TRP D 4 64 ? -59.81054 11.49726 33.86965 1.000 105.72425 170 TRP D N 1
ATOM 5269 C CA . TRP D 4 64 ? -60.17464 11.50950 32.45978 1.000 103.89973 170 TRP D CA 1
ATOM 5270 C C . TRP D 4 64 ? -60.98578 12.76231 32.16028 1.000 110.04396 170 TRP D C 1
ATOM 5271 O O . TRP D 4 64 ? -61.57480 13.37607 33.05475 1.000 103.99874 170 TRP D O 1
ATOM 5282 N N . ILE D 4 65 ? -61.00728 13.12834 30.87783 1.000 107.17733 171 ILE D N 1
ATOM 5283 C CA . ILE D 4 65 ? -61.72557 14.30554 30.40237 1.000 100.51919 171 ILE D CA 1
ATOM 5284 C C . ILE D 4 65 ? -62.15864 14.04572 28.96509 1.000 105.26304 171 ILE D C 1
ATOM 5285 O O . ILE D 4 65 ? -61.48366 13.33362 28.21608 1.000 101.98528 171 ILE D O 1
ATOM 5290 N N . GLU D 4 66 ? -63.30159 14.61718 28.58358 1.000 99.23017 172 GLU D N 1
ATOM 5291 C CA . GLU D 4 66 ? -63.89624 14.38932 27.27348 1.000 107.33931 172 GLU D CA 1
ATOM 5292 C C . GLU D 4 66 ? -63.92493 15.67977 26.46130 1.000 108.88261 172 GLU D C 1
ATOM 5293 O O . GLU D 4 66 ? -64.03982 16.77670 27.01427 1.000 100.56139 172 GLU D O 1
ATOM 5299 N N . VAL D 4 67 ? -63.79837 15.53666 25.13797 1.000 110.62103 173 VAL D N 1
ATOM 5300 C CA . VAL D 4 67 ? -63.78380 16.65482 24.19653 1.000 99.20581 173 VAL D CA 1
ATOM 5301 C C . VAL D 4 67 ? -64.70846 16.33224 23.02930 1.000 103.63929 173 VAL D C 1
ATOM 5302 O O . VAL D 4 67 ? -64.79043 15.17733 22.59764 1.000 102.75953 173 VAL D O 1
ATOM 5306 N N . ALA D 4 68 ? -65.40612 17.34835 22.51162 1.000 114.65642 174 ALA D N 1
ATOM 5307 C CA . ALA D 4 68 ? -66.35553 17.13670 21.42469 1.000 137.95658 174 ALA D CA 1
ATOM 5308 C C . ALA D 4 68 ? -65.97554 17.84469 20.12657 1.000 147.45612 174 ALA D C 1
ATOM 5309 O O . ALA D 4 68 ? -65.73531 17.17950 19.11448 1.000 159.48325 174 ALA D O 1
ATOM 5311 N N . MET D 4 69 ? -65.89661 19.17893 20.13392 1.000 152.68375 175 MET D N 1
ATOM 5312 C CA . MET D 4 69 ? -65.86521 19.96575 18.89097 1.000 166.42234 175 MET D CA 1
ATOM 5313 C C . MET D 4 69 ? -66.89128 19.48887 17.86713 1.000 170.89414 175 MET D C 1
ATOM 5314 O O . MET D 4 69 ? -66.66453 19.56393 16.65797 1.000 160.57918 175 MET D O 1
ATOM 5319 N N . HIS D 4 70 ? -68.03836 19.01157 18.34478 1.000 205.85309 176 HIS D N 1
ATOM 5320 C CA . HIS D 4 70 ? -69.17745 18.74220 17.48425 1.000 197.63820 176 HIS D CA 1
ATOM 5321 C C . HIS D 4 70 ? -70.30090 19.74758 17.67959 1.000 205.69833 176 HIS D C 1
ATOM 5322 O O . HIS D 4 70 ? -71.20557 19.81440 16.84050 1.000 218.33570 176 HIS D O 1
ATOM 5329 N N . GLY D 4 71 ? -70.25493 20.53600 18.75063 1.000 174.11472 177 GLY D N 1
ATOM 5330 C CA . GLY D 4 71 ? -71.20654 21.60266 18.98354 1.000 163.96024 177 GLY D CA 1
ATOM 5331 C C . GLY D 4 71 ? -70.54072 22.78870 19.64929 1.000 166.66189 177 GLY D C 1
ATOM 5332 O O . GLY D 4 71 ? -69.36555 23.06896 19.39285 1.000 166.81060 177 GLY D O 1
ATOM 5333 N N . ASP D 4 72 ? -71.27843 23.49610 20.50627 1.000 165.78538 178 ASP D N 1
ATOM 5334 C CA . ASP D 4 72 ? -70.71150 24.63152 21.22332 1.000 166.06031 178 ASP D CA 1
ATOM 5335 C C . ASP D 4 72 ? -69.86888 24.21489 22.42214 1.000 156.37673 178 ASP D C 1
ATOM 5336 O O . ASP D 4 72 ? -69.05711 25.01569 22.89902 1.000 140.63670 178 ASP D O 1
ATOM 5341 N N . HIS D 4 73 ? -70.03464 22.98886 22.91290 1.000 159.47053 179 HIS D N 1
ATOM 5342 C CA . HIS D 4 73 ? -69.36487 22.52348 24.12605 1.000 157.31528 179 HIS D CA 1
ATOM 5343 C C . HIS D 4 73 ? -68.11024 21.75291 23.72842 1.000 154.61259 179 HIS D C 1
ATOM 5344 O O . HIS D 4 73 ? -68.17448 20.56478 23.40197 1.000 144.06617 179 HIS D O 1
ATOM 5351 N N . VAL D 4 74 ? -66.96468 22.43720 23.75627 1.000 152.85432 180 VAL D N 1
ATOM 5352 C CA . VAL D 4 74 ? -65.69877 21.78399 23.43562 1.000 140.00010 180 VAL D CA 1
ATOM 5353 C C . VAL D 4 74 ? -65.30312 20.81127 24.54147 1.000 132.58790 180 VAL D C 1
ATOM 5354 O O . VAL D 4 74 ? -64.92763 19.66375 24.27578 1.000 125.50895 180 VAL D O 1
ATOM 5358 N N . ILE D 4 75 ? -65.40073 21.24396 25.79471 1.000 138.81119 181 ILE D N 1
ATOM 5359 C CA . ILE D 4 75 ? -64.95504 20.44392 26.93092 1.000 120.28553 181 ILE D CA 1
ATOM 5360 C C . ILE D 4 75 ? -66.12423 19.60386 27.43584 1.000 123.13175 181 ILE D C 1
ATOM 5361 O O . ILE D 4 75 ? -67.17445 20.14233 27.80298 1.000 122.08788 181 ILE D O 1
ATOM 5366 N N . GLY D 4 76 ? -65.93715 18.28222 27.46330 1.000 130.28825 182 GLY D N 1
ATOM 5367 C CA . GLY D 4 76 ? -66.91791 17.36243 28.01666 1.000 127.74565 182 GLY D CA 1
ATOM 5368 C C . GLY D 4 76 ? -66.85739 17.36103 29.52734 1.000 103.88751 182 GLY D C 1
ATOM 5369 O O . GLY D 4 76 ? -66.67785 18.42675 30.12038 1.000 101.47670 182 GLY D O 1
ATOM 5370 N N . ASN D 4 77 ? -66.98425 16.20919 30.17643 1.000 112.64810 183 ASN D N 1
ATOM 5371 C CA . ASN D 4 77 ? -66.94710 16.23850 31.62510 1.000 109.07781 183 ASN D CA 1
ATOM 5372 C C . ASN D 4 77 ? -65.56339 15.79129 32.09377 1.000 104.81017 183 ASN D C 1
ATOM 5373 O O . ASN D 4 77 ? -64.63854 15.60651 31.29627 1.000 111.66651 183 ASN D O 1
ATOM 5378 N N . SER D 4 78 ? -65.41733 15.60976 33.40400 1.000 120.88256 184 SER D N 1
ATOM 5379 C CA . SER D 4 78 ? -64.15347 15.19741 33.99900 1.000 120.87012 184 SER D CA 1
ATOM 5380 C C . SER D 4 78 ? -64.45350 14.46758 35.30224 1.000 124.24625 184 SER D C 1
ATOM 5381 O O . SER D 4 78 ? -65.28310 14.93684 36.08631 1.000 134.01528 184 SER D O 1
ATOM 5384 N N . HIS D 4 79 ? -63.79545 13.32443 35.52668 1.000 112.97356 185 HIS D N 1
ATOM 5385 C CA . HIS D 4 79 ? -64.09014 12.55342 36.74206 1.000 130.86523 185 HIS D CA 1
ATOM 5386 C C . HIS D 4 79 ? -63.71638 13.30718 38.00384 1.000 153.75802 185 HIS D C 1
ATOM 5387 O O . HIS D 4 79 ? -64.59599 13.46304 38.88395 1.000 167.03922 185 HIS D O 1
ATOM 5394 N N . PRO D 4 80 ? -62.47539 13.81260 38.20206 1.000 144.06024 186 PRO D N 1
ATOM 5395 C CA . PRO D 4 80 ? -62.28263 14.90272 39.17419 1.000 114.92362 186 PRO D CA 1
ATOM 5396 C C . PRO D 4 80 ? -62.72053 16.18199 38.62910 1.000 120.17102 186 PRO D C 1
ATOM 5397 O O . PRO D 4 80 ? -62.08446 16.77495 37.67009 1.000 131.09375 186 PRO D O 1
ATOM 5401 N N . ALA D 4 81 ? -63.80008 16.77720 39.13594 1.000 115.38445 187 ALA D N 1
ATOM 5402 C CA . ALA D 4 81 ? -64.36165 18.01708 38.65936 1.000 116.83552 187 ALA D CA 1
ATOM 5403 C C . ALA D 4 81 ? -63.38198 19.17937 38.82844 1.000 118.79799 187 ALA D C 1
ATOM 5404 O O . ALA D 4 81 ? -62.62494 19.24095 39.79967 1.000 116.41852 187 ALA D O 1
ATOM 5406 N N . LEU D 4 82 ? -63.40346 20.09783 37.86808 1.000 115.27810 188 LEU D N 1
ATOM 5407 C CA . LEU D 4 82 ? -62.56420 21.28381 37.84750 1.000 125.38045 188 LEU D CA 1
ATOM 5408 C C . LEU D 4 82 ? -63.47876 22.50089 37.79327 1.000 123.26717 188 LEU D C 1
ATOM 5409 O O . LEU D 4 82 ? -64.60622 22.41943 37.28596 1.000 111.39994 188 LEU D O 1
ATOM 5414 N N . ASP D 4 83 ? -63.00168 23.63802 38.30151 1.000 122.95797 189 ASP D N 1
ATOM 5415 C CA . ASP D 4 83 ? -63.84275 24.82198 38.26985 1.000 127.53004 189 ASP D CA 1
ATOM 5416 C C . ASP D 4 83 ? -64.08313 25.29111 36.83523 1.000 131.75994 189 ASP D C 1
ATOM 5417 O O . ASP D 4 83 ? -63.40232 24.85382 35.90461 1.000 126.49460 189 ASP D O 1
ATOM 5422 N N . PRO D 4 84 ? -65.07241 26.17282 36.63477 1.000 128.22489 190 PRO D N 1
ATOM 5423 C CA . PRO D 4 84 ? -65.24587 26.80235 35.31259 1.000 137.55986 190 PRO D CA 1
ATOM 5424 C C . PRO D 4 84 ? -64.02556 27.54970 34.79614 1.000 133.86887 190 PRO D C 1
ATOM 5425 O O . PRO D 4 84 ? -63.78801 27.54759 33.58216 1.000 123.92709 190 PRO D O 1
ATOM 5429 N N . LYS D 4 85 ? -63.27687 28.23570 35.66560 1.000 136.38522 191 LYS D N 1
ATOM 5430 C CA . LYS D 4 85 ? -62.10374 28.97229 35.20077 1.000 133.78275 191 LYS D CA 1
ATOM 5431 C C . LYS D 4 85 ? -61.06323 28.03235 34.59894 1.000 125.16357 191 LYS D C 1
ATOM 5432 O O . LYS D 4 85 ? -60.47071 28.33681 33.55621 1.000 122.52356 191 LYS D O 1
ATOM 5438 N N . SER D 4 86 ? -60.82434 26.88296 35.23772 1.000 125.85205 192 SER D N 1
ATOM 5439 C CA . SER D 4 86 ? -59.95480 25.88267 34.62263 1.000 132.46342 192 SER D CA 1
ATOM 5440 C C . SER D 4 86 ? -60.55965 25.33159 33.33739 1.000 117.60597 192 SER D C 1
ATOM 5441 O O . SER D 4 86 ? -59.82383 24.97054 32.41191 1.000 112.49597 192 SER D O 1
ATOM 5444 N N . ARG D 4 87 ? -61.89023 25.25869 33.26342 1.000 112.90875 193 ARG D N 1
ATOM 5445 C CA . ARG D 4 87 ? -62.55457 24.74628 32.07137 1.000 115.63732 193 ARG D CA 1
ATOM 5446 C C . ARG D 4 87 ? -62.57228 25.76217 30.93583 1.000 114.64082 193 ARG D C 1
ATOM 5447 O O . ARG D 4 87 ? -62.55330 25.37211 29.76318 1.000 126.37873 193 ARG D O 1
ATOM 5455 N N . ALA D 4 88 ? -62.62718 27.05714 31.25308 1.000 126.41967 194 ALA D N 1
ATOM 5456 C CA . ALA D 4 88 ? -62.55157 28.06937 30.20449 1.000 126.58761 194 ALA D CA 1
ATOM 5457 C C . ALA D 4 88 ? -61.14540 28.15623 29.62437 1.000 128.57264 194 ALA D C 1
ATOM 5458 O O . ALA D 4 88 ? -60.97815 28.30646 28.40803 1.000 135.32177 194 ALA D O 1
ATOM 5460 N N . THR D 4 89 ? -60.12267 28.06026 30.47938 1.000 121.12864 195 THR D N 1
ATOM 5461 C CA . THR D 4 89 ? -58.74571 28.08960 29.99585 1.000 124.12823 195 THR D CA 1
ATOM 5462 C C . THR D 4 89 ? -58.45862 26.89989 29.08840 1.000 127.05360 195 THR D C 1
ATOM 5463 O O . THR D 4 89 ? -57.78076 27.03853 28.06324 1.000 124.93350 195 THR D O 1
ATOM 5467 N N . LEU D 4 90 ? -58.96937 25.72053 29.44935 1.000 125.61999 196 LEU D N 1
ATOM 5468 C CA . LEU D 4 90 ? -58.78253 24.54275 28.60942 1.000 119.26356 196 LEU D CA 1
ATOM 5469 C C . LEU D 4 90 ? -59.54718 24.64713 27.29513 1.000 125.07482 196 LEU D C 1
ATOM 5470 O O . LEU D 4 90 ? -59.07743 24.14037 26.27039 1.000 134.45814 196 LEU D O 1
ATOM 5475 N N . GLU D 4 91 ? -60.72242 25.28076 27.30151 1.000 127.95263 197 GLU D N 1
ATOM 5476 C CA . GLU D 4 91 ? -61.48666 25.42971 26.06622 1.000 138.27821 197 GLU D CA 1
ATOM 5477 C C . GLU D 4 91 ? -60.86657 26.46142 25.12969 1.000 147.25626 197 GLU D C 1
ATOM 5478 O O . GLU D 4 91 ? -61.00331 26.34767 23.90744 1.000 154.83535 197 GLU D O 1
ATOM 5484 N N . HIS D 4 92 ? -60.17713 27.47079 25.66405 1.000 156.60728 198 HIS D N 1
ATOM 5485 C CA . HIS D 4 92 ? -59.47646 28.38505 24.76728 1.000 158.66254 198 HIS D CA 1
ATOM 5486 C C . HIS D 4 92 ? -58.20771 27.76426 24.19446 1.000 163.80464 198 HIS D C 1
ATOM 5487 O O . HIS D 4 92 ? -57.85720 28.04463 23.04431 1.000 169.67765 198 HIS D O 1
ATOM 5494 N N . VAL D 4 93 ? -57.52661 26.90629 24.95945 1.000 142.54379 199 VAL D N 1
ATOM 5495 C CA . VAL D 4 93 ? -56.28779 26.29401 24.48167 1.000 145.57340 199 VAL D CA 1
ATOM 5496 C C . VAL D 4 93 ? -56.54489 25.42788 23.25332 1.000 141.95734 199 VAL D C 1
ATOM 5497 O O . VAL D 4 93 ? -55.70242 25.35044 22.34992 1.000 142.33320 199 VAL D O 1
ATOM 5501 N N . LEU D 4 94 ? -57.70290 24.77141 23.18945 1.000 132.14465 200 LEU D N 1
ATOM 5502 C CA . LEU D 4 94 ? -58.07021 24.00474 22.00588 1.000 148.87252 200 LEU D CA 1
ATOM 5503 C C . LEU D 4 94 ? -58.61184 24.86900 20.87292 1.000 152.08019 200 LEU D C 1
ATOM 5504 O O . LEU D 4 94 ? -58.75433 24.36786 19.75218 1.000 157.09851 200 LEU D O 1
ATOM 5509 N N . THR D 4 95 ? -58.91541 26.14126 21.12699 1.000 150.13705 201 THR D N 1
ATOM 5510 C CA . THR D 4 95 ? -59.49190 27.01595 20.11195 1.000 152.82352 201 THR D CA 1
ATOM 5511 C C . THR D 4 95 ? -58.57446 28.16734 19.73121 1.000 151.30486 201 THR D C 1
ATOM 5512 O O . THR D 4 95 ? -58.31081 28.37259 18.53987 1.000 139.77729 201 THR D O 1
ATOM 5516 N N . VAL D 4 96 ? -58.07371 28.93080 20.70680 1.000 151.59771 202 VAL D N 1
ATOM 5517 C CA . VAL D 4 96 ? -57.23028 30.08617 20.40802 1.000 153.52456 202 VAL D CA 1
ATOM 5518 C C . VAL D 4 96 ? -55.74190 29.77320 20.49606 1.000 144.61836 202 VAL D C 1
ATOM 5519 O O . VAL D 4 96 ? -54.92381 30.58671 20.03664 1.000 152.53146 202 VAL D O 1
ATOM 5523 N N . GLN D 4 97 ? -55.36221 28.63138 21.06226 1.000 132.50253 203 GLN D N 1
ATOM 5524 C CA . GLN D 4 97 ? -53.96831 28.20544 21.10633 1.000 133.70575 203 GLN D CA 1
ATOM 5525 C C . GLN D 4 97 ? -53.66466 27.06015 20.15375 1.000 145.89729 203 GLN D C 1
ATOM 5526 O O . GLN D 4 97 ? -52.59812 27.04539 19.53367 1.000 146.35762 203 GLN D O 1
ATOM 5532 N N . GLY D 4 98 ? -54.58019 26.10279 20.01826 1.000 148.25681 204 GLY D N 1
ATOM 5533 C CA . GLY D 4 98 ? -54.44363 25.03571 19.04594 1.000 152.54653 204 GLY D CA 1
ATOM 5534 C C . GLY D 4 98 ? -53.26093 24.11374 19.25868 1.000 146.60142 204 GLY D C 1
ATOM 5535 O O . GLY D 4 98 ? -52.53804 23.79518 18.30919 1.000 140.18554 204 GLY D O 1
ATOM 5536 N N . ASP D 4 99 ? -53.05841 23.66805 20.49673 1.000 141.66796 205 ASP D N 1
ATOM 5537 C CA . ASP D 4 99 ? -51.95058 22.78315 20.84449 1.000 145.21687 205 ASP D CA 1
ATOM 5538 C C . ASP D 4 99 ? -52.48655 21.64212 21.70021 1.000 141.56838 205 ASP D C 1
ATOM 5539 O O . ASP D 4 99 ? -52.89194 21.86246 22.84634 1.000 137.60393 205 ASP D O 1
ATOM 5544 N N . LEU D 4 100 ? -52.49683 20.42610 21.14411 1.000 130.94388 206 LEU D N 1
ATOM 5545 C CA . LEU D 4 100 ? -52.89679 19.26001 21.92783 1.000 128.04724 206 LEU D CA 1
ATOM 5546 C C . LEU D 4 100 ? -51.96367 19.05088 23.11267 1.000 133.85718 206 LEU D C 1
ATOM 5547 O O . LEU D 4 100 ? -52.41661 18.85185 24.24512 1.000 141.59614 206 LEU D O 1
ATOM 5552 N N . ALA D 4 101 ? -50.65096 19.11315 22.87035 1.000 128.70303 207 ALA D N 1
ATOM 5553 C CA . ALA D 4 101 ? -49.68224 1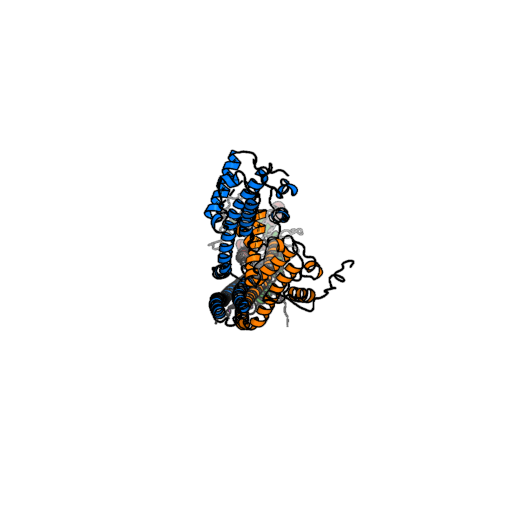8.83329 23.92681 1.000 129.73162 207 ALA D CA 1
ATOM 5554 C C . ALA D 4 101 ? -49.84064 19.79511 25.09793 1.000 140.08282 207 ALA D C 1
ATOM 5555 O O . ALA D 4 101 ? -49.77569 19.38225 26.26184 1.000 138.09477 207 ALA D O 1
ATOM 5557 N N . ALA D 4 102 ? -50.04435 21.08332 24.81192 1.000 136.44348 208 ALA D N 1
ATOM 5558 C CA . ALA D 4 102 ? -50.31352 22.03785 25.88211 1.000 133.82436 208 ALA D CA 1
ATOM 5559 C C . ALA D 4 102 ? -51.60718 21.69303 26.60817 1.000 137.61462 208 ALA D C 1
ATOM 5560 O O . ALA D 4 102 ? -51.66951 21.74133 27.84250 1.000 136.63683 208 ALA D O 1
ATOM 5562 N N . PHE D 4 103 ? -52.64982 21.33399 25.85564 1.000 140.90154 209 PHE D N 1
ATOM 5563 C CA . PHE D 4 103 ? -53.90781 20.92678 26.47071 1.000 133.14229 209 PHE D CA 1
ATOM 5564 C C . PHE D 4 103 ? -53.74011 19.66126 27.30085 1.000 130.28807 209 PHE D C 1
ATOM 5565 O O . PHE D 4 103 ? -54.40070 19.50347 28.33361 1.000 130.84217 209 PHE D O 1
ATOM 5573 N N . LEU D 4 104 ? -52.86625 18.75016 26.86795 1.000 132.93928 210 LEU D N 1
ATOM 5574 C CA . LEU D 4 104 ? -52.72049 17.47576 27.56463 1.000 130.78151 210 LEU D CA 1
ATOM 5575 C C . LEU D 4 104 ? -51.94732 17.62435 28.87178 1.000 136.39090 210 LEU D C 1
ATOM 5576 O O . LEU D 4 104 ? -52.32880 17.03312 29.88865 1.000 134.61383 210 LEU D O 1
ATOM 5581 N N . VAL D 4 105 ? -50.85974 18.40132 28.87322 1.000 142.38842 211 VAL D N 1
ATOM 5582 C CA . VAL D 4 105 ? -50.06479 18.52931 30.09308 1.000 133.98354 211 VAL D CA 1
ATOM 5583 C C . VAL D 4 105 ? -50.85739 19.25983 31.16881 1.000 127.85981 211 VAL D C 1
ATOM 5584 O O . VAL D 4 105 ? -50.78505 18.91763 32.35543 1.000 125.36267 211 VAL D O 1
ATOM 5588 N N . VAL D 4 106 ? -51.63920 20.26274 30.77001 1.000 127.08534 212 VAL D N 1
ATOM 5589 C CA . VAL D 4 106 ? -52.38241 21.05984 31.73593 1.000 132.10660 212 VAL D CA 1
ATOM 5590 C C . VAL D 4 106 ? -53.51239 20.24375 32.34822 1.000 134.70551 212 VAL D C 1
ATOM 5591 O O . VAL D 4 106 ? -53.73325 20.28232 33.56429 1.000 131.38704 212 VAL D O 1
ATOM 5595 N N . ALA D 4 107 ? -54.23284 19.48000 31.52156 1.000 142.68711 213 ALA D N 1
ATOM 5596 C CA . ALA D 4 107 ? -55.37095 18.71195 32.01790 1.000 136.69556 213 ALA D CA 1
ATOM 5597 C C . ALA D 4 107 ? -54.94245 17.67460 33.04904 1.000 128.40164 213 ALA D C 1
ATOM 5598 O O . ALA D 4 107 ? -55.60225 17.50708 34.08179 1.000 124.98891 213 ALA D O 1
ATOM 5600 N N . ARG D 4 108 ? -53.83938 16.96826 32.79141 1.000 114.41974 214 ARG D N 1
ATOM 5601 C CA . ARG D 4 108 ? -53.41928 15.92217 33.71702 1.000 124.23393 214 ARG D CA 1
ATOM 5602 C C . ARG D 4 108 ? -52.88073 16.49916 35.01972 1.000 135.85686 214 ARG D C 1
ATOM 5603 O O . ARG D 4 108 ? -53.03774 15.87859 36.07694 1.000 139.24935 214 ARG D O 1
ATOM 5611 N N . ASP D 4 109 ? -52.24399 17.67216 34.97080 1.000 135.77690 215 ASP D N 1
ATOM 5612 C CA . ASP D 4 109 ? -51.74351 18.28543 36.19650 1.000 130.69630 215 ASP D CA 1
ATOM 5613 C C . ASP D 4 109 ? -52.89385 18.67511 37.11683 1.000 134.12413 215 ASP D C 1
ATOM 5614 O O . ASP D 4 109 ? -52.85865 18.40388 38.32310 1.000 129.43536 215 ASP D O 1
ATOM 5619 N N . MET D 4 110 ? -53.93483 19.29991 36.55624 1.000 133.50677 216 MET D N 1
ATOM 5620 C CA . MET D 4 110 ? -55.12599 19.61226 37.34041 1.000 132.19093 216 MET D CA 1
ATOM 5621 C C . MET D 4 110 ? -55.76759 18.34738 37.88864 1.000 139.89406 216 MET D C 1
ATOM 5622 O O . MET D 4 110 ? -56.20761 18.31059 39.04441 1.000 139.55074 216 MET D O 1
ATOM 5627 N N . LEU D 4 111 ? -55.84043 17.30425 37.06412 1.000 136.61308 217 LEU D N 1
ATOM 5628 C CA . LEU D 4 111 ? -56.58461 16.11042 37.43292 1.000 132.61751 217 LEU D CA 1
ATOM 5629 C C . LEU D 4 111 ? -55.82415 15.27186 38.45328 1.000 137.58710 217 LEU D C 1
ATOM 5630 O O . LEU D 4 111 ? -56.41077 14.79531 39.43172 1.000 135.11570 217 LEU D O 1
ATOM 5635 N N . LEU D 4 112 ? -54.51768 15.08711 38.23593 1.000 142.21067 218 LEU D N 1
ATOM 5636 C CA . LEU D 4 112 ? -53.71901 14.22714 39.10477 1.000 146.22833 218 LEU D CA 1
ATOM 5637 C C . LEU D 4 112 ? -53.62143 14.79796 40.51432 1.000 152.31991 218 LEU D C 1
ATOM 5638 O O . LEU D 4 112 ? -53.62013 14.04573 41.49575 1.000 153.93780 218 LEU D O 1
ATOM 5643 N N . ALA D 4 113 ? -53.52723 16.12397 40.63585 1.000 148.48221 219 ALA D N 1
ATOM 5644 C CA . ALA D 4 113 ? -53.51669 16.74819 41.95276 1.000 153.46249 219 ALA D CA 1
ATOM 5645 C C . ALA D 4 113 ? -54.87132 16.66212 42.64322 1.000 161.15950 219 ALA D C 1
ATOM 5646 O O . ALA D 4 113 ? -54.93046 16.73533 43.87535 1.000 167.15907 219 ALA D O 1
ATOM 5648 N N . SER D 4 114 ? -55.95227 16.50793 41.88469 1.000 159.49019 220 SER D N 1
ATOM 5649 C CA . SER D 4 114 ? -57.28795 16.40229 42.46055 1.000 154.78551 220 SER D CA 1
ATOM 5650 C C . SER D 4 114 ? -57.66871 14.94082 42.68349 1.000 145.46947 220 SER D C 1
ATOM 5651 O O . SER D 4 114 ? -57.93272 14.52030 43.81021 1.000 130.12662 220 SER D O 1
ATOM 5654 N N . ARG E 5 6 ? -32.50627 -53.17142 12.75454 1.000 139.54869 861 ARG E N 1
ATOM 5655 C CA . ARG E 5 6 ? -33.67468 -53.38478 13.60159 1.000 163.69834 861 ARG E CA 1
ATOM 5656 C C . ARG E 5 6 ? -34.51939 -52.11829 13.72762 1.000 172.29111 861 ARG E C 1
ATOM 5657 O O . ARG E 5 6 ? -35.70047 -52.10916 13.37641 1.000 153.04305 861 ARG E O 1
ATOM 5665 N N . ALA E 5 7 ? -33.90173 -51.04984 14.23346 1.000 177.14257 862 ALA E N 1
ATOM 5666 C CA . ALA E 5 7 ? -34.61184 -49.80478 14.53191 1.000 161.26419 862 ALA E CA 1
ATOM 5667 C C . ALA E 5 7 ? -34.54033 -48.85670 13.33316 1.000 159.45930 862 ALA E C 1
ATOM 5668 O O . ALA E 5 7 ? -33.85189 -47.83395 13.33418 1.000 150.84812 862 ALA E O 1
ATOM 5670 N N . ALA E 5 8 ? -35.28223 -49.22409 12.29018 1.000 159.19019 863 ALA E N 1
ATOM 5671 C CA . ALA E 5 8 ? -35.47683 -48.37881 11.11366 1.000 142.02632 863 ALA E CA 1
ATOM 5672 C C . ALA E 5 8 ? -36.83747 -47.69414 11.13795 1.000 137.91337 863 ALA E C 1
ATOM 5673 O O . ALA E 5 8 ? -37.47101 -47.50572 10.09498 1.000 131.99527 863 ALA E O 1
ATOM 5675 N N . ALA E 5 9 ? -37.31211 -47.31809 12.33027 1.000 132.26729 864 ALA E N 1
ATOM 5676 C CA . ALA E 5 9 ? -38.58530 -46.62655 12.53824 1.000 125.26247 864 ALA E CA 1
ATOM 5677 C C . ALA E 5 9 ? -38.54544 -45.16790 12.11398 1.000 114.59460 864 ALA E C 1
ATOM 5678 O O . ALA E 5 9 ? -39.49407 -44.42815 12.41548 1.000 112.17673 864 ALA E O 1
ATOM 5680 N N . VAL E 5 10 ? -37.46802 -44.74865 11.44463 1.000 116.48415 865 VAL E N 1
ATOM 5681 C CA . VAL E 5 10 ? -37.41256 -43.41124 10.86403 1.000 106.94407 865 VAL E CA 1
ATOM 5682 C C . VAL E 5 10 ? -38.54333 -43.22071 9.86468 1.000 104.20784 865 VAL E C 1
ATOM 5683 O O . VAL E 5 10 ? -39.07412 -42.11221 9.71425 1.000 91.25822 865 VAL E O 1
ATOM 5687 N N . THR E 5 11 ? -38.93228 -44.29421 9.17086 1.000 98.34030 866 THR E N 1
ATOM 5688 C CA . THR E 5 11 ? -40.03850 -44.21316 8.22318 1.000 98.38303 866 THR E CA 1
ATOM 5689 C C . THR E 5 11 ? -41.34223 -43.84102 8.92336 1.000 96.98909 866 THR E C 1
ATOM 5690 O O . THR E 5 11 ? -42.10490 -43.00567 8.42437 1.000 98.91045 866 THR E O 1
ATOM 5694 N N . SER E 5 12 ? -41.61229 -44.44129 10.08625 1.000 93.31403 867 SER E N 1
ATOM 5695 C CA . SER E 5 12 ? -42.78387 -44.04297 10.86049 1.000 96.72497 867 SER E CA 1
ATOM 5696 C C . SER E 5 12 ? -42.66317 -42.60189 11.33643 1.000 100.79715 867 SER E C 1
ATOM 5697 O O . SER E 5 12 ? -43.65142 -41.85628 11.33934 1.000 83.99222 867 SER E O 1
ATOM 5700 N N . THR E 5 13 ? -41.45815 -42.19235 11.74373 1.000 86.87295 868 THR E N 1
ATOM 5701 C CA . THR E 5 13 ? -41.25123 -40.81029 12.16395 1.000 92.83959 868 THR E CA 1
ATOM 5702 C C . THR E 5 13 ? -41.54233 -39.84020 11.02598 1.000 97.64348 868 THR E C 1
ATOM 5703 O O . THR E 5 13 ? -42.16219 -38.79012 11.23533 1.000 90.10093 868 THR E O 1
ATOM 5707 N N . LEU E 5 14 ? -41.10269 -40.17578 9.81200 1.000 90.53977 869 LEU E N 1
ATOM 5708 C CA . LEU E 5 14 ? -41.37035 -39.31301 8.66767 1.000 77.96188 869 LEU E CA 1
ATOM 5709 C C . LEU E 5 14 ? -42.83135 -39.39739 8.24284 1.000 85.39927 869 LEU E C 1
ATOM 5710 O O . LEU E 5 14 ? -43.44602 -38.37685 7.90948 1.000 94.41197 869 LEU E O 1
ATOM 5715 N N . LYS E 5 15 ? -43.41046 -40.60063 8.25891 1.000 82.13885 870 LYS E N 1
ATOM 5716 C CA . LYS E 5 15 ? -44.82205 -40.73951 7.92053 1.000 87.87135 870 LYS E CA 1
ATOM 5717 C C . LYS E 5 15 ? -45.72529 -40.06748 8.94568 1.000 91.92553 870 LYS E C 1
ATOM 5718 O O . LYS E 5 15 ? -46.85153 -39.68875 8.60761 1.000 78.04208 870 LYS E O 1
ATOM 5724 N N . ALA E 5 16 ? -45.25808 -39.90917 10.18557 1.000 89.32016 871 ALA E N 1
ATOM 5725 C CA . ALA E 5 16 ? -46.01473 -39.13748 11.16464 1.000 71.88628 871 ALA E CA 1
ATOM 5726 C C . ALA E 5 16 ? -46.11255 -37.67310 10.75071 1.000 92.47188 871 ALA E C 1
ATOM 5727 O O . ALA E 5 16 ? -47.15477 -37.03475 10.94836 1.000 92.01682 871 ALA E O 1
ATOM 5729 N N . ARG E 5 17 ? -45.02980 -37.12384 10.18329 1.000 82.92255 872 ARG E N 1
ATOM 5730 C CA . ARG E 5 17 ? -45.04438 -35.74194 9.70299 1.000 81.90415 872 ARG E CA 1
ATOM 5731 C C . ARG E 5 17 ? -45.98872 -35.57231 8.52256 1.000 87.08867 872 ARG E C 1
ATOM 5732 O O . ARG E 5 17 ? -46.78468 -34.62089 8.47559 1.000 80.81939 872 ARG E O 1
ATOM 5740 N N . ILE E 5 18 ? -45.90525 -36.48902 7.55490 1.000 78.87227 873 ILE E N 1
ATOM 5741 C CA . ILE E 5 18 ? -46.82446 -36.46928 6.42322 1.000 82.11815 873 ILE E CA 1
ATOM 5742 C C . ILE E 5 18 ? -48.26517 -36.49233 6.89915 1.000 87.96333 873 ILE E C 1
ATOM 5743 O O . ILE E 5 18 ? -49.10924 -35.82041 6.30875 1.000 91.30417 873 ILE E O 1
ATOM 5748 N N . GLU E 5 19 ? -48.57733 -37.27156 7.94808 1.000 85.83595 874 GLU E N 1
ATOM 5749 C CA . GLU E 5 19 ? -49.95925 -37.44013 8.34927 1.000 95.17103 874 GLU E CA 1
ATOM 5750 C C . GLU E 5 19 ? -50.41785 -36.20606 9.08516 1.000 97.20443 874 GLU E C 1
ATOM 5751 O O . GLU E 5 19 ? -51.60711 -35.88661 9.09324 1.000 79.30029 874 GLU E O 1
ATOM 5757 N N . LYS E 5 20 ? -49.48703 -35.55304 9.79846 1.000 89.34418 875 LYS E N 1
ATOM 5758 C CA . LYS E 5 20 ? -49.78296 -34.26686 10.43893 1.000 67.29419 875 LYS E CA 1
ATOM 5759 C C . LYS E 5 20 ? -50.12079 -33.19639 9.40056 1.000 76.18669 875 LYS E C 1
ATOM 5760 O O . LYS E 5 20 ? -51.06922 -32.41140 9.55983 1.000 95.10921 875 LYS E O 1
ATOM 5774 N N . LYS E 5 22 ? -51.21368 -33.58070 6.33396 1.000 83.29972 877 LYS E N 1
ATOM 5775 C CA . LYS E 5 22 ? -52.50276 -33.88241 5.72462 1.000 88.14852 877 LYS E CA 1
ATOM 5776 C C . LYS E 5 22 ? -53.64923 -33.50718 6.65439 1.000 88.43507 877 LYS E C 1
ATOM 5777 O O . LYS E 5 22 ? -54.67013 -32.96807 6.20923 1.000 75.76407 877 LYS E O 1
ATOM 5783 N N . ALA E 5 23 ? -53.49702 -33.78268 7.95262 1.000 81.95796 878 ALA E N 1
ATOM 5784 C CA . ALA E 5 23 ? -54.54372 -33.43743 8.90794 1.000 90.03330 878 ALA E CA 1
ATOM 5785 C C . ALA E 5 23 ? -54.73557 -31.92886 9.01006 1.000 97.42815 878 ALA E C 1
ATOM 5786 O O . ALA E 5 23 ? -55.86239 -31.45889 9.21441 1.000 78.94536 878 ALA E O 1
ATOM 5788 N N . LYS E 5 24 ? -53.65344 -31.15516 8.88023 1.000 84.29682 879 LYS E N 1
ATOM 5789 C CA . LYS E 5 24 ? -53.79243 -29.70304 8.87502 1.000 87.82495 879 LYS E CA 1
ATOM 5790 C C . LYS E 5 24 ? -54.45758 -29.20313 7.59734 1.000 81.72175 879 LYS E C 1
ATOM 5791 O O . LYS E 5 24 ? -55.18658 -28.20756 7.63365 1.000 83.72012 879 LYS E O 1
ATOM 5797 N N . SER E 5 25 ? -54.21939 -29.86549 6.46203 1.000 78.75159 880 SER E N 1
ATOM 5798 C CA . SER E 5 25 ? -54.82759 -29.41234 5.21370 1.000 80.41847 880 SER E CA 1
ATOM 5799 C C . SER E 5 25 ? -56.32780 -29.68133 5.19084 1.000 89.47447 880 SER E C 1
ATOM 5800 O O . SER E 5 25 ? -57.10235 -28.86594 4.67607 1.000 68.39229 880 SER E O 1
ATOM 5803 N N . ARG E 5 26 ? -56.75713 -30.81338 5.73987 1.000 88.98658 881 ARG E N 1
ATOM 5804 C CA . ARG E 5 26 ? -58.15970 -31.20199 5.71015 1.000 89.30322 881 ARG E CA 1
ATOM 5805 C C . ARG E 5 26 ? -58.96516 -30.62039 6.86268 1.000 82.43903 881 ARG E C 1
ATOM 5806 O O . ARG E 5 26 ? -60.18697 -30.80228 6.89557 1.000 74.72172 881 ARG E O 1
ATOM 5814 N N . ARG E 5 27 ? -58.32099 -29.92943 7.79951 1.000 85.75533 882 ARG E N 1
ATOM 5815 C CA . ARG E 5 27 ? -59.01743 -29.46705 8.99090 1.000 82.61699 882 ARG E CA 1
ATOM 5816 C C . ARG E 5 27 ? -60.05579 -28.40803 8.64412 1.000 93.88848 882 ARG E C 1
ATOM 5817 O O . ARG E 5 27 ? -59.82995 -27.53227 7.80366 1.000 98.06495 882 ARG E O 1
ATOM 5825 N N . GLU E 5 28 ? -61.21029 -28.51186 9.28771 1.000 117.25399 883 GLU E N 1
ATOM 5826 C CA . GLU E 5 28 ? -62.24748 -27.49469 9.23849 1.000 114.43798 883 GLU E CA 1
ATOM 5827 C C . GLU E 5 28 ? -62.29419 -26.81963 10.60089 1.000 113.95514 883 GLU E C 1
ATOM 5828 O O . GLU E 5 28 ? -62.38292 -27.49877 11.62936 1.000 137.19625 883 GLU E O 1
ATOM 5834 N N . GLY E 5 29 ? -62.19927 -25.49410 10.61334 1.000 78.01532 884 GLY E N 1
ATOM 5835 C CA . GLY E 5 29 ? -62.03383 -24.80003 11.87578 1.000 103.78947 884 GLY E CA 1
ATOM 5836 C C . GLY E 5 29 ? -63.19214 -24.95709 12.84267 1.000 117.97221 884 GLY E C 1
ATOM 5837 O O . GLY E 5 29 ? -63.07065 -25.65690 13.85381 1.000 115.05997 884 GLY E O 1
ATOM 5838 N N . THR E 5 30 ? -64.32797 -24.33881 12.52664 1.000 105.36257 885 THR E N 1
ATOM 5839 C CA . THR E 5 30 ? -65.48888 -24.38926 13.40548 1.000 100.62510 885 THR E CA 1
ATOM 5840 C C . THR E 5 30 ? -66.11282 -25.78098 13.40527 1.000 104.41803 885 THR E C 1
ATOM 5841 O O . THR E 5 30 ? -66.27180 -26.40835 12.35333 1.000 96.80697 885 THR E O 1
ATOM 5845 N N . THR E 5 31 ? -66.46349 -26.26519 14.59784 1.000 95.74305 886 THR E N 1
ATOM 5846 C CA . THR E 5 31 ? -67.13850 -27.54813 14.73917 1.000 112.22012 886 THR E CA 1
ATOM 5847 C C . THR E 5 31 ? -68.11642 -27.47380 15.90298 1.000 109.80583 886 THR E C 1
ATOM 5848 O O . THR E 5 31 ? -67.79305 -26.92367 16.95942 1.000 109.12081 886 THR E O 1
ATOM 5852 N N . ARG E 5 32 ? -69.30938 -28.03327 15.70200 1.000 123.08978 887 ARG E N 1
ATOM 5853 C CA . ARG E 5 32 ? -70.35802 -28.02076 16.71374 1.000 122.66539 887 ARG E CA 1
ATOM 5854 C C . ARG E 5 32 ? -71.15042 -29.31700 16.64734 1.000 134.90168 887 ARG E C 1
ATOM 5855 O O . ARG E 5 32 ? -71.64735 -29.68668 15.57867 1.000 126.52304 887 ARG E O 1
ATOM 5863 N N . THR E 5 33 ? -71.27216 -29.99022 17.79088 1.000 137.36152 888 THR E N 1
ATOM 5864 C CA . THR E 5 33 ? -72.04637 -31.22718 17.91558 1.000 147.29245 888 THR E CA 1
ATOM 5865 C C . THR E 5 33 ? -71.66019 -32.27066 16.86556 1.000 152.87651 888 THR E C 1
ATOM 5866 O O . THR E 5 33 ? -70.48225 -32.58806 16.68881 1.000 134.59032 888 THR E O 1
#

Nearest PDB structures (foldseek):
  5tcs-assembly1_D  TM=9.866E-01  e=3.135E-18  Saccharomyces cerevisiae S288C
  8v11-assembly2_H  TM=9.299E-01  e=1.770E-18  Saccharomyces cerevisiae
  8v10-assembly1_D  TM=8.970E-01  e=8.908E-16  Saccharomyces cerevisiae
  5td8-assembly1_D  TM=6.999E-01  e=8.360E-16  Saccharomyces cerevisiae S288C
  4geq-assembly1_A  TM=9.649E-01  e=1.161E-12  Saccharomyces cerevisiae S288C

Radius of gyration: 57.04 Å; Cα contacts (8 Å, |Δi|>4): 675; chains: 5; bounding box: 100×125×128 Å

Sequence (712 aa):
ARDPRPLRDKNFQSAIQEEIYDYLKKNKFDIETNHPISIKFLKQPTQKGFIIIFKWLYLRLDPGYGFTKSIENEIYQILKNLRYPFLESINKSQISAVGGSNWHKFLGMLHWMVRTNIKLDMCLNKVDRSLINQNTQEITILSQPLKTLDEQDQRQERYELMVEEKLLIDYFTESYKSFLKLEDNYEPSMQELKLGFEKFVHHIINTDVTSTELKLEELKVDLNRKRYKLHQQVIHVIDITSKFKINIQSSLENSENELGNVIEELRNLEFEASIFKDLEALSFQSNASRNQDVFPILDLQELVICLQSCDFALATQENISRPTSDYMVTLYKQIIENFMGISVESLLNSSNQETGDNENIYLDTLNVLVLNKICFKFFENIGVQDFNMTDLYKPEAQRTQRLLSAVVNYARFREERMFDCNSFILQMESLLGQINKLNDEIKQLQKDFEVEVKEIEIEYSLLSGHINKYMNEMLEYMQDNLLDNPVEFLKEVRESFDIQQDVDAMKRIRHDLDVIKEESEARLKLYRSLGVILDLENDQVLINRKNDGNIDILPLDNNLSDFYKTKYIWERLGASIDAFSDLERRMDGFQKDVAQVLARQQNHVALYERLLQLRVLPGASDVHDVRFVFGDDSRCWIEVAMHGDHVIGNSHPALDPKSRATLEHVLTVQGDLAAFLVVARDMLLASRAAAVTSTLKARIEKKAKSRREGTTRT

Foldseek 3Di:
DADPDPLVDVVVLLVLLCVLQVLCVVVCVCPVPVPDHDSVCLVFHFLVVLVSLVVVLVCLVPVPDDADPDNLVCPLVSCVVVVPVRSVNDDSVCSVPCRPPNVSVVSVVSSVSSVVSVVVVVVVVVVVVVVVVVLCVLVVVLQPPDDDCVPDVCNVVSLVVNLVVLVVQQVVVCVVCVVVVHDDSVVSVVVSVVSVVSSVVSVVVVVVVVVVVVVVVVVVVVVVVVVVVVVVVVCVVVVVVVVVVVVVVVVVVVVVVVVVVCVVVPPDPD/DPDDCVVVVCPPPPPDDDDPFPFDQDDLVVLQVLCVVVVLVLRDSVCLQVPAAVSLLVSLQVLLCVVVVDHLVVVLVVVPDDDPCVCVVCSVVSNLVSSQVSSQVVQVVQGDNDRDSCCRHVNHNRVSSVSSSSSSVVVVVCVVCVVVCVVVVVVVVVVVVVVVVVVVVVVVVVVVVVVVVVVVVVVVVVVVVVVVVVVVVVVVVPD/DPDDPDPVVVVVVVVVVPDDVVVVVVVVVVVVVVVVCCVVCPVVVVVVVVQQFDDDPVPQWIFHGAPVDRPDDIDGPPDDDVPCGVVVSVVVVGD/DDPVCVVVVVVVCVVVVVVVVVVVPPDDPVQVVVCVVFVWDWAFDPPNQQGTKIAHDPDRQWIWTARVNDPQGTGAIPPHDDVVLVVVLVCCVPVVVDVVVSVVSRCVVRVVD/DPPCVVVVVVVVVVCCCVVPDDPDDDD

B-factor: mean 88.87, std 40.39, range [34.78, 237.73]

Solvent-accessible surface area: 41143 Å² total

Secondary structure (DSSP, 8-state):
----S-TT-HHHHHHHHHHHHHHHHHTTHHHHSS----HHHHHS--HHHHHHHHHHHHHHH-TT----SSGGGTHHHHHHHHT-TT-TTS-GGGGS-TTSTTHHHHHHHHHHHHHHHHHHHHHHHHHHHHHHHHTTHHHHHHTSPP--TTT--THHHHHHHHHHHHHHHHHHHHHHHHHTT----HHHHHHHHHHHHHHHHHHHHHHHHHHHHHHHHHHHHHHHHHHHHHHHHHHHHHHHHHHHHHHHHHHHHHHHHHHHHHHHH-----/-----TTTS--TT-SS----SSSPPPPHHHHHHHHHHTT-TT--HHHHHS--TTHHHHHHHHHHHHHH---HHHHHHHHH--S----HHHHHHHHHHHHHHHHHHHHHTTT-----HHHHHS--HHHHHHHHHHHHHHHHHHHHHGGGGHHHHHHHHHHHHHHHHHHHHHHHHHHHHHHHHHHHHHHHHHHHHHHHHHHHHHHHT--/--S-S-HHHHHHHHHHT--HHHHHHHHHHHHHHHHHHHHHHHHHHHHHHHTT-EEETTTTEEE---SSSS-PPPEESSS---SSSHHHHHHHS--/--GGGHHHHHHHHHHHHHHHHHHT-----SSHHHHHHH-EEEEE-SSTTS-EEEEESSSTTEEEEE--SSS--EEEESS---HHHHHHHHHIIIII--HHHHHHHHHHHHHH-/---THHHHHHHHHH--HHHH--S----

GO terms:
  GO:0008017 microtubule binding (F, IDA)
  GO:0000776 kinetochore (C, IDA)
  GO:0000779 condensed chromosome, centromeric region (C, IDA)
  GO:0031262 Ndc80 complex (C, IDA)
  GO:0034501 protein localization to kinetochore (P, IMP)
  GO:0000776 kinetochore (C, IMP)
  GO:0007059 chromosome segregation (P, IMP)
  GO:0031262 Ndc80 complex (C, IPI)
  GO:0042802 identical protein binding (F, IPI)
  GO:0005515 protein binding (F, IPI)
  GO:0000940 outer kinetochore (C, IDA)
  GO:1990758 mitotic sister chromatid biorientation (P, IMP)